Protein 2Q29 (pdb70)

Secondary structure (DSSP, 8-state):
--EEEHHHHHHHHHHHTT--EEEE---TTTHHHHHHHHHTTPEEEE-SSHHHHHHHHHHHHHHHSS-EEEEE-SHHHHHHHHHHHHHHHHHT--EEEEEEE--HHHHHTTS--TT---HHHHHGGGSSEEEE--SGGGHHHHHHHHHHHHHSSS--EEEEEEEHHHHH-EEEHHHHHHT--PPSSSS--EEEPHHHHHHHHHHHHH-SSEEEEE-HHHHHHT-HHHHHHHHHHHT--EEE-GGGTTSS-TT-TTB-GGGHHHHHHH-SEEEEES---SGGGGGGTTTS-TT-EEEEEES-GGGTTSSS--SEEEES-HHHHHHHHHHHHHHS-----HHHHHHHHHHHHHHHHHHHHHHH---SSB-HHHHHHHHHHHHHT-TT-EEEEESSHHHHHHHHHS---SSS-EEESTTTT-TT-HHHHHHHHHHHH-S-EEEEEEHHHHHTTGGGHHHHHHTT--EEEEEEE-SBSS-S----TTSS-PPPTTB--TT--GGGGGGGGT-EEEEE-SHHHHHHHHHHHHHHTS-EEEEEEB-TTS----/--EEEHHHHHHHHHHHTT--EEEE---TTTHHHHHHHHHTTPEEEE-SSHHHHHHHHHHHHHHHSS-EEEEE-SHHHHHHHHHHHHHHHHHT--EEEEEEE--HHHHHTTS--TT---HHHHHGGGSSEEEE--SGGGHHHHHHHHHHHHHSSS--EEEEEEEHHHHH-EEEHHHHHTT--PPSSSS--EEEPHHHHHHHHHHHHH-SSEEEEE-HHHHHHT-HHHHHHHHHHHT--EEE-GGGTTSS-TT-TTB-GGGHHHHHHH-SEEEEES---SGGGGGGTTTS-TT-EEEEEES-GGGTTSSS--SEEEES-HHHHHHHHHHHHHHS-----HHHHHHHHHHHHHHHHHHHHHHH---SSB-HHHHHHHHHHHHHT--S-EEEEESSHHHHHHHHHS---SSS-EEESTTTT-TT-HHHHHHHHHHHH-S-EEEEEEHHHHHTTGGGHHHHHHTT--EEEEEEE-SBSS-S----TTSS-PPPTTB--TT--GGGGGGGGT-EEEEE-SHHHHHHHHHHHHHHT--EEEEEEB-TTT----

CATH classification: 3.40.50.970 (+2 more: 3.40.50.1220, 3.40.50.970)

Structure (mmCIF, N/CA/C/O backbone):
data_2Q29
#
_entry.id   2Q29
#
_cell.length_a   132.570
_cell.length_b   145.530
_cell.length_c   147.190
_cell.angle_alpha   90.000
_cell.angle_beta   90.000
_cell.angle_gamma   90.000
#
_symmetry.space_group_name_H-M   'C 2 2 21'
#
loop_
_entity.id
_entity.type
_entity.pdbx_description
1 polymer 'oxalyl-CoA decarboxylase'
2 non-polymer 'MAGNESIUM ION'
3 non-polymer 'ACETYL COENZYME *A'
4 non-polymer 'THIAMINE DIPHOSPHATE'
5 non-polymer '2-(N-MORPHOLINO)-ETHANESULFONIC ACID'
6 water water
#
loop_
_atom_site.group_PDB
_atom_site.id
_atom_site.type_symbol
_atom_site.label_atom_id
_atom_site.label_alt_id
_atom_site.label_comp_id
_atom_site.label_asym_id
_atom_site.label_entity_id
_atom_site.label_seq_id
_atom_site.pdbx_PDB_ins_code
_atom_site.Cartn_x
_atom_site.Cartn_y
_atom_site.Cartn_z
_atom_site.occupancy
_atom_site.B_iso_or_equiv
_atom_site.auth_seq_id
_atom_site.auth_comp_id
_atom_site.auth_asym_id
_atom_site.auth_atom_id
_atom_site.pdbx_PDB_model_num
ATOM 1 N N . LEU A 1 5 ? -45.275 -24.778 -33.407 1.00 43.77 5 LEU A N 1
ATOM 2 C CA . LEU A 1 5 ? -43.976 -25.524 -33.383 1.00 43.41 5 LEU A CA 1
ATOM 3 C C . LEU A 1 5 ? -42.804 -24.585 -33.668 1.00 42.38 5 LEU A C 1
ATOM 4 O O . LEU A 1 5 ? -42.454 -24.334 -34.830 1.00 42.96 5 LEU A O 1
ATOM 9 N N . GLN A 1 6 ? -42.211 -24.065 -32.600 1.00 40.36 6 GLN A N 1
ATOM 10 C CA . GLN A 1 6 ? -41.132 -23.104 -32.719 1.00 38.93 6 GLN A CA 1
ATOM 11 C C . GLN A 1 6 ? -39.809 -23.831 -32.926 1.00 36.04 6 GLN A C 1
ATOM 12 O O . GLN A 1 6 ? -39.495 -24.784 -32.210 1.00 35.38 6 GLN A O 1
ATOM 18 N N . MET A 1 7 ? -39.060 -23.394 -33.934 1.00 33.38 7 MET A N 1
ATOM 19 C CA . MET A 1 7 ? -37.775 -24.027 -34.251 1.00 30.32 7 MET A CA 1
ATOM 20 C C . MET A 1 7 ? -36.629 -23.124 -33.807 1.00 28.14 7 MET A C 1
ATOM 21 O O . MET A 1 7 ? -36.804 -21.920 -33.631 1.00 27.51 7 MET A O 1
ATOM 26 N N . THR A 1 8 ? -35.451 -23.718 -33.636 1.00 25.31 8 THR A N 1
ATOM 27 C CA . THR A 1 8 ? -34.255 -22.939 -33.381 1.00 22.60 8 THR A CA 1
ATOM 28 C C . THR A 1 8 ? -33.144 -23.508 -34.273 1.00 21.17 8 THR A C 1
ATOM 29 O O . THR A 1 8 ? -33.387 -24.421 -35.061 1.00 20.69 8 THR A O 1
ATOM 33 N N . ASP A 1 9 ? -31.938 -22.962 -34.186 1.00 19.16 9 ASP A N 1
ATOM 34 C CA . ASP A 1 9 ? -30.846 -23.565 -34.953 1.00 18.20 9 ASP A CA 1
ATOM 35 C C . ASP A 1 9 ? -29.573 -23.692 -34.114 1.00 16.78 9 ASP A C 1
ATOM 36 O O . ASP A 1 9 ? -29.547 -23.275 -32.951 1.00 15.70 9 ASP A O 1
ATOM 41 N N . GLY A 1 10 ? -28.546 -24.301 -34.694 1.00 16.60 10 GLY A N 1
ATOM 42 C CA . GLY A 1 10 ? -27.310 -24.567 -33.953 1.00 15.68 10 GLY A CA 1
ATOM 43 C C . GLY A 1 10 ? -26.717 -23.267 -33.436 1.00 15.26 10 GLY A C 1
ATOM 44 O O . GLY A 1 10 ? -26.240 -23.203 -32.305 1.00 15.35 10 GLY A O 1
ATOM 45 N N . MET A 1 11 ? -26.761 -22.212 -34.249 1.00 15.00 11 MET A N 1
ATOM 46 C CA . MET A 1 11 ? -26.189 -20.934 -33.816 1.00 15.00 11 MET A CA 1
ATOM 47 C C . MET A 1 11 ? -26.859 -20.433 -32.510 1.00 15.26 11 MET A C 1
ATOM 48 O O . MET A 1 11 ? -26.186 -19.963 -31.590 1.00 14.50 11 MET A O 1
ATOM 53 N N . HIS A 1 12 ? -28.190 -20.505 -32.449 1.00 15.58 12 HIS A N 1
ATOM 54 C CA . HIS A 1 12 ? -28.920 -20.039 -31.265 1.00 15.69 12 HIS A CA 1
ATOM 55 C C . HIS A 1 12 ? -28.627 -20.932 -30.063 1.00 14.94 12 HIS A C 1
ATOM 56 O O . HIS A 1 12 ? -28.501 -20.436 -28.922 1.00 15.34 12 HIS A O 1
ATOM 63 N N . ILE A 1 13 ? -28.472 -22.227 -30.329 1.00 13.86 13 ILE A N 1
ATOM 64 C CA . ILE A 1 13 ? -28.200 -23.218 -29.288 1.00 13.68 13 ILE A CA 1
ATOM 65 C C . ILE A 1 13 ? -26.830 -22.949 -28.652 1.00 13.41 13 ILE A C 1
ATOM 66 O O . ILE A 1 13 ? -26.701 -22.913 -27.424 1.00 13.70 13 ILE A O 1
ATOM 71 N N . ILE A 1 14 ? -25.803 -22.746 -29.475 1.00 13.28 14 ILE A N 1
ATOM 72 C CA . ILE A 1 14 ? -24.466 -22.540 -28.875 1.00 13.44 14 ILE A CA 1
ATOM 73 C C . ILE A 1 14 ? -24.397 -21.224 -28.084 1.00 13.56 14 ILE A C 1
ATOM 74 O O . ILE A 1 14 ? -23.780 -21.165 -27.012 1.00 13.40 14 ILE A O 1
ATOM 79 N N . VAL A 1 15 ? -25.045 -20.173 -28.593 1.00 14.08 15 VAL A N 1
ATOM 80 C CA . VAL A 1 15 ? -25.120 -18.909 -27.852 1.00 13.96 15 VAL A CA 1
ATOM 81 C C . VAL A 1 15 ? -25.819 -19.106 -26.481 1.00 14.94 15 VAL A C 1
ATOM 82 O O . VAL A 1 15 ? -25.342 -18.617 -25.452 1.00 14.41 15 VAL A O 1
ATOM 86 N N . GLU A 1 16 ? -26.946 -19.807 -26.490 1.00 15.40 16 GLU A N 1
ATOM 87 C CA . GLU A 1 16 ? -27.663 -20.095 -25.236 1.00 16.03 16 GLU A CA 1
ATOM 88 C C . GLU A 1 16 ? -26.796 -20.932 -24.283 1.00 15.71 16 GLU A C 1
ATOM 89 O O . GLU A 1 16 ? -26.803 -20.690 -23.069 1.00 15.47 16 GLU A O 1
ATOM 95 N N . ALA A 1 17 ? -26.043 -21.899 -24.828 1.00 14.23 17 ALA A N 1
ATOM 96 C CA . ALA A 1 17 ? -25.142 -22.718 -24.011 1.00 14.62 17 ALA A CA 1
ATOM 97 C C . ALA A 1 17 ? -24.042 -21.849 -23.386 1.00 14.18 17 ALA A C 1
ATOM 98 O O . ALA A 1 17 ? -23.716 -21.994 -22.207 1.00 14.44 17 ALA A O 1
ATOM 100 N N . LEU A 1 18 ? -23.482 -20.927 -24.164 1.00 14.39 18 LEU A N 1
ATOM 101 C CA . LEU A 1 18 ? -22.480 -19.997 -23.606 1.00 14.70 18 LEU A CA 1
ATOM 102 C C . LEU A 1 18 ? -23.096 -19.151 -22.485 1.00 15.18 18 LEU A C 1
ATOM 103 O O . LEU A 1 18 ? -22.490 -18.979 -21.440 1.00 15.63 18 LEU A O 1
ATOM 108 N N . LYS A 1 19 ? -24.296 -18.617 -22.720 1.00 16.47 19 LYS A N 1
ATOM 109 C CA . LYS A 1 19 ? -24.990 -17.787 -21.712 1.00 17.58 19 LYS A CA 1
ATOM 110 C C . LYS A 1 19 ? -25.205 -18.524 -20.397 1.00 17.74 19 LYS A C 1
ATOM 111 O O . LYS A 1 19 ? -24.880 -18.003 -19.310 1.00 17.39 19 LYS A O 1
ATOM 117 N N . GLN A 1 20 ? -25.747 -19.733 -20.496 1.00 17.44 20 GLN A N 1
ATOM 118 C CA . GLN A 1 20 ? -26.025 -20.549 -19.305 1.00 17.87 20 GLN A CA 1
ATOM 119 C C . GLN A 1 20 ? -24.764 -20.869 -18.512 1.00 18.31 20 GLN A C 1
ATOM 120 O O . GLN A 1 20 ? -24.812 -21.044 -17.284 1.00 18.10 20 GLN A O 1
ATOM 126 N N . ASN A 1 21 ? -23.630 -20.912 -19.217 1.00 16.72 21 ASN A N 1
ATOM 127 C CA . ASN A 1 21 ? -22.356 -21.179 -18.597 1.00 16.79 21 ASN A CA 1
ATOM 128 C C . ASN A 1 21 ? -21.590 -19.933 -18.176 1.00 16.86 21 ASN A C 1
ATOM 129 O O . ASN A 1 21 ? -20.376 -19.995 -17.904 1.00 17.35 21 ASN A O 1
ATOM 134 N N . ASN A 1 22 ? -22.331 -18.824 -18.076 1.00 16.16 22 ASN A N 1
ATOM 135 C CA . ASN A 1 22 ? -21.829 -17.561 -17.552 1.00 17.27 22 ASN A CA 1
ATOM 136 C C . ASN A 1 22 ? -20.681 -16.975 -18.386 1.00 16.81 22 ASN A C 1
ATOM 137 O O . ASN A 1 22 ? -19.795 -16.271 -17.874 1.00 16.30 22 ASN A O 1
ATOM 142 N N . ILE A 1 23 ? -20.710 -17.234 -19.687 1.00 15.98 23 ILE A N 1
ATOM 143 C CA . ILE A 1 23 ? -19.770 -16.543 -20.570 1.00 16.36 23 ILE A CA 1
ATOM 144 C C . ILE A 1 23 ? -20.341 -15.170 -20.808 1.00 16.55 23 ILE A C 1
ATOM 145 O O . ILE A 1 23 ? -21.472 -15.043 -21.317 1.00 16.75 23 ILE A O 1
ATOM 150 N N . ASP A 1 24 ? -19.602 -14.133 -20.431 1.00 16.22 24 ASP A N 1
ATOM 151 C CA . ASP A 1 24 ? -20.152 -12.798 -20.663 1.00 17.03 24 ASP A CA 1
ATOM 152 C C . ASP A 1 24 ? -19.342 -11.989 -21.655 1.00 15.47 24 ASP A C 1
ATOM 153 O O . ASP A 1 24 ? -19.694 -10.848 -21.949 1.00 14.56 24 ASP A O 1
ATOM 158 N N . THR A 1 25 ? -18.249 -12.572 -22.149 1.00 13.71 25 THR A N 1
ATOM 159 C CA . THR A 1 25 ? -17.389 -11.872 -23.120 1.00 13.22 25 THR A CA 1
ATOM 160 C C . THR A 1 25 ? -16.878 -12.861 -24.175 1.00 12.02 25 THR A C 1
ATOM 161 O O . THR A 1 25 ? -16.509 -13.991 -23.835 1.00 12.19 25 THR A O 1
ATOM 165 N N . ILE A 1 26 ? -16.852 -12.420 -25.443 1.00 11.15 26 ILE A N 1
ATOM 166 C CA . ILE A 1 26 ? -16.222 -13.179 -26.540 1.00 11.26 26 ILE A CA 1
ATOM 167 C C . ILE A 1 26 ? -15.233 -12.256 -27.256 1.00 11.01 26 ILE A C 1
ATOM 168 O O . ILE A 1 26 ? -15.556 -11.105 -27.618 1.00 10.95 26 ILE A O 1
ATOM 173 N N . TYR A 1 27 ? -14.015 -12.750 -27.431 1.00 10.51 27 TYR A N 1
ATOM 174 C CA . TYR A 1 27 ? -12.959 -12.021 -28.136 1.00 10.33 27 TYR A CA 1
ATOM 175 C C . TYR A 1 27 ? -12.806 -12.682 -29.519 1.00 10.42 27 TYR A C 1
ATOM 176 O O . TYR A 1 27 ? -12.602 -13.898 -29.591 1.00 11.64 27 TYR A O 1
ATOM 185 N N . GLY A 1 28 ? -12.834 -11.922 -30.609 1.00 10.53 28 GLY A N 1
ATOM 186 C CA . GLY A 1 28 ? -12.797 -12.607 -31.907 1.00 10.49 28 GLY A CA 1
ATOM 187 C C . GLY A 1 28 ? -12.532 -11.728 -33.105 1.00 10.33 28 GLY A C 1
ATOM 188 O O . GLY A 1 28 ? -12.248 -10.530 -32.970 1.00 10.73 28 GLY A O 1
ATOM 189 N N . VAL A 1 29 ? -12.605 -12.344 -34.284 1.00 10.60 29 VAL A N 1
ATOM 190 C CA . VAL A 1 29 ? -12.652 -11.627 -35.567 1.00 10.77 29 VAL A CA 1
ATOM 191 C C . VAL A 1 29 ? -13.662 -12.421 -36.387 1.00 11.38 29 VAL A C 1
ATOM 192 O O . VAL A 1 29 ? -13.534 -13.639 -36.504 1.00 10.65 29 VAL A O 1
ATOM 196 N N . VAL A 1 30 ? -14.674 -11.742 -36.927 1.00 11.30 30 VAL A N 1
ATOM 197 C CA . VAL A 1 30 ? -15.752 -12.442 -37.627 1.00 11.74 30 VAL A CA 1
ATOM 198 C C . VAL A 1 30 ? -15.483 -12.557 -39.141 1.00 11.87 30 VAL A C 1
ATOM 199 O O . VAL A 1 30 ? -14.373 -12.253 -39.656 1.00 12.04 30 VAL A O 1
ATOM 203 N N . GLY A 1 31 ? -16.512 -13.034 -39.832 1.00 12.31 31 GLY A N 1
ATOM 204 C CA . GLY A 1 31 ? -16.428 -13.438 -41.236 1.00 12.17 31 GLY A CA 1
ATOM 205 C C . GLY A 1 31 ? -17.228 -14.728 -41.355 1.00 12.88 31 GLY A C 1
ATOM 206 O O . GLY A 1 31 ? -17.778 -15.241 -40.366 1.00 12.25 31 GLY A O 1
ATOM 207 N N . ILE A 1 32 ? -17.278 -15.288 -42.554 1.00 13.94 32 ILE A N 1
ATOM 208 C CA . ILE A 1 32 ? -17.973 -16.578 -42.733 1.00 14.69 32 ILE A CA 1
ATOM 209 C C . ILE A 1 32 ? -17.269 -17.709 -41.944 1.00 13.66 32 ILE A C 1
ATOM 210 O O . ILE A 1 32 ? -16.048 -17.831 -42.022 1.00 13.91 32 ILE A O 1
ATOM 215 N N . PRO A 1 33 ? -18.034 -18.589 -41.265 1.00 14.18 33 PRO A N 1
ATOM 216 C CA . PRO A 1 33 ? -19.503 -18.609 -41.098 1.00 13.93 33 PRO A CA 1
ATOM 217 C C . PRO A 1 33 ? -20.016 -18.124 -39.729 1.00 14.13 33 PRO A C 1
ATOM 218 O O . PRO A 1 33 ? -21.095 -18.573 -39.286 1.00 14.65 33 PRO A O 1
ATOM 222 N N . VAL A 1 34 ? -19.284 -17.230 -39.062 1.00 13.86 34 VAL A N 1
ATOM 223 C CA . VAL A 1 34 ? -19.589 -16.920 -37.662 1.00 13.32 34 VAL A CA 1
ATOM 224 C C . VAL A 1 34 ? -20.092 -15.509 -37.350 1.00 13.26 34 VAL A C 1
ATOM 225 O O . VAL A 1 34 ? -20.282 -15.170 -36.178 1.00 12.30 34 VAL A O 1
ATOM 229 N N . THR A 1 35 ? -20.255 -14.672 -38.375 1.00 13.48 35 THR A N 1
ATOM 230 C CA . THR A 1 35 ? -20.649 -13.287 -38.135 1.00 14.32 35 THR A CA 1
ATOM 231 C C . THR A 1 35 ? -21.991 -13.237 -37.421 1.00 14.57 35 THR A C 1
ATOM 232 O O . THR A 1 35 ? -22.160 -12.488 -36.461 1.00 14.07 35 THR A O 1
ATOM 236 N N . ASP A 1 36 ? -22.950 -14.030 -37.893 1.00 14.67 36 ASP A N 1
ATOM 237 C CA . ASP A 1 36 ? -24.289 -13.970 -37.307 1.00 15.92 36 ASP A CA 1
ATOM 238 C C . ASP A 1 36 ? -24.254 -14.463 -35.867 1.00 15.23 36 ASP A C 1
ATOM 239 O O . ASP A 1 36 ? -24.973 -13.943 -35.007 1.00 14.82 36 ASP A O 1
ATOM 244 N N . MET A 1 37 ? -23.423 -15.472 -35.603 1.00 14.16 37 MET A N 1
ATOM 245 C CA . MET A 1 37 ? -23.239 -15.950 -34.248 1.00 14.34 37 MET A CA 1
ATOM 246 C C . MET A 1 37 ? -22.770 -14.838 -33.332 1.00 13.57 37 MET A C 1
ATOM 247 O O . MET A 1 37 ? -23.299 -14.697 -32.218 1.00 13.23 37 MET A O 1
ATOM 252 N N . ALA A 1 38 ? -21.772 -14.069 -33.773 1.00 12.99 38 ALA A N 1
ATOM 253 C CA . ALA A 1 38 ? -21.285 -12.932 -32.981 1.00 13.44 38 ALA A CA 1
ATOM 254 C C . ALA A 1 38 ? -22.385 -11.890 -32.750 1.00 13.81 38 ALA A C 1
ATOM 255 O O . ALA A 1 38 ? -22.566 -11.391 -31.630 1.00 13.39 38 ALA A O 1
ATOM 257 N N . ARG A 1 39 ? -23.094 -11.540 -33.823 1.00 14.06 39 ARG A N 1
ATOM 258 C CA . ARG A 1 39 ? -24.197 -10.551 -33.714 1.00 14.00 39 ARG A CA 1
ATOM 259 C C . ARG A 1 39 ? -25.274 -11.017 -32.733 1.00 13.74 39 ARG A C 1
ATOM 260 O O . ARG A 1 39 ? -25.779 -10.217 -31.929 1.00 13.56 39 ARG A O 1
ATOM 268 N N . HIS A 1 40 ? -25.611 -12.305 -32.785 1.00 13.89 40 HIS A N 1
ATOM 269 C CA . HIS A 1 40 ? -26.639 -12.846 -31.914 1.00 14.52 40 HIS A CA 1
ATOM 270 C C . HIS A 1 40 ? -26.151 -12.939 -30.476 1.00 15.18 40 HIS A C 1
ATOM 271 O O . HIS A 1 40 ? -26.888 -12.590 -29.539 1.00 14.87 40 HIS A O 1
ATOM 278 N N . ALA A 1 41 ? -24.913 -13.415 -30.294 1.00 14.65 41 ALA A N 1
ATOM 279 C CA . ALA A 1 41 ? -24.307 -13.389 -28.953 1.00 13.97 41 ALA A CA 1
ATOM 280 C C . ALA A 1 41 ? -24.400 -11.989 -28.344 1.00 13.95 41 ALA A C 1
ATOM 281 O O . ALA A 1 41 ? -24.769 -11.840 -27.178 1.00 15.63 41 ALA A O 1
ATOM 283 N N . GLN A 1 42 ? -24.050 -10.967 -29.116 1.00 13.43 42 GLN A N 1
ATOM 284 C CA . GLN A 1 42 ? -24.116 -9.595 -28.631 1.00 13.99 42 GLN A CA 1
ATOM 285 C C . GLN A 1 42 ? -25.575 -9.166 -28.354 1.00 14.49 42 GLN A C 1
ATOM 286 O O . GLN A 1 42 ? -25.847 -8.502 -27.340 1.00 15.57 42 GLN A O 1
ATOM 292 N N . ALA A 1 43 ? -26.493 -9.583 -29.227 1.00 15.11 43 ALA A N 1
ATOM 293 C CA . ALA A 1 43 ? -27.957 -9.370 -29.000 1.00 15.59 43 ALA A CA 1
ATOM 294 C C . ALA A 1 43 ? -28.394 -9.910 -27.644 1.00 16.66 43 ALA A C 1
ATOM 295 O O . ALA A 1 43 ? -29.201 -9.271 -26.942 1.00 17.09 43 ALA A O 1
ATOM 297 N N . GLU A 1 44 ? -27.835 -11.060 -27.257 1.00 16.28 44 GLU A N 1
ATOM 298 C CA . GLU A 1 44 ? -28.189 -11.761 -26.018 1.00 16.22 44 GLU A CA 1
ATOM 299 C C . GLU A 1 44 ? -27.446 -11.244 -24.777 1.00 15.77 44 GLU A C 1
ATOM 300 O O . GLU A 1 44 ? -27.580 -11.828 -23.697 1.00 16.25 44 GLU A O 1
ATOM 306 N N . GLY A 1 45 ? -26.672 -10.169 -24.942 1.00 15.26 45 GLY A N 1
ATOM 307 C CA . GLY A 1 45 ? -26.003 -9.481 -23.829 1.00 15.69 45 GLY A CA 1
ATOM 308 C C . GLY A 1 45 ? -24.589 -9.938 -23.533 1.00 15.99 45 GLY A C 1
ATOM 309 O O . GLY A 1 45 ? -23.990 -9.519 -22.539 1.00 15.41 45 GLY A O 1
ATOM 310 N N . ILE A 1 46 ? -24.042 -10.809 -24.378 1.00 15.20 46 ILE A N 1
ATOM 311 C CA . ILE A 1 46 ? -22.597 -11.111 -24.294 1.00 15.38 46 ILE A CA 1
ATOM 312 C C . ILE A 1 46 ? -21.793 -9.933 -24.891 1.00 15.55 46 ILE A C 1
ATOM 313 O O . ILE A 1 46 ? -22.123 -9.420 -25.954 1.00 16.16 46 ILE A O 1
ATOM 318 N N . ARG A 1 47 ? -20.750 -9.481 -24.201 1.00 14.50 47 ARG A N 1
ATOM 319 C CA . ARG A 1 47 ? -19.923 -8.392 -24.728 1.00 14.32 47 ARG A CA 1
ATOM 320 C C . ARG A 1 47 ? -19.021 -8.968 -25.831 1.00 14.09 47 ARG A C 1
ATOM 321 O O . ARG A 1 47 ? -18.312 -9.923 -25.573 1.00 14.10 47 ARG A O 1
ATOM 329 N N . TYR A 1 48 ? -19.082 -8.400 -27.039 1.00 13.21 48 TYR A N 1
ATOM 330 C CA . TYR A 1 48 ? -18.215 -8.843 -28.159 1.00 13.10 48 TYR A CA 1
ATOM 331 C C . TYR A 1 48 ? -17.064 -7.845 -28.338 1.00 12.33 48 TYR A C 1
ATOM 332 O O . TYR A 1 48 ? -17.278 -6.636 -28.453 1.00 11.90 48 TYR A O 1
ATOM 341 N N . ILE A 1 49 ? -15.834 -8.357 -28.311 1.00 11.55 49 ILE A N 1
ATOM 342 C CA . ILE A 1 49 ? -14.663 -7.538 -28.561 1.00 10.86 49 ILE A CA 1
ATOM 343 C C . ILE A 1 49 ? -14.017 -8.038 -29.866 1.00 11.08 49 ILE A C 1
ATOM 344 O O . ILE A 1 49 ? -13.517 -9.165 -29.903 1.00 11.10 49 ILE A O 1
ATOM 349 N N . GLY A 1 50 ? -14.037 -7.203 -30.903 1.00 11.42 50 GLY A N 1
ATOM 350 C CA . GLY A 1 50 ? -13.494 -7.581 -32.229 1.00 11.14 50 GLY A CA 1
ATOM 351 C C . GLY A 1 50 ? -12.079 -7.044 -32.399 1.00 11.64 50 GLY A C 1
ATOM 352 O O . GLY A 1 50 ? -11.811 -5.865 -32.122 1.00 12.05 50 GLY A O 1
ATOM 353 N N . PHE A 1 51 ? -11.180 -7.898 -32.888 1.00 10.89 51 PHE A N 1
ATOM 354 C CA . PHE A 1 51 ? -9.758 -7.573 -32.987 1.00 10.97 51 PHE A CA 1
ATOM 355 C C . PHE A 1 51 ? -9.303 -7.323 -34.430 1.00 11.12 51 PHE A C 1
ATOM 356 O O . PHE A 1 51 ? -10.078 -7.508 -35.381 1.00 11.00 51 PHE A O 1
ATOM 364 N N . ARG A 1 52 ? -8.059 -6.860 -34.576 1.00 11.17 52 ARG A N 1
ATOM 365 C CA . ARG A 1 52 ? -7.492 -6.632 -35.910 1.00 10.96 52 ARG A CA 1
ATOM 366 C C . ARG A 1 52 ? -6.801 -7.897 -36.435 1.00 11.14 52 ARG A C 1
ATOM 367 O O . ARG A 1 52 ? -6.527 -8.006 -37.630 1.00 11.09 52 ARG A O 1
ATOM 375 N N . HIS A 1 53 ? -6.551 -8.855 -35.528 1.00 11.57 53 HIS A N 1
ATOM 376 C CA . HIS A 1 53 ? -5.877 -10.114 -35.895 1.00 10.85 53 HIS A CA 1
ATOM 377 C C . HIS A 1 53 ? -6.292 -11.134 -34.825 1.00 10.99 53 HIS A C 1
ATOM 378 O O . HIS A 1 53 ? -6.349 -10.819 -33.617 1.00 11.07 53 HIS A O 1
ATOM 385 N N . GLU A 1 54 ? -6.563 -12.361 -35.245 1.00 10.75 54 GLU A N 1
ATOM 386 C CA . GLU A 1 54 ? -7.063 -13.383 -34.315 1.00 10.92 54 GLU A CA 1
ATOM 387 C C . GLU A 1 54 ? -6.069 -13.755 -33.233 1.00 11.56 54 GLU A C 1
ATOM 388 O O . GLU A 1 54 ? -6.471 -14.209 -32.179 1.00 10.07 54 GLU A O 1
ATOM 394 N N . GLN A 1 55 ? -4.768 -13.633 -33.502 1.00 11.58 55 GLN A N 1
ATOM 395 C CA . GLN A 1 55 ? -3.834 -14.046 -32.449 1.00 13.33 55 GLN A CA 1
ATOM 396 C C . GLN A 1 55 ? -3.996 -13.153 -31.208 1.00 12.31 55 GLN A C 1
ATOM 397 O O . GLN A 1 55 ? -3.993 -13.657 -30.082 1.00 11.41 55 GLN A O 1
ATOM 403 N N . SER A 1 56 ? -4.218 -11.843 -31.414 1.00 11.32 56 SER A N 1
ATOM 404 C CA . SER A 1 56 ? -4.490 -10.977 -30.269 1.00 11.26 56 SER A CA 1
ATOM 405 C C . SER A 1 56 ? -5.810 -11.301 -29.576 1.00 10.71 56 SER A C 1
ATOM 406 O O . SER A 1 56 ? -5.907 -11.189 -28.349 1.00 9.85 56 SER A O 1
ATOM 409 N N . ALA A 1 57 ? -6.823 -11.708 -30.348 1.00 10.13 57 ALA A N 1
ATOM 410 C CA . ALA A 1 57 ? -8.077 -12.178 -29.747 1.00 10.60 57 ALA A CA 1
ATOM 411 C C . ALA A 1 57 ? -7.821 -13.360 -28.830 1.00 10.43 57 ALA A C 1
ATOM 412 O O . ALA A 1 57 ? -8.388 -13.430 -27.708 1.00 10.94 57 ALA A O 1
ATOM 414 N N . GLY A 1 58 ? -7.015 -14.313 -29.317 1.00 10.30 58 GLY A N 1
ATOM 415 C CA . GLY A 1 58 ? -6.668 -15.531 -28.549 1.00 9.21 58 GLY A CA 1
ATOM 416 C C . GLY A 1 58 ? -5.853 -15.207 -27.291 1.00 9.31 58 GLY A C 1
ATOM 417 O O . GLY A 1 58 ? -6.048 -15.840 -26.240 1.00 8.97 58 GLY A O 1
ATOM 418 N N . TYR A 1 59 ? -4.911 -14.268 -27.401 1.00 9.19 59 TYR A N 1
ATOM 419 C CA . TYR A 1 59 ? -4.134 -13.833 -26.234 1.00 9.27 59 TYR A CA 1
ATOM 420 C C . TYR A 1 59 ? -5.058 -13.196 -25.192 1.00 9.65 59 TYR A C 1
ATOM 421 O O . TYR A 1 59 ? -4.924 -13.474 -24.011 1.00 9.39 59 TYR A O 1
ATOM 430 N N . ALA A 1 60 ? -5.991 -12.350 -25.638 1.00 9.25 60 ALA A N 1
ATOM 431 C CA . ALA A 1 60 ? -6.974 -11.739 -24.725 1.00 10.29 60 ALA A CA 1
ATOM 432 C C . ALA A 1 60 ? -7.776 -12.799 -23.970 1.00 10.48 60 ALA A C 1
ATOM 433 O O . ALA A 1 60 ? -7.961 -12.702 -22.746 1.00 11.03 60 ALA A O 1
ATOM 435 N N . ALA A 1 61 ? -8.248 -13.807 -24.697 1.00 9.89 61 ALA A N 1
ATOM 436 C CA . ALA A 1 61 ? -9.029 -14.880 -24.094 1.00 10.39 61 ALA A CA 1
ATOM 437 C C . ALA A 1 61 ? -8.219 -15.611 -23.012 1.00 10.59 61 ALA A C 1
ATOM 438 O O . ALA A 1 61 ? -8.707 -15.849 -21.895 1.00 11.05 61 ALA A O 1
ATOM 440 N N . ALA A 1 62 ? -6.985 -15.966 -23.338 1.00 9.92 62 ALA A N 1
ATOM 441 C CA . ALA A 1 62 ? -6.111 -16.687 -22.378 1.00 10.30 62 ALA A CA 1
ATOM 442 C C . ALA A 1 62 ? -5.822 -15.835 -21.120 1.00 10.17 62 ALA A C 1
ATOM 443 O O . ALA A 1 62 ? -5.846 -16.357 -20.006 1.00 10.71 62 ALA A O 1
ATOM 445 N N . ALA A 1 63 ? -5.542 -14.540 -21.315 1.00 10.56 63 ALA A N 1
ATOM 446 C CA . ALA A 1 63 ? -5.370 -13.590 -20.182 1.00 11.01 63 ALA A CA 1
ATOM 447 C C . ALA A 1 63 ? -6.581 -13.618 -19.277 1.00 11.32 63 ALA A C 1
ATOM 448 O O . ALA A 1 63 ? -6.432 -13.719 -18.065 1.00 10.99 63 ALA A O 1
ATOM 450 N N . SER A 1 64 ? -7.778 -13.499 -19.862 1.00 11.91 64 SER A N 1
ATOM 451 C CA . SER A 1 64 ? -9.021 -13.553 -19.076 1.00 12.96 64 SER A CA 1
ATOM 452 C C . SER A 1 64 ? -9.125 -14.871 -18.308 1.00 12.58 64 SER A C 1
ATOM 453 O O . SER A 1 64 ? -9.532 -14.871 -17.140 1.00 12.84 64 SER A O 1
ATOM 456 N N . GLY A 1 65 ? -8.710 -15.981 -18.930 1.00 12.28 65 GLY A N 1
ATOM 457 C CA . GLY A 1 65 ? -8.710 -17.282 -18.222 1.00 11.66 65 GLY A CA 1
ATOM 458 C C . GLY A 1 65 ? -7.724 -17.317 -17.056 1.00 11.36 65 GLY A C 1
ATOM 459 O O . GLY A 1 65 ? -8.055 -17.798 -15.970 1.00 11.57 65 GLY A O 1
ATOM 460 N N . PHE A 1 66 ? -6.515 -16.793 -17.264 1.00 11.20 66 PHE A N 1
ATOM 461 C CA . PHE A 1 66 ? -5.509 -16.746 -16.180 1.00 11.66 66 PHE A CA 1
ATOM 462 C C . PHE A 1 66 ? -6.039 -15.940 -14.974 1.00 11.83 66 PHE A C 1
ATOM 463 O O . PHE A 1 66 ? -5.860 -16.324 -13.814 1.00 11.98 66 PHE A O 1
ATOM 471 N N . LEU A 1 67 ? -6.720 -14.843 -15.257 1.00 11.02 67 LEU A N 1
ATOM 472 C CA . LEU A 1 67 ? -7.176 -13.940 -14.186 1.00 11.52 67 LEU A CA 1
ATOM 473 C C . LEU A 1 67 ? -8.368 -14.500 -13.399 1.00 12.40 67 LEU A C 1
ATOM 474 O O . LEU A 1 67 ? -8.552 -14.154 -12.224 1.00 12.28 67 LEU A O 1
ATOM 479 N N . THR A 1 68 ? -9.167 -15.351 -14.041 1.00 12.50 68 THR A N 1
ATOM 480 C CA . THR A 1 68 ? -10.475 -15.723 -13.491 1.00 13.11 68 THR A CA 1
ATOM 481 C C . THR A 1 68 ? -10.734 -17.198 -13.207 1.00 13.27 68 THR A C 1
ATOM 482 O O . THR A 1 68 ? -11.696 -17.516 -12.491 1.00 12.22 68 THR A O 1
ATOM 486 N N . GLN A 1 69 ? -9.929 -18.087 -13.798 1.00 13.11 69 GLN A N 1
ATOM 487 C CA . GLN A 1 69 ? -10.199 -19.533 -13.800 1.00 14.63 69 GLN A CA 1
ATOM 488 C C . GLN A 1 69 ? -11.466 -19.917 -14.592 1.00 14.98 69 GLN A C 1
ATOM 489 O O . GLN A 1 69 ? -11.959 -21.044 -14.471 1.00 16.05 69 GLN A O 1
ATOM 495 N N . LYS A 1 70 ? -12.007 -18.978 -15.376 1.00 14.90 70 LYS A N 1
ATOM 496 C CA . LYS A 1 70 ? -13.082 -19.282 -16.311 1.00 16.01 70 LYS A CA 1
ATOM 497 C C . LYS A 1 70 ? -12.467 -19.191 -17.714 1.00 14.06 70 LYS A C 1
ATOM 498 O O . LYS A 1 70 ? -11.760 -18.215 -17.996 1.00 14.52 70 LYS A O 1
ATOM 504 N N . PRO A 1 71 ? -12.710 -20.193 -18.597 1.00 13.35 71 PRO A N 1
ATOM 505 C CA . PRO A 1 71 ? -11.973 -20.172 -19.865 1.00 12.34 71 PRO A CA 1
ATOM 506 C C . PRO A 1 71 ? -12.378 -18.935 -20.678 1.00 12.50 71 PRO A C 1
ATOM 507 O O . PRO A 1 71 ? -13.583 -18.639 -20.809 1.00 12.42 71 PRO A O 1
ATOM 511 N N . GLY A 1 72 ? -11.394 -18.178 -21.165 1.00 11.61 72 GLY A N 1
ATOM 512 C CA . GLY A 1 72 ? -11.685 -17.092 -22.119 1.00 10.92 72 GLY A CA 1
ATOM 513 C C . GLY A 1 72 ? -12.172 -17.712 -23.418 1.00 10.78 72 GLY A C 1
ATOM 514 O O . GLY A 1 72 ? -11.713 -18.796 -23.807 1.00 10.78 72 GLY A O 1
ATOM 515 N N . ILE A 1 73 ? -13.073 -17.014 -24.114 1.00 11.14 73 ILE A N 1
ATOM 516 C CA . ILE A 1 73 ? -13.625 -17.518 -25.372 1.00 11.37 73 ILE A CA 1
ATOM 517 C C . ILE A 1 73 ? -13.114 -16.687 -26.531 1.00 11.32 73 ILE A C 1
ATOM 518 O O . ILE A 1 73 ? -13.267 -15.448 -26.540 1.00 11.32 73 ILE A O 1
ATOM 523 N N . CYS A 1 74 ? -12.497 -17.371 -27.504 1.00 10.45 74 CYS A N 1
ATOM 524 C CA . CYS A 1 74 ? -11.976 -16.731 -28.731 1.00 10.96 74 CYS A CA 1
ATOM 525 C C . CYS A 1 74 ? -12.772 -17.305 -29.923 1.00 11.27 74 CYS A C 1
ATOM 526 O O . CYS A 1 74 ? -12.881 -18.519 -30.074 1.00 12.73 74 CYS A O 1
ATOM 529 N N . LEU A 1 75 ? -13.280 -16.435 -30.790 1.00 10.41 75 LEU A N 1
ATOM 530 C CA . LEU A 1 75 ? -14.130 -16.865 -31.903 1.00 9.94 75 LEU A CA 1
ATOM 531 C C . LEU A 1 75 ? -13.429 -16.517 -33.208 1.00 10.04 75 LEU A C 1
ATOM 532 O O . LEU A 1 75 ? -13.044 -15.356 -33.409 1.00 10.30 75 LEU A O 1
ATOM 537 N N . THR A 1 76 ? -13.278 -17.497 -34.100 1.00 9.87 76 THR A N 1
ATOM 538 C CA . THR A 1 76 ? -12.648 -17.227 -35.405 1.00 10.05 76 THR A CA 1
ATOM 539 C C . THR A 1 76 ? -13.442 -17.842 -36.548 1.00 10.00 76 THR A C 1
ATOM 540 O O . THR A 1 76 ? -14.329 -18.677 -36.327 1.00 10.27 76 THR A O 1
ATOM 544 N N . VAL A 1 77 ? -13.092 -17.433 -37.764 1.00 10.58 77 VAL A N 1
ATOM 545 C CA . VAL A 1 77 ? -13.589 -18.081 -38.970 1.00 10.44 77 VAL A CA 1
ATOM 546 C C . VAL A 1 77 ? -12.807 -19.378 -39.259 1.00 10.97 77 VAL A C 1
ATOM 547 O O . VAL A 1 77 ? -11.979 -19.837 -38.440 1.00 10.90 77 VAL A O 1
ATOM 551 N N . SER A 1 78 ? -13.035 -19.930 -40.450 1.00 9.97 78 SER A N 1
ATOM 552 C CA . SER A 1 78 ? -12.387 -21.150 -40.893 1.00 11.22 78 SER A CA 1
ATOM 553 C C . SER A 1 78 ? -10.904 -20.895 -41.276 1.00 11.10 78 SER A C 1
ATOM 554 O O . SER A 1 78 ? -10.318 -19.876 -40.877 1.00 11.27 78 SER A O 1
ATOM 557 N N . ALA A 1 79 ? -10.309 -21.850 -41.991 1.00 11.81 79 ALA A N 1
ATOM 558 C CA . ALA A 1 79 ? -8.838 -21.949 -42.192 1.00 11.95 79 ALA A CA 1
ATOM 559 C C . ALA A 1 79 ? -7.936 -20.711 -41.931 1.00 12.13 79 ALA A C 1
ATOM 560 O O . ALA A 1 79 ? -7.180 -20.723 -40.966 1.00 12.65 79 ALA A O 1
ATOM 562 N N . PRO A 1 80 ? -8.010 -19.645 -42.756 1.00 12.92 80 PRO A N 1
ATOM 563 C CA . PRO A 1 80 ? -7.055 -18.528 -42.548 1.00 12.89 80 PRO A CA 1
ATOM 564 C C . PRO A 1 80 ? -7.138 -17.883 -41.129 1.00 11.78 80 PRO A C 1
ATOM 565 O O . PRO A 1 80 ? -6.092 -17.619 -40.494 1.00 11.45 80 PRO A O 1
ATOM 569 N N . GLY A 1 81 ? -8.358 -17.695 -40.617 1.00 11.16 81 GLY A N 1
ATOM 570 C CA . GLY A 1 81 ? -8.547 -17.082 -39.300 1.00 10.91 81 GLY A CA 1
ATOM 571 C C . GLY A 1 81 ? -8.262 -18.066 -38.182 1.00 11.13 81 GLY A C 1
ATOM 572 O O . GLY A 1 81 ? -7.651 -17.710 -37.170 1.00 10.20 81 GLY A O 1
ATOM 573 N N . PHE A 1 82 ? -8.714 -19.309 -38.377 1.00 10.44 82 PHE A N 1
ATOM 574 C CA . PHE A 1 82 ? -8.431 -20.413 -37.471 1.00 10.66 82 PHE A CA 1
ATOM 575 C C . PHE A 1 82 ? -6.920 -20.537 -37.230 1.00 10.48 82 PHE A C 1
ATOM 576 O O . PHE A 1 82 ? -6.476 -20.650 -36.094 1.00 9.63 82 PHE A O 1
ATOM 584 N N . LEU A 1 83 ? -6.125 -20.537 -38.296 1.00 10.76 83 LEU A N 1
ATOM 585 C CA . LEU A 1 83 ? -4.668 -20.718 -38.111 1.00 11.88 83 LEU A CA 1
ATOM 586 C C . LEU A 1 83 ? -4.029 -19.605 -37.301 1.00 11.50 83 LEU A C 1
ATOM 587 O O . LEU A 1 83 ? -3.145 -19.860 -36.481 1.00 10.83 83 LEU A O 1
ATOM 592 N N . ASN A 1 84 ? -4.467 -18.366 -37.540 1.00 11.35 84 ASN A N 1
ATOM 593 C CA . ASN A 1 84 ? -4.010 -17.246 -36.742 1.00 11.23 84 ASN A CA 1
ATOM 594 C C . ASN A 1 84 ? -4.373 -17.443 -35.268 1.00 10.61 84 ASN A C 1
ATOM 595 O O . ASN A 1 84 ? -3.542 -17.253 -34.389 1.00 10.82 84 ASN A O 1
ATOM 600 N N . GLY A 1 85 ? -5.618 -17.826 -34.995 1.00 10.83 85 GLY A N 1
ATOM 601 C CA . GLY A 1 85 ? -6.026 -18.070 -33.582 1.00 10.89 85 GLY A CA 1
ATOM 602 C C . GLY A 1 85 ? -5.271 -19.242 -32.968 1.00 11.34 85 GLY A C 1
ATOM 603 O O . GLY A 1 85 ? -5.001 -19.259 -31.753 1.00 10.79 85 GLY A O 1
ATOM 604 N N . LEU A 1 86 ? -4.994 -20.268 -33.789 1.00 10.31 86 LEU A N 1
ATOM 605 C CA . LEU A 1 86 ? -4.299 -21.445 -33.301 1.00 10.98 86 LEU A CA 1
ATOM 606 C C . LEU A 1 86 ? -2.955 -21.114 -32.650 1.00 11.50 86 LEU A C 1
ATOM 607 O O . LEU A 1 86 ? -2.576 -21.754 -31.644 1.00 11.40 86 LEU A O 1
ATOM 612 N N . THR A 1 87 ? -2.226 -20.144 -33.227 1.00 11.69 87 THR A N 1
ATOM 613 C CA . THR A 1 87 ? -0.941 -19.720 -32.653 1.00 12.69 87 THR A CA 1
ATOM 614 C C . THR A 1 87 ? -1.100 -19.271 -31.190 1.00 12.85 87 THR A C 1
ATOM 615 O O . THR A 1 87 ? -0.255 -19.565 -30.319 1.00 12.72 87 THR A O 1
ATOM 619 N N . ALA A 1 88 ? -2.210 -18.593 -30.918 1.00 11.62 88 ALA A N 1
ATOM 620 C CA . ALA A 1 88 ? -2.505 -18.159 -29.560 1.00 11.29 88 ALA A CA 1
ATOM 621 C C . ALA A 1 88 ? -2.999 -19.315 -28.690 1.00 10.89 88 ALA A C 1
ATOM 622 O O . ALA A 1 88 ? -2.666 -19.381 -27.508 1.00 10.53 88 ALA A O 1
ATOM 624 N N . LEU A 1 89 ? -3.826 -20.194 -29.254 1.00 9.98 89 LEU A N 1
ATOM 625 C CA . LEU A 1 89 ? -4.283 -21.378 -28.518 1.00 10.61 89 LEU A CA 1
ATOM 626 C C . LEU A 1 89 ? -3.087 -22.193 -28.028 1.00 9.83 89 LEU A C 1
ATOM 627 O O . LEU A 1 89 ? -3.064 -22.654 -26.882 1.00 10.52 89 LEU A O 1
ATOM 632 N N . ALA A 1 90 ? -2.080 -22.323 -28.896 1.00 10.43 90 ALA A N 1
ATOM 633 C CA . ALA A 1 90 ? -0.845 -23.044 -28.584 1.00 10.13 90 ALA A CA 1
ATOM 634 C C . ALA A 1 90 ? -0.176 -22.411 -27.367 1.00 10.66 90 ALA A C 1
ATOM 635 O O . ALA A 1 90 ? 0.245 -23.107 -26.439 1.00 10.36 90 ALA A O 1
ATOM 637 N N . ASN A 1 91 ? -0.129 -21.081 -27.360 1.00 10.53 91 ASN A N 1
ATOM 638 C CA . ASN A 1 91 ? 0.499 -20.362 -26.266 1.00 11.22 91 ASN A CA 1
ATOM 639 C C . ASN A 1 91 ? -0.226 -20.549 -24.948 1.00 11.06 91 ASN A C 1
ATOM 640 O O . ASN A 1 91 ? 0.423 -20.704 -23.908 1.00 11.76 91 ASN A O 1
ATOM 645 N N . ALA A 1 92 ? -1.558 -20.566 -24.988 1.00 10.32 92 ALA A N 1
ATOM 646 C CA . ALA A 1 92 ? -2.340 -20.801 -23.776 1.00 11.10 92 ALA A CA 1
ATOM 647 C C . ALA A 1 92 ? -2.036 -22.175 -23.181 1.00 10.59 92 ALA A C 1
ATOM 648 O O . ALA A 1 92 ? -1.845 -22.294 -21.970 1.00 11.04 92 ALA A O 1
ATOM 650 N N . THR A 1 93 ? -1.988 -23.202 -24.022 1.00 10.30 93 THR A N 1
ATOM 651 C CA . THR A 1 93 ? -1.709 -24.569 -23.555 1.00 10.98 93 THR A CA 1
ATOM 652 C C . THR A 1 93 ? -0.315 -24.676 -22.923 1.00 11.34 93 THR A C 1
ATOM 653 O O . THR A 1 93 ? -0.169 -25.287 -21.844 1.00 11.93 93 THR A O 1
ATOM 657 N N . VAL A 1 94 ? 0.683 -24.054 -23.555 1.00 10.33 94 VAL A N 1
ATOM 658 C CA . VAL A 1 94 ? 2.051 -24.068 -23.032 1.00 12.00 94 VAL A CA 1
ATOM 659 C C . VAL A 1 94 ? 2.142 -23.401 -21.659 1.00 12.40 94 VAL A C 1
ATOM 660 O O . VAL A 1 94 ? 2.879 -23.884 -20.756 1.00 13.49 94 VAL A O 1
ATOM 664 N N . ASN A 1 95 ? 1.426 -22.281 -21.511 1.00 11.48 95 ASN A N 1
ATOM 665 C CA . ASN A 1 95 ? 1.456 -21.501 -20.271 1.00 12.43 95 ASN A CA 1
ATOM 666 C C . ASN A 1 95 ? 0.514 -21.979 -19.172 1.00 13.08 95 ASN A C 1
ATOM 667 O O . ASN A 1 95 ? 0.669 -21.578 -17.996 1.00 14.35 95 ASN A O 1
ATOM 672 N N . GLY A 1 96 ? -0.461 -22.802 -19.526 1.00 12.55 96 GLY A N 1
ATOM 673 C CA . GLY A 1 96 ? -1.418 -23.296 -18.535 1.00 12.91 96 GLY A CA 1
ATOM 674 C C . GLY A 1 96 ? -2.589 -22.351 -18.286 1.00 13.38 96 GLY A C 1
ATOM 675 O O . GLY A 1 96 ? -3.129 -22.299 -17.163 1.00 14.65 96 GLY A O 1
ATOM 676 N N . PHE A 1 97 ? -3.005 -21.625 -19.325 1.00 11.91 97 PHE A N 1
ATOM 677 C CA . PHE A 1 97 ? -4.128 -20.659 -19.201 1.00 11.74 97 PHE A CA 1
ATOM 678 C C . PHE A 1 97 ? -5.361 -21.257 -19.866 1.00 11.00 97 PHE A C 1
ATOM 679 O O . PHE A 1 97 ? -5.283 -21.717 -20.992 1.00 10.75 97 PHE A O 1
ATOM 687 N N . PRO A 1 98 ? -6.516 -21.260 -19.170 1.00 11.26 98 PRO A N 1
ATOM 688 C CA . PRO A 1 98 ? -7.691 -21.901 -19.766 1.00 10.41 98 PRO A CA 1
ATOM 689 C C . PRO A 1 98 ? -8.330 -21.013 -20.831 1.00 11.02 98 PRO A C 1
ATOM 690 O O . PRO A 1 98 ? -8.546 -19.809 -20.593 1.00 10.69 98 PRO A O 1
ATOM 694 N N . MET A 1 99 ? -8.636 -21.602 -21.989 1.00 10.63 99 MET A N 1
ATOM 695 C CA . MET A 1 99 ? -9.400 -20.866 -23.005 1.00 11.51 99 MET A CA 1
ATOM 696 C C . MET A 1 99 ? -10.036 -21.870 -23.960 1.00 11.08 99 MET A C 1
ATOM 697 O O . MET A 1 99 ? -9.578 -23.014 -24.065 1.00 11.78 99 MET A O 1
ATOM 702 N N . ILE A 1 100 ? -11.070 -21.423 -24.664 1.00 10.76 100 ILE A N 1
ATOM 703 C CA . ILE A 1 100 ? -11.710 -22.223 -25.696 1.00 11.45 100 ILE A CA 1
ATOM 704 C C . ILE A 1 100 ? -11.701 -21.374 -26.953 1.00 11.60 100 ILE A C 1
ATOM 705 O O . ILE A 1 100 ? -12.192 -20.233 -26.942 1.00 12.19 100 ILE A O 1
ATOM 710 N N . MET A 1 101 ? -11.060 -21.891 -28.008 1.00 11.02 101 MET A N 1
ATOM 711 C CA . MET A 1 101 ? -11.165 -21.242 -29.310 1.00 11.22 101 MET A CA 1
ATOM 712 C C . MET A 1 101 ? -12.277 -21.967 -30.063 1.00 10.70 101 MET A C 1
ATOM 713 O O . MET A 1 101 ? -12.212 -23.179 -30.308 1.00 11.17 101 MET A O 1
ATOM 718 N N . ILE A 1 102 ? -13.286 -21.192 -30.430 1.00 10.08 102 ILE A N 1
ATOM 719 C CA . ILE A 1 102 ? -14.423 -21.687 -31.205 1.00 10.59 102 ILE A CA 1
ATOM 720 C C . ILE A 1 102 ? -14.204 -21.152 -32.616 1.00 10.27 102 ILE A C 1
ATOM 721 O O . ILE A 1 102 ? -14.064 -19.937 -32.803 1.00 10.51 102 ILE A O 1
ATOM 726 N N . SER A 1 103 ? -14.124 -22.057 -33.589 1.00 10.67 103 SER A N 1
ATOM 727 C CA . SER A 1 103 ? -13.964 -21.665 -35.002 1.00 10.64 103 SER A CA 1
ATOM 728 C C . SER A 1 103 ? -15.034 -22.308 -35.865 1.00 10.55 103 SER A C 1
ATOM 729 O O . SER A 1 103 ? -15.371 -23.481 -35.677 1.00 11.15 103 SER A O 1
ATOM 732 N N . GLY A 1 104 ? -15.557 -21.526 -36.804 1.00 10.78 104 GLY A N 1
ATOM 733 C CA . GLY A 1 104 ? -16.333 -22.098 -37.917 1.00 11.28 104 GLY A CA 1
ATOM 734 C C . GLY A 1 104 ? -15.414 -22.939 -38.784 1.00 11.77 104 GLY A C 1
ATOM 735 O O . GLY A 1 104 ? -14.204 -22.684 -38.862 1.00 11.52 104 GLY A O 1
ATOM 736 N N . SER A 1 105 ? -15.987 -23.970 -39.413 1.00 11.47 105 SER A N 1
ATOM 737 C CA . SER A 1 105 ? -15.279 -24.724 -40.440 1.00 10.98 105 SER A CA 1
ATOM 738 C C . SER A 1 105 ? -16.239 -24.952 -41.601 1.00 10.69 105 SER A C 1
ATOM 739 O O . SER A 1 105 ? -17.429 -24.582 -41.527 1.00 11.63 105 SER A O 1
ATOM 742 N N . SER A 1 106 ? -15.725 -25.545 -42.675 1.00 10.96 106 SER A N 1
ATOM 743 C CA . SER A 1 106 ? -16.442 -25.598 -43.958 1.00 10.83 106 SER A CA 1
ATOM 744 C C . SER A 1 106 ? -17.232 -26.899 -44.081 1.00 12.23 106 SER A C 1
ATOM 745 O O . SER A 1 106 ? -17.687 -27.438 -43.058 1.00 12.87 106 SER A O 1
ATOM 748 N N . ASP A 1 107 ? -17.392 -27.415 -45.306 1.00 12.86 107 ASP A N 1
ATOM 749 C CA . ASP A 1 107 ? -18.289 -28.551 -45.553 1.00 13.19 107 ASP A CA 1
ATOM 750 C C . ASP A 1 107 ? -17.495 -29.833 -45.286 1.00 13.09 107 ASP A C 1
ATOM 751 O O . ASP A 1 107 ? -16.526 -30.123 -45.996 1.00 13.04 107 ASP A O 1
ATOM 756 N N . ARG A 1 108 ? -17.886 -30.588 -44.255 1.00 12.21 108 ARG A N 1
ATOM 757 C CA . ARG A 1 108 ? -17.178 -31.835 -43.897 1.00 12.72 108 ARG A CA 1
ATOM 758 C C . ARG A 1 108 ? -16.988 -32.778 -45.087 1.00 12.28 108 ARG A C 1
ATOM 759 O O . ARG A 1 108 ? -15.931 -33.369 -45.213 1.00 12.63 108 ARG A O 1
ATOM 767 N N . ALA A 1 109 ? -17.996 -32.894 -45.968 1.00 12.35 109 ALA A N 1
ATOM 768 C CA . ALA A 1 109 ? -17.910 -33.845 -47.094 1.00 12.43 109 ALA A CA 1
ATOM 769 C C . ALA A 1 109 ? -16.831 -33.408 -48.073 1.00 12.35 109 ALA A C 1
ATOM 770 O O . ALA A 1 109 ? -16.045 -34.230 -48.541 1.00 12.81 109 ALA A O 1
ATOM 772 N N . ILE A 1 110 ? -16.794 -32.110 -48.363 1.00 11.67 110 ILE A N 1
ATOM 773 C CA . ILE A 1 110 ? -15.839 -31.577 -49.348 1.00 12.12 110 ILE A CA 1
ATOM 774 C C . ILE A 1 110 ? -14.412 -31.595 -48.760 1.00 11.35 110 ILE A C 1
ATOM 775 O O . ILE A 1 110 ? -13.433 -32.001 -49.429 1.00 11.88 110 ILE A O 1
ATOM 780 N N . VAL A 1 111 ? -14.294 -31.193 -47.500 1.00 11.77 111 VAL A N 1
ATOM 781 C CA . VAL A 1 111 ? -12.977 -31.186 -46.846 1.00 11.37 111 VAL A CA 1
ATOM 782 C C . VAL A 1 111 ? -12.390 -32.609 -46.708 1.00 11.13 111 VAL A C 1
ATOM 783 O O . VAL A 1 111 ? -11.190 -32.820 -46.990 1.00 11.70 111 VAL A O 1
ATOM 787 N N . ASP A 1 112 ? -13.228 -33.576 -46.318 1.00 12.00 112 ASP A N 1
ATOM 788 C CA . ASP A 1 112 ? -12.792 -34.979 -46.160 1.00 12.68 112 ASP A CA 1
ATOM 789 C C . ASP A 1 112 ? -12.319 -35.613 -47.495 1.00 13.12 112 ASP A C 1
ATOM 790 O O . ASP A 1 112 ? -11.569 -36.563 -47.485 1.00 13.69 112 ASP A O 1
ATOM 795 N N . LEU A 1 113 ? -12.772 -35.079 -48.630 1.00 12.89 113 LEU A N 1
ATOM 796 C CA . LEU A 1 113 ? -12.291 -35.520 -49.955 1.00 13.71 113 LEU A CA 1
ATOM 797 C C . LEU A 1 113 ? -11.195 -34.628 -50.571 1.00 13.87 113 LEU A C 1
ATOM 798 O O . LEU A 1 113 ? -10.740 -34.881 -51.701 1.00 14.75 113 LEU A O 1
ATOM 803 N N . GLN A 1 114 ? -10.794 -33.585 -49.833 1.00 13.66 114 GLN A N 1
ATOM 804 C CA . GLN A 1 114 ? -9.735 -32.634 -50.247 1.00 14.77 114 GLN A CA 1
ATOM 805 C C . GLN A 1 114 ? -10.000 -32.098 -51.650 1.00 14.59 114 GLN A C 1
ATOM 806 O O . GLN A 1 114 ? -9.101 -32.076 -52.518 1.00 14.26 114 GLN A O 1
ATOM 812 N N . GLN A 1 115 ? -11.248 -31.673 -51.861 1.00 14.14 115 GLN A N 1
ATOM 813 C CA . GLN A 1 115 ? -11.699 -31.227 -53.187 1.00 14.41 115 GLN A CA 1
ATOM 814 C C . GLN A 1 115 ? -11.498 -29.735 -53.407 1.00 14.18 115 GLN A C 1
ATOM 815 O O . GLN A 1 115 ? -11.797 -29.224 -54.502 1.00 15.79 115 GLN A O 1
ATOM 821 N N . GLY A 1 116 ? -10.984 -29.038 -52.385 1.00 13.46 116 GLY A N 1
ATOM 822 C CA . GLY A 1 116 ? -10.720 -27.582 -52.497 1.00 13.18 116 GLY A CA 1
ATOM 823 C C . GLY A 1 116 ? -11.909 -26.731 -52.074 1.00 12.83 116 GLY A C 1
ATOM 824 O O . GLY A 1 116 ? -12.282 -25.774 -52.754 1.00 14.06 116 GLY A O 1
ATOM 825 N N . ASP A 1 117 ? -12.486 -27.062 -50.920 1.00 12.15 117 ASP A N 1
ATOM 826 C CA . ASP A 1 117 ? -13.580 -26.284 -50.351 1.00 12.19 117 ASP A CA 1
ATOM 827 C C . ASP A 1 117 ? -13.090 -24.870 -50.051 1.00 12.36 117 ASP A C 1
ATOM 828 O O . ASP A 1 117 ? -11.871 -24.612 -50.002 1.00 12.38 117 ASP A O 1
ATOM 833 N N . TYR A 1 118 ? -14.050 -23.964 -49.893 1.00 12.32 118 TYR A N 1
ATOM 834 C CA . TYR A 1 118 ? -13.815 -22.662 -49.280 1.00 12.83 118 TYR A CA 1
ATOM 835 C C . TYR A 1 118 ? -13.081 -22.885 -47.947 1.00 12.73 118 TYR A C 1
ATOM 836 O O . TYR A 1 118 ? -13.534 -23.673 -47.108 1.00 12.54 118 TYR A O 1
ATOM 845 N N . GLU A 1 119 ? -11.964 -22.182 -47.752 1.00 12.19 119 GLU A N 1
ATOM 846 C CA . GLU A 1 119 ? -11.187 -22.274 -46.510 1.00 12.37 119 GLU A CA 1
ATOM 847 C C . GLU A 1 119 ? -11.025 -23.705 -46.003 1.00 11.90 119 GLU A C 1
ATOM 848 O O . GLU A 1 119 ? -11.356 -24.020 -44.857 1.00 12.60 119 GLU A O 1
ATOM 854 N N . GLU A 1 120 ? -10.486 -24.564 -46.878 1.00 11.25 120 GLU A N 1
ATOM 855 C CA . GLU A 1 120 ? -10.407 -25.990 -46.588 1.00 11.85 120 GLU A CA 1
ATOM 856 C C . GLU A 1 120 ? -9.284 -26.319 -45.607 1.00 12.33 120 GLU A C 1
ATOM 857 O O . GLU A 1 120 ? -8.095 -26.082 -45.901 1.00 12.04 120 GLU A O 1
ATOM 863 N N . LEU A 1 121 ? -9.659 -26.922 -44.471 1.00 12.07 121 LEU A N 1
ATOM 864 C CA . LEU A 1 121 ? -8.647 -27.497 -43.580 1.00 11.78 121 LEU A CA 1
ATOM 865 C C . LEU A 1 121 ? -9.345 -28.424 -42.582 1.00 11.25 121 LEU A C 1
ATOM 866 O O . LEU A 1 121 ? -10.435 -28.097 -42.109 1.00 11.85 121 LEU A O 1
ATOM 871 N N . ASP A 1 122 ? -8.719 -29.550 -42.256 1.00 11.03 122 ASP A N 1
ATOM 872 C CA . ASP A 1 122 ? -9.236 -30.348 -41.141 1.00 11.59 122 ASP A CA 1
ATOM 873 C C . ASP A 1 122 ? -8.735 -29.652 -39.862 1.00 10.64 122 ASP A C 1
ATOM 874 O O . ASP A 1 122 ? -7.642 -29.940 -39.343 1.00 10.44 122 ASP A O 1
ATOM 879 N N . GLN A 1 123 ? -9.529 -28.681 -39.412 1.00 10.57 123 GLN A N 1
ATOM 880 C CA . GLN A 1 123 ? -9.127 -27.804 -38.312 1.00 10.88 123 GLN A CA 1
ATOM 881 C C . GLN A 1 123 ? -9.034 -28.562 -36.984 1.00 10.51 123 GLN A C 1
ATOM 882 O O . GLN A 1 123 ? -8.179 -28.273 -36.153 1.00 9.97 123 GLN A O 1
ATOM 888 N N . MET A 1 124 ? -9.909 -29.551 -36.796 1.00 10.56 124 MET A N 1
ATOM 889 C CA . MET A 1 124 ? -9.891 -30.315 -35.556 1.00 11.99 124 MET A CA 1
ATOM 890 C C . MET A 1 124 ? -8.532 -30.993 -35.397 1.00 11.48 124 MET A C 1
ATOM 891 O O . MET A 1 124 ? -7.867 -30.883 -34.357 1.00 11.25 124 MET A O 1
ATOM 896 N N . ASN A 1 125 ? -8.115 -31.693 -36.449 1.00 12.18 125 ASN A N 1
ATOM 897 C CA . ASN A 1 125 ? -6.844 -32.390 -36.421 1.00 12.98 125 ASN A CA 1
ATOM 898 C C . ASN A 1 125 ? -5.648 -31.434 -36.344 1.00 12.30 125 ASN A C 1
ATOM 899 O O . ASN A 1 125 ? -4.643 -31.732 -35.666 1.00 12.47 125 ASN A O 1
ATOM 904 N N . ALA A 1 126 ? -5.754 -30.300 -37.032 1.00 11.15 126 ALA A N 1
ATOM 905 C CA . ALA A 1 126 ? -4.714 -29.237 -37.004 1.00 11.03 126 ALA A CA 1
ATOM 906 C C . ALA A 1 126 ? -4.458 -28.708 -35.594 1.00 11.24 126 ALA A C 1
ATOM 907 O O . ALA A 1 126 ? -3.318 -28.359 -35.224 1.00 11.26 126 ALA A O 1
ATOM 909 N N . ALA A 1 127 ? -5.530 -28.640 -34.795 1.00 11.11 127 ALA A N 1
ATOM 910 C CA . ALA A 1 127 ? -5.449 -28.026 -33.467 1.00 11.49 127 ALA A CA 1
ATOM 911 C C . ALA A 1 127 ? -4.944 -29.004 -32.416 1.00 12.39 127 ALA A C 1
ATOM 912 O O . ALA A 1 127 ? -4.404 -28.598 -31.376 1.00 11.95 127 ALA A O 1
ATOM 914 N N . LYS A 1 128 ? -5.104 -30.300 -32.683 1.00 14.34 128 LYS A N 1
ATOM 915 C CA . LYS A 1 128 ? -4.759 -31.358 -31.707 1.00 16.39 128 LYS A CA 1
ATOM 916 C C . LYS A 1 128 ? -3.384 -31.248 -31.002 1.00 16.42 128 LYS A C 1
ATOM 917 O O . LYS A 1 128 ? -3.323 -31.400 -29.774 1.00 17.17 128 LYS A O 1
ATOM 923 N N . PRO A 1 129 ? -2.289 -30.987 -31.756 1.00 16.67 129 PRO A N 1
ATOM 924 C CA . PRO A 1 129 ? -0.979 -30.846 -31.097 1.00 16.71 129 PRO A CA 1
ATOM 925 C C . PRO A 1 129 ? -0.845 -29.678 -30.122 1.00 16.73 129 PRO A C 1
ATOM 926 O O . PRO A 1 129 ? 0.061 -29.696 -29.293 1.00 17.63 129 PRO A O 1
ATOM 930 N N . TYR A 1 130 ? -1.737 -28.696 -30.205 1.00 14.99 130 TYR A N 1
ATOM 931 C CA . TYR A 1 130 ? -1.594 -27.425 -29.489 1.00 15.55 130 TYR A CA 1
ATOM 932 C C . TYR A 1 130 ? -2.661 -27.193 -28.432 1.00 15.04 130 TYR A C 1
ATOM 933 O O . TYR A 1 130 ? -2.774 -26.073 -27.880 1.00 16.09 130 TYR A O 1
ATOM 942 N N . ALA A 1 131 ? -3.483 -28.213 -28.226 1.00 13.83 131 ALA A N 1
ATOM 943 C CA . ALA A 1 131 ? -4.650 -28.071 -27.356 1.00 13.37 131 ALA A CA 1
ATOM 944 C C . ALA A 1 131 ? -4.732 -29.260 -26.426 1.00 13.36 131 ALA A C 1
ATOM 945 O O . ALA A 1 131 ? -4.265 -30.358 -26.766 1.00 13.75 131 ALA A O 1
ATOM 947 N N . LYS A 1 132 ? -5.383 -29.057 -25.280 1.00 12.48 132 LYS A N 1
ATOM 948 C CA . LYS A 1 132 ? -5.701 -30.161 -24.379 1.00 13.36 132 LYS A CA 1
ATOM 949 C C . LYS A 1 132 ? -6.682 -31.142 -25.024 1.00 13.81 132 LYS A C 1
ATOM 950 O O . LYS A 1 132 ? -6.605 -32.358 -24.827 1.00 14.27 132 LYS A O 1
ATOM 956 N N . ALA A 1 133 ? -7.621 -30.611 -25.798 1.00 13.04 133 ALA A N 1
ATOM 957 C CA . ALA A 1 133 ? -8.510 -31.455 -26.587 1.00 12.34 133 ALA A CA 1
ATOM 958 C C . ALA A 1 133 ? -9.009 -30.644 -27.773 1.00 12.52 133 ALA A C 1
ATOM 959 O O . ALA A 1 133 ? -9.023 -29.419 -27.713 1.00 11.56 133 ALA A O 1
ATOM 961 N N . ALA A 1 134 ? -9.404 -31.343 -28.833 1.00 11.73 134 ALA A N 1
ATOM 962 C CA . ALA A 1 134 ? -10.021 -30.699 -30.010 1.00 12.01 134 ALA A CA 1
ATOM 963 C C . ALA A 1 134 ? -11.286 -31.477 -30.328 1.00 12.28 134 ALA A C 1
ATOM 964 O O . ALA A 1 134 ? -11.235 -32.695 -30.593 1.00 13.40 134 ALA A O 1
ATOM 966 N N . PHE A 1 135 ? -12.419 -30.778 -30.304 1.00 12.21 135 PHE A N 1
ATOM 967 C CA . PHE A 1 135 ? -13.721 -31.423 -30.544 1.00 13.19 135 PHE A CA 1
ATOM 968 C C . PHE A 1 135 ? -14.362 -30.811 -31.781 1.00 12.89 135 PHE A C 1
ATOM 969 O O . PHE A 1 135 ? -14.177 -29.631 -32.039 1.00 13.13 135 PHE A O 1
ATOM 977 N N . ARG A 1 136 ? -15.120 -31.605 -32.546 1.00 11.76 136 ARG A N 1
ATOM 978 C CA . ARG A 1 136 ? -15.894 -31.059 -33.648 1.00 11.09 136 ARG A CA 1
ATOM 979 C C . ARG A 1 136 ? -17.358 -31.498 -33.527 1.00 11.23 136 ARG A C 1
ATOM 980 O O . ARG A 1 136 ? -17.632 -32.673 -33.227 1.00 11.19 136 ARG A O 1
ATOM 988 N N . VAL A 1 137 ? -18.272 -30.560 -33.737 1.00 12.22 137 VAL A N 1
ATOM 989 C CA . VAL A 1 137 ? -19.707 -30.832 -33.495 1.00 13.27 137 VAL A CA 1
ATOM 990 C C . VAL A 1 137 ? -20.471 -30.859 -34.795 1.00 14.50 137 VAL A C 1
ATOM 991 O O . VAL A 1 137 ? -20.676 -29.812 -35.426 1.00 15.85 137 VAL A O 1
ATOM 995 N N . ASN A 1 138 ? -20.979 -32.035 -35.138 1.00 14.30 138 ASN A N 1
ATOM 996 C CA . ASN A 1 138 ? -21.741 -32.217 -36.384 1.00 15.45 138 ASN A CA 1
ATOM 997 C C . ASN A 1 138 ? -23.270 -32.079 -36.269 1.00 16.24 138 ASN A C 1
ATOM 998 O O . ASN A 1 138 ? -23.938 -31.782 -37.273 1.00 17.28 138 ASN A O 1
ATOM 1003 N N . GLN A 1 139 ? -23.798 -32.275 -35.062 1.00 15.90 139 GLN A N 1
ATOM 1004 C CA . GLN A 1 139 ? -25.255 -32.306 -34.803 1.00 16.73 139 GLN A CA 1
ATOM 1005 C C . GLN A 1 139 ? -25.628 -31.235 -33.777 1.00 15.32 139 GLN A C 1
ATOM 1006 O O . GLN A 1 139 ? -24.952 -31.118 -32.740 1.00 15.23 139 GLN A O 1
ATOM 1012 N N . PRO A 1 140 ? -26.697 -30.447 -34.045 1.00 15.16 140 PRO A N 1
ATOM 1013 C CA . PRO A 1 140 ? -27.016 -29.338 -33.131 1.00 14.62 140 PRO A CA 1
ATOM 1014 C C . PRO A 1 140 ? -27.379 -29.798 -31.714 1.00 14.49 140 PRO A C 1
ATOM 1015 O O . PRO A 1 140 ? -27.126 -29.074 -30.749 1.00 14.02 140 PRO A O 1
ATOM 1019 N N . GLN A 1 141 ? -27.943 -30.999 -31.600 1.00 13.99 141 GLN A N 1
ATOM 1020 C CA . GLN A 1 141 ? -28.310 -31.560 -30.313 1.00 14.68 141 GLN A CA 1
ATOM 1021 C C . GLN A 1 141 ? -27.105 -31.912 -29.447 1.00 14.76 141 GLN A C 1
ATOM 1022 O O . GLN A 1 141 ? -27.278 -32.244 -28.266 1.00 15.41 141 GLN A O 1
ATOM 1028 N N . ASP A 1 142 ? -25.899 -31.895 -30.046 1.00 14.19 142 ASP A N 1
ATOM 1029 C CA . ASP A 1 142 ? -24.648 -32.204 -29.322 1.00 14.04 142 ASP A CA 1
ATOM 1030 C C . ASP A 1 142 ? -23.848 -30.957 -28.938 1.00 13.74 142 ASP A C 1
ATOM 1031 O O . ASP A 1 142 ? -22.818 -31.065 -28.258 1.00 13.15 142 ASP A O 1
ATOM 1036 N N . LEU A 1 143 ? -24.320 -29.778 -29.348 1.00 13.77 143 LEU A N 1
ATOM 1037 C CA . LEU A 1 143 ? -23.616 -28.525 -29.024 1.00 13.50 143 LEU A CA 1
ATOM 1038 C C . LEU A 1 143 ? -23.477 -28.287 -27.520 1.00 14.06 143 LEU A C 1
ATOM 1039 O O . LEU A 1 143 ? -22.432 -27.826 -27.050 1.00 13.91 143 LEU A O 1
ATOM 1044 N N . GLY A 1 144 ? -24.536 -28.574 -26.754 1.00 13.59 144 GLY A N 1
ATOM 1045 C CA . GLY A 1 144 ? -24.487 -28.323 -25.322 1.00 14.02 144 GLY A CA 1
ATOM 1046 C C . GLY A 1 144 ? -23.468 -29.228 -24.628 1.00 13.81 144 GLY A C 1
ATOM 1047 O O . GLY A 1 144 ? -22.633 -28.775 -23.840 1.00 14.02 144 GLY A O 1
ATOM 1048 N N . ILE A 1 145 ? -23.496 -30.513 -24.938 1.00 14.10 145 ILE A N 1
ATOM 1049 C CA . ILE A 1 145 ? -22.574 -31.422 -24.259 1.00 15.19 145 ILE A CA 1
ATOM 1050 C C . ILE A 1 145 ? -21.119 -31.130 -24.735 1.00 14.75 145 ILE A C 1
ATOM 1051 O O . ILE A 1 145 ? -20.154 -31.236 -23.966 1.00 14.98 145 ILE A O 1
ATOM 1056 N N . ALA A 1 146 ? -20.986 -30.740 -25.997 1.00 14.00 146 ALA A N 1
ATOM 1057 C CA . ALA A 1 146 ? -19.655 -30.398 -26.543 1.00 13.75 146 ALA A CA 1
ATOM 1058 C C . ALA A 1 146 ? -19.054 -29.215 -25.769 1.00 13.35 146 ALA A C 1
ATOM 1059 O O . ALA A 1 146 ? -17.861 -29.228 -25.426 1.00 13.14 146 ALA A O 1
ATOM 1061 N N . LEU A 1 147 ? -19.858 -28.180 -25.535 1.00 12.64 147 LEU A N 1
ATOM 1062 C CA . LEU A 1 147 ? -19.376 -27.011 -24.781 1.00 13.25 147 LEU A CA 1
ATOM 1063 C C . LEU A 1 147 ? -19.036 -27.403 -23.343 1.00 13.41 147 LEU A C 1
ATOM 1064 O O . LEU A 1 147 ? -18.020 -26.964 -22.795 1.00 12.51 147 LEU A O 1
ATOM 1069 N N . ALA A 1 148 ? -19.871 -28.246 -22.742 1.00 13.83 148 ALA A N 1
ATOM 1070 C CA . ALA A 1 148 ? -19.592 -28.761 -21.396 1.00 14.78 148 ALA A CA 1
ATOM 1071 C C . ALA A 1 148 ? -18.227 -29.465 -21.330 1.00 14.43 148 ALA A C 1
ATOM 1072 O O . ALA A 1 148 ? -17.443 -29.206 -20.406 1.00 15.80 148 ALA A O 1
ATOM 1074 N N . ARG A 1 149 ? -17.932 -30.319 -22.310 1.00 14.81 149 ARG A N 1
ATOM 1075 C CA . ARG A 1 149 ? -16.636 -30.992 -22.405 1.00 15.48 149 ARG A CA 1
ATOM 1076 C C . ARG A 1 149 ? -15.532 -29.956 -22.495 1.00 15.37 149 ARG A C 1
ATOM 1077 O O . ARG A 1 149 ? -14.533 -30.062 -21.790 1.00 15.51 149 ARG A O 1
ATOM 1085 N N . ALA A 1 150 ? -15.709 -28.976 -23.375 1.00 14.08 150 ALA A N 1
ATOM 1086 C CA . ALA A 1 150 ? -14.658 -27.981 -23.645 1.00 13.31 150 ALA A CA 1
ATOM 1087 C C . ALA A 1 150 ? -14.338 -27.193 -22.387 1.00 13.57 150 ALA A C 1
ATOM 1088 O O . ALA A 1 150 ? -13.155 -26.978 -22.058 1.00 13.44 150 ALA A O 1
ATOM 1090 N N . ILE A 1 151 ? -15.388 -26.782 -21.660 1.00 12.51 151 ILE A N 1
ATOM 1091 C CA . ILE A 1 151 ? -15.187 -26.067 -20.392 1.00 13.08 151 ILE A CA 1
ATOM 1092 C C . ILE A 1 151 ? -14.424 -26.933 -19.379 1.00 12.99 151 ILE A C 1
ATOM 1093 O O . ILE A 1 151 ? -13.397 -26.516 -18.830 1.00 13.10 151 ILE A O 1
ATOM 1098 N N . ARG A 1 152 ? -14.911 -28.149 -19.135 1.00 13.67 152 ARG A N 1
ATOM 1099 C CA . ARG A 1 152 ? -14.240 -29.032 -18.174 1.00 14.31 152 ARG A CA 1
ATOM 1100 C C . ARG A 1 152 ? -12.801 -29.346 -18.559 1.00 13.95 152 ARG A C 1
ATOM 1101 O O . ARG A 1 152 ? -11.910 -29.290 -17.708 1.00 13.53 152 ARG A O 1
ATOM 1109 N N . VAL A 1 153 ? -12.575 -29.681 -19.832 1.00 12.58 153 VAL A N 1
ATOM 1110 C CA . VAL A 1 153 ? -11.204 -29.933 -20.276 1.00 12.97 153 VAL A CA 1
ATOM 1111 C C . VAL A 1 153 ? -10.302 -28.701 -20.064 1.00 12.19 153 VAL A C 1
ATOM 1112 O O . VAL A 1 153 ? -9.188 -28.826 -19.534 1.00 11.83 153 VAL A O 1
ATOM 1116 N N . SER A 1 154 ? -10.769 -27.517 -20.456 1.00 12.57 154 SER A N 1
ATOM 1117 C CA . SER A 1 154 ? -9.906 -26.328 -20.408 1.00 12.32 154 SER A CA 1
ATOM 1118 C C . SER A 1 154 ? -9.402 -25.976 -18.982 1.00 13.75 154 SER A C 1
ATOM 1119 O O . SER A 1 154 ? -8.300 -25.466 -18.826 1.00 13.34 154 SER A O 1
ATOM 1122 N N . VAL A 1 155 ? -10.224 -26.207 -17.956 1.00 15.14 155 VAL A N 1
ATOM 1123 C CA . VAL A 1 155 ? -9.898 -25.756 -16.592 1.00 16.26 155 VAL A CA 1
ATOM 1124 C C . VAL A 1 155 ? -9.438 -26.878 -15.658 1.00 17.56 155 VAL A C 1
ATOM 1125 O O . VAL A 1 155 ? -8.939 -26.628 -14.558 1.00 17.85 155 VAL A O 1
ATOM 1129 N N . SER A 1 156 ? -9.636 -28.117 -16.067 1.00 19.29 156 SER A N 1
ATOM 1130 C CA . SER A 1 156 ? -9.268 -29.224 -15.179 1.00 20.53 156 SER A CA 1
ATOM 1131 C C . SER A 1 156 ? -7.791 -29.550 -15.385 1.00 20.46 156 SER A C 1
ATOM 1132 O O . SER A 1 156 ? -7.172 -29.055 -16.326 1.00 21.34 156 SER A O 1
ATOM 1135 N N . GLY A 1 157 ? -7.190 -30.330 -14.478 1.00 21.18 157 GLY A N 1
ATOM 1136 C CA . GLY A 1 157 ? -5.769 -30.647 -14.586 1.00 19.97 157 GLY A CA 1
ATOM 1137 C C . GLY A 1 157 ? -4.927 -29.390 -14.636 1.00 19.48 157 GLY A C 1
ATOM 1138 O O . GLY A 1 157 ? -5.211 -28.405 -13.954 1.00 19.90 157 GLY A O 1
ATOM 1139 N N . ARG A 1 158 ? -3.892 -29.407 -15.453 1.00 19.14 158 ARG A N 1
ATOM 1140 C CA . ARG A 1 158 ? -3.184 -28.188 -15.768 1.00 18.55 158 ARG A CA 1
ATOM 1141 C C . ARG A 1 158 ? -4.037 -27.512 -16.854 1.00 17.29 158 ARG A C 1
ATOM 1142 O O . ARG A 1 158 ? -4.258 -28.119 -17.902 1.00 17.54 158 ARG A O 1
ATOM 1150 N N . PRO A 1 159 ? -4.565 -26.300 -16.581 1.00 15.69 159 PRO A N 1
ATOM 1151 C CA . PRO A 1 159 ? -5.444 -25.646 -17.565 1.00 14.66 159 PRO A CA 1
ATOM 1152 C C . PRO A 1 159 ? -4.786 -25.400 -18.925 1.00 13.75 159 PRO A C 1
ATOM 1153 O O . PRO A 1 159 ? -3.558 -25.336 -19.039 1.00 13.42 159 PRO A O 1
ATOM 1157 N N . GLY A 1 160 ? -5.592 -25.237 -19.975 1.00 12.85 160 GLY A N 1
ATOM 1158 C CA . GLY A 1 160 ? -4.986 -24.973 -21.265 1.00 11.74 160 GLY A CA 1
ATOM 1159 C C . GLY A 1 160 ? -6.045 -24.659 -22.300 1.00 12.03 160 GLY A C 1
ATOM 1160 O O . GLY A 1 160 ? -7.224 -24.481 -21.965 1.00 12.09 160 GLY A O 1
ATOM 1161 N N . GLY A 1 161 ? -5.622 -24.616 -23.552 1.00 12.08 161 GLY A N 1
ATOM 1162 C CA . GLY A 1 161 ? -6.549 -24.297 -24.657 1.00 11.55 161 GLY A CA 1
ATOM 1163 C C . GLY A 1 161 ? -7.323 -25.529 -25.111 1.00 12.27 161 GLY A C 1
ATOM 1164 O O . GLY A 1 161 ? -6.786 -26.654 -25.161 1.00 13.16 161 GLY A O 1
ATOM 1165 N N . VAL A 1 162 ? -8.592 -25.323 -25.459 1.00 11.58 162 VAL A N 1
ATOM 1166 C CA . VAL A 1 162 ? -9.379 -26.377 -26.077 1.00 10.42 162 VAL A CA 1
ATOM 1167 C C . VAL A 1 162 ? -9.915 -25.808 -27.377 1.00 10.06 162 VAL A C 1
ATOM 1168 O O . VAL A 1 162 ? -10.281 -24.624 -27.435 1.00 9.40 162 VAL A O 1
ATOM 1172 N N . TYR A 1 163 ? -9.924 -26.632 -28.422 1.00 9.44 163 TYR A N 1
ATOM 1173 C CA . TYR A 1 163 ? -10.479 -26.212 -29.713 1.00 9.33 163 TYR A CA 1
ATOM 1174 C C . TYR A 1 163 ? -11.887 -26.801 -29.892 1.00 9.80 163 TYR A C 1
ATOM 1175 O O . TYR A 1 163 ? -12.096 -28.019 -29.731 1.00 10.88 163 TYR A O 1
ATOM 1184 N N . LEU A 1 164 ? -12.844 -25.938 -30.234 1.00 10.04 164 LEU A N 1
ATOM 1185 C CA . LEU A 1 164 ? -14.232 -26.373 -30.494 1.00 10.33 164 LEU A CA 1
ATOM 1186 C C . LEU A 1 164 ? -14.627 -25.944 -31.915 1.00 10.27 164 LEU A C 1
ATOM 1187 O O . LEU A 1 164 ? -14.740 -24.751 -32.223 1.00 10.47 164 LEU A O 1
ATOM 1192 N N . ASP A 1 165 ? -14.784 -26.936 -32.780 1.00 10.00 165 ASP A N 1
ATOM 1193 C CA . ASP A 1 165 ? -14.997 -26.720 -34.219 1.00 11.02 165 ASP A CA 1
ATOM 1194 C C . ASP A 1 165 ? -16.483 -26.810 -34.538 1.00 10.86 165 ASP A C 1
ATOM 1195 O O . ASP A 1 165 ? -17.115 -27.854 -34.268 1.00 11.22 165 ASP A O 1
ATOM 1200 N N . LEU A 1 166 ? -17.025 -25.737 -35.117 1.00 10.55 166 LEU A N 1
ATOM 1201 C CA . LEU A 1 166 ? -18.421 -25.689 -35.518 1.00 11.30 166 LEU A CA 1
ATOM 1202 C C . LEU A 1 166 ? -18.548 -25.600 -37.034 1.00 11.91 166 LEU A C 1
ATOM 1203 O O . LEU A 1 166 ? -18.448 -24.520 -37.599 1.00 11.60 166 LEU A O 1
ATOM 1208 N N . PRO A 1 167 ? -18.766 -26.740 -37.703 1.00 12.36 167 PRO A N 1
ATOM 1209 C CA . PRO A 1 167 ? -18.958 -26.667 -39.159 1.00 12.68 167 PRO A CA 1
ATOM 1210 C C . PRO A 1 167 ? -20.137 -25.742 -39.529 1.00 13.39 167 PRO A C 1
ATOM 1211 O O . PRO A 1 167 ? -21.112 -25.673 -38.796 1.00 14.03 167 PRO A O 1
ATOM 1215 N N . ALA A 1 168 ? -20.032 -25.035 -40.652 1.00 13.28 168 ALA A N 1
ATOM 1216 C CA . ALA A 1 168 ? -21.075 -24.087 -41.040 1.00 14.31 168 ALA A CA 1
ATOM 1217 C C . ALA A 1 168 ? -22.449 -24.768 -40.980 1.00 15.13 168 ALA A C 1
ATOM 1218 O O . ALA A 1 168 ? -23.416 -24.155 -40.532 1.00 15.36 168 ALA A O 1
ATOM 1220 N N . ASN A 1 169 ? -22.523 -26.030 -41.402 1.00 14.94 169 ASN A N 1
ATOM 1221 C CA . ASN A 1 169 ? -23.809 -26.757 -41.403 1.00 16.13 169 ASN A CA 1
ATOM 1222 C C . ASN A 1 169 ? -24.461 -26.966 -40.020 1.00 15.76 169 ASN A C 1
ATOM 1223 O O . ASN A 1 169 ? -25.695 -26.965 -39.922 1.00 15.92 169 ASN A O 1
ATOM 1228 N N . VAL A 1 170 ? -23.658 -27.133 -38.971 1.00 14.65 170 VAL A N 1
ATOM 1229 C CA . VAL A 1 170 ? -24.239 -27.288 -37.619 1.00 15.58 170 VAL A CA 1
ATOM 1230 C C . VAL A 1 170 ? -24.838 -25.974 -37.131 1.00 15.25 170 VAL A C 1
ATOM 1231 O O . VAL A 1 170 ? -25.810 -25.989 -36.383 1.00 14.48 170 VAL A O 1
ATOM 1235 N N . LEU A 1 171 ? -24.256 -24.840 -37.531 1.00 15.23 171 LEU A N 1
ATOM 1236 C CA . LEU A 1 171 ? -24.782 -23.535 -37.126 1.00 15.47 171 LEU A CA 1
ATOM 1237 C C . LEU A 1 171 ? -26.171 -23.303 -37.738 1.00 16.16 171 LEU A C 1
ATOM 1238 O O . LEU A 1 171 ? -27.063 -22.713 -37.104 1.00 16.37 171 LEU A O 1
ATOM 1243 N N . ALA A 1 172 ? -26.328 -23.770 -38.970 1.00 16.43 172 ALA A N 1
ATOM 1244 C CA . ALA A 1 172 ? -27.580 -23.604 -39.721 1.00 16.77 172 ALA A CA 1
ATOM 1245 C C . ALA A 1 172 ? -28.618 -24.679 -39.400 1.00 17.34 172 ALA A C 1
ATOM 1246 O O . ALA A 1 172 ? -29.822 -24.456 -39.650 1.00 18.12 172 ALA A O 1
ATOM 1248 N N . ALA A 1 173 ? -28.165 -25.829 -38.879 1.00 16.67 173 ALA A N 1
ATOM 1249 C CA . ALA A 1 173 ? -29.031 -27.007 -38.649 1.00 17.74 173 ALA A CA 1
ATOM 1250 C C . ALA A 1 173 ? -30.135 -26.686 -37.650 1.00 18.33 173 ALA A C 1
ATOM 1251 O O . ALA A 1 173 ? -29.886 -26.047 -36.627 1.00 17.70 173 ALA A O 1
ATOM 1253 N N . THR A 1 174 ? -31.356 -27.147 -37.936 1.00 18.88 174 THR A N 1
ATOM 1254 C CA . THR A 1 174 ? -32.478 -26.778 -37.085 1.00 20.73 174 THR A CA 1
ATOM 1255 C C . THR A 1 174 ? -32.925 -27.908 -36.181 1.00 20.70 174 THR A C 1
ATOM 1256 O O . THR A 1 174 ? -32.738 -29.095 -36.477 1.00 21.95 174 THR A O 1
ATOM 1260 N N . MET A 1 175 ? -33.520 -27.522 -35.065 1.00 21.85 175 MET A N 1
ATOM 1261 C CA . MET A 1 175 ? -34.255 -28.454 -34.232 1.00 23.02 175 MET A CA 1
ATOM 1262 C C . MET A 1 175 ? -35.390 -27.729 -33.496 1.00 23.36 175 MET A C 1
ATOM 1263 O O . MET A 1 175 ? -35.432 -26.490 -33.460 1.00 23.14 175 MET A O 1
ATOM 1268 N N . GLU A 1 176 ? -36.329 -28.499 -32.952 1.00 23.91 176 GLU A N 1
ATOM 1269 C CA . GLU A 1 176 ? -37.436 -27.911 -32.189 1.00 24.80 176 GLU A CA 1
ATOM 1270 C C . GLU A 1 176 ? -36.865 -27.223 -30.954 1.00 24.69 176 GLU A C 1
ATOM 1271 O O . GLU A 1 176 ? -36.002 -27.800 -30.279 1.00 24.15 176 GLU A O 1
ATOM 1277 N N . LYS A 1 177 ? -37.369 -26.020 -30.655 1.00 24.87 177 LYS A N 1
ATOM 1278 C CA . LYS A 1 177 ? -36.810 -25.177 -29.605 1.00 25.92 177 LYS A CA 1
ATOM 1279 C C . LYS A 1 177 ? -36.905 -25.798 -28.201 1.00 25.41 177 LYS A C 1
ATOM 1280 O O . LYS A 1 177 ? -35.928 -25.790 -27.464 1.00 24.86 177 LYS A O 1
ATOM 1286 N N . ASP A 1 178 ? -38.061 -26.347 -27.836 1.00 25.63 178 ASP A N 1
ATOM 1287 C CA . ASP A 1 178 ? -38.196 -26.985 -26.518 1.00 25.96 178 ASP A CA 1
ATOM 1288 C C . ASP A 1 178 ? -37.217 -28.155 -26.363 1.00 24.94 178 ASP A C 1
ATOM 1289 O O . ASP A 1 178 ? -36.546 -28.259 -25.347 1.00 25.04 178 ASP A O 1
ATOM 1294 N N . GLU A 1 179 ? -37.133 -29.021 -27.369 1.00 23.71 179 GLU A N 1
ATOM 1295 C CA . GLU A 1 179 ? -36.210 -30.142 -27.308 1.00 23.97 179 GLU A CA 1
ATOM 1296 C C . GLU A 1 179 ? -34.774 -29.600 -27.221 1.00 22.17 179 GLU A C 1
ATOM 1297 O O . GLU A 1 179 ? -33.977 -30.097 -26.438 1.00 21.26 179 GLU A O 1
ATOM 1303 N N . ALA A 1 180 ? -34.484 -28.564 -28.006 1.00 21.58 180 ALA A N 1
ATOM 1304 C CA . ALA A 1 180 ? -33.137 -27.947 -28.005 1.00 20.79 180 ALA A CA 1
ATOM 1305 C C . ALA A 1 180 ? -32.732 -27.489 -26.598 1.00 21.13 180 ALA A C 1
ATOM 1306 O O . ALA A 1 180 ? -31.615 -27.739 -26.151 1.00 19.59 180 ALA A O 1
ATOM 1308 N N . LEU A 1 181 ? -33.657 -26.861 -25.875 1.00 21.04 181 LEU A N 1
ATOM 1309 C CA . LEU A 1 181 ? -33.352 -26.399 -24.523 1.00 21.85 181 LEU A CA 1
ATOM 1310 C C . LEU A 1 181 ? -32.968 -27.528 -23.558 1.00 21.48 181 LEU A C 1
ATOM 1311 O O . LEU A 1 181 ? -32.163 -27.316 -22.641 1.00 21.32 181 LEU A O 1
ATOM 1316 N N . THR A 1 182 ? -33.489 -28.736 -23.797 1.00 20.10 182 THR A N 1
ATOM 1317 C CA . THR A 1 182 ? -33.173 -29.887 -22.948 1.00 19.99 182 THR A CA 1
ATOM 1318 C C . THR A 1 182 ? -31.749 -30.404 -23.155 1.00 19.41 182 THR A C 1
ATOM 1319 O O . THR A 1 182 ? -31.251 -31.157 -22.321 1.00 18.73 182 THR A O 1
ATOM 1323 N N . THR A 1 183 ? -31.117 -29.995 -24.259 1.00 18.55 183 THR A N 1
ATOM 1324 C CA . THR A 1 183 ? -29.765 -30.470 -24.607 1.00 18.32 183 THR A CA 1
ATOM 1325 C C . THR A 1 183 ? -28.657 -29.511 -24.160 1.00 18.06 183 THR A C 1
ATOM 1326 O O . THR A 1 183 ? -27.483 -29.800 -24.370 1.00 18.77 183 THR A O 1
ATOM 1330 N N . ILE A 1 184 ? -29.024 -28.383 -23.569 1.00 18.46 184 ILE A N 1
ATOM 1331 C CA . ILE A 1 184 ? -28.038 -27.428 -23.054 1.00 18.63 184 ILE A CA 1
ATOM 1332 C C . ILE A 1 184 ? -27.575 -27.858 -21.665 1.00 18.60 184 ILE A C 1
ATOM 1333 O O . ILE A 1 184 ? -28.380 -28.316 -20.852 1.00 17.86 184 ILE A O 1
ATOM 1338 N N . VAL A 1 185 ? -26.270 -27.772 -21.418 1.00 17.82 185 VAL A N 1
ATOM 1339 C CA . VAL A 1 185 ? -25.674 -28.309 -20.195 1.00 18.00 185 VAL A CA 1
ATOM 1340 C C . VAL A 1 185 ? -24.952 -27.194 -19.439 1.00 18.90 185 VAL A C 1
ATOM 1341 O O . VAL A 1 185 ? -23.980 -26.602 -19.946 1.00 18.78 185 VAL A O 1
ATOM 1345 N N . LYS A 1 186 ? -25.426 -26.914 -18.228 1.00 19.17 186 LYS A N 1
ATOM 1346 C CA . LYS A 1 186 ? -24.755 -25.958 -17.353 1.00 20.66 186 LYS A CA 1
ATOM 1347 C C . LYS A 1 186 ? -23.782 -26.715 -16.461 1.00 20.95 186 LYS A C 1
ATOM 1348 O O . LYS A 1 186 ? -24.176 -27.618 -15.697 1.00 20.74 186 LYS A O 1
ATOM 1354 N N . VAL A 1 187 ? -22.508 -26.367 -16.567 1.00 21.18 187 VAL A N 1
ATOM 1355 C CA . VAL A 1 187 ? -21.494 -27.072 -15.803 1.00 23.07 187 VAL A CA 1
ATOM 1356 C C . VAL A 1 187 ? -21.323 -26.411 -14.436 1.00 24.23 187 VAL A C 1
ATOM 1357 O O . VAL A 1 187 ? -20.960 -25.229 -14.337 1.00 24.70 187 VAL A O 1
ATOM 1361 N N . GLU A 1 188 ? -21.585 -27.184 -13.388 1.00 25.20 188 GLU A N 1
ATOM 1362 C CA . GLU A 1 188 ? -21.346 -26.730 -12.023 1.00 26.93 188 GLU A CA 1
ATOM 1363 C C . GLU A 1 188 ? -19.976 -27.256 -11.591 1.00 26.99 188 GLU A C 1
ATOM 1364 O O . GLU A 1 188 ? -19.661 -28.426 -11.802 1.00 27.34 188 GLU A O 1
ATOM 1370 N N . ASN A 1 189 ? -19.171 -26.403 -10.977 1.00 27.40 189 ASN A N 1
ATOM 1371 C CA . ASN A 1 189 ? -17.846 -26.812 -10.503 1.00 27.35 189 ASN A CA 1
ATOM 1372 C C . ASN A 1 189 ? -17.019 -27.558 -11.568 1.00 26.63 189 ASN A C 1
ATOM 1373 O O . ASN A 1 189 ? -16.719 -28.743 -11.408 1.00 26.30 189 ASN A O 1
ATOM 1378 N N . PRO A 1 190 ? -16.650 -26.868 -12.669 1.00 25.84 190 PRO A N 1
ATOM 1379 C CA . PRO A 1 190 ? -15.936 -27.558 -13.748 1.00 25.58 190 PRO A CA 1
ATOM 1380 C C . PRO A 1 190 ? -14.506 -28.015 -13.402 1.00 25.43 190 PRO A C 1
ATOM 1381 O O . PRO A 1 190 ? -13.986 -28.891 -14.078 1.00 25.68 190 PRO A O 1
ATOM 1385 N N . SER A 1 191 ? -13.879 -27.453 -12.370 1.00 25.12 191 SER A N 1
ATOM 1386 C CA . SER A 1 191 ? -12.591 -27.996 -11.898 1.00 26.03 191 SER A CA 1
ATOM 1387 C C . SER A 1 191 ? -12.662 -28.378 -10.424 1.00 25.86 191 SER A C 1
ATOM 1388 O O . SER A 1 191 ? -12.391 -27.554 -9.555 1.00 24.45 191 SER A O 1
ATOM 1391 N N . PRO A 1 192 ? -13.058 -29.629 -10.137 1.00 26.31 192 PRO A N 1
ATOM 1392 C CA . PRO A 1 192 ? -13.197 -30.011 -8.729 1.00 26.60 192 PRO A CA 1
ATOM 1393 C C . PRO A 1 192 ? -11.839 -30.120 -8.060 1.00 26.11 192 PRO A C 1
ATOM 1394 O O . PRO A 1 192 ? -10.842 -30.392 -8.732 1.00 26.78 192 PRO A O 1
ATOM 1398 N N . ALA A 1 193 ? -11.829 -29.888 -6.752 1.00 25.62 193 ALA A N 1
ATOM 1399 C CA . ALA A 1 193 ? -10.643 -29.998 -5.928 1.00 24.23 193 ALA A CA 1
ATOM 1400 C C . ALA A 1 193 ? -10.089 -31.420 -5.986 1.00 23.79 193 ALA A C 1
ATOM 1401 O O . ALA A 1 193 ? -10.846 -32.385 -5.973 1.00 22.93 193 ALA A O 1
ATOM 1403 N N . LEU A 1 194 ? -8.765 -31.527 -6.075 1.00 22.25 194 LEU A N 1
ATOM 1404 C CA . LEU A 1 194 ? -8.063 -32.799 -6.021 1.00 20.86 194 LEU A CA 1
ATOM 1405 C C . LEU A 1 194 ? -7.028 -32.710 -4.886 1.00 20.01 194 LEU A C 1
ATOM 1406 O O . LEU A 1 194 ? -6.070 -31.920 -4.955 1.00 18.69 194 LEU A O 1
ATOM 1411 N N . LEU A 1 195 ? -7.250 -33.492 -3.836 1.00 18.11 195 LEU A N 1
ATOM 1412 C CA . LEU A 1 195 ? -6.472 -33.355 -2.609 1.00 18.51 195 LEU A CA 1
ATOM 1413 C C . LEU A 1 195 ? -5.268 -34.280 -2.641 1.00 18.08 195 LEU A C 1
ATOM 1414 O O . LEU A 1 195 ? -5.377 -35.422 -3.125 1.00 17.87 195 LEU A O 1
ATOM 1419 N N . PRO A 1 196 ? -4.114 -33.806 -2.123 1.00 17.71 196 PRO A N 1
ATOM 1420 C CA . PRO A 1 196 ? -2.914 -34.646 -2.152 1.00 17.34 196 PRO A CA 1
ATOM 1421 C C . PRO A 1 196 ? -2.948 -35.794 -1.142 1.00 18.10 196 PRO A C 1
ATOM 1422 O O . PRO A 1 196 ? -3.672 -35.734 -0.138 1.00 18.19 196 PRO A O 1
ATOM 1426 N N . CYS A 1 197 ? -2.169 -36.830 -1.421 1.00 19.58 197 CYS A N 1
ATOM 1427 C CA . CYS A 1 197 ? -1.868 -37.868 -0.441 1.00 19.95 197 CYS A CA 1
ATOM 1428 C C . CYS A 1 197 ? -1.426 -37.240 0.899 1.00 19.68 197 CYS A C 1
ATOM 1429 O O . CYS A 1 197 ? -0.467 -36.478 0.949 1.00 19.34 197 CYS A O 1
ATOM 1432 N N . PRO A 1 198 ? -2.148 -37.529 2.000 1.00 20.47 198 PRO A N 1
ATOM 1433 C CA . PRO A 1 198 ? -1.745 -36.934 3.280 1.00 20.33 198 PRO A CA 1
ATOM 1434 C C . PRO A 1 198 ? -0.310 -37.292 3.677 1.00 19.84 198 PRO A C 1
ATOM 1435 O O . PRO A 1 198 ? 0.364 -36.481 4.308 1.00 19.30 198 PRO A O 1
ATOM 1439 N N . LYS A 1 199 ? 0.161 -38.478 3.294 1.00 20.21 199 LYS A N 1
ATOM 1440 C CA . LYS A 1 199 ? 1.548 -38.856 3.554 1.00 21.45 199 LYS A CA 1
ATOM 1441 C C . LYS A 1 199 ? 2.552 -37.908 2.872 1.00 20.31 199 LYS A C 1
ATOM 1442 O O . LYS A 1 199 ? 3.580 -37.573 3.467 1.00 18.82 199 LYS A O 1
ATOM 1448 N N . SER A 1 200 ? 2.238 -37.472 1.647 1.00 19.01 200 SER A N 1
ATOM 1449 C CA . SER A 1 200 ? 3.064 -36.482 0.945 1.00 19.08 200 SER A CA 1
ATOM 1450 C C . SER A 1 200 ? 3.188 -35.194 1.720 1.00 18.57 200 SER A C 1
ATOM 1451 O O . SER A 1 200 ? 4.276 -34.607 1.805 1.00 17.60 200 SER A O 1
ATOM 1454 N N . VAL A 1 201 ? 2.061 -34.747 2.271 1.00 17.62 201 VAL A N 1
ATOM 1455 C CA . VAL A 1 201 ? 2.014 -33.498 3.006 1.00 17.33 201 VAL A CA 1
ATOM 1456 C C . VAL A 1 201 ? 2.853 -33.622 4.276 1.00 17.22 201 VAL A C 1
ATOM 1457 O O . VAL A 1 201 ? 3.654 -32.747 4.578 1.00 16.16 201 VAL A O 1
ATOM 1461 N N . THR A 1 202 ? 2.658 -34.705 5.024 1.00 18.13 202 THR A N 1
ATOM 1462 C CA . THR A 1 202 ? 3.489 -34.924 6.222 1.00 18.27 202 THR A CA 1
ATOM 1463 C C . THR A 1 202 ? 4.993 -34.970 5.881 1.00 17.72 202 THR A C 1
ATOM 1464 O O . THR A 1 202 ? 5.802 -34.343 6.578 1.00 16.95 202 THR A O 1
ATOM 1468 N N . SER A 1 203 ? 5.361 -35.670 4.804 1.00 16.92 203 SER A N 1
ATOM 1469 C CA . SER A 1 203 ? 6.763 -35.771 4.386 1.00 16.65 203 SER A CA 1
ATOM 1470 C C . SER A 1 203 ? 7.337 -34.409 3.998 1.00 16.07 203 SER A C 1
ATOM 1471 O O . SER A 1 203 ? 8.533 -34.145 4.231 1.00 15.90 203 SER A O 1
ATOM 1474 N N . ALA A 1 204 ? 6.505 -33.578 3.359 1.00 15.68 204 ALA A N 1
ATOM 1475 C CA . ALA A 1 204 ? 6.961 -32.260 2.898 1.00 15.54 204 ALA A CA 1
ATOM 1476 C C . ALA A 1 204 ? 7.292 -31.383 4.090 1.00 14.88 204 ALA A C 1
ATOM 1477 O O . ALA A 1 204 ? 8.359 -30.740 4.128 1.00 14.65 204 ALA A O 1
ATOM 1479 N N . ILE A 1 205 ? 6.372 -31.343 5.057 1.00 15.19 205 ILE A N 1
ATOM 1480 C CA . ILE A 1 205 ? 6.566 -30.508 6.253 1.00 15.48 205 ILE A CA 1
ATOM 1481 C C . ILE A 1 205 ? 7.798 -30.993 7.031 1.00 16.39 205 ILE A C 1
ATOM 1482 O O . ILE A 1 205 ? 8.630 -30.193 7.465 1.00 17.14 205 ILE A O 1
ATOM 1487 N N . SER A 1 206 ? 7.920 -32.310 7.165 1.00 17.27 206 SER A N 1
ATOM 1488 C CA . SER A 1 206 ? 9.057 -32.892 7.881 1.00 18.29 206 SER A CA 1
ATOM 1489 C C . SER A 1 206 ? 10.402 -32.504 7.231 1.00 17.69 206 SER A C 1
ATOM 1490 O O . SER A 1 206 ? 11.342 -32.140 7.921 1.00 16.86 206 SER A O 1
ATOM 1493 N N . LEU A 1 207 ? 10.484 -32.592 5.900 1.00 17.22 207 LEU A N 1
ATOM 1494 C CA . LEU A 1 207 ? 11.682 -32.188 5.167 1.00 16.92 207 LEU A CA 1
ATOM 1495 C C . LEU A 1 207 ? 12.012 -30.699 5.323 1.00 16.58 207 LEU A C 1
ATOM 1496 O O . LEU A 1 207 ? 13.181 -30.322 5.528 1.00 15.78 207 LEU A O 1
ATOM 1501 N N . LEU A 1 208 ? 10.986 -29.847 5.236 1.00 15.73 208 LEU A N 1
ATOM 1502 C CA . LEU A 1 208 ? 11.163 -28.408 5.448 1.00 16.17 208 LEU A CA 1
ATOM 1503 C C . LEU A 1 208 ? 11.687 -28.128 6.846 1.00 16.80 208 LEU A C 1
ATOM 1504 O O . LEU A 1 208 ? 12.577 -27.286 7.031 1.00 16.43 208 LEU A O 1
ATOM 1509 N N . ALA A 1 209 ? 11.127 -28.832 7.821 1.00 17.13 209 ALA A N 1
ATOM 1510 C CA . ALA A 1 209 ? 11.497 -28.610 9.233 1.00 18.47 209 ALA A CA 1
ATOM 1511 C C . ALA A 1 209 ? 12.957 -28.986 9.516 1.00 19.02 209 ALA A C 1
ATOM 1512 O O . ALA A 1 209 ? 13.560 -28.427 10.431 1.00 19.96 209 ALA A O 1
ATOM 1514 N N . LYS A 1 210 ? 13.509 -29.920 8.733 1.00 19.00 210 LYS A N 1
ATOM 1515 C CA . LYS A 1 210 ? 14.909 -30.348 8.844 1.00 20.01 210 LYS A CA 1
ATOM 1516 C C . LYS A 1 210 ? 15.858 -29.486 8.005 1.00 19.25 210 LYS A C 1
ATOM 1517 O O . LYS A 1 210 ? 17.080 -29.603 8.115 1.00 18.69 210 LYS A O 1
ATOM 1523 N N . ALA A 1 211 ? 15.301 -28.628 7.151 1.00 17.54 211 ALA A N 1
ATOM 1524 C CA . ALA A 1 211 ? 16.123 -27.854 6.219 1.00 17.55 211 ALA A CA 1
ATOM 1525 C C . ALA A 1 211 ? 16.932 -26.778 6.943 1.00 16.75 211 ALA A C 1
ATOM 1526 O O . ALA A 1 211 ? 16.411 -26.086 7.811 1.00 17.03 211 ALA A O 1
ATOM 1528 N N . GLU A 1 212 ? 18.195 -26.619 6.554 1.00 15.92 212 GLU A N 1
ATOM 1529 C CA . GLU A 1 212 ? 19.005 -25.521 7.037 1.00 15.66 212 GLU A CA 1
ATOM 1530 C C . GLU A 1 212 ? 18.719 -24.252 6.249 1.00 14.87 212 GLU A C 1
ATOM 1531 O O . GLU A 1 212 ? 18.802 -23.140 6.783 1.00 14.36 212 GLU A O 1
ATOM 1537 N N . ARG A 1 213 ? 18.402 -24.431 4.972 1.00 14.23 213 ARG A N 1
ATOM 1538 C CA . ARG A 1 213 ? 18.331 -23.312 4.028 1.00 13.94 213 ARG A CA 1
ATOM 1539 C C . ARG A 1 213 ? 17.149 -23.504 3.066 1.00 13.87 213 ARG A C 1
ATOM 1540 O O . ARG A 1 213 ? 17.350 -23.612 1.849 1.00 13.53 213 ARG A O 1
ATOM 1548 N N . PRO A 1 214 ? 15.911 -23.540 3.612 1.00 13.88 214 PRO A N 1
ATOM 1549 C CA . PRO A 1 214 ? 14.747 -23.828 2.746 1.00 13.47 214 PRO A CA 1
ATOM 1550 C C . PRO A 1 214 ? 14.356 -22.607 1.893 1.00 13.30 214 PRO A C 1
ATOM 1551 O O . PRO A 1 214 ? 14.602 -21.461 2.271 1.00 14.48 214 PRO A O 1
ATOM 1555 N N . LEU A 1 215 ? 13.784 -22.879 0.731 1.00 13.89 215 LEU A N 1
ATOM 1556 C CA . LEU A 1 215 ? 13.387 -21.823 -0.205 1.00 13.16 215 LEU A CA 1
ATOM 1557 C C . LEU A 1 215 ? 12.112 -22.277 -0.872 1.00 12.93 215 LEU A C 1
ATOM 1558 O O . LEU A 1 215 ? 12.019 -23.433 -1.298 1.00 13.38 215 LEU A O 1
ATOM 1563 N N . ILE A 1 216 ? 11.131 -21.382 -0.952 1.00 12.26 216 ILE A N 1
ATOM 1564 C CA . ILE A 1 216 ? 9.921 -21.643 -1.741 1.00 12.00 216 ILE A CA 1
ATOM 1565 C C . ILE A 1 216 ? 10.051 -20.905 -3.067 1.00 11.56 216 ILE A C 1
ATOM 1566 O O . ILE A 1 216 ? 10.523 -19.755 -3.106 1.00 11.03 216 ILE A O 1
ATOM 1571 N N . ILE A 1 217 ? 9.656 -21.564 -4.155 1.00 10.88 217 ILE A N 1
ATOM 1572 C CA . ILE A 1 217 ? 9.589 -20.863 -5.438 1.00 11.19 217 ILE A CA 1
ATOM 1573 C C . ILE A 1 217 ? 8.129 -20.850 -5.864 1.00 11.30 217 ILE A C 1
ATOM 1574 O O . ILE A 1 217 ? 7.498 -21.898 -5.981 1.00 10.42 217 ILE A O 1
ATOM 1579 N N . LEU A 1 218 ? 7.586 -19.642 -6.065 1.00 11.55 218 LEU A N 1
ATOM 1580 C CA . LEU A 1 218 ? 6.196 -19.486 -6.509 1.00 12.08 218 LEU A CA 1
ATOM 1581 C C . LEU A 1 218 ? 6.146 -19.295 -8.017 1.00 12.16 218 LEU A C 1
ATOM 1582 O O . LEU A 1 218 ? 6.740 -18.342 -8.535 1.00 12.19 218 LEU A O 1
ATOM 1587 N N . GLY A 1 219 ? 5.451 -20.191 -8.718 1.00 11.91 219 GLY A N 1
ATOM 1588 C CA . GLY A 1 219 ? 5.397 -20.120 -10.173 1.00 13.18 219 GLY A CA 1
ATOM 1589 C C . GLY A 1 219 ? 4.029 -19.662 -10.615 1.00 14.16 219 GLY A C 1
ATOM 1590 O O . GLY A 1 219 ? 3.152 -19.372 -9.789 1.00 13.19 219 GLY A O 1
ATOM 1591 N N . LYS A 1 220 ? 3.809 -19.620 -11.916 1.00 14.47 220 LYS A N 1
ATOM 1592 C CA . LYS A 1 220 ? 2.509 -19.125 -12.331 1.00 15.72 220 LYS A CA 1
ATOM 1593 C C . LYS A 1 220 ? 1.333 -20.048 -11.939 1.00 15.18 220 LYS A C 1
ATOM 1594 O O . LYS A 1 220 ? 0.207 -19.567 -11.803 1.00 14.76 220 LYS A O 1
ATOM 1600 N N . GLY A 1 221 ? 1.600 -21.334 -11.696 1.00 13.93 221 GLY A N 1
ATOM 1601 C CA . GLY A 1 221 ? 0.556 -22.217 -11.137 1.00 14.80 221 GLY A CA 1
ATOM 1602 C C . GLY A 1 221 ? 0.101 -21.748 -9.766 1.00 14.36 221 GLY A C 1
ATOM 1603 O O . GLY A 1 221 ? -1.084 -21.815 -9.422 1.00 14.41 221 GLY A O 1
ATOM 1604 N N . ALA A 1 222 ? 1.046 -21.279 -8.962 1.00 13.97 222 ALA A N 1
ATOM 1605 C CA . ALA A 1 222 ? 0.697 -20.694 -7.666 1.00 13.26 222 ALA A CA 1
ATOM 1606 C C . ALA A 1 222 ? -0.220 -19.451 -7.819 1.00 13.04 222 ALA A C 1
ATOM 1607 O O . ALA A 1 222 ? -1.227 -19.321 -7.104 1.00 11.98 222 ALA A O 1
ATOM 1609 N N . ALA A 1 223 ? 0.131 -18.565 -8.742 1.00 11.97 223 ALA A N 1
ATOM 1610 C CA . ALA A 1 223 ? -0.673 -17.361 -8.993 1.00 12.31 223 ALA A CA 1
ATOM 1611 C C . ALA A 1 223 ? -2.058 -17.745 -9.485 1.00 11.55 223 ALA A C 1
ATOM 1612 O O . ALA A 1 223 ? -3.044 -17.210 -8.982 1.00 12.83 223 ALA A O 1
ATOM 1614 N N . TYR A 1 224 ? -2.128 -18.696 -10.419 1.00 11.21 224 TYR A N 1
ATOM 1615 C CA . TYR A 1 224 ? -3.401 -19.101 -11.000 1.00 11.47 224 TYR A CA 1
ATOM 1616 C C . TYR A 1 224 ? -4.362 -19.666 -9.945 1.00 12.15 224 TYR A C 1
ATOM 1617 O O . TYR A 1 224 ? -5.575 -19.451 -10.023 1.00 12.67 224 TYR A O 1
ATOM 1626 N N . SER A 1 225 ? -3.807 -20.361 -8.959 1.00 11.81 225 SER A N 1
ATOM 1627 C CA . SER A 1 225 ? -4.597 -21.082 -7.958 1.00 12.53 225 SER A CA 1
ATOM 1628 C C . SER A 1 225 ? -5.455 -20.168 -7.083 1.00 12.78 225 SER A C 1
ATOM 1629 O O . SER A 1 225 ? -6.429 -20.636 -6.475 1.00 12.46 225 SER A O 1
ATOM 1632 N N . GLN A 1 226 ? -5.085 -18.886 -6.991 1.00 12.46 226 GLN A N 1
ATOM 1633 C CA . GLN A 1 226 ? -5.750 -17.930 -6.081 1.00 14.89 226 GLN A CA 1
ATOM 1634 C C . GLN A 1 226 ? -5.730 -18.397 -4.609 1.00 15.68 226 GLN A C 1
ATOM 1635 O O . GLN A 1 226 ? -6.650 -18.103 -3.839 1.00 18.59 226 GLN A O 1
ATOM 1641 N N . ALA A 1 227 ? -4.686 -19.112 -4.225 1.00 15.67 227 ALA A N 1
ATOM 1642 C CA . ALA A 1 227 ? -4.493 -19.507 -2.820 1.00 16.31 227 ALA A CA 1
ATOM 1643 C C . ALA A 1 227 ? -3.647 -18.445 -2.108 1.00 16.24 227 ALA A C 1
ATOM 1644 O O . ALA A 1 227 ? -2.750 -18.768 -1.326 1.00 16.21 227 ALA A O 1
ATOM 1646 N N . ASP A 1 228 ? -3.928 -17.172 -2.394 1.00 15.99 228 ASP A N 1
ATOM 1647 C CA . ASP A 1 228 ? -3.073 -16.048 -1.948 1.00 15.87 228 ASP A CA 1
ATOM 1648 C C . ASP A 1 228 ? -2.918 -16.009 -0.436 1.00 16.10 228 ASP A C 1
ATOM 1649 O O . ASP A 1 228 ? -1.817 -15.887 0.071 1.00 15.15 228 ASP A O 1
ATOM 1654 N N . GLU A 1 229 ? -4.036 -16.069 0.287 1.00 17.08 229 GLU A N 1
ATOM 1655 C CA . GLU A 1 229 ? -3.946 -15.974 1.745 1.00 18.13 229 GLU A CA 1
ATOM 1656 C C . GLU A 1 229 ? -3.227 -17.190 2.370 1.00 17.32 229 GLU A C 1
ATOM 1657 O O . GLU A 1 229 ? -2.436 -17.008 3.289 1.00 15.55 229 GLU A O 1
ATOM 1663 N N . GLN A 1 230 ? -3.478 -18.396 1.855 1.00 16.80 230 GLN A N 1
ATOM 1664 C CA . GLN A 1 230 ? -2.813 -19.620 2.349 1.00 17.60 230 GLN A CA 1
ATOM 1665 C C . GLN A 1 230 ? -1.299 -19.560 2.095 1.00 16.70 230 GLN A C 1
ATOM 1666 O O . GLN A 1 230 ? -0.506 -19.879 2.984 1.00 16.28 230 GLN A O 1
ATOM 1672 N N . LEU A 1 231 ? -0.897 -19.169 0.885 1.00 15.49 231 LEU A N 1
ATOM 1673 C CA . LEU A 1 231 ? 0.546 -19.010 0.586 1.00 14.98 231 LEU A CA 1
ATOM 1674 C C . LEU A 1 231 ? 1.211 -17.995 1.516 1.00 15.18 231 LEU A C 1
ATOM 1675 O O . LEU A 1 231 ? 2.301 -18.238 2.041 1.00 15.19 231 LEU A O 1
ATOM 1680 N N . ARG A 1 232 ? 0.557 -16.855 1.728 1.00 15.24 232 ARG A N 1
ATOM 1681 C CA . ARG A 1 232 ? 1.134 -15.832 2.606 1.00 16.57 232 ARG A CA 1
ATOM 1682 C C . ARG A 1 232 ? 1.238 -16.354 4.052 1.00 15.99 232 ARG A C 1
ATOM 1683 O O . ARG A 1 232 ? 2.261 -16.152 4.708 1.00 15.78 232 ARG A O 1
ATOM 1691 N N . GLU A 1 233 ? 0.179 -17.001 4.534 1.00 16.03 233 GLU A N 1
ATOM 1692 C CA . GLU A 1 233 ? 0.146 -17.529 5.906 1.00 17.21 233 GLU A CA 1
ATOM 1693 C C . GLU A 1 233 ? 1.254 -18.566 6.116 1.00 16.13 233 GLU A C 1
ATOM 1694 O O . GLU A 1 233 ? 1.934 -18.536 7.150 1.00 15.14 233 GLU A O 1
ATOM 1700 N N . PHE A 1 234 ? 1.427 -19.465 5.140 1.00 14.52 234 PHE A N 1
ATOM 1701 C CA . PHE A 1 234 ? 2.469 -20.504 5.212 1.00 14.78 234 PHE A CA 1
ATOM 1702 C C . PHE A 1 234 ? 3.876 -19.894 5.271 1.00 14.34 234 PHE A C 1
ATOM 1703 O O . PHE A 1 234 ? 4.673 -20.185 6.166 1.00 14.98 234 PHE A O 1
ATOM 1711 N N . ILE A 1 235 ? 4.158 -19.022 4.320 1.00 14.05 235 ILE A N 1
ATOM 1712 C CA . ILE A 1 235 ? 5.422 -18.304 4.266 1.00 13.88 235 ILE A CA 1
ATOM 1713 C C . ILE A 1 235 ? 5.736 -17.514 5.538 1.00 15.29 235 ILE A C 1
ATOM 1714 O O . ILE A 1 235 ? 6.852 -17.595 6.054 1.00 15.33 235 ILE A O 1
ATOM 1719 N N . GLU A 1 236 ? 4.772 -16.742 6.022 1.00 15.73 236 GLU A N 1
ATOM 1720 C CA . GLU A 1 236 ? 5.007 -15.895 7.198 1.00 18.05 236 GLU A CA 1
ATOM 1721 C C . GLU A 1 236 ? 5.083 -16.718 8.485 1.00 18.02 236 GLU A C 1
ATOM 1722 O O . GLU A 1 236 ? 5.861 -16.391 9.378 1.00 18.96 236 GLU A O 1
ATOM 1728 N N . SER A 1 237 ? 4.305 -17.793 8.563 1.00 18.35 237 SER A N 1
ATOM 1729 C CA . SER A 1 237 ? 4.300 -18.661 9.751 1.00 19.54 237 SER A CA 1
ATOM 1730 C C . SER A 1 237 ? 5.662 -19.281 10.020 1.00 18.94 237 SER A C 1
ATOM 1731 O O . SER A 1 237 ? 6.158 -19.219 11.155 1.00 19.31 237 SER A O 1
ATOM 1734 N N . ALA A 1 238 ? 6.273 -19.865 8.988 1.00 16.96 238 ALA A N 1
ATOM 1735 C CA . ALA A 1 238 ? 7.570 -20.543 9.138 1.00 16.09 238 ALA A CA 1
ATOM 1736 C C . ALA A 1 238 ? 8.741 -19.643 8.714 1.00 15.89 238 ALA A C 1
ATOM 1737 O O . ALA A 1 238 ? 9.905 -20.066 8.779 1.00 15.46 238 ALA A O 1
ATOM 1739 N N . GLN A 1 239 ? 8.426 -18.407 8.297 1.00 15.09 239 GLN A N 1
ATOM 1740 C CA . GLN A 1 239 ? 9.434 -17.415 7.834 1.00 15.35 239 GLN A CA 1
ATOM 1741 C C . GLN A 1 239 ? 10.337 -17.994 6.730 1.00 14.48 239 GLN A C 1
ATOM 1742 O O . GLN A 1 239 ? 11.570 -17.976 6.827 1.00 13.01 239 GLN A O 1
ATOM 1748 N N . ILE A 1 240 ? 9.709 -18.549 5.701 1.00 13.86 240 ILE A N 1
ATOM 1749 C CA . ILE A 1 240 ? 10.450 -19.235 4.631 1.00 13.97 240 ILE A CA 1
ATOM 1750 C C . ILE A 1 240 ? 10.701 -18.238 3.496 1.00 13.87 240 ILE A C 1
ATOM 1751 O O . ILE A 1 240 ? 9.734 -17.704 2.929 1.00 13.88 240 ILE A O 1
ATOM 1756 N N . PRO A 1 241 ? 11.993 -17.957 3.184 1.00 13.11 241 PRO A N 1
ATOM 1757 C CA . PRO A 1 241 ? 12.299 -17.091 2.038 1.00 12.49 241 PRO A CA 1
ATOM 1758 C C . PRO A 1 241 ? 11.665 -17.635 0.742 1.00 12.06 241 PRO A C 1
ATOM 1759 O O . PRO A 1 241 ? 11.542 -18.852 0.562 1.00 11.20 241 PRO A O 1
ATOM 1763 N N . PHE A 1 242 ? 11.226 -16.738 -0.130 1.00 11.93 242 PHE A N 1
ATOM 1764 C CA . PHE A 1 242 ? 10.570 -17.191 -1.361 1.00 12.17 242 PHE A CA 1
ATOM 1765 C C . PHE A 1 242 ? 11.103 -16.436 -2.581 1.00 12.53 242 PHE A C 1
ATOM 1766 O O . PHE A 1 242 ? 11.570 -15.304 -2.471 1.00 12.52 242 PHE A O 1
ATOM 1774 N N . LEU A 1 243 ? 11.045 -17.099 -3.737 1.00 12.43 243 LEU A N 1
ATOM 1775 C CA . LEU A 1 243 ? 11.380 -16.475 -5.014 1.00 13.45 243 LEU A CA 1
ATOM 1776 C C . LEU A 1 243 ? 10.106 -16.458 -5.871 1.00 12.17 243 LEU A C 1
ATOM 1777 O O . LEU A 1 243 ? 9.562 -17.515 -6.188 1.00 12.98 243 LEU A O 1
ATOM 1782 N N . PRO A 1 244 ? 9.604 -15.265 -6.201 1.00 12.55 244 PRO A N 1
ATOM 1783 C CA . PRO A 1 244 ? 8.487 -15.202 -7.142 1.00 12.90 244 PRO A CA 1
ATOM 1784 C C . PRO A 1 244 ? 8.967 -15.262 -8.592 1.00 13.54 244 PRO A C 1
ATOM 1785 O O . PRO A 1 244 ? 9.809 -14.438 -9.027 1.00 14.32 244 PRO A O 1
ATOM 1789 N N . MET A 1 245 ? 8.457 -16.216 -9.350 1.00 13.91 245 MET A N 1
ATOM 1790 C CA . MET A 1 245 ? 8.662 -16.175 -10.789 1.00 15.62 245 MET A CA 1
ATOM 1791 C C . MET A 1 245 ? 7.806 -15.049 -11.373 1.00 13.54 245 MET A C 1
ATOM 1792 O O . MET A 1 245 ? 6.929 -14.525 -10.695 1.00 12.63 245 MET A O 1
ATOM 1797 N N . SER A 1 246 ? 8.098 -14.668 -12.619 1.00 12.19 246 SER A N 1
ATOM 1798 C CA . SER A 1 246 ? 7.501 -13.479 -13.229 1.00 11.43 246 SER A CA 1
ATOM 1799 C C . SER A 1 246 ? 6.009 -13.270 -12.927 1.00 11.68 246 SER A C 1
ATOM 1800 O O . SER A 1 246 ? 5.642 -12.256 -12.344 1.00 10.81 246 SER A O 1
ATOM 1803 N N . MET A 1 247 ? 5.150 -14.220 -13.314 1.00 11.04 247 MET A N 1
ATOM 1804 C CA . MET A 1 247 ? 3.704 -13.976 -13.150 1.00 12.24 247 MET A CA 1
ATOM 1805 C C . MET A 1 247 ? 3.160 -14.339 -11.769 1.00 11.65 247 MET A C 1
ATOM 1806 O O . MET A 1 247 ? 1.948 -14.203 -11.514 1.00 12.59 247 MET A O 1
ATOM 1811 N N . ALA A 1 248 ? 4.064 -14.770 -10.883 1.00 10.81 248 ALA A N 1
ATOM 1812 C CA . ALA A 1 248 ? 3.788 -14.967 -9.455 1.00 11.12 248 ALA A CA 1
ATOM 1813 C C . ALA A 1 248 ? 4.161 -13.753 -8.603 1.00 11.61 248 ALA A C 1
ATOM 1814 O O . ALA A 1 248 ? 3.836 -13.708 -7.409 1.00 12.49 248 ALA A O 1
ATOM 1816 N N . LYS A 1 249 ? 4.806 -12.756 -9.208 1.00 11.62 249 LYS A N 1
ATOM 1817 C CA . LYS A 1 249 ? 5.089 -11.490 -8.505 1.00 11.25 249 LYS A CA 1
ATOM 1818 C C . LYS A 1 249 ? 3.772 -10.925 -7.993 1.00 12.07 249 LYS A C 1
ATOM 1819 O O . LYS A 1 249 ? 2.752 -10.960 -8.706 1.00 12.19 249 LYS A O 1
ATOM 1825 N N . GLY A 1 250 ? 3.770 -10.435 -6.756 1.00 12.21 250 GLY A N 1
ATOM 1826 C CA . GLY A 1 250 ? 2.560 -9.836 -6.204 1.00 12.27 250 GLY A CA 1
ATOM 1827 C C . GLY A 1 250 ? 1.640 -10.736 -5.393 1.00 12.31 250 GLY A C 1
ATOM 1828 O O . GLY A 1 250 ? 0.739 -10.222 -4.724 1.00 14.48 250 GLY A O 1
ATOM 1829 N N . ILE A 1 251 ? 1.817 -12.063 -5.446 1.00 12.62 251 ILE A N 1
ATOM 1830 C CA . ILE A 1 251 ? 1.005 -12.964 -4.583 1.00 13.03 251 ILE A CA 1
ATOM 1831 C C . ILE A 1 251 ? 1.256 -12.508 -3.154 1.00 13.46 251 ILE A C 1
ATOM 1832 O O . ILE A 1 251 ? 0.311 -12.274 -2.389 1.00 14.58 251 ILE A O 1
ATOM 1837 N N . LEU A 1 252 ? 2.533 -12.420 -2.792 1.00 13.23 252 LEU A N 1
ATOM 1838 C CA . LEU A 1 252 ? 2.950 -11.528 -1.711 1.00 14.42 252 LEU A CA 1
ATOM 1839 C C . LEU A 1 252 ? 3.555 -10.306 -2.386 1.00 15.40 252 LEU A C 1
ATOM 1840 O O . LEU A 1 252 ? 4.146 -10.418 -3.474 1.00 14.43 252 LEU A O 1
ATOM 1845 N N . GLU A 1 253 ? 3.432 -9.131 -1.760 1.00 16.34 253 GLU A N 1
ATOM 1846 C CA . GLU A 1 253 ? 3.983 -7.934 -2.383 1.00 17.05 253 GLU A CA 1
ATOM 1847 C C . GLU A 1 253 ? 5.488 -8.130 -2.620 1.00 16.80 253 GLU A C 1
ATOM 1848 O O . GLU A 1 253 ? 6.167 -8.807 -1.852 1.00 16.24 253 GLU A O 1
ATOM 1854 N N . ASP A 1 254 ? 6.008 -7.554 -3.704 1.00 16.31 254 ASP A N 1
ATOM 1855 C CA . ASP A 1 254 ? 7.408 -7.769 -4.065 1.00 16.75 254 ASP A CA 1
ATOM 1856 C C . ASP A 1 254 ? 8.360 -7.107 -3.059 1.00 16.64 254 ASP A C 1
ATOM 1857 O O . ASP A 1 254 ? 9.533 -7.446 -3.006 1.00 16.97 254 ASP A O 1
ATOM 1862 N N . THR A 1 255 ? 7.820 -6.185 -2.262 1.00 16.85 255 THR A N 1
ATOM 1863 C CA . THR A 1 255 ? 8.578 -5.498 -1.215 1.00 17.30 255 THR A CA 1
ATOM 1864 C C . THR A 1 255 ? 8.617 -6.336 0.087 1.00 17.30 255 THR A C 1
ATOM 1865 O O . THR A 1 255 ? 9.188 -5.892 1.103 1.00 17.62 255 THR A O 1
ATOM 1869 N N . HIS A 1 256 ? 8.025 -7.534 0.058 1.00 15.70 256 HIS A N 1
ATOM 1870 C CA . HIS A 1 256 ? 7.916 -8.365 1.258 1.00 15.31 256 HIS A CA 1
ATOM 1871 C C . HIS A 1 256 ? 9.316 -8.682 1.777 1.00 15.00 256 HIS A C 1
ATOM 1872 O O . HIS A 1 256 ? 10.203 -9.007 0.991 1.00 15.03 256 HIS A O 1
ATOM 1879 N N . PRO A 1 257 ? 9.523 -8.610 3.107 1.00 14.54 257 PRO A N 1
ATOM 1880 C CA . PRO A 1 257 ? 10.883 -8.874 3.594 1.00 14.71 257 PRO A CA 1
ATOM 1881 C C . PRO A 1 257 ? 11.437 -10.285 3.316 1.00 14.22 257 PRO A C 1
ATOM 1882 O O . PRO A 1 257 ? 12.652 -10.480 3.382 1.00 14.27 257 PRO A O 1
ATOM 1886 N N . LEU A 1 258 ? 10.575 -11.248 3.027 1.00 12.82 258 LEU A N 1
ATOM 1887 C CA . LEU A 1 258 ? 11.052 -12.604 2.782 1.00 13.07 258 LEU A CA 1
ATOM 1888 C C . LEU A 1 258 ? 11.357 -12.909 1.315 1.00 13.24 258 LEU A C 1
ATOM 1889 O O . LEU A 1 258 ? 11.884 -13.993 0.992 1.00 12.97 258 LEU A O 1
ATOM 1894 N N . SER A 1 259 ? 11.049 -11.965 0.418 1.00 13.51 259 SER A N 1
ATOM 1895 C CA . SER A 1 259 ? 11.375 -12.173 -1.001 1.00 13.32 259 SER A CA 1
ATOM 1896 C C . SER A 1 259 ? 12.877 -12.197 -1.239 1.00 12.77 259 SER A C 1
ATOM 1897 O O . SER A 1 259 ? 13.596 -11.261 -0.854 1.00 13.46 259 SER A O 1
ATOM 1900 N N . ALA A 1 260 ? 13.340 -13.268 -1.881 1.00 12.71 260 ALA A N 1
ATOM 1901 C CA . ALA A 1 260 ? 14.754 -13.402 -2.225 1.00 12.97 260 ALA A CA 1
ATOM 1902 C C . ALA A 1 260 ? 15.008 -13.031 -3.682 1.00 12.94 260 ALA A C 1
ATOM 1903 O O . ALA A 1 260 ? 16.033 -13.428 -4.251 1.00 13.23 260 ALA A O 1
ATOM 1905 N N . ALA A 1 261 ? 14.080 -12.280 -4.289 1.00 12.91 261 ALA A N 1
ATOM 1906 C CA . ALA A 1 261 ? 14.229 -11.890 -5.704 1.00 13.48 261 ALA A CA 1
ATOM 1907 C C . ALA A 1 261 ? 15.560 -11.211 -6.015 1.00 14.03 261 ALA A C 1
ATOM 1908 O O . ALA A 1 261 ? 16.132 -11.428 -7.084 1.00 13.74 261 ALA A O 1
ATOM 1910 N N . ALA A 1 262 ? 16.055 -10.393 -5.087 1.00 13.99 262 ALA A N 1
ATOM 1911 C CA . ALA A 1 262 ? 17.308 -9.659 -5.297 1.00 14.83 262 ALA A CA 1
ATOM 1912 C C . ALA A 1 262 ? 18.572 -10.469 -4.955 1.00 14.85 262 ALA A C 1
ATOM 1913 O O . ALA A 1 262 ? 19.688 -9.951 -5.030 1.00 16.09 262 ALA A O 1
ATOM 1915 N N . ALA A 1 263 ? 18.397 -11.726 -4.574 1.00 14.66 263 ALA A N 1
ATOM 1916 C CA . ALA A 1 263 ? 19.544 -12.644 -4.398 1.00 13.87 263 ALA A CA 1
ATOM 1917 C C . ALA A 1 263 ? 19.226 -13.998 -5.033 1.00 13.61 263 ALA A C 1
ATOM 1918 O O . ALA A 1 263 ? 19.449 -15.060 -4.466 1.00 12.65 263 ALA A O 1
ATOM 1920 N N . ARG A 1 264 ? 18.663 -13.940 -6.234 1.00 13.07 264 ARG A N 1
ATOM 1921 C CA . ARG A 1 264 ? 18.203 -15.130 -6.901 1.00 13.59 264 ARG A CA 1
ATOM 1922 C C . ARG A 1 264 ? 19.303 -16.176 -7.089 1.00 13.57 264 ARG A C 1
ATOM 1923 O O . ARG A 1 264 ? 19.106 -17.372 -6.792 1.00 13.73 264 ARG A O 1
ATOM 1931 N N . SER A 1 265 ? 20.443 -15.757 -7.632 1.00 14.42 265 SER A N 1
ATOM 1932 C CA . SER A 1 265 ? 21.524 -16.709 -7.880 1.00 14.60 265 SER A CA 1
ATOM 1933 C C . SER A 1 265 ? 22.045 -17.330 -6.588 1.00 15.06 265 SER A C 1
ATOM 1934 O O . SER A 1 265 ? 22.241 -18.533 -6.516 1.00 14.89 265 SER A O 1
ATOM 1937 N N . PHE A 1 266 ? 22.270 -16.491 -5.577 1.00 15.34 266 PHE A N 1
ATOM 1938 C CA . PHE A 1 266 ? 22.708 -16.985 -4.272 1.00 15.46 266 PHE A CA 1
ATOM 1939 C C . PHE A 1 266 ? 21.697 -17.982 -3.690 1.00 14.62 266 PHE A C 1
ATOM 1940 O O . PHE A 1 266 ? 22.084 -19.007 -3.133 1.00 13.95 266 PHE A O 1
ATOM 1948 N N . ALA A 1 267 ? 20.401 -17.658 -3.781 1.00 14.47 267 ALA A N 1
ATOM 1949 C CA . ALA A 1 267 ? 19.355 -18.525 -3.232 1.00 13.61 267 ALA A CA 1
ATOM 1950 C C . ALA A 1 267 ? 19.322 -19.896 -3.896 1.00 13.38 267 ALA A C 1
ATOM 1951 O O . ALA A 1 267 ? 19.253 -20.926 -3.211 1.00 12.94 267 ALA A O 1
ATOM 1953 N N . LEU A 1 268 ? 19.364 -19.921 -5.225 1.00 13.31 268 LEU A N 1
ATOM 1954 C CA . LEU A 1 268 ? 19.346 -21.199 -5.936 1.00 14.12 268 LEU A CA 1
ATOM 1955 C C . LEU A 1 268 ? 20.614 -22.017 -5.685 1.00 14.11 268 LEU A C 1
ATOM 1956 O O . LEU A 1 268 ? 20.545 -23.229 -5.610 1.00 15.79 268 LEU A O 1
ATOM 1961 N N . ALA A 1 269 ? 21.757 -21.346 -5.579 1.00 15.74 269 ALA A N 1
ATOM 1962 C CA . ALA A 1 269 ? 23.047 -22.048 -5.415 1.00 16.59 269 ALA A CA 1
ATOM 1963 C C . ALA A 1 269 ? 23.196 -22.678 -4.030 1.00 16.85 269 ALA A C 1
ATOM 1964 O O . ALA A 1 269 ? 23.919 -23.673 -3.862 1.00 17.08 269 ALA A O 1
ATOM 1966 N N . ASN A 1 270 ? 22.494 -22.112 -3.049 1.00 17.16 270 ASN A N 1
ATOM 1967 C CA . ASN A 1 270 ? 22.693 -22.455 -1.643 1.00 17.57 270 ASN A CA 1
ATOM 1968 C C . ASN A 1 270 ? 21.525 -23.059 -0.887 1.00 17.47 270 ASN A C 1
ATOM 1969 O O . ASN A 1 270 ? 21.714 -23.673 0.174 1.00 18.26 270 ASN A O 1
ATOM 1974 N N . ALA A 1 271 ? 20.308 -22.939 -1.416 1.00 16.82 271 ALA A N 1
ATOM 1975 C CA . ALA A 1 271 ? 19.200 -23.631 -0.769 1.00 15.92 2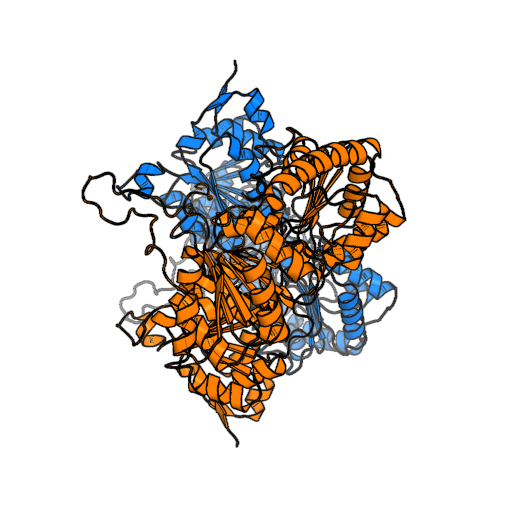71 ALA A CA 1
ATOM 1976 C C . ALA A 1 271 ? 19.433 -25.148 -0.722 1.00 16.31 271 ALA A C 1
ATOM 1977 O O . ALA A 1 271 ? 19.944 -25.738 -1.693 1.00 16.64 271 ALA A O 1
ATOM 1979 N N . ASP A 1 272 ? 19.047 -25.773 0.396 1.00 15.52 272 ASP A N 1
ATOM 1980 C CA . ASP A 1 272 ? 19.185 -27.218 0.536 1.00 15.67 272 ASP A CA 1
ATOM 1981 C C . ASP A 1 272 ? 17.882 -27.977 0.271 1.00 15.61 272 ASP A C 1
ATOM 1982 O O . ASP A 1 272 ? 17.912 -29.094 -0.246 1.00 16.04 272 ASP A O 1
ATOM 1987 N N . VAL A 1 273 ? 16.746 -27.370 0.634 1.00 14.80 273 VAL A N 1
ATOM 1988 C CA . VAL A 1 273 ? 15.415 -27.922 0.346 1.00 14.94 273 VAL A CA 1
ATOM 1989 C C . VAL A 1 273 ? 14.642 -26.830 -0.394 1.00 14.54 273 VAL A C 1
ATOM 1990 O O . VAL A 1 273 ? 14.581 -25.680 0.066 1.00 13.68 273 VAL A O 1
ATOM 1994 N N . VAL A 1 274 ? 14.100 -27.180 -1.547 1.00 13.63 274 VAL A N 1
ATOM 1995 C CA . VAL A 1 274 ? 13.401 -26.188 -2.380 1.00 12.88 274 VAL A CA 1
ATOM 1996 C C . VAL A 1 274 ? 11.977 -26.694 -2.647 1.00 12.45 274 VAL A C 1
ATOM 1997 O O . VAL A 1 274 ? 11.781 -27.803 -3.145 1.00 12.28 274 VAL A O 1
ATOM 2001 N N . MET A 1 275 ? 10.990 -25.870 -2.299 1.00 11.84 275 MET A N 1
ATOM 2002 C CA . MET A 1 275 ? 9.581 -26.225 -2.464 1.00 12.82 275 MET A CA 1
ATOM 2003 C C . MET A 1 275 ? 9.039 -25.461 -3.663 1.00 11.70 275 MET A C 1
ATOM 2004 O O . MET A 1 275 ? 8.878 -24.247 -3.606 1.00 11.40 275 MET A O 1
ATOM 2009 N N . LEU A 1 276 ? 8.818 -26.182 -4.754 1.00 12.04 276 LEU A N 1
ATOM 2010 C CA . LEU A 1 276 ? 8.244 -25.613 -5.985 1.00 11.92 276 LEU A CA 1
ATOM 2011 C C . LEU A 1 276 ? 6.729 -25.602 -5.819 1.00 11.78 276 LEU A C 1
ATOM 2012 O O . LEU A 1 276 ? 6.134 -26.640 -5.521 1.00 12.73 276 LEU A O 1
ATOM 2017 N N . VAL A 1 277 ? 6.123 -24.429 -5.986 1.00 10.56 277 VAL A N 1
ATOM 2018 C CA . VAL A 1 277 ? 4.674 -24.298 -5.933 1.00 11.07 277 VAL A CA 1
ATOM 2019 C C . VAL A 1 277 ? 4.184 -23.851 -7.323 1.00 10.82 277 VAL A C 1
ATOM 2020 O O . VAL A 1 277 ? 4.294 -22.673 -7.679 1.00 10.91 277 VAL A O 1
ATOM 2024 N N . GLY A 1 278 ? 3.668 -24.807 -8.098 1.00 11.68 278 GLY A N 1
ATOM 2025 C CA . GLY A 1 278 ? 3.157 -24.538 -9.444 1.00 12.70 278 GLY A CA 1
ATOM 2026 C C . GLY A 1 278 ? 4.262 -23.930 -10.285 1.00 14.66 278 GLY A C 1
ATOM 2027 O O . GLY A 1 278 ? 4.057 -22.917 -10.966 1.00 15.47 278 GLY A O 1
ATOM 2028 N N . ALA A 1 279 ? 5.454 -24.513 -10.182 1.00 14.80 279 ALA A N 1
ATOM 2029 C CA . ALA A 1 279 ? 6.653 -24.020 -10.875 1.00 15.68 279 ALA A CA 1
ATOM 2030 C C . ALA A 1 279 ? 7.432 -25.206 -11.418 1.00 16.31 279 ALA A C 1
ATOM 2031 O O . ALA A 1 279 ? 7.892 -26.062 -10.667 1.00 17.52 279 ALA A O 1
ATOM 2033 N N . ARG A 1 280 ? 7.573 -25.252 -12.732 1.00 16.37 280 ARG A N 1
ATOM 2034 C CA . ARG A 1 280 ? 8.223 -26.376 -13.383 1.00 17.53 280 ARG A CA 1
ATOM 2035 C C . ARG A 1 280 ? 9.739 -26.134 -13.439 1.00 16.06 280 ARG A C 1
ATOM 2036 O O . ARG A 1 280 ? 10.181 -25.000 -13.586 1.00 14.96 280 ARG A O 1
ATOM 2044 N N . LEU A 1 281 ? 10.517 -27.209 -13.311 1.00 15.26 281 LEU A N 1
ATOM 2045 C CA . LEU A 1 281 ? 11.962 -27.151 -13.503 1.00 15.78 281 LEU A CA 1
ATOM 2046 C C . LEU A 1 281 ? 12.322 -27.130 -14.986 1.00 15.62 281 LEU A C 1
ATOM 2047 O O . LEU A 1 281 ? 13.072 -27.986 -15.475 1.00 15.69 281 LEU A O 1
ATOM 2052 N N . ASN A 1 282 ? 11.765 -26.150 -15.701 1.00 14.96 282 ASN A N 1
ATOM 2053 C CA . ASN A 1 282 ? 12.058 -26.004 -17.117 1.00 14.79 282 ASN A CA 1
ATOM 2054 C C . ASN A 1 282 ? 13.215 -25.022 -17.298 1.00 14.56 282 ASN A C 1
ATOM 2055 O O . ASN A 1 282 ? 13.954 -24.753 -16.340 1.00 15.21 282 ASN A O 1
ATOM 2060 N N . TRP A 1 283 ? 13.386 -24.474 -18.500 1.00 13.91 283 TRP A N 1
ATOM 2061 C CA . TRP A 1 283 ? 14.514 -23.590 -18.789 1.00 14.06 283 TRP A CA 1
ATOM 2062 C C . TRP A 1 283 ? 14.544 -22.323 -17.918 1.00 14.09 283 TRP A C 1
ATOM 2063 O O . TRP A 1 283 ? 15.602 -21.785 -17.685 1.00 14.15 283 TRP A O 1
ATOM 2074 N N . LEU A 1 284 ? 13.386 -21.861 -17.453 1.00 14.49 284 LEU A N 1
ATOM 2075 C CA . LEU A 1 284 ? 13.285 -20.656 -16.626 1.00 15.26 284 LEU A CA 1
ATOM 2076 C C . LEU A 1 284 ? 13.976 -20.852 -15.270 1.00 15.42 284 LEU A C 1
ATOM 2077 O O . LEU A 1 284 ? 14.399 -19.880 -14.618 1.00 17.01 284 LEU A O 1
ATOM 2082 N N . LEU A 1 285 ? 14.092 -22.109 -14.857 1.00 14.58 285 LEU A N 1
ATOM 2083 C CA . LEU A 1 285 ? 14.801 -22.485 -13.634 1.00 14.89 285 LEU A CA 1
ATOM 2084 C C . LEU A 1 285 ? 16.044 -23.303 -13.969 1.00 15.51 285 LEU A C 1
ATOM 2085 O O . LEU A 1 285 ? 16.548 -24.058 -13.126 1.00 16.15 285 LEU A O 1
ATOM 2090 N N . ALA A 1 286 ? 16.538 -23.166 -15.205 1.00 15.33 286 ALA A N 1
ATOM 2091 C CA . ALA A 1 286 ? 17.754 -23.889 -15.627 1.00 15.15 286 ALA A CA 1
ATOM 2092 C C . ALA A 1 286 ? 17.678 -25.396 -15.386 1.00 15.26 286 ALA A C 1
ATOM 2093 O O . ALA A 1 286 ? 18.717 -26.061 -15.170 1.00 15.77 286 ALA A O 1
ATOM 2095 N N . HIS A 1 287 ? 16.448 -25.927 -15.401 1.00 14.90 287 HIS A N 1
ATOM 2096 C CA . HIS A 1 287 ? 16.187 -27.360 -15.254 1.00 14.92 287 HIS A CA 1
ATOM 2097 C C . HIS A 1 287 ? 16.707 -27.939 -13.921 1.00 15.88 287 HIS A C 1
ATOM 2098 O O . HIS A 1 287 ? 16.919 -29.151 -13.826 1.00 15.71 287 HIS A O 1
ATOM 2105 N N . GLY A 1 288 ? 16.891 -27.078 -12.909 1.00 16.16 288 GLY A N 1
ATOM 2106 C CA . GLY A 1 288 ? 17.447 -27.490 -11.621 1.00 17.53 288 GLY A CA 1
ATOM 2107 C C . GLY A 1 288 ? 18.905 -27.940 -11.674 1.00 18.79 288 GLY A C 1
ATOM 2108 O O . GLY A 1 288 ? 19.382 -28.630 -10.760 1.00 19.16 288 GLY A O 1
ATOM 2109 N N . LYS A 1 289 ? 19.613 -27.542 -12.728 1.00 19.04 289 LYS A N 1
ATOM 2110 C CA . LYS A 1 289 ? 20.974 -28.013 -12.970 1.00 20.74 289 LYS A CA 1
ATOM 2111 C C . LYS A 1 289 ? 21.972 -26.886 -12.759 1.00 20.62 289 LYS A C 1
ATOM 2112 O O . LYS A 1 289 ? 22.403 -26.676 -11.617 1.00 21.16 289 LYS A O 1
ATOM 2118 N N . LYS A 1 290 ? 22.317 -26.146 -13.818 1.00 21.14 290 LYS A N 1
ATOM 2119 C CA . LYS A 1 290 ? 23.279 -25.031 -13.713 1.00 22.66 290 LYS A CA 1
ATOM 2120 C C . LYS A 1 290 ? 22.849 -23.983 -12.681 1.00 20.92 290 LYS A C 1
ATOM 2121 O O . LYS A 1 290 ? 21.734 -23.469 -12.733 1.00 19.56 290 LYS A O 1
ATOM 2127 N N . GLY A 1 291 ? 23.750 -23.670 -11.753 1.00 20.30 291 GLY A N 1
ATOM 2128 C CA . GLY A 1 291 ? 23.464 -22.656 -10.748 1.00 19.45 291 GLY A CA 1
ATOM 2129 C C . GLY A 1 291 ? 22.772 -23.181 -9.499 1.00 18.81 291 GLY A C 1
ATOM 2130 O O . GLY A 1 291 ? 22.522 -22.424 -8.568 1.00 18.97 291 GLY A O 1
ATOM 2131 N N . TRP A 1 292 ? 22.459 -24.468 -9.464 1.00 17.99 292 TRP A N 1
ATOM 2132 C CA . TRP A 1 292 ? 21.845 -25.069 -8.292 1.00 18.43 292 TRP A CA 1
ATOM 2133 C C . TRP A 1 292 ? 22.870 -25.850 -7.475 1.00 19.82 292 TRP A C 1
ATOM 2134 O O . TRP A 1 292 ? 23.866 -26.330 -8.024 1.00 19.86 292 TRP A O 1
ATOM 2145 N N . ALA A 1 293 ? 22.592 -26.001 -6.180 1.00 21.35 293 ALA A N 1
ATOM 2146 C CA . ALA A 1 293 ? 23.359 -26.890 -5.317 1.00 23.17 293 ALA A CA 1
ATOM 2147 C C . ALA A 1 293 ? 23.364 -28.277 -5.922 1.00 24.30 293 ALA A C 1
ATOM 2148 O O . ALA A 1 293 ? 22.384 -28.713 -6.556 1.00 24.30 293 ALA A O 1
ATOM 2150 N N . ALA A 1 294 ? 24.483 -28.973 -5.740 1.00 25.74 294 ALA A N 1
ATOM 2151 C CA . ALA A 1 294 ? 24.654 -30.306 -6.304 1.00 26.08 294 ALA A CA 1
ATOM 2152 C C . ALA A 1 294 ? 23.571 -31.290 -5.841 1.00 26.51 294 ALA A C 1
ATOM 2153 O O . ALA A 1 294 ? 23.166 -32.171 -6.606 1.00 27.14 294 ALA A O 1
ATOM 2155 N N . ASP A 1 295 ? 23.097 -31.117 -4.606 1.00 26.06 295 ASP A N 1
ATOM 2156 C CA . ASP A 1 295 ? 22.185 -32.076 -3.974 1.00 25.78 295 ASP A CA 1
ATOM 2157 C C . ASP A 1 295 ? 20.903 -31.466 -3.385 1.00 24.18 295 ASP A C 1
ATOM 2158 O O . ASP A 1 295 ? 20.391 -31.954 -2.367 1.00 23.48 295 ASP A O 1
ATOM 2163 N N . THR A 1 296 ? 20.393 -30.408 -4.019 1.00 22.85 296 THR A N 1
ATOM 2164 C CA . THR A 1 296 ? 19.093 -29.844 -3.658 1.00 20.84 296 THR A CA 1
ATOM 2165 C C . THR A 1 296 ? 18.078 -30.988 -3.502 1.00 19.55 296 THR A C 1
ATOM 2166 O O . THR A 1 296 ? 18.030 -31.899 -4.329 1.00 19.99 296 THR A O 1
ATOM 2170 N N . GLN A 1 297 ? 17.263 -30.940 -2.458 1.00 18.02 297 GLN A N 1
ATOM 2171 C CA . GLN A 1 297 ? 16.120 -31.830 -2.337 1.00 17.53 297 GLN A CA 1
ATOM 2172 C C . GLN A 1 297 ? 14.852 -31.031 -2.656 1.00 16.96 297 GLN A C 1
ATOM 2173 O O . GLN A 1 297 ? 14.645 -29.949 -2.104 1.00 17.07 297 GLN A O 1
ATOM 2179 N N . PHE A 1 298 ? 14.026 -31.568 -3.551 1.00 16.00 298 PHE A N 1
ATOM 2180 C CA . PHE A 1 298 ? 12.826 -30.880 -4.001 1.00 15.04 298 PHE A CA 1
ATOM 2181 C C . PHE A 1 298 ? 11.536 -31.404 -3.389 1.00 14.78 298 PHE A C 1
ATOM 2182 O O . PHE A 1 298 ? 11.309 -32.620 -3.304 1.00 15.71 298 PHE A O 1
ATOM 2190 N N . ILE A 1 299 ? 10.676 -30.462 -3.019 1.00 13.69 299 ILE A N 1
ATOM 2191 C CA . ILE A 1 299 ? 9.268 -30.713 -2.749 1.00 13.49 299 ILE A CA 1
ATOM 2192 C C . ILE A 1 299 ? 8.560 -30.046 -3.925 1.00 13.45 299 ILE A C 1
ATOM 2193 O O . ILE A 1 299 ? 8.910 -28.911 -4.281 1.00 14.37 299 ILE A O 1
ATOM 2198 N N . GLN A 1 300 ? 7.613 -30.738 -4.543 1.00 12.61 300 GLN A N 1
ATOM 2199 C CA . GLN A 1 300 ? 6.919 -30.137 -5.666 1.00 12.33 300 GLN A CA 1
ATOM 2200 C C . GLN A 1 300 ? 5.407 -30.255 -5.579 1.00 12.53 300 GLN A C 1
ATOM 2201 O O . GLN A 1 300 ? 4.846 -31.369 -5.640 1.00 12.62 300 GLN A O 1
ATOM 2207 N N . LEU A 1 301 ? 4.757 -29.094 -5.427 1.00 12.92 301 LEU A N 1
ATOM 2208 C CA . LEU A 1 301 ? 3.298 -29.020 -5.514 1.00 13.14 301 LEU A CA 1
ATOM 2209 C C . LEU A 1 301 ? 2.916 -28.759 -6.971 1.00 13.50 301 LEU A C 1
ATOM 2210 O O . LEU A 1 301 ? 3.175 -27.677 -7.503 1.00 13.50 301 LEU A O 1
ATOM 2215 N N . ASP A 1 302 ? 2.311 -29.756 -7.602 1.00 14.21 302 ASP A N 1
ATOM 2216 C CA . ASP A 1 302 ? 1.840 -29.629 -8.978 1.00 15.63 302 ASP A CA 1
ATOM 2217 C C . ASP A 1 302 ? 0.617 -30.496 -9.144 1.00 15.63 302 ASP A C 1
ATOM 2218 O O . ASP A 1 302 ? 0.501 -31.532 -8.511 1.00 15.41 302 ASP A O 1
ATOM 2223 N N . ILE A 1 303 ? -0.303 -30.055 -9.996 1.00 15.88 303 ILE A N 1
ATOM 2224 C CA . ILE A 1 303 ? -1.516 -30.834 -10.256 1.00 17.57 303 ILE A CA 1
ATOM 2225 C C . ILE A 1 303 ? -1.273 -32.014 -11.218 1.00 18.30 303 ILE A C 1
ATOM 2226 O O . ILE A 1 303 ? -2.077 -32.935 -11.282 1.00 17.57 303 ILE A O 1
ATOM 2231 N N . GLU A 1 304 ? -0.154 -31.992 -11.946 1.00 18.49 304 GLU A N 1
ATOM 2232 C CA . GLU A 1 304 ? 0.084 -32.965 -12.997 1.00 20.09 304 GLU A CA 1
ATOM 2233 C C . GLU A 1 304 ? 1.116 -33.987 -12.532 1.00 19.65 304 GLU A C 1
ATOM 2234 O O . GLU A 1 304 ? 2.308 -33.659 -12.455 1.00 20.66 304 GLU A O 1
ATOM 2240 N N . PRO A 1 305 ? 0.682 -35.221 -12.231 1.00 19.47 305 PRO A N 1
ATOM 2241 C CA . PRO A 1 305 ? 1.662 -36.238 -11.841 1.00 19.33 305 PRO A CA 1
ATOM 2242 C C . PRO A 1 305 ? 2.681 -36.490 -12.974 1.00 19.80 305 PRO A C 1
ATOM 2243 O O . PRO A 1 305 ? 3.815 -36.897 -12.700 1.00 18.88 305 PRO A O 1
ATOM 2247 N N . GLN A 1 306 ? 2.277 -36.229 -14.220 1.00 19.49 306 GLN A N 1
ATOM 2248 C CA . GLN A 1 306 ? 3.177 -36.420 -15.382 1.00 20.35 306 GLN A CA 1
ATOM 2249 C C . GLN A 1 306 ? 4.377 -35.445 -15.382 1.00 19.28 306 GLN A C 1
ATOM 2250 O O . GLN A 1 306 ? 5.379 -35.697 -16.067 1.00 19.42 306 GLN A O 1
ATOM 2256 N N . GLU A 1 307 ? 4.277 -34.342 -14.628 1.00 18.13 307 GLU A N 1
ATOM 2257 C CA . GLU A 1 307 ? 5.370 -33.363 -14.535 1.00 17.40 307 GLU A CA 1
ATOM 2258 C C . GLU A 1 307 ? 6.461 -33.782 -13.529 1.00 16.60 307 GLU A C 1
ATOM 2259 O O . GLU A 1 307 ? 7.595 -33.277 -13.577 1.00 15.71 307 GLU A O 1
ATOM 2265 N N . ILE A 1 308 ? 6.115 -34.674 -12.606 1.00 15.69 308 ILE A N 1
ATOM 2266 C CA . ILE A 1 308 ? 7.070 -35.078 -11.553 1.00 15.42 308 ILE A CA 1
ATOM 2267 C C . ILE A 1 308 ? 8.243 -35.864 -12.179 1.00 16.00 308 ILE A C 1
ATOM 2268 O O . ILE A 1 308 ? 8.007 -36.719 -13.049 1.00 15.96 308 ILE A O 1
ATOM 2273 N N . ASP A 1 309 ? 9.480 -35.562 -11.749 1.00 16.08 309 ASP A N 1
ATOM 2274 C CA . ASP A 1 309 ? 10.688 -36.225 -12.276 1.00 16.51 309 ASP A CA 1
ATOM 2275 C C . ASP A 1 309 ? 10.921 -35.943 -13.760 1.00 16.35 309 ASP A C 1
ATOM 2276 O O . ASP A 1 309 ? 11.520 -36.760 -14.460 1.00 16.96 309 ASP A O 1
ATOM 2281 N N . SER A 1 310 ? 10.459 -34.792 -14.250 1.00 16.42 310 SER A N 1
ATOM 2282 C CA . SER A 1 310 ? 10.655 -34.467 -15.651 1.00 16.42 310 SER A CA 1
ATOM 2283 C C . SER A 1 310 ? 12.115 -34.098 -15.904 1.00 16.51 310 SER A C 1
ATOM 2284 O O . SER A 1 310 ? 12.635 -34.363 -16.989 1.00 16.95 310 SER A O 1
ATOM 2287 N N . ASN A 1 311 ? 12.771 -33.512 -14.890 1.00 16.48 311 ASN A N 1
ATOM 2288 C CA . ASN A 1 311 ? 14.126 -32.959 -15.037 1.00 16.65 311 ASN A CA 1
ATOM 2289 C C . ASN A 1 311 ? 15.082 -33.471 -13.963 1.00 17.41 311 ASN A C 1
ATOM 2290 O O . ASN A 1 311 ? 16.107 -34.092 -14.282 1.00 18.04 311 ASN A O 1
ATOM 2295 N N . ARG A 1 312 ? 14.787 -33.150 -12.702 1.00 17.34 312 ARG A N 1
ATOM 2296 C CA . ARG A 1 312 ? 15.544 -33.682 -11.560 1.00 17.57 312 ARG A CA 1
ATOM 2297 C C . ARG A 1 312 ? 14.639 -34.614 -10.756 1.00 17.38 312 ARG A C 1
ATOM 2298 O O . ARG A 1 312 ? 13.435 -34.372 -10.679 1.00 17.77 312 ARG A O 1
ATOM 2306 N N . PRO A 1 313 ? 15.212 -35.667 -10.138 1.00 17.02 313 PRO A N 1
ATOM 2307 C CA . PRO A 1 313 ? 14.407 -36.463 -9.211 1.00 16.96 313 PRO A CA 1
ATOM 2308 C C . PRO A 1 313 ? 13.813 -35.568 -8.120 1.00 16.27 313 PRO A C 1
ATOM 2309 O O . PRO A 1 313 ? 14.502 -34.691 -7.592 1.00 15.99 313 PRO A O 1
ATOM 2313 N N . ILE A 1 314 ? 12.532 -35.782 -7.833 1.00 15.87 314 ILE A N 1
ATOM 2314 C CA . ILE A 1 314 ? 11.794 -34.994 -6.834 1.00 15.01 314 ILE A CA 1
ATOM 2315 C C . ILE A 1 314 ? 11.610 -35.845 -5.575 1.00 15.37 314 ILE A C 1
ATOM 2316 O O . ILE A 1 314 ? 10.936 -36.896 -5.612 1.00 15.08 314 ILE A O 1
ATOM 2321 N N . ALA A 1 315 ? 12.220 -35.375 -4.489 1.00 15.76 315 ALA A N 1
ATOM 2322 C CA . ALA A 1 315 ? 12.216 -36.053 -3.191 1.00 16.31 315 ALA A CA 1
ATOM 2323 C C . ALA A 1 315 ? 10.792 -36.224 -2.659 1.00 16.86 315 ALA A C 1
ATOM 2324 O O . ALA A 1 315 ? 10.405 -37.341 -2.241 1.00 16.33 315 ALA A O 1
ATOM 2326 N N . VAL A 1 316 ? 10.017 -35.132 -2.669 1.00 15.82 316 VAL A N 1
ATOM 2327 C CA . VAL A 1 316 ? 8.637 -35.159 -2.138 1.00 15.37 316 VAL A CA 1
ATOM 2328 C C . VAL A 1 316 ? 7.642 -34.494 -3.113 1.00 15.42 316 VAL A C 1
ATOM 2329 O O . VAL A 1 316 ? 7.368 -33.294 -3.008 1.00 14.81 316 VAL A O 1
ATOM 2333 N N . PRO A 1 317 ? 7.098 -35.286 -4.049 1.00 15.44 317 PRO A N 1
ATOM 2334 C CA . PRO A 1 317 ? 5.955 -34.844 -4.858 1.00 15.77 317 PRO A CA 1
ATOM 2335 C C . PRO A 1 317 ? 4.730 -34.604 -3.950 1.00 15.50 317 PRO A C 1
ATOM 2336 O O . PRO A 1 317 ? 4.472 -35.393 -3.012 1.00 14.78 317 PRO A O 1
ATOM 2340 N N . VAL A 1 318 ? 4.034 -33.491 -4.176 1.00 14.67 318 VAL A N 1
ATOM 2341 C CA . VAL A 1 318 ? 2.750 -33.218 -3.490 1.00 14.50 318 VAL A CA 1
ATOM 2342 C C . VAL A 1 318 ? 1.756 -32.944 -4.614 1.00 15.08 318 VAL A C 1
ATOM 2343 O O . VAL A 1 318 ? 1.578 -31.811 -5.065 1.00 15.66 318 VAL A O 1
ATOM 2347 N N . VAL A 1 319 ? 1.124 -34.008 -5.087 1.00 14.81 319 VAL A N 1
ATOM 2348 C CA . VAL A 1 319 ? 0.333 -33.933 -6.303 1.00 14.89 319 VAL A CA 1
ATOM 2349 C C . VAL A 1 319 ? -1.130 -33.675 -5.937 1.00 14.89 319 VAL A C 1
ATOM 2350 O O . VAL A 1 319 ? -1.727 -34.428 -5.167 1.00 14.21 319 VAL A O 1
ATOM 2354 N N . GLY A 1 320 ? -1.677 -32.585 -6.467 1.00 14.11 320 GLY A N 1
ATOM 2355 C CA . GLY A 1 320 ? -3.043 -32.165 -6.179 1.00 14.62 320 GLY A CA 1
ATOM 2356 C C . GLY A 1 320 ? -3.215 -30.720 -6.637 1.00 14.71 320 GLY A C 1
ATOM 2357 O O . GLY A 1 320 ? -2.265 -30.111 -7.106 1.00 14.44 320 GLY A O 1
ATOM 2358 N N . ASP A 1 321 ? -4.430 -30.177 -6.578 1.00 14.14 321 ASP A N 1
ATOM 2359 C CA . ASP A 1 321 ? -4.575 -28.768 -6.938 1.00 15.50 321 ASP A CA 1
ATOM 2360 C C . ASP A 1 321 ? -3.885 -27.928 -5.867 1.00 15.09 321 ASP A C 1
ATOM 2361 O O . ASP A 1 321 ? -3.860 -28.293 -4.692 1.00 14.56 321 ASP A O 1
ATOM 2366 N N . ILE A 1 322 ? -3.268 -26.830 -6.288 1.00 15.36 322 ILE A N 1
ATOM 2367 C CA . ILE A 1 322 ? -2.388 -26.106 -5.387 1.00 15.23 322 ILE A CA 1
ATOM 2368 C C . ILE A 1 322 ? -3.114 -25.543 -4.155 1.00 15.27 322 ILE A C 1
ATOM 2369 O O . ILE A 1 322 ? -2.577 -25.587 -3.047 1.00 14.43 322 ILE A O 1
ATOM 2374 N N . ALA A 1 323 ? -4.331 -25.021 -4.351 1.00 15.30 323 ALA A N 1
ATOM 2375 C CA . ALA A 1 323 ? -5.149 -24.548 -3.211 1.00 16.37 323 ALA A CA 1
ATOM 2376 C C . ALA A 1 323 ? -5.409 -25.652 -2.183 1.00 16.75 323 ALA A C 1
ATOM 2377 O O . ALA A 1 323 ? -5.235 -25.429 -0.980 1.00 17.58 323 ALA A O 1
ATOM 2379 N N . SER A 1 324 ? -5.807 -26.844 -2.641 1.00 16.24 324 SER A N 1
ATOM 2380 C CA . SER A 1 324 ? -6.038 -27.965 -1.714 1.00 16.53 324 SER A CA 1
ATOM 2381 C C . SER A 1 324 ? -4.742 -28.384 -1.031 1.00 16.82 324 SER A C 1
ATOM 2382 O O . SER A 1 324 ? -4.723 -28.642 0.184 1.00 16.77 324 SER A O 1
ATOM 2385 N N . SER A 1 325 ? -3.643 -28.444 -1.793 1.00 16.52 325 SER A N 1
ATOM 2386 C CA . SER A 1 325 ? -2.362 -28.856 -1.188 1.00 16.13 325 SER A CA 1
ATOM 2387 C C . SER A 1 325 ? -1.913 -27.831 -0.145 1.00 16.74 325 SER A C 1
ATOM 2388 O O . SER A 1 325 ? -1.476 -28.205 0.944 1.00 16.00 325 SER A O 1
ATOM 2391 N N . MET A 1 326 ? -2.036 -26.543 -0.461 1.00 16.82 326 MET A N 1
ATOM 2392 C CA . MET A 1 326 ? -1.675 -25.506 0.525 1.00 18.75 326 MET A CA 1
ATOM 2393 C C . MET A 1 326 ? -2.535 -25.525 1.796 1.00 19.68 326 MET A C 1
ATOM 2394 O O . MET A 1 326 ? -2.039 -25.243 2.890 1.00 19.80 326 MET A O 1
ATOM 2399 N N . GLN A 1 327 ? -3.814 -25.882 1.659 1.00 20.94 327 GLN A N 1
ATOM 2400 C CA . GLN A 1 327 ? -4.676 -26.051 2.834 1.00 22.03 327 GLN A CA 1
ATOM 2401 C C . GLN A 1 327 ? -4.125 -27.179 3.701 1.00 21.27 327 GLN A C 1
ATOM 2402 O O . GLN A 1 327 ? -3.981 -27.015 4.923 1.00 21.19 327 GLN A O 1
ATOM 2408 N N . GLY A 1 328 ? -3.766 -28.305 3.076 1.00 20.72 328 GLY A N 1
ATOM 2409 C CA . GLY A 1 328 ? -3.154 -29.429 3.801 1.00 19.63 328 GLY A CA 1
ATOM 2410 C C . GLY A 1 328 ? -1.819 -29.083 4.445 1.00 19.24 328 GLY A C 1
ATOM 2411 O O . GLY A 1 328 ? -1.571 -29.411 5.614 1.00 18.27 328 GLY A O 1
ATOM 2412 N N . MET A 1 329 ? -0.948 -28.429 3.675 1.00 19.16 329 MET A N 1
ATOM 2413 C CA . MET A 1 329 ? 0.377 -28.014 4.165 1.00 19.42 329 MET A CA 1
ATOM 2414 C C . MET A 1 329 ? 0.264 -27.086 5.373 1.00 19.59 329 MET A C 1
ATOM 2415 O O . MET A 1 329 ? 1.020 -27.218 6.342 1.00 19.10 329 MET A O 1
ATOM 2420 N N . LEU A 1 330 ? -0.668 -26.136 5.305 1.00 20.41 330 LEU A N 1
ATOM 2421 C CA . LEU A 1 330 ? -0.883 -25.195 6.407 1.00 22.25 330 LEU A CA 1
ATOM 2422 C C . LEU A 1 330 ? -1.388 -25.937 7.668 1.00 22.83 330 LEU A C 1
ATOM 2423 O O . LEU A 1 330 ? -0.891 -25.715 8.782 1.00 23.10 330 LEU A O 1
ATOM 2428 N N . ALA A 1 331 ? -2.330 -26.864 7.484 1.00 23.54 331 ALA A N 1
ATOM 2429 C CA . ALA A 1 331 ? -2.837 -27.661 8.587 1.00 24.77 331 ALA A CA 1
ATOM 2430 C C . ALA A 1 331 ? -1.741 -28.510 9.220 1.00 25.04 331 ALA A C 1
ATOM 2431 O O . ALA A 1 331 ? -1.647 -28.579 10.436 1.00 25.67 331 ALA A O 1
ATOM 2433 N N . GLU A 1 332 ? -0.906 -29.145 8.399 1.00 24.74 332 GLU A N 1
ATOM 2434 C CA . GLU A 1 332 ? 0.184 -29.954 8.917 1.00 24.80 332 GLU A CA 1
ATOM 2435 C C . GLU A 1 332 ? 1.236 -29.103 9.643 1.00 24.74 332 GLU A C 1
ATOM 2436 O O . GLU A 1 332 ? 1.772 -29.528 10.671 1.00 25.23 332 GLU A O 1
ATOM 2442 N N . LEU A 1 333 ? 1.527 -27.914 9.115 1.00 24.36 333 LEU A N 1
ATOM 2443 C CA . LEU A 1 333 ? 2.465 -26.988 9.767 1.00 24.84 333 LEU A CA 1
ATOM 2444 C C . LEU A 1 333 ? 1.959 -26.554 11.145 1.00 26.15 333 LEU A C 1
ATOM 2445 O O . LEU A 1 333 ? 2.726 -26.517 12.100 1.00 25.65 333 LEU A O 1
ATOM 2450 N N . LYS A 1 334 ? 0.669 -26.225 11.231 1.00 28.15 334 LYS A N 1
ATOM 2451 C CA . LYS A 1 334 ? 0.022 -25.845 12.502 1.00 30.58 334 LYS A CA 1
ATOM 2452 C C . LYS A 1 334 ? 0.189 -26.905 13.582 1.00 31.38 334 LYS A C 1
ATOM 2453 O O . LYS A 1 334 ? 0.327 -26.580 14.764 1.00 32.56 334 LYS A O 1
ATOM 2459 N N . GLN A 1 335 ? 0.193 -28.168 13.181 1.00 32.53 335 GLN A N 1
ATOM 2460 C CA . GLN A 1 335 ? 0.364 -29.275 14.112 1.00 33.71 335 GLN A CA 1
ATOM 2461 C C . GLN A 1 335 ? 1.822 -29.547 14.425 1.00 33.37 335 GLN A C 1
ATOM 2462 O O . GLN A 1 335 ? 2.126 -30.129 15.462 1.00 33.31 335 GLN A O 1
ATOM 2468 N N . ASN A 1 336 ? 2.714 -29.136 13.520 1.00 32.75 336 ASN A N 1
ATOM 2469 C CA . ASN A 1 336 ? 4.145 -29.392 13.626 1.00 31.79 336 ASN A CA 1
ATOM 2470 C C . ASN A 1 336 ? 4.927 -28.151 13.210 1.00 31.03 336 ASN A C 1
ATOM 2471 O O . ASN A 1 336 ? 5.532 -28.123 12.134 1.00 30.57 336 ASN A O 1
ATOM 2476 N N . THR A 1 337 ? 4.880 -27.118 14.045 1.00 29.33 337 THR A N 1
ATOM 2477 C CA . THR A 1 337 ? 5.454 -25.840 13.665 1.00 28.24 337 THR A CA 1
ATOM 2478 C C . THR A 1 337 ? 6.975 -25.916 13.602 1.00 26.59 337 THR A C 1
ATOM 2479 O O . THR A 1 337 ? 7.621 -26.723 14.284 1.00 26.25 337 THR A O 1
ATOM 2483 N N . PHE A 1 338 ? 7.546 -25.075 12.750 1.00 24.29 338 PHE A N 1
ATOM 2484 C CA . PHE A 1 338 ? 8.976 -24.868 12.745 1.00 22.56 338 PHE A CA 1
ATOM 2485 C C . PHE A 1 338 ? 9.205 -23.451 12.254 1.00 21.60 338 PHE A C 1
ATOM 2486 O O . PHE A 1 338 ? 8.286 -22.803 11.696 1.00 20.33 338 PHE A O 1
ATOM 2494 N N . THR A 1 339 ? 10.422 -22.968 12.481 1.00 20.66 339 THR A N 1
ATOM 2495 C CA . THR A 1 339 ? 10.833 -21.657 11.999 1.00 19.57 339 THR A CA 1
ATOM 2496 C C . THR A 1 339 ? 12.135 -21.841 11.233 1.00 18.58 339 THR A C 1
ATOM 2497 O O . THR A 1 339 ? 13.093 -22.435 11.756 1.00 18.14 339 THR A O 1
ATOM 2501 N N . THR A 1 340 ? 12.184 -21.328 9.998 1.00 16.90 340 THR A N 1
ATOM 2502 C CA . THR A 1 340 ? 13.423 -21.342 9.211 1.00 16.26 340 THR A CA 1
ATOM 2503 C C . THR A 1 340 ? 14.581 -20.741 10.031 1.00 16.15 340 THR A C 1
ATOM 2504 O O . THR A 1 340 ? 14.356 -19.766 10.752 1.00 15.69 340 THR A O 1
ATOM 2508 N N . PRO A 1 341 ? 15.810 -21.330 9.949 1.00 15.55 341 PRO A N 1
ATOM 2509 C CA . PRO A 1 341 ? 16.927 -20.730 10.670 1.00 15.56 341 PRO A CA 1
ATOM 2510 C C . PRO A 1 341 ? 17.116 -19.245 10.356 1.00 16.18 341 PRO A C 1
ATOM 2511 O O . PRO A 1 341 ? 17.145 -18.825 9.180 1.00 15.96 341 PRO A O 1
ATOM 2515 N N . LEU A 1 342 ? 17.207 -18.445 11.411 1.00 15.67 342 LEU A N 1
ATOM 2516 C CA . LEU A 1 342 ? 17.497 -17.023 11.249 1.00 16.85 342 LEU A CA 1
ATOM 2517 C C . LEU A 1 342 ? 18.787 -16.738 10.466 1.00 16.15 342 LEU A C 1
ATOM 2518 O O . LEU A 1 342 ? 18.830 -15.782 9.670 1.00 15.52 342 LEU A O 1
ATOM 2523 N N . VAL A 1 343 ? 19.821 -17.561 10.664 1.00 16.00 343 VAL A N 1
ATOM 2524 C CA . VAL A 1 343 ? 21.098 -17.348 9.937 1.00 17.03 343 VAL A CA 1
ATOM 2525 C C . VAL A 1 343 ? 20.933 -17.346 8.391 1.00 16.03 343 VAL A C 1
ATOM 2526 O O . VAL A 1 343 ? 21.528 -16.524 7.705 1.00 16.28 343 VAL A O 1
ATOM 2530 N N . TRP A 1 344 ? 20.129 -18.275 7.882 1.00 14.56 344 TRP A N 1
ATOM 2531 C CA . TRP A 1 344 ? 19.842 -18.374 6.453 1.00 13.74 344 TRP A CA 1
ATOM 2532 C C . TRP A 1 344 ? 19.155 -17.100 5.964 1.00 13.57 344 TRP A C 1
ATOM 2533 O O . TRP A 1 344 ? 19.572 -16.513 4.964 1.00 13.37 344 TRP A O 1
ATOM 2544 N N . ARG A 1 345 ? 18.146 -16.642 6.703 1.00 13.78 345 ARG A N 1
ATOM 2545 C CA . ARG A 1 345 ? 17.468 -15.398 6.358 1.00 13.48 345 ARG A CA 1
ATOM 2546 C C . ARG A 1 345 ? 18.422 -14.217 6.378 1.00 14.86 345 ARG A C 1
ATOM 2547 O O . ARG A 1 345 ? 18.375 -13.349 5.481 1.00 13.52 345 ARG A O 1
ATOM 2555 N N . ASP A 1 346 ? 19.280 -14.173 7.406 1.00 14.63 346 ASP A N 1
ATOM 2556 C CA . ASP A 1 346 ? 20.261 -13.085 7.546 1.00 15.68 346 ASP A CA 1
ATOM 2557 C C . ASP A 1 346 ? 21.265 -13.079 6.394 1.00 15.00 346 ASP A C 1
ATOM 2558 O O . ASP A 1 346 ? 21.547 -12.006 5.858 1.00 15.59 346 ASP A O 1
ATOM 2563 N N . ILE A 1 347 ? 21.803 -14.241 6.015 1.00 15.26 347 ILE A N 1
ATOM 2564 C CA . ILE A 1 347 ? 22.783 -14.262 4.914 1.00 16.26 347 ILE A CA 1
ATOM 2565 C C . ILE A 1 347 ? 22.124 -13.963 3.555 1.00 15.40 347 ILE A C 1
ATOM 2566 O O . ILE A 1 347 ? 22.713 -13.279 2.727 1.00 14.01 347 ILE A O 1
ATOM 2571 N N . LEU A 1 348 ? 20.898 -14.455 3.352 1.00 14.88 348 LEU A N 1
ATOM 2572 C CA . LEU A 1 348 ? 20.118 -13.982 2.180 1.00 14.89 348 LEU A CA 1
ATOM 2573 C C . LEU A 1 348 ? 20.037 -12.448 2.127 1.00 14.70 348 LEU A C 1
ATOM 2574 O O . LEU A 1 348 ? 20.280 -11.843 1.071 1.00 14.58 348 LEU A O 1
ATOM 2579 N N . ASN A 1 349 ? 19.708 -11.820 3.262 1.00 14.39 349 ASN A N 1
ATOM 2580 C CA . ASN A 1 349 ? 19.586 -10.359 3.339 1.00 14.80 349 ASN A CA 1
ATOM 2581 C C . ASN A 1 349 ? 20.873 -9.607 2.993 1.00 14.85 349 ASN A C 1
ATOM 2582 O O . ASN A 1 349 ? 20.810 -8.550 2.373 1.00 14.20 349 ASN A O 1
ATOM 2587 N N . ILE A 1 350 ? 22.028 -10.171 3.371 1.00 15.51 350 ILE A N 1
ATOM 2588 C CA . ILE A 1 350 ? 23.332 -9.611 2.988 1.00 16.55 350 ILE A CA 1
ATOM 2589 C C . ILE A 1 350 ? 23.439 -9.506 1.456 1.00 15.60 350 ILE A C 1
ATOM 2590 O O . ILE A 1 350 ? 23.829 -8.470 0.917 1.00 14.80 350 ILE A O 1
ATOM 2595 N N . HIS A 1 351 ? 23.089 -10.597 0.783 1.00 14.19 351 HIS A N 1
ATOM 2596 C CA . HIS A 1 351 ? 23.193 -10.672 -0.662 1.00 14.89 351 HIS A CA 1
ATOM 2597 C C . HIS A 1 351 ? 22.167 -9.794 -1.358 1.00 14.21 351 HIS A C 1
ATOM 2598 O O . HIS A 1 351 ? 22.489 -9.097 -2.334 1.00 13.52 351 HIS A O 1
ATOM 2605 N N . LYS A 1 352 ? 20.956 -9.795 -0.817 1.00 14.15 352 LYS A N 1
ATOM 2606 C CA . LYS A 1 352 ? 19.874 -8.940 -1.344 1.00 14.00 352 LYS A CA 1
ATOM 2607 C C . LYS A 1 352 ? 20.294 -7.488 -1.243 1.00 14.74 352 LYS A C 1
ATOM 2608 O O . LYS A 1 352 ? 20.111 -6.700 -2.172 1.00 14.50 352 LYS A O 1
ATOM 2614 N N . GLN A 1 353 ? 20.898 -7.137 -0.112 1.00 14.78 353 GLN A N 1
ATOM 2615 C CA . GLN A 1 353 ? 21.337 -5.767 0.101 1.00 16.81 353 GLN A CA 1
ATOM 2616 C C . GLN A 1 353 ? 22.452 -5.357 -0.866 1.00 16.45 353 GLN A C 1
ATOM 2617 O O . GLN A 1 353 ? 22.456 -4.224 -1.332 1.00 16.68 353 GLN A O 1
ATOM 2623 N N . GLN A 1 354 ? 23.396 -6.258 -1.134 1.00 16.78 354 GLN A N 1
ATOM 2624 C CA . GLN A 1 354 ? 24.487 -6.007 -2.093 1.00 19.21 354 GLN A CA 1
ATOM 2625 C C . GLN A 1 354 ? 23.911 -5.660 -3.470 1.00 18.52 354 GLN A C 1
ATOM 2626 O O . GLN A 1 354 ? 24.312 -4.671 -4.097 1.00 17.91 354 GLN A O 1
ATOM 2632 N N . ASN A 1 355 ? 22.952 -6.471 -3.924 1.00 17.74 355 ASN A N 1
ATOM 2633 C CA . ASN A 1 355 ? 22.319 -6.236 -5.224 1.00 18.43 355 ASN A CA 1
ATOM 2634 C C . ASN A 1 355 ? 21.407 -5.023 -5.221 1.00 18.68 355 ASN A C 1
ATOM 2635 O O . ASN A 1 355 ? 21.352 -4.292 -6.207 1.00 19.27 355 ASN A O 1
ATOM 2640 N N . ALA A 1 356 ? 20.705 -4.797 -4.118 1.00 18.39 356 ALA A N 1
ATOM 2641 C CA . ALA A 1 356 ? 19.851 -3.630 -3.986 1.00 19.15 356 ALA A CA 1
ATOM 2642 C C . ALA A 1 356 ? 20.658 -2.328 -4.133 1.00 20.40 356 ALA A C 1
ATOM 2643 O O . ALA A 1 356 ? 20.224 -1.401 -4.830 1.00 19.60 356 ALA A O 1
ATOM 2645 N N . GLN A 1 357 ? 21.830 -2.269 -3.493 1.00 21.24 357 GLN A N 1
ATOM 2646 C CA . GLN A 1 357 ? 22.695 -1.083 -3.616 1.00 23.35 357 GLN A CA 1
ATOM 2647 C C . GLN A 1 357 ? 23.134 -0.873 -5.079 1.00 23.29 357 GLN A C 1
ATOM 2648 O O . GLN A 1 357 ? 23.094 0.257 -5.573 1.00 24.31 357 GLN A O 1
ATOM 2654 N N . LYS A 1 358 ? 23.496 -1.946 -5.779 1.00 22.55 358 LYS A N 1
ATOM 2655 C CA . LYS A 1 358 ? 23.875 -1.859 -7.199 1.00 23.36 358 LYS A CA 1
ATOM 2656 C C . LYS A 1 358 ? 22.697 -1.394 -8.080 1.00 23.08 358 LYS A C 1
ATOM 2657 O O . LYS A 1 358 ? 22.872 -0.553 -8.967 1.00 22.27 358 LYS A O 1
ATOM 2663 N N . MET A 1 359 ? 21.512 -1.951 -7.829 1.00 22.34 359 MET A N 1
ATOM 2664 C CA . MET A 1 359 ? 20.293 -1.558 -8.559 1.00 22.74 359 MET A CA 1
ATOM 2665 C C . MET A 1 359 ? 19.961 -0.087 -8.311 1.00 23.77 359 MET A C 1
ATOM 2666 O O . MET A 1 359 ? 19.678 0.667 -9.254 1.00 22.41 359 MET A O 1
ATOM 2671 N N . HIS A 1 360 ? 20.000 0.317 -7.042 1.00 24.85 360 HIS A N 1
ATOM 2672 C CA . HIS A 1 360 ? 19.644 1.692 -6.671 1.00 27.03 360 HIS A CA 1
ATOM 2673 C C . HIS A 1 360 ? 20.519 2.719 -7.406 1.00 27.07 360 HIS A C 1
ATOM 2674 O O . HIS A 1 360 ? 20.012 3.768 -7.808 1.00 27.42 360 HIS A O 1
ATOM 2681 N N . GLU A 1 361 ? 21.800 2.403 -7.606 1.00 27.78 361 GLU A N 1
ATOM 2682 C CA . GLU A 1 361 ? 22.727 3.285 -8.349 1.00 29.45 361 GLU A CA 1
ATOM 2683 C C . GLU A 1 361 ? 22.260 3.477 -9.793 1.00 27.86 361 GLU A C 1
ATOM 2684 O O . GLU A 1 361 ? 22.190 4.602 -10.284 1.00 27.79 361 GLU A O 1
ATOM 2690 N N . LYS A 1 362 ? 21.973 2.360 -10.460 1.00 25.99 362 LYS A N 1
ATOM 2691 C CA . LYS A 1 362 ? 21.487 2.367 -11.850 1.00 24.01 362 LYS A CA 1
ATOM 2692 C C . LYS A 1 362 ? 20.153 3.108 -11.980 1.00 22.56 362 LYS A C 1
ATOM 2693 O O . LYS A 1 362 ? 19.973 3.869 -12.946 1.00 21.17 362 LYS A O 1
ATOM 2699 N N . LEU A 1 363 ? 19.223 2.881 -11.032 1.00 20.36 363 LEU A N 1
ATOM 2700 C CA . LEU A 1 363 ? 17.879 3.496 -11.072 1.00 20.07 363 LEU A CA 1
ATOM 2701 C C . LEU A 1 363 ? 17.948 5.017 -10.943 1.00 21.00 363 LEU A C 1
ATOM 2702 O O . LEU A 1 363 ? 17.165 5.741 -11.565 1.00 19.30 363 LEU A O 1
ATOM 2707 N N . SER A 1 364 ? 18.874 5.487 -10.102 1.00 21.61 364 SER A N 1
ATOM 2708 C CA . SER A 1 364 ? 18.849 6.873 -9.695 1.00 22.70 364 SER A CA 1
ATOM 2709 C C . SER A 1 364 ? 19.843 7.762 -10.474 1.00 22.62 364 SER A C 1
ATOM 2710 O O . SER A 1 364 ? 19.818 8.982 -10.326 1.00 23.67 364 SER A O 1
ATOM 2713 N N . THR A 1 365 ? 20.698 7.166 -11.296 1.00 22.32 365 THR A N 1
ATOM 2714 C CA . THR A 1 365 ? 21.695 7.935 -12.059 1.00 22.37 365 THR A CA 1
ATOM 2715 C C . THR A 1 365 ? 21.094 8.418 -13.388 1.00 22.30 365 THR A C 1
ATOM 2716 O O . THR A 1 365 ? 20.695 7.608 -14.232 1.00 22.33 365 THR A O 1
ATOM 2720 N N . ASP A 1 366 ? 21.034 9.732 -13.562 1.00 21.66 366 ASP A N 1
ATOM 2721 C CA . ASP A 1 366 ? 20.543 10.288 -14.824 1.00 21.66 366 ASP A CA 1
ATOM 2722 C C . ASP A 1 366 ? 21.503 10.046 -15.982 1.00 21.07 366 ASP A C 1
ATOM 2723 O O . ASP A 1 366 ? 22.729 10.095 -15.823 1.00 20.83 366 ASP A O 1
ATOM 2728 N N . THR A 1 367 ? 20.928 9.809 -17.164 1.00 20.33 367 THR A N 1
ATOM 2729 C CA . THR A 1 367 ? 21.691 9.732 -18.405 1.00 19.73 367 THR A CA 1
ATOM 2730 C C . THR A 1 367 ? 20.856 10.380 -19.518 1.00 20.43 367 THR A C 1
ATOM 2731 O O . THR A 1 367 ? 19.619 10.435 -19.440 1.00 19.30 367 THR A O 1
ATOM 2735 N N . GLN A 1 368 ? 21.545 10.876 -20.543 1.00 20.70 368 GLN A N 1
ATOM 2736 C CA . GLN A 1 368 ? 20.899 11.384 -21.766 1.00 20.53 368 GLN A CA 1
ATOM 2737 C C . GLN A 1 368 ? 21.661 10.799 -22.963 1.00 20.74 368 GLN A C 1
ATOM 2738 O O . GLN A 1 368 ? 22.846 11.076 -23.119 1.00 21.06 368 GLN A O 1
ATOM 2744 N N . PRO A 1 369 ? 20.998 9.957 -23.799 1.00 19.84 369 PRO A N 1
ATOM 2745 C CA . PRO A 1 369 ? 19.596 9.568 -23.673 1.00 18.85 369 PRO A CA 1
ATOM 2746 C C . PRO A 1 369 ? 19.361 8.685 -22.434 1.00 17.72 369 PRO A C 1
ATOM 2747 O O . PRO A 1 369 ? 20.317 8.182 -21.814 1.00 17.95 369 PRO A O 1
ATOM 2751 N N . LEU A 1 370 ? 18.088 8.475 -22.126 1.00 17.06 370 LEU A N 1
ATOM 2752 C CA . LEU A 1 370 ? 17.676 7.546 -21.075 1.00 16.68 370 LEU A CA 1
ATOM 2753 C C . LEU A 1 370 ? 18.194 6.136 -21.292 1.00 16.22 370 LEU A C 1
ATOM 2754 O O . LEU A 1 370 ? 18.449 5.703 -22.422 1.00 15.87 370 LEU A O 1
ATOM 2759 N N . ASN A 1 371 ? 18.380 5.415 -20.193 1.00 15.16 371 ASN A N 1
ATOM 2760 C CA . ASN A 1 371 ? 18.654 3.998 -20.286 1.00 14.80 371 ASN A CA 1
ATOM 2761 C C . ASN A 1 371 ? 17.500 3.208 -19.662 1.00 14.28 371 ASN A C 1
ATOM 2762 O O . ASN A 1 371 ? 16.495 3.791 -19.282 1.00 14.75 371 ASN A O 1
ATOM 2767 N N . TYR A 1 372 ? 17.623 1.890 -19.572 1.00 14.03 372 TYR A N 1
ATOM 2768 C CA . TYR A 1 372 ? 16.495 1.093 -19.080 1.00 14.05 372 TYR A CA 1
ATOM 2769 C C . TYR A 1 372 ? 16.226 1.351 -17.628 1.00 14.02 372 TYR A C 1
ATOM 2770 O O . TYR A 1 372 ? 15.087 1.297 -17.198 1.00 13.18 372 TYR A O 1
ATOM 2779 N N . PHE A 1 373 ? 17.299 1.595 -16.876 1.00 13.25 373 PHE A N 1
ATOM 2780 C CA . PHE A 1 373 ? 17.217 1.694 -15.430 1.00 13.75 373 PHE A CA 1
ATOM 2781 C C . PHE A 1 373 ? 16.614 2.976 -14.944 1.00 14.00 373 PHE A C 1
ATOM 2782 O O . PHE A 1 373 ? 15.675 2.959 -14.143 1.00 13.65 373 PHE A O 1
ATOM 2790 N N . ASN A 1 374 ? 17.109 4.103 -15.439 1.00 14.05 374 ASN A N 1
ATOM 2791 C CA . ASN A 1 374 ? 16.481 5.351 -15.035 1.00 14.63 374 ASN A CA 1
ATOM 2792 C C . ASN A 1 374 ? 15.057 5.573 -15.588 1.00 14.10 374 ASN A C 1
ATOM 2793 O O . ASN A 1 374 ? 14.207 6.124 -14.894 1.00 13.55 374 ASN A O 1
ATOM 2798 N N . ALA A 1 375 ? 14.781 5.082 -16.799 1.00 12.86 375 ALA A N 1
ATOM 2799 C CA . ALA A 1 375 ? 13.420 5.140 -17.311 1.00 12.63 375 ALA A CA 1
ATOM 2800 C C . ALA A 1 375 ? 12.491 4.296 -16.439 1.00 12.54 375 ALA A C 1
ATOM 2801 O O . ALA A 1 375 ? 11.429 4.751 -16.037 1.00 12.81 375 ALA A O 1
ATOM 2803 N N . LEU A 1 376 ? 12.893 3.064 -16.127 1.00 12.80 376 LEU A N 1
ATOM 2804 C CA . LEU A 1 376 ? 12.008 2.204 -15.338 1.00 12.52 376 LEU A CA 1
ATOM 2805 C C . LEU A 1 376 ? 11.874 2.676 -13.893 1.00 13.08 376 LEU A C 1
ATOM 2806 O O . LEU A 1 376 ? 10.872 2.393 -13.225 1.00 12.86 376 LEU A O 1
ATOM 2811 N N . SER A 1 377 ? 12.875 3.404 -13.411 1.00 14.18 377 SER A N 1
ATOM 2812 C CA . SER A 1 377 ? 12.752 4.015 -12.081 1.00 14.83 377 SER A CA 1
ATOM 2813 C C . SER A 1 377 ? 11.603 5.029 -12.073 1.00 15.48 377 SER A C 1
ATOM 2814 O O . SER A 1 377 ? 10.796 5.055 -11.154 1.00 16.53 377 SER A O 1
ATOM 2817 N N . ALA A 1 378 ? 11.519 5.871 -13.099 1.00 14.81 378 ALA A N 1
ATOM 2818 C CA . ALA A 1 378 ? 10.380 6.774 -13.233 1.00 15.19 378 ALA A CA 1
ATOM 2819 C C . ALA A 1 378 ? 9.037 6.016 -13.314 1.00 15.31 378 ALA A C 1
ATOM 2820 O O . ALA A 1 378 ? 8.054 6.418 -12.672 1.00 14.40 378 ALA A O 1
ATOM 2822 N N . VAL A 1 379 ? 9.005 4.919 -14.084 1.00 14.63 379 VAL A N 1
ATOM 2823 C CA . VAL A 1 379 ? 7.795 4.080 -14.159 1.00 15.25 379 VAL A CA 1
ATOM 2824 C C . VAL A 1 379 ? 7.456 3.511 -12.767 1.00 15.25 379 VAL A C 1
ATOM 2825 O O . VAL A 1 379 ? 6.305 3.561 -12.332 1.00 16.15 379 VAL A O 1
ATOM 2829 N N . ARG A 1 380 ? 8.472 2.976 -12.078 1.00 16.49 380 ARG A N 1
ATOM 2830 C CA . ARG A 1 380 ? 8.318 2.434 -10.736 1.00 16.92 380 ARG A CA 1
ATOM 2831 C C . ARG A 1 380 ? 7.685 3.484 -9.802 1.00 16.06 380 ARG A C 1
ATOM 2832 O O . ARG A 1 380 ? 6.768 3.171 -9.052 1.00 15.98 380 ARG A O 1
ATOM 2840 N N . ASP A 1 381 ? 8.189 4.715 -9.843 1.00 16.51 381 ASP A N 1
ATOM 2841 C CA . ASP A 1 381 ? 7.668 5.780 -8.972 1.00 17.04 381 ASP A CA 1
ATOM 2842 C C . ASP A 1 381 ? 6.170 6.006 -9.187 1.00 17.25 381 ASP A C 1
ATOM 2843 O O . ASP A 1 381 ? 5.413 6.172 -8.217 1.00 17.99 381 ASP A O 1
ATOM 2848 N N . VAL A 1 382 ? 5.732 6.020 -10.451 1.00 16.20 382 VAL A N 1
ATOM 2849 C CA . VAL A 1 382 ? 4.323 6.249 -10.758 1.00 15.73 382 VAL A CA 1
ATOM 2850 C C . VAL A 1 382 ? 3.454 5.050 -10.350 1.00 15.75 382 VAL A C 1
ATOM 2851 O O . VAL A 1 382 ? 2.377 5.198 -9.764 1.00 16.02 382 VAL A O 1
ATOM 2855 N N . LEU A 1 383 ? 3.933 3.854 -10.656 1.00 16.06 383 LEU A N 1
ATOM 2856 C CA . LEU A 1 383 ? 3.114 2.665 -10.451 1.00 16.99 383 LEU A CA 1
ATOM 2857 C C . LEU A 1 383 ? 2.946 2.385 -8.961 1.00 17.92 383 LEU A C 1
ATOM 2858 O O . LEU A 1 383 ? 1.921 1.841 -8.542 1.00 18.04 383 LEU A O 1
ATOM 2863 N N . ARG A 1 384 ? 3.924 2.801 -8.155 1.00 19.04 384 ARG A N 1
ATOM 2864 C CA . ARG A 1 384 ? 3.823 2.655 -6.696 1.00 21.50 384 ARG A CA 1
ATOM 2865 C C . ARG A 1 384 ? 2.590 3.399 -6.157 1.00 21.32 384 ARG A C 1
ATOM 2866 O O . ARG A 1 384 ? 2.013 2.988 -5.147 1.00 21.13 384 ARG A O 1
ATOM 2874 N N . GLU A 1 385 ? 2.186 4.473 -6.847 1.00 21.57 385 GLU A N 1
ATOM 2875 C CA . GLU A 1 385 ? 1.041 5.296 -6.449 1.00 22.18 385 GLU A CA 1
ATOM 2876 C C . GLU A 1 385 ? -0.263 4.886 -7.141 1.00 22.23 385 GLU A C 1
ATOM 2877 O O . GLU A 1 385 ? -1.317 5.487 -6.918 1.00 21.62 385 GLU A O 1
ATOM 2883 N N . ASN A 1 386 ? -0.185 3.856 -7.980 1.00 21.80 386 ASN A N 1
ATOM 2884 C CA . ASN A 1 386 ? -1.322 3.395 -8.782 1.00 22.47 386 ASN A CA 1
ATOM 2885 C C . ASN A 1 386 ? -1.385 1.880 -8.711 1.00 23.04 386 ASN A C 1
ATOM 2886 O O . ASN A 1 386 ? -1.218 1.183 -9.716 1.00 23.02 386 ASN A O 1
ATOM 2891 N N . GLN A 1 387 ? -1.608 1.370 -7.506 1.00 22.80 387 GLN A N 1
ATOM 2892 C CA . GLN A 1 387 ? -1.499 -0.068 -7.271 1.00 23.80 387 GLN A CA 1
ATOM 2893 C C . GLN A 1 387 ? -2.719 -0.861 -7.776 1.00 24.13 387 GLN A C 1
ATOM 2894 O O . GLN A 1 387 ? -2.741 -2.079 -7.665 1.00 24.77 387 GLN A O 1
ATOM 2900 N N . ASP A 1 388 ? -3.694 -0.160 -8.360 1.00 24.51 388 ASP A N 1
ATOM 2901 C CA . ASP A 1 388 ? -4.889 -0.787 -8.949 1.00 25.39 388 ASP A CA 1
ATOM 2902 C C . ASP A 1 388 ? -4.666 -1.234 -10.409 1.00 23.94 388 ASP A C 1
ATOM 2903 O O . ASP A 1 388 ? -5.552 -1.814 -11.026 1.00 25.59 388 ASP A O 1
ATOM 2908 N N . ILE A 1 389 ? -3.497 -0.966 -10.972 1.00 21.83 389 ILE A N 1
ATOM 2909 C CA . ILE A 1 389 ? -3.302 -1.235 -12.399 1.00 19.17 389 ILE A CA 1
ATOM 2910 C C . ILE A 1 389 ? -2.923 -2.697 -12.682 1.00 17.75 389 ILE A C 1
ATOM 2911 O O . ILE A 1 389 ? -2.452 -3.424 -11.796 1.00 16.78 389 ILE A O 1
ATOM 2916 N N . TYR A 1 390 ? -3.087 -3.087 -13.939 1.00 14.60 390 TYR A N 1
ATOM 2917 C CA . TYR A 1 390 ? -2.498 -4.305 -14.479 1.00 13.82 390 TYR A CA 1
ATOM 2918 C C . TYR A 1 390 ? -1.273 -3.902 -15.281 1.00 13.07 390 TYR A C 1
ATOM 2919 O O . TYR A 1 390 ? -1.259 -2.835 -15.932 1.00 13.49 390 TYR A O 1
ATOM 2928 N N . LEU A 1 391 ? -0.251 -4.751 -15.237 1.00 12.06 391 LEU A N 1
ATOM 2929 C CA . LEU A 1 391 ? 0.990 -4.488 -15.938 1.00 11.95 391 LEU A CA 1
ATOM 2930 C C . LEU A 1 391 ? 1.191 -5.574 -16.991 1.00 11.61 391 LEU A C 1
ATOM 2931 O O . LEU A 1 391 ? 1.275 -6.742 -16.663 1.00 12.08 391 LEU A O 1
ATOM 2936 N N . VAL A 1 392 ? 1.238 -5.164 -18.246 1.00 11.02 392 VAL A N 1
ATOM 2937 C CA . VAL A 1 392 ? 1.585 -6.060 -19.346 1.00 10.99 392 VAL A CA 1
ATOM 2938 C C . VAL A 1 392 ? 3.001 -5.690 -19.768 1.00 10.61 392 VAL A C 1
ATOM 2939 O O . VAL A 1 392 ? 3.371 -4.512 -19.729 1.00 11.22 392 VAL A O 1
ATOM 2943 N N . ASN A 1 393 ? 3.813 -6.673 -20.162 1.00 10.58 393 ASN A N 1
ATOM 2944 C CA . ASN A 1 393 ? 5.248 -6.411 -20.403 1.00 10.37 393 ASN A CA 1
ATOM 2945 C C . ASN A 1 393 ? 5.811 -7.418 -21.425 1.00 11.10 393 ASN A C 1
ATOM 2946 O O . ASN A 1 393 ? 5.562 -8.643 -21.324 1.00 9.49 393 ASN A O 1
ATOM 2951 N N . GLU A 1 394 ? 6.526 -6.908 -22.426 1.00 10.67 394 GLU A N 1
ATOM 2952 C CA . GLU A 1 394 ? 7.217 -7.779 -23.403 1.00 11.07 394 GLU A CA 1
ATOM 2953 C C . GLU A 1 394 ? 8.365 -7.020 -24.051 1.00 11.27 394 GLU A C 1
ATOM 2954 O O . GLU A 1 394 ? 8.351 -5.790 -24.093 1.00 11.72 394 GLU A O 1
ATOM 2960 N N . GLY A 1 395 ? 9.337 -7.776 -24.554 1.00 12.24 395 GLY A N 1
ATOM 2961 C CA . GLY A 1 395 ? 10.562 -7.252 -25.152 1.00 12.14 395 GLY A CA 1
ATOM 2962 C C . GLY A 1 395 ? 11.697 -8.160 -24.702 1.00 12.61 395 GLY A C 1
ATOM 2963 O O . GLY A 1 395 ? 11.461 -9.317 -24.301 1.00 12.56 395 GLY A O 1
ATOM 2964 N N . ALA A 1 396 ? 12.935 -7.677 -24.808 1.00 12.34 396 ALA A N 1
ATOM 2965 C CA . ALA A 1 396 ? 14.058 -8.437 -24.266 1.00 12.25 396 ALA A CA 1
ATOM 2966 C C . ALA A 1 396 ? 14.605 -7.630 -23.090 1.00 12.11 396 ALA A C 1
ATOM 2967 O O . ALA A 1 396 ? 14.272 -7.924 -21.944 1.00 12.70 396 ALA A O 1
ATOM 2969 N N . ASN A 1 397 ? 15.422 -6.611 -23.363 1.00 12.09 397 ASN A N 1
ATOM 2970 C CA . ASN A 1 397 ? 15.838 -5.674 -22.287 1.00 12.37 397 ASN A CA 1
ATOM 2971 C C . ASN A 1 397 ? 14.639 -5.052 -21.574 1.00 12.61 397 ASN A C 1
ATOM 2972 O O . ASN A 1 397 ? 14.624 -4.928 -20.342 1.00 12.87 397 ASN A O 1
ATOM 2977 N N . THR A 1 398 ? 13.617 -4.671 -22.346 1.00 11.49 398 THR A N 1
ATOM 2978 C CA . THR A 1 398 ? 12.410 -4.095 -21.764 1.00 11.76 398 THR A CA 1
ATOM 2979 C C . THR A 1 398 ? 11.694 -5.072 -20.829 1.00 11.62 398 THR A C 1
ATOM 2980 O O . THR A 1 398 ? 11.116 -4.658 -19.816 1.00 12.70 398 THR A O 1
ATOM 2984 N N . LEU A 1 399 ? 11.747 -6.358 -21.167 1.00 10.68 399 LEU A N 1
ATOM 2985 C CA . LEU A 1 399 ? 11.102 -7.378 -20.351 1.00 10.80 399 LEU A CA 1
ATOM 2986 C C . LEU A 1 399 ? 11.906 -7.645 -19.073 1.00 11.61 399 LEU A C 1
ATOM 2987 O O . LEU A 1 399 ? 11.385 -7.519 -17.954 1.00 11.55 399 LEU A O 1
ATOM 2992 N N . ASP A 1 400 ? 13.165 -8.020 -19.235 1.00 11.51 400 ASP A N 1
ATOM 2993 C CA . ASP A 1 400 ? 13.948 -8.481 -18.080 1.00 12.88 400 ASP A CA 1
ATOM 2994 C C . ASP A 1 400 ? 14.075 -7.347 -17.053 1.00 13.06 400 ASP A C 1
ATOM 2995 O O . ASP A 1 400 ? 13.880 -7.564 -15.849 1.00 12.65 400 ASP A O 1
ATOM 3000 N N . ASN A 1 401 ? 14.359 -6.131 -17.518 1.00 12.89 401 ASN A N 1
ATOM 3001 C CA . ASN A 1 401 ? 14.514 -5.015 -16.580 1.00 13.54 401 ASN A CA 1
ATOM 3002 C C . ASN A 1 401 ? 13.212 -4.616 -15.893 1.00 13.04 401 ASN A C 1
ATOM 3003 O O . ASN A 1 401 ? 13.213 -4.353 -14.688 1.00 12.46 401 ASN A O 1
ATOM 3008 N N . ALA A 1 402 ? 12.100 -4.566 -16.632 1.00 12.06 402 ALA A N 1
ATOM 3009 C CA . ALA A 1 402 ? 10.808 -4.274 -15.989 1.00 11.51 402 ALA A CA 1
ATOM 3010 C C . ALA A 1 402 ? 10.409 -5.354 -14.990 1.00 11.64 402 ALA A C 1
ATOM 3011 O O . ALA A 1 402 ? 9.886 -5.041 -13.920 1.00 11.11 402 ALA A O 1
ATOM 3013 N N . ARG A 1 403 ? 10.673 -6.618 -15.335 1.00 11.50 403 ARG A N 1
ATOM 3014 C CA . ARG A 1 403 ? 10.399 -7.715 -14.418 1.00 11.31 403 ARG A CA 1
ATOM 3015 C C . ARG A 1 403 ? 11.125 -7.491 -13.086 1.00 12.29 403 ARG A C 1
ATOM 3016 O O . ARG A 1 403 ? 10.514 -7.604 -12.023 1.00 12.05 403 ARG A O 1
ATOM 3024 N N . ASN A 1 404 ? 12.394 -7.116 -13.157 1.00 12.56 404 ASN A N 1
ATOM 3025 C CA . ASN A 1 404 ? 13.215 -6.907 -11.944 1.00 13.26 404 ASN A CA 1
ATOM 3026 C C . ASN A 1 404 ? 12.803 -5.668 -11.149 1.00 13.21 404 ASN A C 1
ATOM 3027 O O . ASN A 1 404 ? 12.816 -5.665 -9.916 1.00 13.61 404 ASN A O 1
ATOM 3032 N N . ILE A 1 405 ? 12.457 -4.610 -11.860 1.00 12.48 405 ILE A N 1
ATOM 3033 C CA . ILE A 1 405 ? 12.359 -3.270 -11.239 1.00 13.02 405 ILE A CA 1
ATOM 3034 C C . ILE A 1 405 ? 10.930 -2.905 -10.816 1.00 13.70 405 ILE A C 1
ATOM 3035 O O . ILE A 1 405 ? 10.712 -2.227 -9.784 1.00 13.72 405 ILE A O 1
ATOM 3040 N N . ILE A 1 406 ? 9.940 -3.305 -11.616 1.00 13.14 406 ILE A N 1
ATOM 3041 C CA . ILE A 1 406 ? 8.565 -2.897 -11.303 1.00 13.95 406 ILE A CA 1
ATOM 3042 C C . ILE A 1 406 ? 7.971 -3.885 -10.288 1.00 14.12 406 ILE A C 1
ATOM 3043 O O . ILE A 1 406 ? 7.653 -5.038 -10.617 1.00 13.62 406 ILE A O 1
ATOM 3048 N N . ASP A 1 407 ? 7.830 -3.420 -9.054 1.00 14.84 407 ASP A N 1
ATOM 3049 C CA . ASP A 1 407 ? 7.212 -4.202 -7.973 1.00 15.12 407 ASP A CA 1
ATOM 3050 C C . ASP A 1 407 ? 5.714 -4.386 -8.151 1.00 15.57 407 ASP A C 1
ATOM 3051 O O . ASP A 1 407 ? 4.982 -3.426 -8.440 1.00 15.91 407 ASP A O 1
ATOM 3056 N N . MET A 1 408 ? 5.260 -5.623 -7.961 1.00 14.54 408 MET A N 1
ATOM 3057 C CA . MET A 1 408 ? 3.841 -5.948 -7.983 1.00 15.55 408 MET A CA 1
ATOM 3058 C C . MET A 1 408 ? 3.366 -5.998 -6.536 1.00 15.95 408 MET A C 1
ATOM 3059 O O . MET A 1 408 ? 4.013 -6.627 -5.684 1.00 16.25 408 MET A O 1
ATOM 3064 N N . TYR A 1 409 ? 2.249 -5.322 -6.279 1.00 15.73 409 TYR A N 1
ATOM 3065 C CA . TYR A 1 409 ? 1.669 -5.257 -4.931 1.00 16.58 409 TYR A CA 1
ATOM 3066 C C . TYR A 1 409 ? 0.476 -6.164 -4.705 1.00 16.58 409 TYR A C 1
ATOM 3067 O O . TYR A 1 409 ? 0.104 -6.429 -3.547 1.00 16.85 409 TYR A O 1
ATOM 3076 N N . LYS A 1 410 ? -0.141 -6.625 -5.794 1.00 16.14 410 LYS A N 1
ATOM 3077 C CA . LYS A 1 410 ? -1.312 -7.483 -5.727 1.00 16.34 410 LYS A CA 1
ATOM 3078 C C . LYS A 1 410 ? -1.116 -8.658 -6.689 1.00 15.04 410 LYS A C 1
ATOM 3079 O O . LYS A 1 410 ? -0.348 -8.555 -7.649 1.00 13.67 410 LYS A O 1
ATOM 3085 N N . PRO A 1 411 ? -1.798 -9.777 -6.437 1.00 14.94 411 PRO A N 1
ATOM 3086 C CA . PRO A 1 411 ? -1.579 -10.936 -7.289 1.00 14.55 411 PRO A CA 1
ATOM 3087 C C . PRO A 1 411 ? -2.246 -10.843 -8.665 1.00 13.16 411 PRO A C 1
ATOM 3088 O O . PRO A 1 411 ? -3.246 -10.134 -8.830 1.00 13.00 411 PRO A O 1
ATOM 3092 N N . ARG A 1 412 ? -1.728 -11.619 -9.615 1.00 12.73 412 ARG A N 1
ATOM 3093 C CA . ARG A 1 412 ? -2.339 -11.758 -10.933 1.00 11.91 412 ARG A CA 1
ATOM 3094 C C . ARG A 1 412 ? -2.548 -10.403 -11.593 1.00 12.47 412 ARG A C 1
ATOM 3095 O O . ARG A 1 412 ? -3.611 -10.149 -12.165 1.00 13.10 412 ARG A O 1
ATOM 3103 N N . ARG A 1 413 ? -1.534 -9.538 -11.522 1.00 11.82 413 ARG A N 1
ATOM 3104 C CA . ARG A 1 413 ? -1.613 -8.232 -12.164 1.00 12.70 413 ARG A CA 1
ATOM 3105 C C . ARG A 1 413 ? -0.544 -8.100 -13.231 1.00 12.38 413 ARG A C 1
ATOM 3106 O O . ARG A 1 413 ? -0.523 -7.110 -13.958 1.00 14.11 413 ARG A O 1
ATOM 3114 N N . ARG A 1 414 ? 0.360 -9.072 -13.299 1.00 11.45 414 ARG A N 1
ATOM 3115 C CA . ARG A 1 414 ? 1.454 -9.025 -14.285 1.00 11.06 414 ARG A CA 1
ATOM 3116 C C . ARG A 1 414 ? 1.265 -10.092 -15.379 1.00 10.87 414 ARG A C 1
ATOM 3117 O O . ARG A 1 414 ? 1.143 -11.280 -15.077 1.00 11.22 414 ARG A O 1
ATOM 3125 N N . LEU A 1 415 ? 1.304 -9.666 -16.641 1.00 10.83 415 LEU A N 1
ATOM 3126 C CA . LEU A 1 415 ? 1.116 -10.596 -17.772 1.00 10.98 415 LEU A CA 1
ATOM 3127 C C . LEU A 1 415 ? 2.224 -10.357 -18.770 1.00 10.66 415 LEU A C 1
ATOM 3128 O O . LEU A 1 415 ? 2.443 -9.226 -19.167 1.00 11.22 415 LEU A O 1
ATOM 3133 N N . ASP A 1 416 ? 2.968 -11.402 -19.148 1.00 11.21 416 ASP A N 1
ATOM 3134 C CA . ASP A 1 416 ? 4.123 -11.180 -20.034 1.00 10.73 416 ASP A CA 1
ATOM 3135 C C . ASP A 1 416 ? 4.324 -12.296 -21.060 1.00 11.86 416 ASP A C 1
ATOM 3136 O O . ASP A 1 416 ? 3.432 -13.141 -21.267 1.00 11.39 416 ASP A O 1
ATOM 3141 N N . CYS A 1 417 ? 5.500 -12.290 -21.688 1.00 11.52 417 CYS A N 1
ATOM 3142 C CA . CYS A 1 417 ? 5.845 -13.218 -22.770 1.00 12.21 417 CYS A CA 1
ATOM 3143 C C . CYS A 1 417 ? 5.712 -14.695 -22.393 1.00 12.23 417 CYS A C 1
ATOM 3144 O O . CYS A 1 417 ? 5.582 -15.528 -23.278 1.00 12.83 417 CYS A O 1
ATOM 3147 N N . GLY A 1 418 ? 5.825 -15.017 -21.107 1.00 12.79 418 GLY A N 1
ATOM 3148 C CA . GLY A 1 418 ? 5.521 -16.382 -20.651 1.00 12.63 418 GLY A CA 1
ATOM 3149 C C . GLY A 1 418 ? 6.573 -17.439 -21.026 1.00 12.67 418 GLY A C 1
ATOM 3150 O O . GLY A 1 418 ? 7.697 -17.117 -21.403 1.00 12.34 418 GLY A O 1
ATOM 3151 N N . THR A 1 419 ? 6.163 -18.703 -20.958 1.00 12.50 419 THR A N 1
ATOM 3152 C CA . THR A 1 419 ? 7.072 -19.851 -21.067 1.00 13.97 419 THR A CA 1
ATOM 3153 C C . THR A 1 419 ? 7.728 -19.976 -22.447 1.00 13.91 419 THR A C 1
ATOM 3154 O O . THR A 1 419 ? 8.884 -20.403 -22.550 1.00 13.68 419 THR A O 1
ATOM 3158 N N . TRP A 1 420 ? 7.012 -19.566 -23.492 1.00 12.64 420 TRP A N 1
ATOM 3159 C CA . TRP A 1 420 ? 7.581 -19.613 -24.850 1.00 12.86 420 TRP A CA 1
ATOM 3160 C C . TRP A 1 420 ? 8.221 -18.310 -25.291 1.00 13.59 420 TRP A C 1
ATOM 3161 O O . TRP A 1 420 ? 8.682 -18.196 -26.451 1.00 12.78 420 TRP A O 1
ATOM 3172 N N . GLY A 1 421 ? 8.240 -17.326 -24.391 1.00 12.72 421 GLY A N 1
ATOM 3173 C CA . GLY A 1 421 ? 8.869 -16.022 -24.665 1.00 13.61 421 GLY A CA 1
ATOM 3174 C C . GLY A 1 421 ? 8.351 -15.380 -25.946 1.00 13.63 421 GLY A C 1
ATOM 3175 O O . GLY A 1 421 ? 9.121 -14.883 -26.769 1.00 14.66 421 GLY A O 1
ATOM 3176 N N . VAL A 1 422 ? 7.040 -15.376 -26.097 1.00 13.70 422 VAL A N 1
ATOM 3177 C CA . VAL A 1 422 ? 6.395 -14.876 -27.302 1.00 14.29 422 VAL A CA 1
ATOM 3178 C C . VAL A 1 422 ? 6.377 -13.363 -27.328 1.00 13.37 422 VAL A C 1
ATOM 3179 O O . VAL A 1 422 ? 5.872 -12.745 -26.396 1.00 14.49 422 VAL A O 1
ATOM 3183 N N . MET A 1 423 ? 6.883 -12.770 -28.405 1.00 12.51 423 MET A N 1
ATOM 3184 C CA . MET A 1 423 ? 6.615 -11.364 -28.686 1.00 12.41 423 MET A CA 1
ATOM 3185 C C . MET A 1 423 ? 5.273 -11.338 -29.417 1.00 12.46 423 MET A C 1
ATOM 3186 O O . MET A 1 423 ? 5.067 -12.104 -30.362 1.00 13.12 423 MET A O 1
ATOM 3191 N N . GLY A 1 424 ? 4.388 -10.442 -28.992 1.00 11.27 424 GLY A N 1
ATOM 3192 C CA . GLY A 1 424 ? 3.113 -10.249 -29.676 1.00 11.16 424 GLY A CA 1
ATOM 3193 C C . GLY A 1 424 ? 1.933 -10.410 -28.750 1.00 10.92 424 GLY A C 1
ATOM 3194 O O . GLY A 1 424 ? 0.783 -10.280 -29.201 1.00 11.04 424 GLY A O 1
ATOM 3195 N N . ILE A 1 425 ? 2.201 -10.678 -27.465 1.00 10.10 425 ILE A N 1
ATOM 3196 C CA . ILE A 1 425 ? 1.093 -10.830 -26.495 1.00 9.81 425 ILE A CA 1
ATOM 3197 C C . ILE A 1 425 ? 0.604 -9.507 -25.904 1.00 10.06 425 ILE A C 1
ATOM 3198 O O . ILE A 1 425 ? -0.413 -9.493 -25.227 1.00 10.81 425 ILE A O 1
ATOM 3203 N N . GLY A 1 426 ? 1.300 -8.405 -26.195 1.00 10.07 426 GLY A N 1
ATOM 3204 C CA . GLY A 1 426 ? 1.124 -7.149 -25.409 1.00 11.12 426 GLY A CA 1
ATOM 3205 C C . GLY A 1 426 ? -0.264 -6.554 -25.538 1.00 10.86 426 GLY A C 1
ATOM 3206 O O . GLY A 1 426 ? -0.949 -6.347 -24.545 1.00 11.53 426 GLY A O 1
ATOM 3207 N N . MET A 1 427 ? -0.712 -6.303 -26.772 1.00 10.91 427 MET A N 1
ATOM 3208 C CA . MET A 1 427 ? -2.023 -5.653 -26.913 1.00 11.26 427 MET A CA 1
ATOM 3209 C C . MET A 1 427 ? -3.191 -6.554 -26.507 1.00 10.52 427 MET A C 1
ATOM 3210 O O . MET A 1 427 ? -4.121 -6.099 -25.842 1.00 10.60 427 MET A O 1
ATOM 3215 N N . GLY A 1 428 ? -3.143 -7.823 -26.904 1.00 11.23 428 GLY A N 1
ATOM 3216 C CA . GLY A 1 428 ? -4.170 -8.794 -26.513 1.00 9.95 428 GLY A CA 1
ATOM 3217 C C . GLY A 1 428 ? -4.275 -8.952 -24.996 1.00 10.00 428 GLY A C 1
ATOM 3218 O O . GLY A 1 428 ? -5.376 -8.934 -24.427 1.00 10.06 428 GLY A O 1
ATOM 3219 N N . TYR A 1 429 ? -3.134 -9.098 -24.325 1.00 9.74 429 TYR A N 1
ATOM 3220 C CA . TYR A 1 429 ? -3.156 -9.191 -22.876 1.00 9.95 429 TYR A CA 1
ATOM 3221 C C . TYR A 1 429 ? -3.698 -7.915 -22.251 1.00 10.35 429 TYR A C 1
ATOM 3222 O O . TYR A 1 429 ? -4.454 -8.002 -21.289 1.00 11.14 429 TYR A O 1
ATOM 3231 N N . ALA A 1 430 ? -3.325 -6.748 -22.785 1.00 10.17 430 ALA A N 1
ATOM 3232 C CA . ALA A 1 430 ? -3.835 -5.479 -22.238 1.00 10.58 430 ALA A CA 1
ATOM 3233 C C . ALA A 1 430 ? -5.356 -5.391 -22.398 1.00 11.03 430 ALA A C 1
ATOM 3234 O O . ALA A 1 430 ? -6.072 -5.010 -21.469 1.00 11.55 430 ALA A O 1
ATOM 3236 N N . ILE A 1 431 ? -5.844 -5.748 -23.588 1.00 10.12 431 ILE A N 1
ATOM 3237 C CA . ILE A 1 431 ? -7.274 -5.736 -23.857 1.00 10.55 431 ILE A CA 1
ATOM 3238 C C . ILE A 1 431 ? -8.008 -6.740 -22.955 1.00 10.94 431 ILE A C 1
ATOM 3239 O O . ILE A 1 431 ? -8.993 -6.391 -22.311 1.00 11.31 431 ILE A O 1
ATOM 3244 N N . GLY A 1 432 ? -7.538 -7.990 -22.915 1.00 10.88 432 GLY A N 1
ATOM 3245 C CA . GLY A 1 432 ? -8.134 -8.999 -22.016 1.00 10.91 432 GLY A CA 1
ATOM 3246 C C . GLY A 1 432 ? -8.162 -8.549 -20.551 1.00 11.17 432 GLY A C 1
ATOM 3247 O O . GLY A 1 432 ? -9.181 -8.673 -19.876 1.00 11.59 432 GLY A O 1
ATOM 3248 N N . ALA A 1 433 ? -7.044 -8.021 -20.061 1.00 11.52 433 ALA A N 1
ATOM 3249 C CA . ALA A 1 433 ? -6.963 -7.588 -18.670 1.00 11.94 433 ALA A CA 1
ATOM 3250 C C . ALA A 1 433 ? -7.921 -6.416 -18.405 1.00 12.41 433 ALA A C 1
ATOM 3251 O O . ALA A 1 433 ? -8.641 -6.443 -17.413 1.00 12.54 433 ALA A O 1
ATOM 3253 N N . SER A 1 434 ? -7.941 -5.433 -19.298 1.00 12.99 434 SER A N 1
ATOM 3254 C CA . SER A 1 434 ? -8.831 -4.270 -19.149 1.00 14.30 434 SER A CA 1
ATOM 3255 C C . SER A 1 434 ? -10.318 -4.649 -19.215 1.00 14.59 434 SER A C 1
ATOM 3256 O O . SER A 1 434 ? -11.111 -4.242 -18.368 1.00 14.10 434 SER A O 1
ATOM 3259 N N . VAL A 1 435 ? -10.697 -5.423 -20.232 1.00 13.90 435 VAL A N 1
ATOM 3260 C CA . VAL A 1 435 ? -12.084 -5.852 -20.367 1.00 14.20 435 VAL A CA 1
ATOM 3261 C C . VAL A 1 435 ? -12.534 -6.689 -19.153 1.00 14.91 435 VAL A C 1
ATOM 3262 O O . VAL A 1 435 ? -13.637 -6.471 -18.605 1.00 14.73 435 VAL A O 1
ATOM 3266 N N . THR A 1 436 ? -11.689 -7.632 -18.734 1.00 13.87 436 THR A N 1
ATOM 3267 C CA . THR A 1 436 ? -12.014 -8.531 -17.621 1.00 14.31 436 THR A CA 1
ATOM 3268 C C . THR A 1 436 ? -12.187 -7.764 -16.291 1.00 14.79 436 THR A C 1
ATOM 3269 O O . THR A 1 436 ? -13.160 -7.983 -15.552 1.00 15.01 436 THR A O 1
ATOM 3273 N N . SER A 1 437 ? -11.239 -6.884 -16.001 1.00 13.73 437 SER A N 1
ATOM 3274 C CA . SER A 1 437 ? -11.153 -6.229 -14.694 1.00 14.65 437 SER A CA 1
ATOM 3275 C C . SER A 1 437 ? -11.884 -4.885 -14.559 1.00 16.05 437 SER A C 1
ATOM 3276 O O . SER A 1 437 ? -12.233 -4.475 -13.438 1.00 15.90 437 SER A O 1
ATOM 3279 N N . GLY A 1 438 ? -12.040 -4.170 -15.668 1.00 15.49 438 GLY A N 1
ATOM 3280 C CA . GLY A 1 438 ? -12.510 -2.782 -15.631 1.00 17.04 438 GLY A CA 1
ATOM 3281 C C . GLY A 1 438 ? -11.466 -1.809 -15.102 1.00 17.18 438 GLY A C 1
ATOM 3282 O O . GLY A 1 438 ? -11.762 -0.636 -14.869 1.00 18.66 438 GLY A O 1
ATOM 3283 N N . SER A 1 439 ? -10.225 -2.284 -14.950 1.00 17.01 439 SER A N 1
ATOM 3284 C CA . SER A 1 439 ? -9.119 -1.498 -14.391 1.00 17.10 439 SER A CA 1
ATOM 3285 C C . SER A 1 439 ? -8.177 -0.946 -15.471 1.00 15.97 439 SER A C 1
ATOM 3286 O O . SER A 1 439 ? -8.177 -1.432 -16.602 1.00 15.90 439 SER A O 1
ATOM 3289 N N . PRO A 1 440 ? -7.391 0.086 -15.127 1.00 15.51 440 PRO A N 1
ATOM 3290 C CA . PRO A 1 440 ? -6.400 0.594 -16.069 1.00 14.40 440 PRO A CA 1
ATOM 3291 C C . PRO A 1 440 ? -5.269 -0.415 -16.267 1.00 13.33 440 PRO A C 1
ATOM 3292 O O . PRO A 1 440 ? -4.952 -1.191 -15.351 1.00 13.69 440 PRO A O 1
ATOM 3296 N N . VAL A 1 441 ? -4.702 -0.394 -17.460 1.00 12.03 441 VAL A N 1
ATOM 3297 C CA . VAL A 1 441 ? -3.559 -1.246 -17.802 1.00 12.62 441 VAL A CA 1
ATOM 3298 C C . VAL A 1 441 ? -2.397 -0.361 -18.227 1.00 11.97 441 VAL A C 1
ATOM 3299 O O . VAL A 1 441 ? -2.573 0.660 -18.922 1.00 12.16 441 VAL A O 1
ATOM 3303 N N . VAL A 1 442 ? -1.196 -0.739 -17.802 1.00 11.53 442 VAL A N 1
ATOM 3304 C CA . VAL A 1 442 ? 0.016 -0.135 -18.327 1.00 11.11 442 VAL A CA 1
ATOM 3305 C C . VAL A 1 442 ? 0.746 -1.254 -19.065 1.00 11.80 442 VAL A C 1
ATOM 3306 O O . VAL A 1 442 ? 1.021 -2.293 -18.470 1.00 12.66 442 VAL A O 1
ATOM 3310 N N . ALA A 1 443 ? 1.047 -1.044 -20.347 1.00 11.39 443 ALA A N 1
ATOM 3311 C CA . ALA A 1 443 ? 1.833 -2.014 -21.128 1.00 11.12 443 ALA A CA 1
ATOM 3312 C C . ALA A 1 443 ? 3.235 -1.461 -21.381 1.00 11.97 443 ALA A C 1
ATOM 3313 O O . ALA A 1 443 ? 3.413 -0.441 -22.063 1.00 13.09 443 ALA A O 1
ATOM 3315 N N . ILE A 1 444 ? 4.230 -2.114 -20.795 1.00 11.13 444 ILE A N 1
ATOM 3316 C CA . ILE A 1 444 ? 5.608 -1.693 -20.982 1.00 11.84 444 ILE A CA 1
ATOM 3317 C C . ILE A 1 444 ? 6.207 -2.557 -22.081 1.00 12.03 444 ILE A C 1
ATOM 3318 O O . ILE A 1 444 ? 6.449 -3.765 -21.884 1.00 12.13 444 ILE A O 1
ATOM 3323 N N . GLU A 1 445 ? 6.442 -1.925 -23.233 1.00 11.75 445 GLU A N 1
ATOM 3324 C CA . GLU A 1 445 ? 6.673 -2.651 -24.500 1.00 11.51 445 GLU A CA 1
ATOM 3325 C C . GLU A 1 445 ? 8.009 -2.314 -25.108 1.00 10.86 445 GLU A C 1
ATOM 3326 O O . GLU A 1 445 ? 8.335 -1.129 -25.270 1.00 11.03 445 GLU A O 1
ATOM 3332 N N . GLY A 1 446 ? 8.774 -3.338 -25.476 1.00 10.55 446 GLY A N 1
ATOM 3333 C CA . GLY A 1 446 ? 9.908 -3.133 -26.388 1.00 10.73 446 GLY A CA 1
ATOM 3334 C C . GLY A 1 446 ? 9.366 -2.581 -27.705 1.00 11.15 446 GLY A C 1
ATOM 3335 O O . GLY A 1 446 ? 8.205 -2.840 -28.065 1.00 11.63 446 GLY A O 1
ATOM 3336 N N . ASP A 1 447 ? 10.170 -1.819 -28.430 1.00 11.21 447 ASP A N 1
ATOM 3337 C CA . ASP A 1 447 ? 9.704 -1.342 -29.753 1.00 11.39 447 ASP A CA 1
ATOM 3338 C C . ASP A 1 447 ? 9.508 -2.502 -30.758 1.00 11.59 447 ASP A C 1
ATOM 3339 O O . ASP A 1 447 ? 8.511 -2.516 -31.487 1.00 11.96 447 ASP A O 1
ATOM 3344 N N . SER A 1 448 ? 10.433 -3.468 -30.794 1.00 10.71 448 SER A N 1
ATOM 3345 C CA . SER A 1 448 ? 10.227 -4.646 -31.659 1.00 10.54 448 SER A CA 1
ATOM 3346 C C . SER A 1 448 ? 8.986 -5.413 -31.178 1.00 10.43 448 SER A C 1
ATOM 3347 O O . SER A 1 448 ? 8.078 -5.709 -31.976 1.00 9.72 448 SER A O 1
ATOM 3350 N N . ALA A 1 449 ? 8.933 -5.709 -29.873 1.00 10.34 449 ALA A N 1
ATOM 3351 C CA . ALA A 1 449 ? 7.762 -6.431 -29.325 1.00 10.83 449 ALA A CA 1
ATOM 3352 C C . ALA A 1 449 ? 6.428 -5.791 -29.760 1.00 11.18 449 ALA A C 1
ATOM 3353 O O . ALA A 1 449 ? 5.520 -6.485 -30.230 1.00 11.23 449 ALA A O 1
ATOM 3355 N N . PHE A 1 450 ? 6.315 -4.480 -29.590 1.00 10.81 450 PHE A N 1
ATOM 3356 C CA . PHE A 1 450 ? 5.090 -3.772 -29.911 1.00 11.58 450 PHE A CA 1
ATOM 3357 C C . PHE A 1 450 ? 4.630 -4.022 -31.355 1.00 11.00 450 PHE A C 1
ATOM 3358 O O . PHE A 1 450 ? 3.422 -4.126 -31.606 1.00 11.80 450 PHE A O 1
ATOM 3366 N N . GLY A 1 451 ? 5.586 -4.052 -32.289 1.00 10.63 451 GLY A N 1
ATOM 3367 C CA . GLY A 1 451 ? 5.266 -4.248 -33.718 1.00 11.19 451 GLY A CA 1
ATOM 3368 C C . GLY A 1 451 ? 4.495 -5.525 -34.018 1.00 11.14 451 GLY A C 1
ATOM 3369 O O . GLY A 1 451 ? 3.821 -5.622 -35.052 1.00 11.33 451 GLY A O 1
ATOM 3370 N N . PHE A 1 452 ? 4.606 -6.527 -33.147 1.00 11.35 452 PHE A N 1
ATOM 3371 C CA . PHE A 1 452 ? 3.885 -7.807 -33.383 1.00 11.18 452 PHE A CA 1
ATOM 3372 C C . PHE A 1 452 ? 2.358 -7.719 -33.203 1.00 12.46 452 PHE A C 1
ATOM 3373 O O . PHE A 1 452 ? 1.646 -8.582 -33.723 1.00 12.85 452 PHE A O 1
ATOM 3381 N N . SER A 1 453 ? 1.866 -6.726 -32.445 1.00 11.26 453 SER A N 1
ATOM 3382 C CA . SER A 1 453 ? 0.432 -6.572 -32.240 1.00 12.27 453 SER A CA 1
ATOM 3383 C C . SER A 1 453 ? -0.076 -5.127 -32.291 1.00 12.49 453 SER A C 1
ATOM 3384 O O . SER A 1 453 ? -1.215 -4.876 -31.912 1.00 12.57 453 SER A O 1
ATOM 3387 N N . GLY A 1 454 ? 0.742 -4.203 -32.803 1.00 12.70 454 GLY A N 1
ATOM 3388 C CA . GLY A 1 454 ? 0.469 -2.761 -32.627 1.00 11.75 454 GLY A CA 1
ATOM 3389 C C . GLY A 1 454 ? -0.799 -2.248 -33.279 1.00 12.31 454 GLY A C 1
ATOM 3390 O O . GLY A 1 454 ? -1.323 -1.231 -32.849 1.00 11.00 454 GLY A O 1
ATOM 3391 N N . MET A 1 455 ? -1.320 -2.945 -34.301 1.00 11.98 455 MET A N 1
ATOM 3392 C CA . MET A 1 455 ? -2.574 -2.465 -34.922 1.00 11.66 455 MET A CA 1
ATOM 3393 C C . MET A 1 455 ? -3.768 -2.538 -33.956 1.00 10.61 455 MET A C 1
ATOM 3394 O O . MET A 1 455 ? -4.765 -1.851 -34.148 1.00 11.37 455 MET A O 1
ATOM 3399 N N . GLU A 1 456 ? -3.654 -3.356 -32.903 1.00 10.40 456 GLU A N 1
ATOM 3400 C CA . GLU A 1 456 ? -4.704 -3.420 -31.872 1.00 10.33 456 GLU A CA 1
ATOM 3401 C C . GLU A 1 456 ? -4.879 -2.124 -31.088 1.00 10.76 456 GLU A C 1
ATOM 3402 O O . GLU A 1 456 ? -5.781 -2.011 -30.251 1.00 11.14 456 GLU A O 1
ATOM 3408 N N . ILE A 1 457 ? -4.026 -1.139 -31.330 1.00 10.82 457 ILE A N 1
ATOM 3409 C CA . ILE A 1 457 ? -4.302 0.154 -30.694 1.00 11.40 457 ILE A CA 1
ATOM 3410 C C . ILE A 1 457 ? -5.649 0.679 -31.204 1.00 11.15 457 ILE A C 1
ATOM 3411 O O . ILE A 1 457 ? -6.333 1.410 -30.494 1.00 10.86 457 ILE A O 1
ATOM 3416 N N . GLU A 1 458 ? -6.052 0.283 -32.415 1.00 10.73 458 GLU A N 1
ATOM 3417 C CA . GLU A 1 458 ? -7.359 0.731 -32.896 1.00 11.21 458 GLU A CA 1
ATOM 3418 C C . GLU A 1 458 ? -8.478 0.060 -32.113 1.00 11.71 458 GLU A C 1
ATOM 3419 O O . GLU A 1 458 ? -9.497 0.700 -31.801 1.00 12.13 458 GLU A O 1
ATOM 3425 N N . THR A 1 459 ? -8.276 -1.211 -31.740 1.00 11.86 459 THR A N 1
ATOM 3426 C CA . THR A 1 459 ? -9.222 -1.934 -30.910 1.00 11.41 459 THR A CA 1
ATOM 3427 C C . THR A 1 459 ? -9.373 -1.236 -29.541 1.00 11.72 459 THR A C 1
ATOM 3428 O O . THR A 1 459 ? -10.495 -1.041 -29.036 1.00 12.23 459 THR A O 1
ATOM 3432 N N . ILE A 1 460 ? -8.236 -0.853 -28.969 1.00 11.37 460 ILE A N 1
ATOM 3433 C CA . ILE A 1 460 ? -8.200 -0.170 -27.674 1.00 11.20 460 ILE A CA 1
ATOM 3434 C C . ILE A 1 460 ? -9.001 1.137 -27.775 1.00 11.96 460 ILE A C 1
ATOM 3435 O O . ILE A 1 460 ? -9.830 1.417 -26.898 1.00 12.46 460 ILE A O 1
ATOM 3440 N N . CYS A 1 461 ? -8.778 1.899 -28.853 1.00 11.60 461 CYS A N 1
ATOM 3441 C CA . CYS A 1 461 ? -9.555 3.147 -29.089 1.00 12.79 461 CYS A CA 1
ATOM 3442 C C . CYS A 1 461 ? -11.043 2.890 -29.323 1.00 13.23 461 CYS A C 1
ATOM 3443 O O . CYS A 1 461 ? -11.911 3.617 -28.771 1.00 12.85 461 CYS A O 1
ATOM 3446 N N . ARG A 1 462 ? -11.348 1.846 -30.104 1.00 12.09 462 ARG A N 1
ATOM 3447 C CA . ARG A 1 462 ? -12.729 1.519 -30.460 1.00 13.56 462 ARG A CA 1
ATOM 3448 C C . ARG A 1 462 ? -13.589 1.260 -29.219 1.00 13.37 462 ARG A C 1
ATOM 3449 O O . ARG A 1 462 ? -14.753 1.659 -29.169 1.00 13.91 462 ARG A O 1
ATOM 3457 N N . TYR A 1 463 ? -13.006 0.630 -28.205 1.00 12.97 463 TYR A N 1
ATOM 3458 C CA . TYR A 1 463 ? -13.733 0.294 -26.973 1.00 13.50 463 TYR A CA 1
ATOM 3459 C C . TYR A 1 463 ? -13.379 1.242 -25.824 1.00 13.91 463 TYR A C 1
ATOM 3460 O O . TYR A 1 463 ? -13.860 1.059 -24.701 1.00 13.15 463 TYR A O 1
ATOM 3469 N N . ASN A 1 464 ? -12.574 2.254 -26.147 1.00 13.02 464 ASN A N 1
ATOM 3470 C CA . ASN A 1 464 ? -12.184 3.315 -25.207 1.00 14.49 464 ASN A CA 1
ATOM 3471 C C . ASN A 1 464 ? -11.622 2.722 -23.916 1.00 14.70 464 ASN A C 1
ATOM 3472 O O . ASN A 1 464 ? -12.054 3.068 -22.803 1.00 14.51 464 ASN A O 1
ATOM 3477 N N . LEU A 1 465 ? -10.663 1.799 -24.070 1.00 13.35 465 LEU A N 1
ATOM 3478 C CA . LEU A 1 465 ? -10.116 1.091 -22.918 1.00 13.31 465 LEU A CA 1
ATOM 3479 C C . LEU A 1 465 ? -8.968 1.882 -22.308 1.00 12.12 465 LEU A C 1
ATOM 3480 O O . LEU A 1 465 ? -8.176 2.466 -23.042 1.00 13.39 465 LEU A O 1
ATOM 3485 N N . PRO A 1 466 ? -8.884 1.909 -20.958 1.00 12.51 466 PRO A N 1
ATOM 3486 C CA . PRO A 1 466 ? -7.862 2.687 -20.265 1.00 12.71 466 PRO A CA 1
ATOM 3487 C C . PRO A 1 466 ? -6.488 1.993 -20.276 1.00 13.07 466 PRO A C 1
ATOM 3488 O O . PRO A 1 466 ? -6.007 1.486 -19.244 1.00 13.09 466 PRO A O 1
ATOM 3492 N N . VAL A 1 467 ? -5.872 1.963 -21.456 1.00 13.15 467 VAL A N 1
ATOM 3493 C CA . VAL A 1 467 ? -4.565 1.329 -21.633 1.00 12.46 467 VAL A CA 1
ATOM 3494 C C . VAL A 1 467 ? -3.524 2.397 -21.952 1.00 13.19 467 VAL A C 1
ATOM 3495 O O . VAL A 1 467 ? -3.672 3.148 -22.929 1.00 13.20 467 VAL A O 1
ATOM 3499 N N . THR A 1 468 ? -2.473 2.445 -21.132 1.00 12.56 468 THR A N 1
ATOM 3500 C CA . THR A 1 468 ? -1.312 3.305 -21.388 1.00 12.71 468 THR A CA 1
ATOM 3501 C C . THR A 1 468 ? -0.148 2.443 -21.873 1.00 12.96 468 THR A C 1
ATOM 3502 O O . THR A 1 468 ? 0.349 1.574 -21.132 1.00 13.53 468 THR A O 1
ATOM 3506 N N . ILE A 1 469 ? 0.251 2.655 -23.126 1.00 12.27 469 ILE A N 1
ATOM 3507 C CA . ILE A 1 469 ? 1.313 1.856 -23.765 1.00 12.63 469 ILE A CA 1
ATOM 3508 C C . ILE A 1 469 ? 2.599 2.644 -23.725 1.00 12.91 469 ILE A C 1
ATOM 3509 O O . ILE A 1 469 ? 2.698 3.736 -24.324 1.00 14.23 469 ILE A O 1
ATOM 3514 N N . VAL A 1 470 ? 3.576 2.117 -22.999 1.00 11.80 470 VAL A N 1
ATOM 3515 C CA . VAL A 1 470 ? 4.856 2.803 -22.829 1.00 11.98 470 VAL A CA 1
ATOM 3516 C C . VAL A 1 470 ? 5.864 2.038 -23.650 1.00 11.59 470 VAL A C 1
ATOM 3517 O O . VAL A 1 470 ? 6.259 0.907 -23.281 1.00 12.03 470 VAL A O 1
ATOM 3521 N N . ILE A 1 471 ? 6.255 2.619 -24.780 1.00 10.96 471 ILE A N 1
ATOM 3522 C CA . ILE A 1 471 ? 7.204 1.949 -25.688 1.00 11.64 471 ILE A CA 1
ATOM 3523 C C . ILE A 1 471 ? 8.633 2.405 -25.433 1.00 12.30 471 ILE A C 1
ATOM 3524 O O . ILE A 1 471 ? 8.964 3.610 -25.562 1.00 12.61 471 ILE A O 1
ATOM 3529 N N . PHE A 1 472 ? 9.483 1.440 -25.081 1.00 11.48 472 PHE A N 1
ATOM 3530 C CA . PHE A 1 472 ? 10.907 1.683 -24.902 1.00 12.23 472 PHE A CA 1
ATOM 3531 C C . PHE A 1 472 ? 11.603 1.673 -26.259 1.00 12.26 472 PHE A C 1
ATOM 3532 O O . PHE A 1 472 ? 12.040 0.631 -26.762 1.00 13.62 472 PHE A O 1
ATOM 3540 N N . ASN A 1 473 ? 11.722 2.862 -26.833 1.00 12.32 473 ASN A N 1
ATOM 3541 C CA . ASN A 1 473 ? 12.144 2.987 -28.215 1.00 12.61 473 ASN A CA 1
ATOM 3542 C C . ASN A 1 473 ? 13.662 3.151 -28.299 1.00 12.48 473 ASN A C 1
ATOM 3543 O O . ASN A 1 473 ? 14.169 4.285 -28.242 1.00 14.20 473 ASN A O 1
ATOM 3548 N N . ASN A 1 474 ? 14.377 2.030 -28.367 1.00 12.18 474 ASN A N 1
ATOM 3549 C CA . ASN A 1 474 ? 15.824 2.037 -28.541 1.00 12.97 474 ASN A CA 1
ATOM 3550 C C . ASN A 1 474 ? 16.214 1.853 -30.010 1.00 13.29 474 ASN A C 1
ATOM 3551 O O . ASN A 1 474 ? 17.393 1.684 -30.323 1.00 14.20 474 ASN A O 1
ATOM 3556 N N . GLY A 1 475 ? 15.218 1.827 -30.899 1.00 13.29 475 GLY A N 1
ATOM 3557 C CA . GLY A 1 475 ? 15.490 1.759 -32.333 1.00 13.05 475 GLY A CA 1
ATOM 3558 C C . GLY A 1 475 ? 15.855 0.368 -32.848 1.00 13.38 475 GLY A C 1
ATOM 3559 O O . GLY A 1 475 ? 16.491 0.236 -33.900 1.00 13.00 475 GLY A O 1
ATOM 3560 N N . GLY A 1 476 ? 15.437 -0.673 -32.131 1.00 12.93 476 GLY A N 1
ATOM 3561 C CA . GLY A 1 476 ? 15.723 -2.012 -32.609 1.00 13.22 476 GLY A CA 1
ATOM 3562 C C . GLY A 1 476 ? 15.494 -3.179 -31.671 1.00 13.06 476 GLY A C 1
ATOM 3563 O O . GLY A 1 476 ? 15.014 -3.031 -30.547 1.00 12.43 476 GLY A O 1
ATOM 3564 N N . ILE A 1 477 ? 15.831 -4.350 -32.191 1.00 12.85 477 ILE A N 1
ATOM 3565 C CA . ILE A 1 477 ? 15.786 -5.616 -31.466 1.00 12.09 477 ILE A CA 1
ATOM 3566 C C . ILE A 1 477 ? 17.069 -5.677 -30.618 1.00 12.91 477 ILE A C 1
ATOM 3567 O O . ILE A 1 477 ? 18.165 -5.813 -31.180 1.00 12.52 477 ILE A O 1
ATOM 3572 N N . TYR A 1 478 ? 16.890 -5.590 -29.290 1.00 13.70 478 TYR A N 1
ATOM 3573 C CA . TYR A 1 478 ? 17.965 -5.510 -28.265 1.00 15.02 478 TYR A CA 1
ATOM 3574 C C . TYR A 1 478 ? 18.676 -4.157 -28.216 1.00 15.50 478 TYR A C 1
ATOM 3575 O O . TYR A 1 478 ? 18.821 -3.577 -27.142 1.00 15.57 478 TYR A O 1
ATOM 3584 N N . ARG A 1 479 ? 19.112 -3.672 -29.383 1.00 15.05 479 ARG A N 1
ATOM 3585 C CA . ARG A 1 479 ? 19.890 -2.441 -29.534 1.00 16.56 479 ARG A CA 1
ATOM 3586 C C . ARG A 1 479 ? 19.527 -1.787 -30.852 1.00 16.61 479 ARG A C 1
ATOM 3587 O O . ARG A 1 479 ? 18.972 -2.441 -31.730 1.00 16.76 479 ARG A O 1
ATOM 3595 N N . GLY A 1 480 ? 19.838 -0.498 -30.985 1.00 17.47 480 GLY A N 1
ATOM 3596 C CA . GLY A 1 480 ? 19.565 0.236 -32.212 1.00 18.03 480 GLY A CA 1
ATOM 3597 C C . GLY A 1 480 ? 20.815 0.741 -32.911 1.00 19.46 480 GLY A C 1
ATOM 3598 O O . GLY A 1 480 ? 20.737 1.574 -33.802 1.00 19.73 480 GLY A O 1
ATOM 3599 N N . ASP A 1 481 ? 21.974 0.244 -32.509 1.00 20.79 481 ASP A N 1
ATOM 3600 C CA . ASP A 1 481 ? 23.219 0.753 -33.079 1.00 22.47 481 ASP A CA 1
ATOM 3601 C C . ASP A 1 481 ? 23.905 -0.272 -33.994 1.00 22.53 481 ASP A C 1
ATOM 3602 O O . ASP A 1 481 ? 25.136 -0.305 -34.105 1.00 23.47 481 ASP A O 1
ATOM 3607 N N . GLY A 1 482 ? 23.106 -1.102 -34.660 1.00 22.52 482 GLY A N 1
ATOM 3608 C CA . GLY A 1 482 ? 23.641 -2.134 -35.556 1.00 21.81 482 GLY A CA 1
ATOM 3609 C C . GLY A 1 482 ? 24.246 -1.553 -36.820 1.00 20.86 482 GLY A C 1
ATOM 3610 O O . GLY A 1 482 ? 23.962 -0.414 -37.197 1.00 21.92 482 GLY A O 1
ATOM 3611 N N . VAL A 1 483 ? 25.115 -2.324 -37.461 1.00 19.90 483 VAL A N 1
ATOM 3612 C CA . VAL A 1 483 ? 25.737 -1.886 -38.702 1.00 20.43 483 VAL A CA 1
ATOM 3613 C C . VAL A 1 483 ? 25.667 -3.001 -39.736 1.00 19.72 483 VAL A C 1
ATOM 3614 O O . VAL A 1 483 ? 25.827 -4.175 -39.398 1.00 20.42 483 VAL A O 1
ATOM 3618 N N . ASP A 1 484 ? 25.434 -2.629 -40.993 1.00 18.93 484 ASP A N 1
ATOM 3619 C CA . ASP A 1 484 ? 25.485 -3.574 -42.124 1.00 18.74 484 ASP A CA 1
ATOM 3620 C C . ASP A 1 484 ? 26.958 -3.923 -42.355 1.00 19.15 484 ASP A C 1
ATOM 3621 O O . ASP A 1 484 ? 27.759 -3.050 -42.784 1.00 19.35 484 ASP A O 1
ATOM 3626 N N . LEU A 1 485 ? 27.318 -5.176 -42.082 1.00 18.52 485 LEU A N 1
ATOM 3627 C CA . LEU A 1 485 ? 28.723 -5.620 -42.182 1.00 19.89 485 LEU A CA 1
ATOM 3628 C C . LEU A 1 485 ? 29.291 -5.714 -43.600 1.00 20.16 485 LEU A C 1
ATOM 3629 O O . LEU A 1 485 ? 30.509 -5.895 -43.775 1.00 21.04 485 LEU A O 1
ATOM 3634 N N . SER A 1 486 ? 28.433 -5.590 -44.615 1.00 19.45 486 SER A N 1
ATOM 3635 C CA . SER A 1 486 ? 28.912 -5.614 -45.996 1.00 19.48 486 SER A CA 1
ATOM 3636 C C . SER A 1 486 ? 29.478 -4.250 -46.398 1.00 20.10 486 SER A C 1
ATOM 3637 O O . SER A 1 486 ? 30.094 -4.129 -47.460 1.00 20.61 486 SER A O 1
ATOM 3640 N N . GLY A 1 487 ? 29.234 -3.231 -45.576 1.00 20.32 487 GLY A N 1
ATOM 3641 C CA . GLY A 1 487 ? 29.567 -1.850 -45.938 1.00 20.84 487 GLY A CA 1
ATOM 3642 C C . GLY A 1 487 ? 28.558 -1.120 -46.814 1.00 21.02 487 GLY A C 1
ATOM 3643 O O . GLY A 1 487 ? 28.741 0.063 -47.100 1.00 21.59 487 GLY A O 1
ATOM 3644 N N . ALA A 1 488 ? 27.480 -1.793 -47.225 1.00 20.44 488 ALA A N 1
ATOM 3645 C CA . ALA A 1 488 ? 26.446 -1.181 -48.087 1.00 20.35 488 ALA A CA 1
ATOM 3646 C C . ALA A 1 488 ? 25.517 -0.149 -47.416 1.00 20.17 488 ALA A C 1
ATOM 3647 O O . ALA A 1 488 ? 24.723 0.518 -48.092 1.00 20.73 488 ALA A O 1
ATOM 3649 N N . GLY A 1 489 ? 25.587 -0.018 -46.099 1.00 20.08 489 GLY A N 1
ATOM 3650 C CA . GLY A 1 489 ? 24.795 1.010 -45.410 1.00 19.51 489 GLY A CA 1
ATOM 3651 C C . GLY A 1 489 ? 23.317 0.714 -45.189 1.00 19.32 489 GLY A C 1
ATOM 3652 O O . GLY A 1 489 ? 22.551 1.610 -44.819 1.00 19.54 489 GLY A O 1
ATOM 3653 N N . ALA A 1 490 ? 22.907 -0.538 -45.396 1.00 18.07 490 ALA A N 1
ATOM 3654 C CA . ALA A 1 490 ? 21.508 -0.922 -45.183 1.00 17.24 490 ALA A CA 1
ATOM 3655 C C . ALA A 1 490 ? 21.254 -1.069 -43.675 1.00 16.53 490 ALA A C 1
ATOM 3656 O O . ALA A 1 490 ? 22.211 -1.257 -42.903 1.00 15.93 490 ALA A O 1
ATOM 3658 N N . PRO A 1 491 ? 19.973 -0.992 -43.244 1.00 15.80 491 PRO A N 1
ATOM 3659 C CA . PRO A 1 491 ? 19.658 -1.317 -41.840 1.00 15.57 491 PRO A CA 1
ATOM 3660 C C . PRO A 1 491 ? 20.215 -2.703 -41.499 1.00 15.00 491 PRO A C 1
ATOM 3661 O O . PRO A 1 491 ? 20.105 -3.621 -42.320 1.00 14.61 491 PRO A O 1
ATOM 3665 N N . SER A 1 492 ? 20.828 -2.861 -40.322 1.00 14.25 492 SER A N 1
ATOM 3666 C CA . SER A 1 492 ? 21.256 -4.198 -39.875 1.00 13.43 492 SER A CA 1
ATOM 3667 C C . SER A 1 492 ? 19.995 -5.050 -39.547 1.00 12.41 492 SER A C 1
ATOM 3668 O O . SER A 1 492 ? 18.894 -4.491 -39.464 1.00 13.00 492 SER A O 1
ATOM 3671 N N . PRO A 1 493 ? 20.145 -6.388 -39.413 1.00 12.26 493 PRO A N 1
ATOM 3672 C CA . PRO A 1 493 ? 18.967 -7.242 -39.163 1.00 12.07 493 PRO A CA 1
ATOM 3673 C C . PRO A 1 493 ? 18.211 -6.908 -37.872 1.00 12.90 493 PRO A C 1
ATOM 3674 O O . PRO A 1 493 ? 17.039 -7.268 -37.746 1.00 13.52 493 PRO A O 1
ATOM 3678 N N . THR A 1 494 ? 18.881 -6.258 -36.918 1.00 12.56 494 THR A N 1
ATOM 3679 C CA . THR A 1 494 ? 18.235 -5.868 -35.656 1.00 13.40 494 THR A CA 1
ATOM 3680 C C . THR A 1 494 ? 17.764 -4.415 -35.598 1.00 13.66 494 THR A C 1
ATOM 3681 O O . THR A 1 494 ? 17.121 -4.019 -34.623 1.00 13.78 494 THR A O 1
ATOM 3685 N N . ASP A 1 495 ? 18.066 -3.602 -36.610 1.00 13.96 495 ASP A N 1
ATOM 3686 C CA . ASP A 1 495 ? 17.682 -2.202 -36.554 1.00 14.86 495 ASP A CA 1
ATOM 3687 C C . ASP A 1 495 ? 16.220 -2.014 -36.958 1.00 15.33 495 ASP A C 1
ATOM 3688 O O . ASP A 1 495 ? 15.749 -2.643 -37.916 1.00 16.97 495 ASP A O 1
ATOM 3693 N N . LEU A 1 496 ? 15.526 -1.125 -36.256 1.00 13.42 496 LEU A N 1
ATOM 3694 C CA . LEU A 1 496 ? 14.269 -0.574 -36.743 1.00 13.21 496 LEU A CA 1
ATOM 3695 C C . LEU A 1 496 ? 14.496 0.887 -37.185 1.00 14.19 496 LEU A C 1
ATOM 3696 O O . LEU A 1 496 ? 15.637 1.371 -37.171 1.00 14.44 496 LEU A O 1
ATOM 3701 N N . LEU A 1 497 ? 13.456 1.553 -37.669 1.00 14.20 497 LEU A N 1
ATOM 3702 C CA . LEU A 1 497 ? 13.625 2.920 -38.164 1.00 15.51 497 LEU A CA 1
ATOM 3703 C C . LEU A 1 497 ? 14.233 3.814 -37.068 1.00 16.93 497 LEU A C 1
ATOM 3704 O O . LEU A 1 497 ? 13.785 3.767 -35.917 1.00 17.28 497 LEU A O 1
ATOM 3709 N N . HIS A 1 498 ? 15.230 4.630 -37.430 1.00 17.98 498 HIS A N 1
ATOM 3710 C CA . HIS A 1 498 ? 15.809 5.587 -36.475 1.00 20.27 498 HIS A CA 1
ATOM 3711 C C . HIS A 1 498 ? 14.750 6.608 -36.046 1.00 19.16 498 HIS A C 1
ATOM 3712 O O . HIS A 1 498 ? 14.118 7.263 -36.892 1.00 18.77 498 HIS A O 1
ATOM 3719 N N . HIS A 1 499 ? 14.549 6.723 -34.737 1.00 18.71 499 HIS A N 1
ATOM 3720 C CA . HIS A 1 499 ? 13.671 7.752 -34.160 1.00 19.01 499 HIS A CA 1
ATOM 3721 C C . HIS A 1 499 ? 12.225 7.745 -34.678 1.00 18.07 499 HIS A C 1
ATOM 3722 O O . HIS A 1 499 ? 11.625 8.799 -34.943 1.00 16.41 499 HIS A O 1
ATOM 3729 N N . ALA A 1 500 ? 11.662 6.539 -34.800 1.00 16.54 500 ALA A N 1
ATOM 3730 C CA . ALA A 1 500 ? 10.244 6.426 -35.069 1.00 15.50 500 ALA A CA 1
ATOM 3731 C C . ALA A 1 500 ? 9.507 7.089 -33.909 1.00 15.36 500 ALA A C 1
ATOM 3732 O O . ALA A 1 500 ? 9.980 7.073 -32.731 1.00 14.96 500 ALA A O 1
ATOM 3734 N N . ARG A 1 501 ? 8.370 7.682 -34.243 1.00 14.04 501 ARG A N 1
ATOM 3735 C CA . ARG A 1 501 ? 7.550 8.364 -33.265 1.00 14.61 501 ARG A CA 1
ATOM 3736 C C . ARG A 1 501 ? 6.243 7.594 -33.104 1.00 13.93 501 ARG A C 1
ATOM 3737 O O . ARG A 1 501 ? 5.201 7.967 -33.654 1.00 13.26 501 ARG A O 1
ATOM 3745 N N . TYR A 1 502 ? 6.306 6.506 -32.329 1.00 12.77 502 TYR A N 1
ATOM 3746 C CA . TYR A 1 502 ? 5.151 5.620 -32.172 1.00 12.64 502 TYR A CA 1
ATOM 3747 C C . TYR A 1 502 ? 3.954 6.318 -31.553 1.00 12.12 502 TYR A C 1
ATOM 3748 O O . TYR A 1 502 ? 2.810 5.903 -31.754 1.00 11.87 502 TYR A O 1
ATOM 3757 N N . ASP A 1 503 ? 4.213 7.375 -30.760 1.00 12.61 503 ASP A N 1
ATOM 3758 C CA . ASP A 1 503 ? 3.134 8.148 -30.163 1.00 12.47 503 ASP A CA 1
ATOM 3759 C C . ASP A 1 503 ? 2.176 8.717 -31.220 1.00 12.43 503 ASP A C 1
ATOM 3760 O O . ASP A 1 503 ? 0.963 8.830 -30.983 1.00 12.02 503 ASP A O 1
ATOM 3765 N N . LYS A 1 504 ? 2.711 9.024 -32.400 1.00 13.66 504 LYS A N 1
ATOM 3766 C CA . LYS A 1 504 ? 1.897 9.584 -33.491 1.00 14.38 504 LYS A CA 1
ATOM 3767 C C . LYS A 1 504 ? 0.892 8.607 -34.080 1.00 13.97 504 LYS A C 1
ATOM 3768 O O . LYS A 1 504 ? -0.098 9.016 -34.717 1.00 14.42 504 LYS A O 1
ATOM 3774 N N . LEU A 1 505 ? 1.117 7.312 -33.866 1.00 13.12 505 LEU A N 1
ATOM 3775 C CA . LEU A 1 505 ? 0.131 6.312 -34.314 1.00 13.51 505 LEU A CA 1
ATOM 3776 C C . LEU A 1 505 ? -1.268 6.576 -33.737 1.00 13.71 505 LEU A C 1
ATOM 3777 O O . LEU A 1 505 ? -2.278 6.325 -34.404 1.00 13.29 505 LEU A O 1
ATOM 3782 N N . MET A 1 506 ? -1.341 7.060 -32.497 1.00 13.64 506 MET A N 1
ATOM 3783 C CA . MET A 1 506 ? -2.631 7.297 -31.890 1.00 14.17 506 MET A CA 1
ATOM 3784 C C . MET A 1 506 ? -3.471 8.360 -32.627 1.00 14.91 506 MET A C 1
ATOM 3785 O O . MET A 1 506 ? -4.691 8.363 -32.509 1.00 14.75 506 MET A O 1
ATOM 3790 N N . ASP A 1 507 ? -2.819 9.236 -33.393 1.00 15.88 507 ASP A N 1
ATOM 3791 C CA . ASP A 1 507 ? -3.535 10.307 -34.121 1.00 17.36 507 ASP A CA 1
ATOM 3792 C C . ASP A 1 507 ? -4.561 9.729 -35.110 1.00 16.90 507 ASP A C 1
ATOM 3793 O O . ASP A 1 507 ? -5.640 10.298 -35.289 1.00 18.02 507 ASP A O 1
ATOM 3798 N N . ALA A 1 508 ? -4.227 8.593 -35.719 1.00 15.49 508 ALA A N 1
ATOM 3799 C CA . ALA A 1 508 ? -5.150 7.857 -36.606 1.00 14.87 508 ALA A CA 1
ATOM 3800 C C . ALA A 1 508 ? -6.490 7.487 -35.946 1.00 14.44 508 ALA A C 1
ATOM 3801 O O . ALA A 1 508 ? -7.538 7.429 -36.609 1.00 13.89 508 ALA A O 1
ATOM 3803 N N . PHE A 1 509 ? -6.472 7.241 -34.633 1.00 13.88 509 PHE A N 1
ATOM 3804 C CA . PHE A 1 509 ? -7.649 6.661 -33.976 1.00 13.72 509 PHE A CA 1
ATOM 3805 C C . PHE A 1 509 ? -8.187 7.540 -32.847 1.00 14.34 509 PHE A C 1
ATOM 3806 O O . PHE A 1 509 ? -8.965 7.066 -32.022 1.00 14.52 509 PHE A O 1
ATOM 3814 N N . ARG A 1 510 ? -7.761 8.800 -32.841 1.00 14.48 510 ARG A N 1
ATOM 3815 C CA . ARG A 1 510 ? -8.168 9.789 -31.828 1.00 15.71 510 ARG A CA 1
ATOM 3816 C C . ARG A 1 510 ? -7.757 9.416 -30.398 1.00 15.90 510 ARG A C 1
ATOM 3817 O O . ARG A 1 510 ? -8.478 9.721 -29.411 1.00 16.46 510 ARG A O 1
ATOM 3825 N N . GLY A 1 511 ? -6.619 8.732 -30.285 1.00 15.91 511 GLY A N 1
ATOM 3826 C CA . GLY A 1 511 ? -6.026 8.454 -28.973 1.00 15.60 511 GLY A CA 1
ATOM 3827 C C . GLY A 1 511 ? -5.088 9.580 -28.613 1.00 15.66 511 GLY A C 1
ATOM 3828 O O . GLY A 1 511 ? -5.052 10.615 -29.297 1.00 15.43 511 GLY A O 1
ATOM 3829 N N . VAL A 1 512 ? -4.318 9.374 -27.540 1.00 15.31 512 VAL A N 1
ATOM 3830 C CA . VAL A 1 512 ? -3.374 10.354 -27.017 1.00 15.33 512 VAL A CA 1
ATOM 3831 C C . VAL A 1 512 ? -1.953 9.829 -27.205 1.00 15.62 512 VAL A C 1
ATOM 3832 O O . VAL A 1 512 ? -1.696 8.623 -27.024 1.00 15.02 512 VAL A O 1
ATOM 3836 N N . GLY A 1 513 ? -1.044 10.719 -27.605 1.00 15.60 513 GLY A N 1
ATOM 3837 C CA . GLY A 1 513 ? 0.384 10.393 -27.756 1.00 15.71 513 GLY A CA 1
ATOM 3838 C C . GLY A 1 513 ? 1.271 11.373 -27.012 1.00 16.89 513 GLY A C 1
ATOM 3839 O O . GLY A 1 513 ? 0.981 12.577 -26.991 1.00 17.52 513 GLY A O 1
ATOM 3840 N N . TYR A 1 514 ? 2.301 10.854 -26.348 1.00 16.32 514 TYR A N 1
ATOM 3841 C CA . TYR A 1 514 ? 3.364 11.653 -25.727 1.00 17.41 514 TYR A CA 1
ATOM 3842 C C . TYR A 1 514 ? 4.706 11.156 -26.204 1.00 17.58 514 TYR A C 1
ATOM 3843 O O . TYR A 1 514 ? 4.922 9.940 -26.312 1.00 17.27 514 TYR A O 1
ATOM 3852 N N . ASN A 1 515 ? 5.634 12.083 -26.463 1.00 16.07 515 ASN A N 1
ATOM 3853 C CA . ASN A 1 515 ? 7.001 11.716 -26.740 1.00 16.45 515 ASN A CA 1
ATOM 3854 C C . ASN A 1 515 ? 7.847 12.187 -25.578 1.00 16.96 515 ASN A C 1
ATOM 3855 O O . ASN A 1 515 ? 7.727 13.366 -25.164 1.00 17.29 515 ASN A O 1
ATOM 3860 N N . VAL A 1 516 ? 8.679 11.294 -25.032 1.00 16.51 516 VAL A N 1
ATOM 3861 C CA . VAL A 1 516 ? 9.447 11.655 -23.812 1.00 16.57 516 VAL A CA 1
ATOM 3862 C C . VAL A 1 516 ? 10.922 11.304 -23.915 1.00 16.47 516 VAL A C 1
ATOM 3863 O O . VAL A 1 516 ? 11.293 10.245 -24.437 1.00 15.19 516 VAL A O 1
ATOM 3867 N N . THR A 1 517 ? 11.783 12.220 -23.450 1.00 16.13 517 THR A N 1
ATOM 3868 C CA . THR A 1 517 ? 13.223 12.019 -23.549 1.00 15.99 517 THR A CA 1
ATOM 3869 C C . THR A 1 517 ? 13.922 12.089 -22.179 1.00 15.92 517 THR A C 1
ATOM 3870 O O . THR A 1 517 ? 15.123 11.844 -22.088 1.00 16.44 517 THR A O 1
ATOM 3874 N N . THR A 1 518 ? 13.171 12.453 -21.144 1.00 16.54 518 THR A N 1
ATOM 3875 C CA . THR A 1 518 ? 13.716 12.585 -19.770 1.00 16.81 518 THR A CA 1
ATOM 3876 C C . THR A 1 518 ? 12.831 11.847 -18.755 1.00 16.80 518 THR A C 1
ATOM 3877 O O . THR A 1 518 ? 11.651 11.581 -19.021 1.00 16.64 518 THR A O 1
ATOM 3881 N N . THR A 1 519 ? 13.385 11.539 -17.584 1.00 16.38 519 THR A N 1
ATOM 3882 C CA 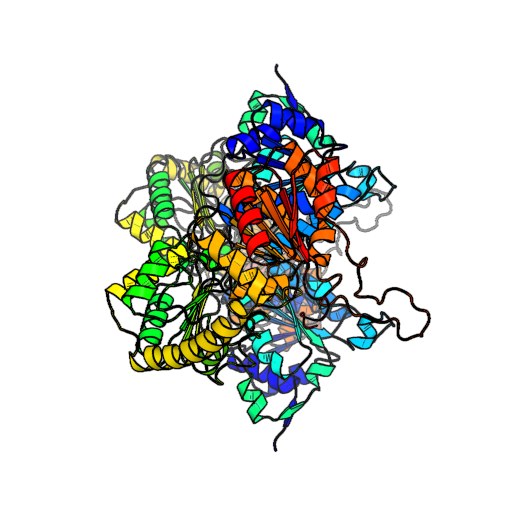. THR A 1 519 ? 12.562 10.912 -16.532 1.00 16.78 519 THR A CA 1
ATOM 3883 C C . THR A 1 519 ? 11.442 11.825 -16.017 1.00 16.10 519 THR A C 1
ATOM 3884 O O . THR A 1 519 ? 10.351 11.368 -15.711 1.00 15.65 519 THR A O 1
ATOM 3888 N N . ASP A 1 520 ? 11.685 13.136 -15.930 1.00 17.21 520 ASP A N 1
ATOM 3889 C CA . ASP A 1 520 ? 10.606 14.037 -15.520 1.00 16.60 520 ASP A CA 1
ATOM 3890 C C . ASP A 1 520 ? 9.424 13.997 -16.512 1.00 16.23 520 ASP A C 1
ATOM 3891 O O . ASP A 1 520 ? 8.257 13.905 -16.118 1.00 15.88 520 ASP A O 1
ATOM 3896 N N . GLU A 1 521 ? 9.741 14.058 -17.799 1.00 16.20 521 GLU A N 1
ATOM 3897 C CA . GLU A 1 521 ? 8.710 13.955 -18.848 1.00 16.64 521 GLU A CA 1
ATOM 3898 C C . GLU A 1 521 ? 7.961 12.629 -18.788 1.00 16.15 521 GLU A C 1
ATOM 3899 O O . GLU A 1 521 ? 6.738 12.602 -18.915 1.00 16.56 521 GLU A O 1
ATOM 3905 N N . LEU A 1 522 ? 8.705 11.547 -18.596 1.00 15.71 522 LEU A N 1
ATOM 3906 C CA . LEU A 1 522 ? 8.100 10.193 -18.500 1.00 15.28 522 LEU A CA 1
ATOM 3907 C C . LEU A 1 522 ? 7.169 10.099 -17.305 1.00 16.06 522 LEU A C 1
ATOM 3908 O O . LEU A 1 522 ? 6.042 9.625 -17.423 1.00 15.58 522 LEU A O 1
ATOM 3913 N N . ARG A 1 523 ? 7.633 10.552 -16.138 1.00 16.92 523 ARG A N 1
ATOM 3914 C CA . ARG A 1 523 ? 6.792 10.529 -14.947 1.00 18.09 523 ARG A CA 1
ATOM 3915 C C . ARG A 1 523 ? 5.483 11.295 -15.175 1.00 17.51 523 ARG A C 1
ATOM 3916 O O . ARG A 1 523 ? 4.418 10.798 -14.849 1.00 17.43 523 ARG A O 1
ATOM 3924 N N . HIS A 1 524 ? 5.561 12.499 -15.750 1.00 18.55 524 HIS A N 1
ATOM 3925 C CA . HIS A 1 524 ? 4.363 13.277 -16.023 1.00 18.91 524 HIS A CA 1
ATOM 3926 C C . HIS A 1 524 ? 3.408 12.597 -17.011 1.00 18.18 524 HIS A C 1
ATOM 3927 O O . HIS A 1 524 ? 2.202 12.526 -16.763 1.00 18.59 524 HIS A O 1
ATOM 3934 N N . ALA A 1 525 ? 3.956 12.156 -18.146 1.00 17.09 525 ALA A N 1
ATOM 3935 C CA . ALA A 1 525 ? 3.160 11.538 -19.199 1.00 17.03 525 ALA A CA 1
ATOM 3936 C C . ALA A 1 525 ? 2.451 10.273 -18.672 1.00 15.85 525 ALA A C 1
ATOM 3937 O O . ALA A 1 525 ? 1.276 10.041 -18.965 1.00 16.07 525 ALA A O 1
ATOM 3939 N N . LEU A 1 526 ? 3.179 9.462 -17.898 1.00 15.42 526 LEU A N 1
ATOM 3940 C CA . LEU A 1 526 ? 2.624 8.201 -17.365 1.00 14.94 526 LEU A CA 1
ATOM 3941 C C . LEU A 1 526 ? 1.537 8.448 -16.327 1.00 15.88 526 LEU A C 1
ATOM 3942 O O . LEU A 1 526 ? 0.484 7.810 -16.367 1.00 15.59 526 LEU A O 1
ATOM 3947 N N . THR A 1 527 ? 1.768 9.411 -15.428 1.00 16.46 527 THR A N 1
ATOM 3948 C CA . THR A 1 527 ? 0.744 9.794 -14.448 1.00 16.96 527 THR A CA 1
ATOM 3949 C C . THR A 1 527 ? -0.533 10.276 -15.159 1.00 17.06 527 THR A C 1
ATOM 3950 O O . THR A 1 527 ? -1.650 9.850 -14.844 1.00 15.68 527 THR A O 1
ATOM 3954 N N . THR A 1 528 ? -0.345 11.147 -16.142 1.00 16.68 528 THR A N 1
ATOM 3955 C CA . THR A 1 528 ? -1.477 11.728 -16.857 1.00 18.12 528 THR A CA 1
ATOM 3956 C C . THR A 1 528 ? -2.226 10.649 -17.627 1.00 17.30 528 THR A C 1
ATOM 3957 O O . THR A 1 528 ? -3.447 10.598 -17.588 1.00 17.32 528 THR A O 1
ATOM 3961 N N . GLY A 1 529 ? -1.482 9.768 -18.291 1.00 17.25 529 GLY A N 1
ATOM 3962 C CA . GLY A 1 529 ? -2.074 8.666 -19.040 1.00 16.53 529 GLY A CA 1
ATOM 3963 C C . GLY A 1 529 ? -2.942 7.786 -18.166 1.00 15.86 529 GLY A C 1
ATOM 3964 O O . GLY A 1 529 ? -4.115 7.553 -18.484 1.00 15.92 529 GLY A O 1
ATOM 3965 N N . ILE A 1 530 ? -2.390 7.298 -17.050 1.00 15.26 530 ILE A N 1
ATOM 3966 C CA . ILE A 1 530 ? -3.173 6.460 -16.144 1.00 15.66 530 ILE A CA 1
ATOM 3967 C C . ILE A 1 530 ? -4.420 7.176 -15.614 1.00 16.17 530 ILE A C 1
ATOM 3968 O O . ILE A 1 530 ? -5.505 6.643 -15.678 1.00 15.55 530 ILE A O 1
ATOM 3973 N N . GLN A 1 531 ? -4.247 8.376 -15.060 1.00 17.09 531 GLN A N 1
ATOM 3974 C CA . GLN A 1 531 ? -5.375 9.154 -14.519 1.00 19.05 531 GLN A CA 1
ATOM 3975 C C . GLN A 1 531 ? -6.450 9.465 -15.557 1.00 17.79 531 GLN A C 1
ATOM 3976 O O . GLN A 1 531 ? -7.638 9.479 -15.235 1.00 17.68 531 GLN A O 1
ATOM 3982 N N . SER A 1 532 ? -6.032 9.722 -16.796 1.00 17.81 532 SER A N 1
ATOM 3983 C CA . SER A 1 532 ? -6.960 10.131 -17.844 1.00 18.11 532 SER A CA 1
ATOM 3984 C C . SER A 1 532 ? -7.926 9.000 -18.239 1.00 17.88 532 SER A C 1
ATOM 3985 O O . SER A 1 532 ? -9.011 9.259 -18.745 1.00 17.24 532 SER A O 1
ATOM 3988 N N . ARG A 1 533 ? -7.510 7.746 -18.014 1.00 17.42 533 ARG A N 1
ATOM 3989 C CA . ARG A 1 533 ? -8.201 6.554 -18.544 1.00 18.00 533 ARG A CA 1
ATOM 3990 C C . ARG A 1 533 ? -8.404 6.572 -20.087 1.00 16.70 533 ARG A C 1
ATOM 3991 O O . ARG A 1 533 ? -9.232 5.827 -20.618 1.00 16.41 533 ARG A O 1
ATOM 3999 N N . LYS A 1 534 ? -7.640 7.409 -20.781 1.00 15.73 534 LYS A N 1
ATOM 4000 C CA . LYS A 1 534 ? -7.694 7.475 -22.240 1.00 16.15 534 LYS A CA 1
ATOM 4001 C C . LYS A 1 534 ? -6.651 6.546 -22.850 1.00 15.35 534 LYS A C 1
ATOM 4002 O O . LYS A 1 534 ? -5.531 6.463 -22.334 1.00 15.34 534 LYS A O 1
ATOM 4008 N N . PRO A 1 535 ? -6.992 5.873 -23.971 1.00 14.72 535 PRO A N 1
ATOM 4009 C CA . PRO A 1 535 ? -5.977 5.150 -24.758 1.00 14.36 535 PRO A CA 1
ATOM 4010 C C . PRO A 1 535 ? -4.793 6.066 -25.076 1.00 14.38 535 PRO A C 1
ATOM 4011 O O . PRO A 1 535 ? -4.981 7.119 -25.683 1.00 14.84 535 PRO A O 1
ATOM 4015 N N . THR A 1 536 ? -3.589 5.670 -24.659 1.00 13.47 536 THR A N 1
ATOM 4016 C CA . THR A 1 536 ? -2.417 6.537 -24.742 1.00 13.56 536 THR A CA 1
ATOM 4017 C C . THR A 1 536 ? -1.192 5.752 -25.168 1.00 13.50 536 THR A C 1
ATOM 4018 O O . THR A 1 536 ? -0.996 4.617 -24.700 1.00 14.75 536 THR A O 1
ATOM 4022 N N . ILE A 1 537 ? -0.365 6.328 -26.044 1.00 12.61 537 ILE A N 1
ATOM 4023 C CA . ILE A 1 537 ? 0.959 5.787 -26.298 1.00 12.94 537 ILE A CA 1
ATOM 4024 C C . ILE A 1 537 ? 1.998 6.799 -25.807 1.00 13.57 537 ILE A C 1
ATOM 4025 O O . ILE A 1 537 ? 1.951 7.994 -26.183 1.00 13.35 537 ILE A O 1
ATOM 4030 N N . ILE A 1 538 ? 2.948 6.314 -25.003 1.00 13.09 538 ILE A N 1
ATOM 4031 C CA . ILE A 1 538 ? 4.129 7.096 -24.634 1.00 13.63 538 ILE A CA 1
ATOM 4032 C C . ILE A 1 538 ? 5.360 6.531 -25.327 1.00 13.97 538 ILE A C 1
ATOM 4033 O O . ILE A 1 538 ? 5.758 5.362 -25.100 1.00 12.65 538 ILE A O 1
ATOM 4038 N N . ASN A 1 539 ? 5.947 7.339 -26.204 1.00 13.04 539 ASN A N 1
ATOM 4039 C CA . ASN A 1 539 ? 7.155 6.945 -26.907 1.00 13.62 539 ASN A CA 1
ATOM 4040 C C . ASN A 1 539 ? 8.353 7.405 -26.067 1.00 14.02 539 ASN A C 1
ATOM 4041 O O . ASN A 1 539 ? 8.584 8.610 -25.915 1.00 13.80 539 ASN A O 1
ATOM 4046 N N . VAL A 1 540 ? 9.091 6.450 -25.518 1.00 13.30 540 VAL A N 1
ATOM 4047 C CA . VAL A 1 540 ? 10.246 6.763 -24.668 1.00 13.81 540 VAL A CA 1
ATOM 4048 C C . VAL A 1 540 ? 11.528 6.610 -25.471 1.00 13.71 540 VAL A C 1
ATOM 4049 O O . VAL A 1 540 ? 11.850 5.501 -25.945 1.00 13.88 540 VAL A O 1
ATOM 4053 N N . VAL A 1 541 ? 12.274 7.706 -25.629 1.00 13.40 541 VAL A N 1
ATOM 4054 C CA . VAL A 1 541 ? 13.569 7.634 -26.342 1.00 13.94 541 VAL A CA 1
ATOM 4055 C C . VAL A 1 541 ? 14.629 7.012 -25.433 1.00 14.63 541 VAL A C 1
ATOM 4056 O O . VAL A 1 541 ? 15.039 7.629 -24.437 1.00 15.76 541 VAL A O 1
ATOM 4060 N N . ILE A 1 542 ? 15.049 5.795 -25.769 1.00 13.65 542 ILE A N 1
ATOM 4061 C CA . ILE A 1 542 ? 16.058 5.030 -25.036 1.00 13.87 542 ILE A CA 1
ATOM 4062 C C . ILE A 1 542 ? 17.345 4.971 -25.843 1.00 14.72 542 ILE A C 1
ATOM 4063 O O . ILE A 1 542 ? 17.306 4.780 -27.067 1.00 14.09 542 ILE A O 1
ATOM 4068 N N . ASP A 1 543 ? 18.490 5.128 -25.159 1.00 15.63 543 ASP A N 1
ATOM 4069 C CA . ASP A 1 543 ? 19.804 5.016 -25.783 1.00 16.68 543 ASP A CA 1
ATOM 4070 C C . ASP A 1 543 ? 19.887 3.715 -26.610 1.00 15.95 543 ASP A C 1
ATOM 4071 O O . ASP A 1 543 ? 19.688 2.652 -26.062 1.00 15.99 543 ASP A O 1
ATOM 4076 N N . PRO A 1 544 ? 20.166 3.811 -27.925 1.00 16.64 544 PRO A N 1
ATOM 4077 C CA . PRO A 1 544 ? 20.272 2.598 -28.762 1.00 16.68 544 PRO A CA 1
ATOM 4078 C C . PRO A 1 544 ? 21.372 1.648 -28.345 1.00 17.35 544 PRO A C 1
ATOM 4079 O O . PRO A 1 544 ? 21.343 0.480 -28.720 1.00 17.57 544 PRO A O 1
ATOM 4083 N N . ALA A 1 545 ? 22.325 2.146 -27.555 1.00 17.16 545 ALA A N 1
ATOM 4084 C CA . ALA A 1 545 ? 23.453 1.344 -27.096 1.00 18.23 545 ALA A CA 1
ATOM 4085 C C . ALA A 1 545 ? 23.254 0.777 -25.685 1.00 18.98 545 ALA A C 1
ATOM 4086 O O . ALA A 1 545 ? 24.099 0.010 -25.209 1.00 19.60 545 ALA A O 1
ATOM 4088 N N . ALA A 1 546 ? 22.153 1.136 -25.024 1.00 18.68 546 ALA A N 1
ATOM 4089 C CA . ALA A 1 546 ? 21.933 0.711 -23.633 1.00 19.88 546 ALA A CA 1
ATOM 4090 C C . ALA A 1 546 ? 21.682 -0.797 -23.494 1.00 20.45 546 ALA A C 1
ATOM 4091 O O . ALA A 1 546 ? 22.134 -1.418 -22.530 1.00 20.57 546 ALA A O 1
ATOM 4093 N N . GLY A 1 547 ? 20.957 -1.394 -24.438 1.00 20.24 547 GLY A N 1
ATOM 4094 C CA . GLY A 1 547 ? 20.567 -2.797 -24.269 1.00 21.04 547 GLY A CA 1
ATOM 4095 C C . GLY A 1 547 ? 21.700 -3.795 -24.479 1.00 21.77 547 GLY A C 1
ATOM 4096 O O . GLY A 1 547 ? 22.724 -3.473 -25.099 1.00 20.97 547 GLY A O 1
ATOM 4097 N N . THR A 1 548 ? 21.530 -4.997 -23.945 1.00 22.16 548 THR A N 1
ATOM 4098 C CA . THR A 1 548 ? 22.416 -6.107 -24.300 1.00 23.88 548 THR A CA 1
ATOM 4099 C C . THR A 1 548 ? 21.677 -7.109 -25.193 1.00 24.83 548 THR A C 1
ATOM 4100 O O . THR A 1 548 ? 20.450 -7.221 -25.141 1.00 22.26 548 THR A O 1
ATOM 4104 N N . GLU A 1 549 ? 22.437 -7.829 -26.009 1.00 26.58 549 GLU A N 1
ATOM 4105 C CA . GLU A 1 549 ? 21.879 -8.864 -26.862 1.00 29.78 549 GLU A CA 1
ATOM 4106 C C . GLU A 1 549 ? 22.079 -10.210 -26.204 1.00 31.64 549 GLU A C 1
ATOM 4107 O O . GLU A 1 549 ? 23.213 -10.591 -25.891 1.00 32.80 549 GLU A O 1
ATOM 4113 N N . SER A 1 550 ? 20.987 -10.933 -25.993 1.00 33.67 550 SER A N 1
ATOM 4114 C CA . SER A 1 550 ? 21.076 -12.345 -25.604 1.00 35.40 550 SER A CA 1
ATOM 4115 C C . SER A 1 550 ? 21.441 -13.223 -26.806 1.00 36.01 550 SER A C 1
ATOM 4116 O O . SER A 1 550 ? 21.948 -14.350 -26.641 1.00 37.62 550 SER A O 1
ATOM 4119 N N . LEU B 1 5 ? 39.880 -45.704 -15.464 1.00 44.42 5 LEU B N 1
ATOM 4120 C CA . LEU B 1 5 ? 38.424 -45.440 -15.207 1.00 44.13 5 LEU B CA 1
ATOM 4121 C C . LEU B 1 5 ? 37.534 -46.456 -15.940 1.00 43.15 5 LEU B C 1
ATOM 4122 O O . LEU B 1 5 ? 37.706 -46.694 -17.138 1.00 43.53 5 LEU B O 1
ATOM 4127 N N . GLN B 1 6 ? 36.598 -47.062 -15.213 1.00 41.64 6 GLN B N 1
ATOM 4128 C CA . GLN B 1 6 ? 35.686 -48.044 -15.803 1.00 40.37 6 GLN B CA 1
ATOM 4129 C C . GLN B 1 6 ? 34.577 -47.330 -16.596 1.00 38.10 6 GLN B C 1
ATOM 4130 O O . GLN B 1 6 ? 34.008 -46.342 -16.125 1.00 37.50 6 GLN B O 1
ATOM 4136 N N . MET B 1 7 ? 34.300 -47.824 -17.802 1.00 35.80 7 MET B N 1
ATOM 4137 C CA . MET B 1 7 ? 33.275 -47.233 -18.672 1.00 33.36 7 MET B CA 1
ATOM 4138 C C . MET B 1 7 ? 32.035 -48.111 -18.736 1.00 31.53 7 MET B C 1
ATOM 4139 O O . MET B 1 7 ? 32.081 -49.298 -18.416 1.00 31.49 7 MET B O 1
ATOM 4144 N N . THR B 1 8 ? 30.918 -47.509 -19.149 1.00 28.51 8 THR B N 1
ATOM 4145 C CA . THR B 1 8 ? 29.702 -48.260 -19.428 1.00 25.74 8 THR B CA 1
ATOM 4146 C C . THR B 1 8 ? 29.069 -47.656 -20.695 1.00 24.41 8 THR B C 1
ATOM 4147 O O . THR B 1 8 ? 29.655 -46.776 -21.315 1.00 23.67 8 THR B O 1
ATOM 4151 N N . ASP B 1 9 ? 27.918 -48.164 -21.109 1.00 22.68 9 ASP B N 1
ATOM 4152 C CA . ASP B 1 9 ? 27.252 -47.589 -22.279 1.00 21.78 9 ASP B CA 1
ATOM 4153 C C . ASP B 1 9 ? 25.754 -47.511 -22.048 1.00 20.35 9 ASP B C 1
ATOM 4154 O O . ASP B 1 9 ? 25.256 -48.029 -21.051 1.00 19.91 9 ASP B O 1
ATOM 4159 N N . GLY B 1 10 ? 25.049 -46.869 -22.974 1.00 19.46 10 GLY B N 1
ATOM 4160 C CA . GLY B 1 10 ? 23.593 -46.677 -22.852 1.00 18.12 10 GLY B CA 1
ATOM 4161 C C . GLY B 1 10 ? 22.837 -47.954 -22.609 1.00 17.94 10 GLY B C 1
ATOM 4162 O O . GLY B 1 10 ? 21.921 -47.995 -21.789 1.00 17.59 10 GLY B O 1
ATOM 4163 N N . MET B 1 11 ? 23.220 -49.011 -23.320 1.00 17.35 11 MET B N 1
ATOM 4164 C CA . MET B 1 11 ? 22.539 -50.294 -23.202 1.00 18.14 11 MET B CA 1
ATOM 4165 C C . MET B 1 11 ? 22.620 -50.798 -21.748 1.00 18.01 11 MET B C 1
ATOM 4166 O O . MET B 1 11 ? 21.639 -51.299 -21.210 1.00 18.33 11 MET B O 1
ATOM 4171 N N . HIS B 1 12 ? 23.796 -50.677 -21.129 1.00 18.21 12 HIS B N 1
ATOM 4172 C CA . HIS B 1 12 ? 23.988 -51.152 -19.754 1.00 18.35 12 HIS B CA 1
ATOM 4173 C C . HIS B 1 12 ? 23.229 -50.258 -18.772 1.00 18.28 12 HIS B C 1
ATOM 4174 O O . HIS B 1 12 ? 22.623 -50.744 -17.815 1.00 18.50 12 HIS B O 1
ATOM 4181 N N . ILE B 1 13 ? 23.262 -48.958 -19.030 1.00 17.52 13 ILE B N 1
ATOM 4182 C CA . ILE B 1 13 ? 22.565 -47.973 -18.199 1.00 17.64 13 ILE B CA 1
ATOM 4183 C C . ILE B 1 13 ? 21.048 -48.257 -18.169 1.00 17.25 13 ILE B C 1
ATOM 4184 O O . ILE B 1 13 ? 20.445 -48.299 -17.092 1.00 16.94 13 ILE B O 1
ATOM 4189 N N . ILE B 1 14 ? 20.435 -48.451 -19.338 1.00 17.14 14 ILE B N 1
ATOM 4190 C CA . ILE B 1 14 ? 18.972 -48.670 -19.368 1.00 17.21 14 ILE B CA 1
ATOM 4191 C C . ILE B 1 14 ? 18.570 -49.985 -18.689 1.00 17.94 14 ILE B C 1
ATOM 4192 O O . ILE B 1 14 ? 17.585 -50.034 -17.960 1.00 17.27 14 ILE B O 1
ATOM 4197 N N . VAL B 1 15 ? 19.359 -51.036 -18.893 1.00 18.00 15 VAL B N 1
ATOM 4198 C CA . VAL B 1 15 ? 19.096 -52.304 -18.199 1.00 18.21 15 VAL B CA 1
ATOM 4199 C C . VAL B 1 15 ? 19.182 -52.090 -16.669 1.00 18.33 15 VAL B C 1
ATOM 4200 O O . VAL B 1 15 ? 18.298 -52.517 -15.911 1.00 18.78 15 VAL B O 1
ATOM 4204 N N . GLU B 1 16 ? 20.220 -51.400 -16.213 1.00 18.47 16 GLU B N 1
ATOM 4205 C CA . GLU B 1 16 ? 20.355 -51.121 -14.783 1.00 19.26 16 GLU B CA 1
ATOM 4206 C C . GLU B 1 16 ? 19.177 -50.286 -14.250 1.00 18.96 16 GLU B C 1
ATOM 4207 O O . GLU B 1 16 ? 18.670 -50.540 -13.152 1.00 18.30 16 GLU B O 1
ATOM 4213 N N . ALA B 1 17 ? 18.727 -49.308 -15.044 1.00 18.84 17 ALA B N 1
ATOM 4214 C CA . ALA B 1 17 ? 17.544 -48.512 -14.665 1.00 18.45 17 ALA B CA 1
ATOM 4215 C C . ALA B 1 17 ? 16.269 -49.379 -14.542 1.00 18.34 17 ALA B C 1
ATOM 4216 O O . ALA B 1 17 ? 15.486 -49.220 -13.590 1.00 18.63 17 ALA B O 1
ATOM 4218 N N . LEU B 1 18 ? 16.080 -50.308 -15.479 1.00 17.98 18 LEU B N 1
ATOM 4219 C CA . LEU B 1 18 ? 14.941 -51.235 -15.440 1.00 18.49 18 LEU B CA 1
ATOM 4220 C C . LEU B 1 18 ? 15.012 -52.093 -14.162 1.00 19.11 18 LEU B C 1
ATOM 4221 O O . LEU B 1 18 ? 14.026 -52.237 -13.432 1.00 19.02 18 LEU B O 1
ATOM 4226 N N . LYS B 1 19 ? 16.198 -52.620 -13.888 1.00 20.11 19 LYS B N 1
ATOM 4227 C CA . LYS B 1 19 ? 16.419 -53.433 -12.682 1.00 21.53 19 LYS B CA 1
ATOM 4228 C C . LYS B 1 19 ? 16.084 -52.675 -11.393 1.00 21.05 19 LYS B C 1
ATOM 4229 O O . LYS B 1 19 ? 15.349 -53.186 -10.522 1.00 20.82 19 LYS B O 1
ATOM 4235 N N . GLN B 1 20 ? 16.625 -51.467 -11.270 1.00 20.07 20 GLN B N 1
ATOM 4236 C CA . GLN B 1 20 ? 16.405 -50.660 -10.075 1.00 20.83 20 GLN B CA 1
ATOM 4237 C C . GLN B 1 20 ? 14.939 -50.316 -9.868 1.00 20.82 20 GLN B C 1
ATOM 4238 O O . GLN B 1 20 ? 14.504 -50.160 -8.734 1.00 21.29 20 GLN B O 1
ATOM 4244 N N . ASN B 1 21 ? 14.182 -50.238 -10.967 1.00 20.23 21 ASN B N 1
ATOM 4245 C CA . ASN B 1 21 ? 12.734 -50.019 -10.912 1.00 20.13 21 ASN B CA 1
ATOM 4246 C C . ASN B 1 21 ? 11.871 -51.281 -10.846 1.00 20.57 21 ASN B C 1
ATOM 4247 O O . ASN B 1 21 ? 10.675 -51.253 -11.147 1.00 19.61 21 ASN B O 1
ATOM 4252 N N . ASN B 1 22 ? 12.492 -52.384 -10.433 1.00 21.26 22 ASN B N 1
ATOM 4253 C CA . ASN B 1 22 ? 11.805 -53.661 -10.218 1.00 22.27 22 ASN B CA 1
ATOM 4254 C C . ASN B 1 22 ? 11.085 -54.247 -11.433 1.00 22.00 22 ASN B C 1
ATOM 4255 O O . ASN B 1 22 ? 10.052 -54.936 -11.321 1.00 21.60 22 ASN B O 1
ATOM 4260 N N . ILE B 1 23 ? 11.654 -53.986 -12.609 1.00 21.26 23 ILE B N 1
ATOM 4261 C CA . ILE B 1 23 ? 11.222 -54.669 -13.817 1.00 20.90 23 ILE B CA 1
ATOM 4262 C C . ILE B 1 23 ? 11.883 -56.031 -13.792 1.00 21.58 23 ILE B C 1
ATOM 4263 O O . ILE B 1 23 ? 13.113 -56.124 -13.762 1.00 21.95 23 ILE B O 1
ATOM 4268 N N . ASP B 1 24 ? 11.077 -57.087 -13.782 1.00 21.85 24 ASP B N 1
ATOM 4269 C CA . ASP B 1 24 ? 11.659 -58.429 -13.754 1.00 23.00 24 ASP B CA 1
ATOM 4270 C C . ASP B 1 24 ? 11.338 -59.260 -14.997 1.00 21.74 24 ASP B C 1
ATOM 4271 O O . ASP B 1 24 ? 11.822 -60.383 -15.122 1.00 20.82 24 ASP B O 1
ATOM 4276 N N . THR B 1 25 ? 10.542 -58.702 -15.911 1.00 20.50 25 THR B N 1
ATOM 4277 C CA . THR B 1 25 ? 10.153 -59.392 -17.139 1.00 20.02 25 THR B CA 1
ATOM 4278 C C . THR B 1 25 ? 10.134 -58.401 -18.289 1.00 20.10 25 THR B C 1
ATOM 4279 O O . THR B 1 25 ? 9.637 -57.295 -18.134 1.00 19.32 25 THR B O 1
ATOM 4283 N N . ILE B 1 26 ? 10.684 -58.807 -19.434 1.00 19.35 26 ILE B N 1
ATOM 4284 C CA . ILE B 1 26 ? 10.511 -58.054 -20.692 1.00 18.84 26 ILE B CA 1
ATOM 4285 C C . ILE B 1 26 ? 9.883 -58.959 -21.745 1.00 18.12 26 ILE B C 1
ATOM 4286 O O . ILE B 1 26 ? 10.324 -60.102 -21.932 1.00 19.31 26 ILE B O 1
ATOM 4291 N N . TYR B 1 27 ? 8.860 -58.444 -22.436 1.00 17.58 27 TYR B N 1
ATOM 4292 C CA . TYR B 1 27 ? 8.173 -59.149 -23.523 1.00 16.82 27 TYR B CA 1
ATOM 4293 C C . TYR B 1 27 ? 8.636 -58.505 -24.837 1.00 17.63 27 TYR B C 1
ATOM 4294 O O . TYR B 1 27 ? 8.544 -57.288 -24.986 1.00 17.19 27 TYR B O 1
ATOM 4303 N N . GLY B 1 28 ? 9.163 -59.286 -25.779 1.00 16.52 28 GLY B N 1
ATOM 4304 C CA . GLY B 1 28 ? 9.708 -58.627 -26.967 1.00 17.03 28 GLY B CA 1
ATOM 4305 C C . GLY B 1 28 ? 9.900 -59.486 -28.196 1.00 16.80 28 GLY B C 1
ATOM 4306 O O . GLY B 1 28 ? 9.525 -60.676 -28.231 1.00 16.31 28 GLY B O 1
ATOM 4307 N N . VAL B 1 29 ? 10.434 -58.842 -29.231 1.00 16.26 29 VAL B N 1
ATOM 4308 C CA . VAL B 1 29 ? 10.976 -59.537 -30.406 1.00 17.10 29 VAL B CA 1
ATOM 4309 C C . VAL B 1 29 ? 12.254 -58.763 -30.729 1.00 17.34 29 VAL B C 1
ATOM 4310 O O . VAL B 1 29 ? 12.225 -57.542 -30.885 1.00 16.75 29 VAL B O 1
ATOM 4314 N N . VAL B 1 30 ? 13.375 -59.470 -30.830 1.00 18.04 30 VAL B N 1
ATOM 4315 C CA . VAL B 1 30 ? 14.656 -58.791 -31.025 1.00 18.41 30 VAL B CA 1
ATOM 4316 C C . VAL B 1 30 ? 15.024 -58.618 -32.509 1.00 18.59 30 VAL B C 1
ATOM 4317 O O . VAL B 1 30 ? 14.238 -58.913 -33.418 1.00 18.64 30 VAL B O 1
ATOM 4321 N N . GLY B 1 31 ? 16.240 -58.124 -32.719 1.00 19.34 31 GLY B N 1
ATOM 4322 C CA . GLY B 1 31 ? 16.747 -57.699 -34.013 1.00 19.08 31 GLY B CA 1
ATOM 4323 C C . GLY B 1 31 ? 17.511 -56.403 -33.795 1.00 18.69 31 GLY B C 1
ATOM 4324 O O . GLY B 1 31 ? 17.615 -55.908 -32.667 1.00 19.27 31 GLY B O 1
ATOM 4325 N N . ILE B 1 32 ? 18.069 -55.840 -34.860 1.00 18.44 32 ILE B N 1
ATOM 4326 C CA . ILE B 1 32 ? 18.833 -54.595 -34.739 1.00 18.27 32 ILE B CA 1
ATOM 4327 C C . ILE B 1 32 ? 17.879 -53.470 -34.301 1.00 17.53 32 ILE B C 1
ATOM 4328 O O . ILE B 1 32 ? 16.805 -53.374 -34.864 1.00 18.56 32 ILE B O 1
ATOM 4333 N N . PRO B 1 33 ? 18.283 -52.604 -33.344 1.00 18.15 33 PRO B N 1
ATOM 4334 C CA . PRO B 1 33 ? 19.518 -52.550 -32.571 1.00 18.21 33 PRO B CA 1
ATOM 4335 C C . PRO B 1 33 ? 19.385 -53.053 -31.113 1.00 18.39 33 PRO B C 1
ATOM 4336 O O . PRO B 1 33 ? 20.139 -52.609 -30.254 1.00 19.19 33 PRO B O 1
ATOM 4340 N N . VAL B 1 34 ? 18.455 -53.963 -30.846 1.00 18.12 34 VAL B N 1
ATOM 4341 C CA . VAL B 1 34 ? 18.119 -54.291 -29.445 1.00 18.04 34 VAL B CA 1
ATOM 4342 C C . VAL B 1 34 ? 18.455 -55.714 -28.972 1.00 18.51 34 VAL B C 1
ATOM 4343 O O . VAL B 1 34 ? 18.164 -56.088 -27.829 1.00 17.58 34 VAL B O 1
ATOM 4347 N N . THR B 1 35 ? 19.038 -56.522 -29.846 1.00 18.74 35 THR B N 1
ATOM 4348 C CA . THR B 1 35 ? 19.326 -57.921 -29.454 1.00 19.18 35 THR B CA 1
ATOM 4349 C C . THR B 1 35 ? 20.264 -57.993 -28.247 1.00 19.31 35 THR B C 1
ATOM 4350 O O . THR B 1 35 ? 19.978 -58.712 -27.291 1.00 19.85 35 THR B O 1
ATOM 4354 N N . ASP B 1 36 ? 21.364 -57.249 -28.277 1.00 19.50 36 ASP B N 1
ATOM 4355 C CA . ASP B 1 36 ? 22.308 -57.258 -27.169 1.00 20.83 36 ASP B CA 1
ATOM 4356 C C . ASP B 1 36 ? 21.702 -56.734 -25.874 1.00 20.36 36 ASP B C 1
ATOM 4357 O O . ASP B 1 36 ? 22.052 -57.192 -24.799 1.00 19.98 36 ASP B O 1
ATOM 4362 N N . MET B 1 37 ? 20.806 -55.761 -25.981 1.00 19.92 37 MET B N 1
ATOM 4363 C CA . MET B 1 37 ? 20.094 -55.267 -24.803 1.00 19.66 37 MET B CA 1
ATOM 4364 C C . MET B 1 37 ? 19.271 -56.368 -24.137 1.00 18.91 37 MET B C 1
ATOM 4365 O O . MET B 1 37 ? 19.276 -56.482 -22.908 1.00 19.24 37 MET B O 1
ATOM 4370 N N . ALA B 1 38 ? 18.559 -57.160 -24.937 1.00 18.66 38 ALA B N 1
ATOM 4371 C CA . ALA B 1 38 ? 17.756 -58.269 -24.414 1.00 18.94 38 ALA B CA 1
ATOM 4372 C C . ALA B 1 38 ? 18.659 -59.359 -23.793 1.00 19.39 38 ALA B C 1
ATOM 4373 O O . ALA B 1 38 ? 18.354 -59.902 -22.721 1.00 18.52 38 ALA B O 1
ATOM 4375 N N . ARG B 1 39 ? 19.763 -59.662 -24.475 1.00 19.49 39 ARG B N 1
ATOM 4376 C CA . ARG B 1 39 ? 20.719 -60.648 -23.966 1.00 20.27 39 ARG B CA 1
ATOM 4377 C C . ARG B 1 39 ? 21.251 -60.215 -22.616 1.00 20.07 39 ARG B C 1
ATOM 4378 O O . ARG B 1 39 ? 21.353 -61.029 -21.690 1.00 20.17 39 ARG B O 1
ATOM 4386 N N . HIS B 1 40 ? 21.562 -58.931 -22.490 1.00 19.24 40 HIS B N 1
ATOM 4387 C CA . HIS B 1 40 ? 22.136 -58.428 -21.262 1.00 19.58 40 HIS B CA 1
ATOM 4388 C C . HIS B 1 40 ? 21.091 -58.311 -20.159 1.00 19.73 40 HIS B C 1
ATOM 4389 O O . HIS B 1 40 ? 21.385 -58.593 -18.993 1.00 19.86 40 HIS B O 1
ATOM 4396 N N . ALA B 1 41 ? 19.875 -57.880 -20.508 1.00 19.64 41 ALA B N 1
ATOM 4397 C CA . ALA B 1 41 ? 18.806 -57.846 -19.511 1.00 19.71 41 ALA B CA 1
ATOM 4398 C C . ALA B 1 41 ? 18.643 -59.233 -18.890 1.00 20.30 41 ALA B C 1
ATOM 4399 O O . ALA B 1 41 ? 18.564 -59.375 -17.656 1.00 20.70 41 ALA B O 1
ATOM 4401 N N . GLN B 1 42 ? 18.614 -60.246 -19.746 1.00 20.24 42 GLN B N 1
ATOM 4402 C CA . GLN B 1 42 ? 18.501 -61.645 -19.307 1.00 21.01 42 GLN B CA 1
ATOM 4403 C C . GLN B 1 42 ? 19.721 -62.061 -18.462 1.00 21.34 42 GLN B C 1
ATOM 4404 O O . GLN B 1 42 ? 19.562 -62.741 -17.446 1.00 21.94 42 GLN B O 1
ATOM 4410 N N . ALA B 1 43 ? 20.915 -61.618 -18.861 1.00 21.72 43 ALA B N 1
ATOM 4411 C CA . ALA B 1 43 ? 22.145 -61.858 -18.094 1.00 21.78 43 ALA B CA 1
ATOM 4412 C C . ALA B 1 43 ? 22.011 -61.309 -16.681 1.00 22.73 43 ALA B C 1
ATOM 4413 O O . ALA B 1 43 ? 22.506 -61.922 -15.726 1.00 22.36 43 ALA B O 1
ATOM 4415 N N . GLU B 1 44 ? 21.319 -60.168 -16.564 1.00 22.14 44 GLU B N 1
ATOM 4416 C CA . GLU B 1 44 ? 21.139 -59.450 -15.303 1.00 22.75 44 GLU B CA 1
ATOM 4417 C C . GLU B 1 44 ? 19.942 -59.938 -14.476 1.00 22.39 44 GLU B C 1
ATOM 4418 O O . GLU B 1 44 ? 19.606 -59.334 -13.443 1.00 23.53 44 GLU B O 1
ATOM 4424 N N . GLY B 1 45 ? 19.298 -61.006 -14.931 1.00 22.19 45 GLY B N 1
ATOM 4425 C CA . GLY B 1 45 ? 18.234 -61.658 -14.149 1.00 22.20 45 GLY B CA 1
ATOM 4426 C C . GLY B 1 45 ? 16.818 -61.263 -14.523 1.00 21.69 45 GLY B C 1
ATOM 4427 O O . GLY B 1 45 ? 15.855 -61.728 -13.900 1.00 21.67 45 GLY B O 1
ATOM 4428 N N . ILE B 1 46 ? 16.673 -60.407 -15.541 1.00 20.72 46 ILE B N 1
ATOM 4429 C CA . ILE B 1 46 ? 15.349 -60.083 -16.068 1.00 20.67 46 ILE B CA 1
ATOM 4430 C C . ILE B 1 46 ? 14.884 -61.246 -16.948 1.00 21.12 46 ILE B C 1
ATOM 4431 O O . ILE B 1 46 ? 15.656 -61.754 -17.753 1.00 22.66 46 ILE B O 1
ATOM 4436 N N . ARG B 1 47 ? 13.648 -61.701 -16.761 1.00 20.54 47 ARG B N 1
ATOM 4437 C CA . ARG B 1 47 ? 13.078 -62.768 -17.564 1.00 21.11 47 ARG B CA 1
ATOM 4438 C C . ARG B 1 47 ? 12.730 -62.209 -18.939 1.00 20.65 47 ARG B C 1
ATOM 4439 O O . ARG B 1 47 ? 11.953 -61.247 -19.031 1.00 20.02 47 ARG B O 1
ATOM 4447 N N . TYR B 1 48 ? 13.309 -62.789 -19.991 1.00 19.18 48 TYR B N 1
ATOM 4448 C CA . TYR B 1 48 ? 12.950 -62.384 -21.351 1.00 18.89 48 TYR B CA 1
ATOM 4449 C C . TYR B 1 48 ? 11.997 -63.373 -21.997 1.00 18.64 48 TYR B C 1
ATOM 4450 O O . TYR B 1 48 ? 12.243 -64.594 -21.997 1.00 19.23 48 TYR B O 1
ATOM 4459 N N . ILE B 1 49 ? 10.891 -62.848 -22.528 1.00 18.24 49 ILE B N 1
ATOM 4460 C CA . ILE B 1 49 ? 9.912 -63.641 -23.248 1.00 17.52 49 ILE B CA 1
ATOM 4461 C C . ILE B 1 49 ? 9.874 -63.137 -24.696 1.00 18.19 49 ILE B C 1
ATOM 4462 O O . ILE B 1 49 ? 9.497 -61.975 -24.952 1.00 17.72 49 ILE B O 1
ATOM 4467 N N . GLY B 1 50 ? 10.319 -63.982 -25.628 1.00 17.18 50 GLY B N 1
ATOM 4468 C CA . GLY B 1 50 ? 10.327 -63.615 -27.049 1.00 17.86 50 GLY B CA 1
ATOM 4469 C C . GLY B 1 50 ? 9.131 -64.162 -27.802 1.00 18.26 50 GLY B C 1
ATOM 4470 O O . GLY B 1 50 ? 8.812 -65.366 -27.703 1.00 19.87 50 GLY B O 1
ATOM 4471 N N . PHE B 1 51 ? 8.502 -63.310 -28.613 1.00 17.39 51 PHE B N 1
ATOM 4472 C CA . PHE B 1 51 ? 7.280 -63.643 -29.289 1.00 17.11 51 PHE B CA 1
ATOM 4473 C C . PHE B 1 51 ? 7.469 -63.912 -30.775 1.00 17.66 51 PHE B C 1
ATOM 4474 O O . PHE B 1 51 ? 8.557 -63.697 -31.310 1.00 18.53 51 PHE B O 1
ATOM 4482 N N . ARG B 1 52 ? 6.405 -64.358 -31.429 1.00 17.24 52 ARG B N 1
ATOM 4483 C CA . ARG B 1 52 ? 6.428 -64.563 -32.880 1.00 17.70 52 ARG B CA 1
ATOM 4484 C C . ARG B 1 52 ? 6.038 -63.288 -33.646 1.00 17.27 52 ARG B C 1
ATOM 4485 O O . ARG B 1 52 ? 6.319 -63.176 -34.847 1.00 16.74 52 ARG B O 1
ATOM 4493 N N . HIS B 1 53 ? 5.403 -62.343 -32.938 1.00 16.24 53 HIS B N 1
ATOM 4494 C CA . HIS B 1 53 ? 4.958 -61.071 -33.528 1.00 16.24 53 HIS B CA 1
ATOM 4495 C C . HIS B 1 53 ? 4.910 -60.044 -32.372 1.00 16.61 53 HIS B C 1
ATOM 4496 O O . HIS B 1 53 ? 4.511 -60.357 -31.251 1.00 15.61 53 HIS B O 1
ATOM 4503 N N . GLU B 1 54 ? 5.322 -58.815 -32.646 1.00 16.16 54 GLU B N 1
ATOM 4504 C CA . GLU B 1 54 ? 5.361 -57.795 -31.597 1.00 15.85 54 GLU B CA 1
ATOM 4505 C C . GLU B 1 54 ? 3.994 -57.420 -31.001 1.00 15.69 54 GLU B C 1
ATOM 4506 O O . GLU B 1 54 ? 3.935 -56.977 -29.858 1.00 16.48 54 GLU B O 1
ATOM 4512 N N . GLN B 1 55 ? 2.931 -57.538 -31.786 1.00 16.59 55 GLN B N 1
ATOM 4513 C CA . GLN B 1 55 ? 1.585 -57.214 -31.322 1.00 17.67 55 GLN B CA 1
ATOM 4514 C C . GLN B 1 55 ? 1.274 -58.060 -30.074 1.00 17.11 55 GLN B C 1
ATOM 4515 O O . GLN B 1 55 ? 0.800 -57.549 -29.050 1.00 16.11 55 GLN B O 1
ATOM 4521 N N . SER B 1 56 ? 1.583 -59.357 -30.142 1.00 16.34 56 SER B N 1
ATOM 4522 C CA . SER B 1 56 ? 1.345 -60.218 -28.966 1.00 16.19 56 SER B CA 1
ATOM 4523 C C . SER B 1 56 ? 2.269 -59.879 -27.802 1.00 15.39 56 SER B C 1
ATOM 4524 O O . SER B 1 56 ? 1.861 -59.960 -26.643 1.00 16.41 56 SER B O 1
ATOM 4527 N N . ALA B 1 57 ? 3.502 -59.465 -28.079 1.00 15.51 57 ALA B N 1
ATOM 4528 C CA . ALA B 1 57 ? 4.393 -59.022 -27.004 1.00 14.98 57 ALA B CA 1
ATOM 4529 C C . ALA B 1 57 ? 3.806 -57.807 -26.279 1.00 15.58 57 ALA B C 1
ATOM 4530 O O . ALA B 1 57 ? 3.902 -57.681 -25.030 1.00 15.04 57 ALA B O 1
ATOM 4532 N N . GLY B 1 58 ? 3.202 -56.908 -27.065 1.00 15.39 58 GLY B N 1
ATOM 4533 C CA . GLY B 1 58 ? 2.638 -55.675 -26.496 1.00 14.89 58 GLY B CA 1
ATOM 4534 C C . GLY B 1 58 ? 1.366 -55.952 -25.691 1.00 14.61 58 GLY B C 1
ATOM 4535 O O . GLY B 1 58 ? 1.138 -55.339 -24.645 1.00 14.75 58 GLY B O 1
ATOM 4536 N N . TYR B 1 59 ? 0.540 -56.856 -26.193 1.00 14.05 59 TYR B N 1
ATOM 4537 C CA . TYR B 1 59 ? -0.645 -57.324 -25.472 1.00 14.35 59 TYR B CA 1
ATOM 4538 C C . TYR B 1 59 ? -0.251 -57.971 -24.159 1.00 13.79 59 TYR B C 1
ATOM 4539 O O . TYR B 1 59 ? -0.879 -57.706 -23.137 1.00 13.04 59 TYR B O 1
ATOM 4548 N N . ALA B 1 60 ? 0.801 -58.800 -24.180 1.00 13.71 60 ALA B N 1
ATOM 4549 C CA . ALA B 1 60 ? 1.311 -59.402 -22.942 1.00 14.18 60 ALA B CA 1
ATOM 4550 C C . ALA B 1 60 ? 1.717 -58.355 -21.911 1.00 14.91 60 ALA B C 1
ATOM 4551 O O . ALA B 1 60 ? 1.368 -58.454 -20.720 1.00 15.02 60 ALA B O 1
ATOM 4553 N N . ALA B 1 61 ? 2.450 -57.335 -22.361 1.00 14.27 61 ALA B N 1
ATOM 4554 C CA . ALA B 1 61 ? 2.924 -56.295 -21.456 1.00 14.38 61 ALA B CA 1
ATOM 4555 C C . ALA B 1 61 ? 1.735 -55.545 -20.831 1.00 14.50 61 ALA B C 1
ATOM 4556 O O . ALA B 1 61 ? 1.729 -55.266 -19.639 1.00 14.53 61 ALA B O 1
ATOM 4558 N N . ALA B 1 62 ? 0.729 -55.237 -21.643 1.00 14.83 62 ALA B N 1
ATOM 4559 C CA . ALA B 1 62 ? -0.450 -54.514 -21.170 1.00 15.12 62 ALA B CA 1
ATOM 4560 C C . ALA B 1 62 ? -1.245 -55.370 -20.159 1.00 15.92 62 ALA B C 1
ATOM 4561 O O . ALA B 1 62 ? -1.690 -54.857 -19.136 1.00 16.03 62 ALA B O 1
ATOM 4563 N N . ALA B 1 63 ? -1.425 -56.660 -20.459 1.00 15.92 63 ALA B N 1
ATOM 4564 C CA . ALA B 1 63 ? -2.043 -57.592 -19.491 1.00 16.73 63 ALA B CA 1
ATOM 4565 C C . ALA B 1 63 ? -1.338 -57.543 -18.141 1.00 17.12 63 ALA B C 1
ATOM 4566 O O . ALA B 1 63 ? -1.987 -57.383 -17.104 1.00 17.53 63 ALA B O 1
ATOM 4568 N N . SER B 1 64 ? -0.011 -57.651 -18.142 1.00 17.18 64 SER B N 1
ATOM 4569 C CA . SER B 1 64 ? 0.751 -57.615 -16.902 1.00 18.23 64 SER B CA 1
ATOM 4570 C C . SER B 1 64 ? 0.542 -56.295 -16.136 1.00 17.93 64 SER B C 1
ATOM 4571 O O . SER B 1 64 ? 0.415 -56.288 -14.900 1.00 17.51 64 SER B O 1
ATOM 4574 N N . GLY B 1 65 ? 0.444 -55.190 -16.884 1.00 16.81 65 GLY B N 1
ATOM 4575 C CA . GLY B 1 65 ? 0.149 -53.871 -16.294 1.00 16.04 65 GLY B CA 1
ATOM 4576 C C . GLY B 1 65 ? -1.213 -53.816 -15.613 1.00 15.78 65 GLY B C 1
ATOM 4577 O O . GLY B 1 65 ? -1.322 -53.320 -14.484 1.00 16.16 65 GLY B O 1
ATOM 4578 N N . PHE B 1 66 ? -2.238 -54.329 -16.291 1.00 15.77 66 PHE B N 1
ATOM 4579 C CA . PHE B 1 66 ? -3.603 -54.399 -15.731 1.00 16.47 66 PHE B CA 1
ATOM 4580 C C . PHE B 1 66 ? -3.636 -55.199 -14.412 1.00 16.35 66 PHE B C 1
ATOM 4581 O O . PHE B 1 66 ? -4.231 -54.778 -13.423 1.00 16.23 66 PHE B O 1
ATOM 4589 N N . LEU B 1 67 ? -2.948 -56.330 -14.404 1.00 16.43 67 LEU B N 1
ATOM 4590 C CA . LEU B 1 67 ? -2.908 -57.207 -13.231 1.00 16.94 67 LEU B CA 1
ATOM 4591 C C . LEU B 1 67 ? -2.137 -56.664 -12.010 1.00 17.61 67 LEU B C 1
ATOM 4592 O O . LEU B 1 67 ? -2.422 -57.057 -10.865 1.00 17.65 67 LEU B O 1
ATOM 4597 N N . THR B 1 68 ? -1.166 -55.775 -12.240 1.00 17.71 68 THR B N 1
ATOM 4598 C CA . THR B 1 68 ? -0.176 -55.427 -11.208 1.00 18.08 68 THR B CA 1
ATOM 4599 C C . THR B 1 68 ? -0.061 -53.946 -10.846 1.00 17.94 68 THR B C 1
ATOM 4600 O O . THR B 1 68 ? 0.478 -53.620 -9.791 1.00 17.80 68 THR B O 1
ATOM 4604 N N . GLN B 1 69 ? -0.551 -53.060 -11.713 1.00 17.64 69 GLN B N 1
ATOM 4605 C CA . GLN B 1 69 ? -0.301 -51.599 -11.594 1.00 18.52 69 GLN B CA 1
ATOM 4606 C C . GLN B 1 69 ? 1.185 -51.224 -11.809 1.00 19.08 69 GLN B C 1
ATOM 4607 O O . GLN B 1 69 ? 1.597 -50.111 -11.495 1.00 19.69 69 GLN B O 1
ATOM 4613 N N . LYS B 1 70 ? 1.983 -52.160 -12.322 1.00 19.03 70 LYS B N 1
ATOM 4614 C CA . LYS B 1 70 ? 3.371 -51.881 -12.690 1.00 20.27 70 LYS B CA 1
ATOM 4615 C C . LYS B 1 70 ? 3.391 -51.986 -14.227 1.00 19.07 70 LYS B C 1
ATOM 4616 O O . LYS B 1 70 ? 2.869 -52.955 -14.765 1.00 18.70 70 LYS B O 1
ATOM 4622 N N . PRO B 1 71 ? 3.954 -50.979 -14.941 1.00 18.49 71 PRO B N 1
ATOM 4623 C CA . PRO B 1 71 ? 3.842 -51.022 -16.417 1.00 17.49 71 PRO B CA 1
ATOM 4624 C C . PRO B 1 71 ? 4.555 -52.254 -16.974 1.00 17.19 71 PRO B C 1
ATOM 4625 O O . PRO B 1 71 ? 5.706 -52.533 -16.584 1.00 16.85 71 PRO B O 1
ATOM 4629 N N . GLY B 1 72 ? 3.871 -52.988 -17.849 1.00 16.38 72 GLY B N 1
ATOM 4630 C CA . GLY B 1 72 ? 4.501 -54.093 -18.580 1.00 16.63 72 GLY B CA 1
ATOM 4631 C C . GLY B 1 72 ? 5.494 -53.488 -19.567 1.00 16.92 72 GLY B C 1
ATOM 4632 O O . GLY B 1 72 ? 5.252 -52.395 -20.090 1.00 15.94 72 GLY B O 1
ATOM 4633 N N . ILE B 1 73 ? 6.604 -54.191 -19.812 1.00 16.56 73 ILE B N 1
ATOM 4634 C CA . ILE B 1 73 ? 7.647 -53.704 -20.712 1.00 16.72 73 ILE B CA 1
ATOM 4635 C C . ILE B 1 73 ? 7.662 -54.517 -22.002 1.00 17.03 73 ILE B C 1
ATOM 4636 O O . ILE B 1 73 ? 7.818 -55.756 -21.970 1.00 16.57 73 ILE B O 1
ATOM 4641 N N . CYS B 1 74 ? 7.456 -53.828 -23.131 1.00 16.15 74 CYS B N 1
ATOM 4642 C CA . CYS B 1 74 ? 7.510 -54.445 -24.461 1.00 16.35 74 CYS B CA 1
ATOM 4643 C C . CYS B 1 74 ? 8.745 -53.889 -25.191 1.00 16.70 74 CYS B C 1
ATOM 4644 O O . CYS B 1 74 ? 8.943 -52.672 -25.219 1.00 17.73 74 CYS B O 1
ATOM 4647 N N . LEU B 1 75 ? 9.561 -54.773 -25.771 1.00 15.77 75 LEU B N 1
ATOM 4648 C CA . LEU B 1 75 ? 10.796 -54.353 -26.439 1.00 15.15 75 LEU B CA 1
ATOM 4649 C C . LEU B 1 75 ? 10.705 -54.711 -27.925 1.00 14.90 75 LEU B C 1
ATOM 4650 O O . LEU B 1 75 ? 10.373 -55.841 -28.288 1.00 14.24 75 LEU B O 1
ATOM 4655 N N . THR B 1 76 ? 10.989 -53.744 -28.797 1.00 14.81 76 THR B N 1
ATOM 4656 C CA . THR B 1 76 ? 10.937 -54.002 -30.241 1.00 13.89 76 THR B CA 1
ATOM 4657 C C . THR B 1 76 ? 12.115 -53.321 -30.953 1.00 13.77 76 THR B C 1
ATOM 4658 O O . THR B 1 76 ? 12.836 -52.485 -30.383 1.00 14.26 76 THR B O 1
ATOM 4662 N N . VAL B 1 77 ? 12.289 -53.715 -32.207 1.00 14.17 77 VAL B N 1
ATOM 4663 C CA . VAL B 1 77 ? 13.241 -53.077 -33.109 1.00 14.48 77 VAL B CA 1
ATOM 4664 C C . VAL B 1 77 ? 12.647 -51.790 -33.699 1.00 14.92 77 VAL B C 1
ATOM 4665 O O . VAL B 1 77 ? 11.567 -51.342 -33.292 1.00 14.32 77 VAL B O 1
ATOM 4669 N N . SER B 1 78 ? 13.343 -51.240 -34.691 1.00 14.55 78 SER B N 1
ATOM 4670 C CA . SER B 1 78 ? 12.907 -50.026 -35.381 1.00 15.37 78 SER B CA 1
ATOM 4671 C C . SER B 1 78 ? 11.731 -50.287 -36.344 1.00 14.77 78 SER B C 1
ATOM 4672 O O . SER B 1 78 ? 11.063 -51.322 -36.261 1.00 15.47 78 SER B O 1
ATOM 4675 N N . ALA B 1 79 ? 11.481 -49.349 -37.260 1.00 14.63 79 ALA B N 1
ATOM 4676 C CA . ALA B 1 79 ? 10.214 -49.242 -38.008 1.00 14.05 79 ALA B CA 1
ATOM 4677 C C . ALA B 1 79 ? 9.268 -50.476 -38.132 1.00 14.44 79 ALA B C 1
ATOM 4678 O O . ALA B 1 79 ? 8.177 -50.445 -37.571 1.00 14.69 79 ALA B O 1
ATOM 4680 N N . PRO B 1 80 ? 9.680 -51.558 -38.841 1.00 14.80 80 PRO B N 1
ATOM 4681 C CA . PRO B 1 80 ? 8.749 -52.661 -39.082 1.00 15.37 80 PRO B CA 1
ATOM 4682 C C . PRO B 1 80 ? 8.272 -53.319 -37.762 1.00 14.29 80 PRO B C 1
ATOM 4683 O O . PRO B 1 80 ? 7.099 -53.641 -37.627 1.00 16.05 80 PRO B O 1
ATOM 4687 N N . GLY B 1 81 ? 9.174 -53.481 -36.798 1.00 14.56 81 GLY B N 1
ATOM 4688 C CA . GLY B 1 81 ? 8.828 -54.069 -35.505 1.00 14.39 81 GLY B CA 1
ATOM 4689 C C . GLY B 1 81 ? 8.073 -53.078 -34.634 1.00 14.27 81 GLY B C 1
ATOM 4690 O O . GLY B 1 81 ? 7.033 -53.412 -34.017 1.00 13.45 81 GLY B O 1
ATOM 4691 N N . PHE B 1 82 ? 8.609 -51.868 -34.571 1.00 13.24 82 PHE B N 1
ATOM 4692 C CA . PHE B 1 82 ? 7.937 -50.769 -33.893 1.00 13.38 82 PHE B CA 1
ATOM 4693 C C . PHE B 1 82 ? 6.454 -50.656 -34.306 1.00 13.47 82 PHE B C 1
ATOM 4694 O O . PHE B 1 82 ? 5.564 -50.509 -33.438 1.00 13.05 82 PHE B O 1
ATOM 4702 N N . LEU B 1 83 ? 6.172 -50.681 -35.610 1.00 14.29 83 LEU B N 1
ATOM 4703 C CA . LEU B 1 83 ? 4.769 -50.497 -36.067 1.00 15.50 83 LEU B CA 1
ATOM 4704 C C . LEU B 1 83 ? 3.857 -51.620 -35.585 1.00 15.75 83 LEU B C 1
ATOM 4705 O O . LEU B 1 83 ? 2.706 -51.395 -35.209 1.00 14.84 83 LEU B O 1
ATOM 4710 N N . ASN B 1 84 ? 4.368 -52.847 -35.620 1.00 15.86 84 ASN B N 1
ATOM 4711 C CA . ASN B 1 84 ? 3.602 -53.968 -35.070 1.00 15.80 84 ASN B CA 1
ATOM 4712 C C . ASN B 1 84 ? 3.311 -53.767 -33.582 1.00 15.52 84 ASN B C 1
ATOM 4713 O O . ASN B 1 84 ? 2.157 -53.950 -33.147 1.00 15.92 84 ASN B O 1
ATOM 4718 N N . GLY B 1 85 ? 4.333 -53.384 -32.814 1.00 14.64 85 GLY B N 1
ATOM 4719 C CA . GLY B 1 85 ? 4.153 -53.095 -31.365 1.00 14.28 85 GLY B CA 1
ATOM 4720 C C . GLY B 1 85 ? 3.211 -51.915 -31.119 1.00 14.82 85 GLY B C 1
ATOM 4721 O O . GLY B 1 85 ? 2.438 -51.918 -30.161 1.00 14.68 85 GLY B O 1
ATOM 4722 N N . LEU B 1 86 ? 3.292 -50.886 -31.968 1.00 14.50 86 LEU B N 1
ATOM 4723 C CA . LEU B 1 86 ? 2.405 -49.714 -31.841 1.00 15.03 86 LEU B CA 1
ATOM 4724 C C . LEU B 1 86 ? 0.902 -50.058 -31.802 1.00 15.07 86 LEU B C 1
ATOM 4725 O O . LEU B 1 86 ? 0.132 -49.436 -31.059 1.00 15.08 86 LEU B O 1
ATOM 4730 N N . THR B 1 87 ? 0.481 -51.031 -32.607 1.00 15.20 87 THR B N 1
ATOM 4731 C CA . THR B 1 87 ? -0.932 -51.427 -32.637 1.00 16.20 87 THR B CA 1
ATOM 4732 C C . THR B 1 87 ? -1.369 -51.899 -31.228 1.00 15.81 87 THR B C 1
ATOM 4733 O O . THR B 1 87 ? -2.483 -51.625 -30.792 1.00 16.35 87 THR B O 1
ATOM 4737 N N . ALA B 1 88 ? -0.464 -52.565 -30.518 1.00 14.90 88 ALA B N 1
ATOM 4738 C CA . ALA B 1 88 ? -0.735 -53.055 -29.166 1.00 14.27 88 ALA B CA 1
ATOM 4739 C C . ALA B 1 88 ? -0.657 -51.900 -28.169 1.00 14.16 88 ALA B C 1
ATOM 4740 O O . ALA B 1 88 ? -1.454 -51.811 -27.234 1.00 13.52 88 ALA B O 1
ATOM 4742 N N . LEU B 1 89 ? 0.311 -51.004 -28.369 1.00 12.82 89 LEU B N 1
ATOM 4743 C CA . LEU B 1 89 ? 0.426 -49.836 -27.499 1.00 13.34 89 LEU B CA 1
ATOM 4744 C C . LEU B 1 89 ? -0.863 -49.023 -27.528 1.00 13.37 89 LEU B C 1
ATOM 4745 O O . LEU B 1 89 ? -1.345 -48.553 -26.478 1.00 13.84 89 LEU B O 1
ATOM 4750 N N . ALA B 1 90 ? -1.417 -48.871 -28.733 1.00 14.19 90 ALA B N 1
ATOM 4751 C CA . ALA B 1 90 ? -2.660 -48.113 -28.969 1.00 14.02 90 ALA B CA 1
ATOM 4752 C C . ALA B 1 90 ? -3.814 -48.722 -28.166 1.00 14.58 90 ALA B C 1
ATOM 4753 O O . ALA B 1 90 ? -4.594 -48.016 -27.529 1.00 14.13 90 ALA B O 1
ATOM 4755 N N . ASN B 1 91 ? -3.900 -50.047 -28.204 1.00 14.33 91 ASN B N 1
ATOM 4756 C CA . ASN B 1 91 ? -4.927 -50.766 -27.449 1.00 15.09 91 ASN B CA 1
ATOM 4757 C C . ASN B 1 91 ? -4.788 -50.606 -25.927 1.00 14.43 91 ASN B C 1
ATOM 4758 O O . ASN B 1 91 ? -5.789 -50.468 -25.233 1.00 15.54 91 ASN B O 1
ATOM 4763 N N . ALA B 1 92 ? -3.564 -50.621 -25.415 1.00 13.68 92 ALA B N 1
ATOM 4764 C CA . ALA B 1 92 ? -3.311 -50.383 -23.987 1.00 13.22 92 ALA B CA 1
ATOM 4765 C C . ALA B 1 92 ? -3.813 -49.013 -23.559 1.00 13.76 92 ALA B C 1
ATOM 4766 O O . ALA B 1 92 ? -4.476 -48.863 -22.528 1.00 13.81 92 ALA B O 1
ATOM 4768 N N . THR B 1 93 ? -3.505 -48.004 -24.362 1.00 13.60 93 THR B N 1
ATOM 4769 C CA . THR B 1 93 ? -3.973 -46.641 -24.058 1.00 13.52 93 THR B CA 1
ATOM 4770 C C . THR B 1 93 ? -5.506 -46.516 -24.045 1.00 13.85 93 THR B C 1
ATOM 4771 O O . THR B 1 93 ? -6.080 -45.884 -23.139 1.00 14.08 93 THR B O 1
ATOM 4775 N N . VAL B 1 94 ? -6.159 -47.115 -25.033 1.00 13.74 94 VAL B N 1
ATOM 4776 C CA . VAL B 1 94 ? -7.631 -47.086 -25.137 1.00 15.47 94 VAL B CA 1
ATOM 4777 C C . VAL B 1 94 ? -8.262 -47.760 -23.925 1.00 15.80 94 VAL B C 1
ATOM 4778 O O . VAL B 1 94 ? -9.236 -47.269 -23.363 1.00 17.03 94 VAL B O 1
ATOM 4782 N N . ASN B 1 95 ? -7.672 -48.870 -23.507 1.00 15.89 95 ASN B N 1
ATOM 4783 C CA . ASN B 1 95 ? -8.204 -49.639 -22.381 1.00 16.56 95 ASN B CA 1
ATOM 4784 C C . ASN B 1 95 ? -7.823 -49.140 -20.997 1.00 17.11 95 ASN B C 1
ATOM 4785 O O . ASN B 1 95 ? -8.486 -49.485 -20.004 1.00 18.44 95 ASN B O 1
ATOM 4790 N N . GLY B 1 96 ? -6.786 -48.321 -20.909 1.00 16.21 96 GLY B N 1
ATOM 4791 C CA . GLY B 1 96 ? -6.328 -47.857 -19.605 1.00 16.51 96 GLY B CA 1
ATOM 4792 C C . GLY B 1 96 ? -5.403 -48.829 -18.884 1.00 16.50 96 GLY B C 1
ATOM 4793 O O . GLY B 1 96 ? -5.417 -48.902 -17.638 1.00 16.52 96 GLY B O 1
ATOM 4794 N N . PHE B 1 97 ? -4.583 -49.563 -19.648 1.00 15.60 97 PHE B N 1
ATOM 4795 C CA . PHE B 1 97 ? -3.597 -50.506 -19.062 1.00 15.62 97 PHE B CA 1
ATOM 4796 C C . PHE B 1 97 ? -2.179 -49.920 -19.168 1.00 15.35 97 PHE B C 1
ATOM 4797 O O . PHE B 1 97 ? -1.772 -49.470 -20.249 1.00 14.89 97 PHE B O 1
ATOM 4805 N N . PRO B 1 98 ? -1.417 -49.914 -18.058 1.00 15.04 98 PRO B N 1
ATOM 4806 C CA . PRO B 1 98 ? -0.094 -49.278 -18.118 1.00 14.63 98 PRO B CA 1
ATOM 4807 C C . PRO B 1 98 ? 0.949 -50.174 -18.782 1.00 14.83 98 PRO B C 1
ATOM 4808 O O . PRO B 1 98 ? 1.058 -51.363 -18.461 1.00 14.11 98 PRO B O 1
ATOM 4812 N N . MET B 1 99 ? 1.718 -49.600 -19.689 1.00 14.23 99 MET B N 1
ATOM 4813 C CA . MET B 1 99 ? 2.823 -50.343 -20.297 1.00 14.85 99 MET B CA 1
ATOM 4814 C C . MET B 1 99 ? 3.781 -49.332 -20.896 1.00 14.48 99 MET B C 1
ATOM 4815 O O . MET B 1 99 ? 3.387 -48.193 -21.179 1.00 14.00 99 MET B O 1
ATOM 4820 N N . ILE B 1 100 ? 5.024 -49.764 -21.103 1.00 14.16 100 ILE B N 1
ATOM 4821 C CA . ILE B 1 100 ? 6.010 -48.952 -21.812 1.00 13.59 100 ILE B CA 1
ATOM 4822 C C . ILE B 1 100 ? 6.507 -49.834 -22.949 1.00 13.58 100 ILE B C 1
ATOM 4823 O O . ILE B 1 100 ? 6.995 -50.958 -22.713 1.00 13.93 100 ILE B O 1
ATOM 4828 N N . MET B 1 101 ? 6.354 -49.359 -24.186 1.00 13.69 101 MET B N 1
ATOM 4829 C CA . MET B 1 101 ? 7.040 -49.980 -25.315 1.00 14.43 101 MET B CA 1
ATOM 4830 C C . MET B 1 101 ? 8.364 -49.283 -25.538 1.00 14.65 101 MET B C 1
ATOM 4831 O O . MET B 1 101 ? 8.411 -48.066 -25.772 1.00 14.84 101 MET B O 1
ATOM 4836 N N . ILE B 1 102 ? 9.446 -50.055 -25.441 1.00 14.79 102 ILE B N 1
ATOM 4837 C CA . ILE B 1 102 ? 10.797 -49.532 -25.665 1.00 15.14 102 ILE B CA 1
ATOM 4838 C C . ILE B 1 102 ? 11.171 -50.052 -27.056 1.00 14.94 102 ILE B C 1
ATOM 4839 O O . ILE B 1 102 ? 11.127 -51.265 -27.297 1.00 15.03 102 ILE B O 1
ATOM 4844 N N . SER B 1 103 ? 11.480 -49.143 -27.979 1.00 14.44 103 SER B N 1
ATOM 4845 C CA . SER B 1 103 ? 11.910 -49.539 -29.331 1.00 14.18 103 SER B CA 1
ATOM 4846 C C . SER B 1 103 ? 13.257 -48.901 -29.668 1.00 13.24 103 SER B C 1
ATOM 4847 O O . SER B 1 103 ? 13.513 -47.739 -29.338 1.00 13.04 103 SER B O 1
ATOM 4850 N N . GLY B 1 104 ? 14.129 -49.672 -30.321 1.00 12.87 104 GLY B N 1
ATOM 4851 C CA . GLY B 1 104 ? 15.314 -49.086 -30.947 1.00 13.01 104 GLY B CA 1
ATOM 4852 C C . GLY B 1 104 ? 14.851 -48.252 -32.124 1.00 12.89 104 GLY B C 1
ATOM 4853 O O . GLY B 1 104 ? 13.789 -48.513 -32.689 1.00 12.27 104 GLY B O 1
ATOM 4854 N N . SER B 1 105 ? 15.630 -47.235 -32.474 1.00 12.61 105 SER B N 1
ATOM 4855 C CA . SER B 1 105 ? 15.395 -46.501 -33.714 1.00 12.93 105 SER B CA 1
ATOM 4856 C C . SER B 1 105 ? 16.740 -46.278 -34.376 1.00 12.95 105 SER B C 1
ATOM 4857 O O . SER B 1 105 ? 17.799 -46.586 -33.797 1.00 13.39 105 SER B O 1
ATOM 4860 N N . SER B 1 106 ? 16.692 -45.703 -35.573 1.00 13.08 106 SER B N 1
ATOM 4861 C CA . SER B 1 106 ? 17.863 -45.586 -36.399 1.00 13.48 106 SER B CA 1
ATOM 4862 C C . SER B 1 106 ? 18.631 -44.267 -36.168 1.00 13.51 106 SER B C 1
ATOM 4863 O O . SER B 1 106 ? 18.653 -43.744 -35.037 1.00 13.57 106 SER B O 1
ATOM 4866 N N . ASP B 1 107 ? 19.293 -43.759 -37.212 1.00 13.97 107 ASP B N 1
ATOM 4867 C CA . ASP B 1 107 ? 20.220 -42.645 -37.095 1.00 14.46 107 ASP B CA 1
ATOM 4868 C C . ASP B 1 107 ? 19.405 -41.351 -37.194 1.00 14.07 107 ASP B C 1
ATOM 4869 O O . ASP B 1 107 ? 18.802 -41.101 -38.226 1.00 13.45 107 ASP B O 1
ATOM 4874 N N . ARG B 1 108 ? 19.376 -40.564 -36.109 1.00 13.34 108 ARG B N 1
ATOM 4875 C CA . ARG B 1 108 ? 18.524 -39.347 -36.049 1.00 13.06 108 ARG B CA 1
ATOM 4876 C C . ARG B 1 108 ? 18.856 -38.392 -37.201 1.00 13.09 108 ARG B C 1
ATOM 4877 O O . ARG B 1 108 ? 17.964 -37.776 -37.782 1.00 13.11 108 ARG B O 1
ATOM 4885 N N . ALA B 1 109 ? 20.145 -38.284 -37.559 1.00 13.04 109 ALA B N 1
ATOM 4886 C CA . ALA B 1 109 ? 20.541 -37.347 -38.642 1.00 13.17 109 ALA B CA 1
ATOM 4887 C C . ALA B 1 109 ? 19.962 -37.777 -39.980 1.00 13.39 109 ALA B C 1
ATOM 4888 O O . ALA B 1 109 ? 19.470 -36.948 -40.772 1.00 14.42 109 ALA B O 1
ATOM 4890 N N . ILE B 1 110 ? 20.044 -39.078 -40.264 1.00 12.92 110 ILE B N 1
ATOM 4891 C CA . ILE B 1 110 ? 19.586 -39.594 -41.551 1.00 12.36 110 ILE B CA 1
ATOM 4892 C C . ILE B 1 110 ? 18.043 -39.569 -41.632 1.00 12.46 110 ILE B C 1
ATOM 4893 O O . ILE B 1 110 ? 17.471 -39.182 -42.648 1.00 12.85 110 ILE B O 1
ATOM 4898 N N . VAL B 1 111 ? 17.392 -39.961 -40.547 1.00 12.14 111 VAL B N 1
ATOM 4899 C CA . VAL B 1 111 ? 15.921 -39.995 -40.497 1.00 12.52 111 VAL B CA 1
ATOM 4900 C C . VAL B 1 111 ? 15.350 -38.560 -40.579 1.00 12.60 111 VAL B C 1
ATOM 4901 O O . VAL B 1 111 ? 14.372 -38.319 -41.314 1.00 12.60 111 VAL B O 1
ATOM 4905 N N . ASP B 1 112 ? 15.966 -37.615 -39.865 1.00 12.93 112 ASP B N 1
ATOM 4906 C CA . ASP B 1 112 ? 15.525 -36.206 -39.902 1.00 13.72 112 ASP B CA 1
ATOM 4907 C C . ASP B 1 112 ? 15.626 -35.579 -41.301 1.00 14.56 112 ASP B C 1
ATOM 4908 O O . ASP B 1 112 ? 14.929 -34.613 -41.603 1.00 15.25 112 ASP B O 1
ATOM 4913 N N . LEU B 1 113 ? 16.525 -36.107 -42.143 1.00 14.66 113 LEU B N 1
ATOM 4914 C CA . LEU B 1 113 ? 16.639 -35.665 -43.550 1.00 14.22 113 LEU B CA 1
ATOM 4915 C C . LEU B 1 113 ? 15.896 -36.538 -44.566 1.00 15.11 113 LEU B C 1
ATOM 4916 O O . LEU B 1 113 ? 15.929 -36.250 -45.771 1.00 14.98 113 LEU B O 1
ATOM 4921 N N . GLN B 1 114 ? 15.201 -37.574 -44.073 1.00 14.78 114 GLN B N 1
ATOM 4922 C CA . GLN B 1 114 ? 14.425 -38.517 -44.895 1.00 15.70 114 GLN B CA 1
ATOM 4923 C C . GLN B 1 114 ? 15.249 -39.048 -46.057 1.00 15.71 114 GLN B C 1
ATOM 4924 O O . GLN B 1 114 ? 14.804 -39.059 -47.215 1.00 15.77 114 GLN B O 1
ATOM 4930 N N . GLN B 1 115 ? 16.457 -39.484 -45.736 1.00 15.73 115 GLN B N 1
ATOM 4931 C CA . GLN B 1 115 ? 17.384 -39.923 -46.777 1.00 15.93 115 GLN B CA 1
ATOM 4932 C C . GLN B 1 115 ? 17.270 -41.419 -47.067 1.00 16.32 115 GLN B C 1
ATOM 4933 O O . GLN B 1 115 ? 17.967 -41.928 -47.957 1.00 16.84 115 GLN B O 1
ATOM 4939 N N . GLY B 1 116 ? 16.400 -42.124 -46.337 1.00 14.90 116 GLY B N 1
ATOM 4940 C CA . GLY B 1 116 ? 16.208 -43.565 -46.559 1.00 14.85 116 GLY B CA 1
ATOM 4941 C C . GLY B 1 116 ? 17.143 -44.402 -45.684 1.00 15.24 116 GLY B C 1
ATOM 4942 O O . GLY B 1 116 ? 17.791 -45.350 -46.154 1.00 15.83 116 GLY B O 1
ATOM 4943 N N . ASP B 1 117 ? 17.192 -44.066 -44.396 1.00 14.63 117 ASP B N 1
ATOM 4944 C CA . ASP B 1 117 ? 17.936 -44.860 -43.422 1.00 14.47 117 ASP B CA 1
ATOM 4945 C C . ASP B 1 117 ? 17.376 -46.285 -43.341 1.00 13.87 117 ASP B C 1
ATOM 4946 O O . ASP B 1 117 ? 16.261 -46.560 -43.782 1.00 14.43 117 ASP B O 1
ATOM 4951 N N . TYR B 1 118 ? 18.191 -47.186 -42.796 1.00 14.56 118 TYR B N 1
ATOM 4952 C CA . TYR B 1 118 ? 17.744 -48.487 -42.355 1.00 14.98 118 TYR B CA 1
ATOM 4953 C C . TYR B 1 118 ? 16.521 -48.260 -41.450 1.00 14.92 118 TYR B C 1
ATOM 4954 O O . TYR B 1 118 ? 16.589 -47.448 -40.525 1.00 14.79 118 TYR B O 1
ATOM 4963 N N . GLU B 1 119 ? 15.427 -48.955 -41.755 1.00 14.31 119 GLU B N 1
ATOM 4964 C CA . GLU B 1 119 ? 14.175 -48.921 -40.972 1.00 14.88 119 GLU B CA 1
ATOM 4965 C C . GLU B 1 119 ? 13.812 -47.500 -40.549 1.00 14.34 119 GLU B C 1
ATOM 4966 O O . GLU B 1 119 ? 13.628 -47.208 -39.379 1.00 13.96 119 GLU B O 1
ATOM 4972 N N . GLU B 1 120 ? 13.728 -46.625 -41.542 1.00 14.69 120 GLU B N 1
ATOM 4973 C CA . GLU B 1 120 ? 13.546 -45.201 -41.274 1.00 15.36 120 GLU B CA 1
ATOM 4974 C C . GLU B 1 120 ? 12.090 -44.903 -40.914 1.00 14.67 120 GLU B C 1
ATOM 4975 O O . GLU B 1 120 ? 11.192 -45.174 -41.707 1.00 14.40 120 GLU B O 1
ATOM 4981 N N . LEU B 1 121 ? 11.900 -44.282 -39.746 1.00 15.03 121 LEU B N 1
ATOM 4982 C CA . LEU B 1 121 ? 10.608 -43.689 -39.363 1.00 14.57 121 LEU B CA 1
ATOM 4983 C C . LEU B 1 121 ? 10.866 -42.765 -38.167 1.00 13.31 121 LEU B C 1
ATOM 4984 O O . LEU B 1 121 ? 11.688 -43.110 -37.282 1.00 14.44 121 LEU B O 1
ATOM 4989 N N . ASP B 1 122 ? 10.182 -41.618 -38.123 1.00 13.01 122 ASP B N 1
ATOM 4990 C CA . ASP B 1 122 ? 10.177 -40.820 -36.876 1.00 12.76 122 ASP B CA 1
ATOM 4991 C C . ASP B 1 122 ? 9.219 -41.549 -35.936 1.00 12.37 122 ASP B C 1
ATOM 4992 O O . ASP B 1 122 ? 8.001 -41.310 -35.935 1.00 11.60 122 ASP B O 1
ATOM 4997 N N . GLN B 1 123 ? 9.780 -42.478 -35.162 1.00 13.07 123 GLN B N 1
ATOM 4998 C CA . GLN B 1 123 ? 8.965 -43.365 -34.323 1.00 13.06 123 GLN B CA 1
ATOM 4999 C C . GLN B 1 123 ? 8.321 -42.621 -33.176 1.00 12.63 123 GLN B C 1
ATOM 5000 O O . GLN B 1 123 ? 7.198 -42.927 -32.789 1.00 11.98 123 GLN B O 1
ATOM 5006 N N . MET B 1 124 ? 9.034 -41.631 -32.645 1.00 12.31 124 MET B N 1
ATOM 5007 C CA . MET B 1 124 ? 8.508 -40.876 -31.527 1.00 13.29 124 MET B CA 1
ATOM 5008 C C . MET B 1 124 ? 7.203 -40.199 -31.956 1.00 13.14 124 MET B C 1
ATOM 5009 O O . MET B 1 124 ? 6.180 -40.317 -31.296 1.00 11.15 124 MET B O 1
ATOM 5014 N N . ASN B 1 125 ? 7.249 -39.488 -33.076 1.00 13.98 125 ASN B N 1
ATOM 5015 C CA . ASN B 1 125 ? 6.066 -38.811 -33.557 1.00 15.45 125 ASN B CA 1
ATOM 5016 C C . ASN B 1 125 ? 4.960 -39.761 -34.017 1.00 15.12 125 ASN B C 1
ATOM 5017 O O . ASN B 1 125 ? 3.753 -39.447 -33.868 1.00 15.54 125 ASN B O 1
ATOM 5022 N N . ALA B 1 126 ? 5.354 -40.901 -34.582 1.00 13.55 126 ALA B N 1
ATOM 5023 C CA . ALA B 1 126 ? 4.410 -41.954 -34.997 1.00 13.80 126 ALA B CA 1
ATOM 5024 C C . ALA B 1 126 ? 3.584 -42.506 -33.818 1.00 13.78 126 ALA B C 1
ATOM 5025 O O . ALA B 1 126 ? 2.413 -42.840 -33.965 1.00 13.95 126 ALA B O 1
ATOM 5027 N N . ALA B 1 127 ? 4.207 -42.580 -32.649 1.00 13.36 127 ALA B N 1
ATOM 5028 C CA . ALA B 1 127 ? 3.568 -43.182 -31.473 1.00 13.86 127 ALA B CA 1
ATOM 5029 C C . ALA B 1 127 ? 2.667 -42.197 -30.736 1.00 15.03 127 ALA B C 1
ATOM 5030 O O . ALA B 1 127 ? 1.776 -42.606 -29.984 1.00 14.08 127 ALA B O 1
ATOM 5032 N N . LYS B 1 128 ? 2.897 -40.904 -30.950 1.00 16.25 128 LYS B N 1
ATOM 5033 C CA . LYS B 1 128 ? 2.190 -39.845 -30.166 1.00 18.38 128 LYS B CA 1
ATOM 5034 C C . LYS B 1 128 ? 0.666 -39.933 -30.108 1.00 18.00 128 LYS B C 1
ATOM 5035 O O . LYS B 1 128 ? 0.094 -39.762 -29.021 1.00 19.23 128 LYS B O 1
ATOM 5041 N N . PRO B 1 129 ? -0.007 -40.192 -31.248 1.00 18.10 129 PRO B N 1
ATOM 5042 C CA . PRO B 1 129 ? -1.473 -40.289 -31.206 1.00 17.57 129 PRO B CA 1
ATOM 5043 C C . PRO B 1 129 ? -2.010 -41.453 -30.375 1.00 17.47 129 PRO B C 1
ATOM 5044 O O . PRO B 1 129 ? -3.187 -41.433 -29.986 1.00 18.26 129 PRO B O 1
ATOM 5048 N N . TYR B 1 130 ? -1.156 -42.427 -30.068 1.00 15.87 130 TYR B N 1
ATOM 5049 C CA . TYR B 1 130 ? -1.585 -43.706 -29.455 1.00 16.01 130 TYR B CA 1
ATOM 5050 C C . TYR B 1 130 ? -1.045 -43.922 -28.041 1.00 15.92 130 TYR B C 1
ATOM 5051 O O . TYR B 1 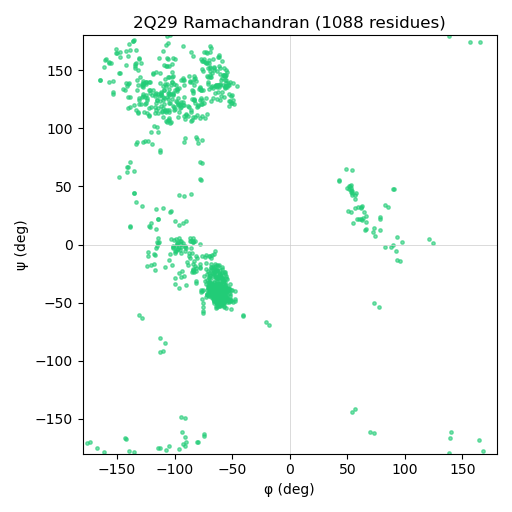130 ? -1.246 -44.984 -27.451 1.00 17.60 130 TYR B O 1
ATOM 5060 N N . ALA B 1 131 ? -0.313 -42.945 -27.528 1.00 14.81 131 ALA B N 1
ATOM 5061 C CA . ALA B 1 131 ? 0.373 -43.092 -26.260 1.00 14.21 131 ALA B CA 1
ATOM 5062 C C . ALA B 1 131 ? 0.039 -41.918 -25.369 1.00 14.88 131 ALA B C 1
ATOM 5063 O O . ALA B 1 131 ? -0.278 -40.828 -25.860 1.00 14.15 131 ALA B O 1
ATOM 5065 N N . LYS B 1 132 ? 0.163 -42.122 -24.058 1.00 14.82 132 LYS B N 1
ATOM 5066 C CA . LYS B 1 132 ? 0.029 -41.016 -23.109 1.00 15.36 132 LYS B CA 1
ATOM 5067 C C . LYS B 1 132 ? 1.177 -40.019 -23.290 1.00 15.44 132 LYS B C 1
ATOM 5068 O O . LYS B 1 132 ? 1.006 -38.814 -23.101 1.00 15.59 132 LYS B O 1
ATOM 5074 N N . ALA B 1 133 ? 2.347 -40.536 -23.673 1.00 14.80 133 ALA B N 1
ATOM 5075 C CA . ALA B 1 133 ? 3.508 -39.699 -23.990 1.00 14.04 133 ALA B CA 1
ATOM 5076 C C . ALA B 1 133 ? 4.458 -40.544 -24.815 1.00 14.01 133 ALA B C 1
ATOM 5077 O O . ALA B 1 133 ? 4.457 -41.775 -24.715 1.00 13.32 133 ALA B O 1
ATOM 5079 N N . ALA B 1 134 ? 5.245 -39.867 -25.647 1.00 13.48 134 ALA B N 1
ATOM 5080 C CA . ALA B 1 134 ? 6.291 -40.516 -26.431 1.00 13.08 134 ALA B CA 1
ATOM 5081 C C . ALA B 1 134 ? 7.590 -39.724 -26.209 1.00 13.49 134 ALA B C 1
ATOM 5082 O O . ALA B 1 134 ? 7.655 -38.516 -26.487 1.00 14.10 134 ALA B O 1
ATOM 5084 N N . PHE B 1 135 ? 8.608 -40.414 -25.698 1.00 13.43 135 PHE B N 1
ATOM 5085 C CA . PHE B 1 135 ? 9.888 -39.783 -25.309 1.00 13.57 135 PHE B CA 1
ATOM 5086 C C . PHE B 1 135 ? 10.987 -40.412 -26.162 1.00 13.62 135 PHE B C 1
ATOM 5087 O O . PHE B 1 135 ? 10.886 -41.582 -26.507 1.00 14.05 135 PHE B O 1
ATOM 5095 N N . ARG B 1 136 ? 12.018 -39.639 -26.485 1.00 13.22 136 ARG B N 1
ATOM 5096 C CA . ARG B 1 136 ? 13.164 -40.145 -27.252 1.00 12.73 136 ARG B CA 1
ATOM 5097 C C . ARG B 1 136 ? 14.429 -39.686 -26.546 1.00 13.01 136 ARG B C 1
ATOM 5098 O O . ARG B 1 136 ? 14.541 -38.526 -26.157 1.00 12.58 136 ARG B O 1
ATOM 5106 N N . VAL B 1 137 ? 15.365 -40.617 -26.360 1.00 13.13 137 VAL B N 1
ATOM 5107 C CA . VAL B 1 137 ? 16.558 -40.357 -25.547 1.00 13.69 137 VAL B CA 1
ATOM 5108 C C . VAL B 1 137 ? 17.811 -40.293 -26.414 1.00 14.74 137 VAL B C 1
ATOM 5109 O O . VAL B 1 137 ? 18.217 -41.301 -26.974 1.00 16.49 137 VAL B O 1
ATOM 5113 N N . ASN B 1 138 ? 18.434 -39.134 -26.486 1.00 14.25 138 ASN B N 1
ATOM 5114 C CA . ASN B 1 138 ? 19.624 -38.953 -27.325 1.00 16.23 138 ASN B CA 1
ATOM 5115 C C . ASN B 1 138 ? 20.949 -39.098 -26.572 1.00 17.15 138 ASN B C 1
ATOM 5116 O O . ASN B 1 138 ? 21.962 -39.435 -27.189 1.00 18.85 138 ASN B O 1
ATOM 5121 N N . GLN B 1 139 ? 20.926 -38.856 -25.261 1.00 17.11 139 GLN B N 1
ATOM 5122 C CA . GLN B 1 139 ? 22.144 -38.841 -24.425 1.00 17.16 139 GLN B CA 1
ATOM 5123 C C . GLN B 1 139 ? 22.038 -39.931 -23.356 1.00 16.97 139 GLN B C 1
ATOM 5124 O O . GLN B 1 139 ? 20.996 -40.049 -22.682 1.00 15.57 139 GLN B O 1
ATOM 5130 N N . PRO B 1 140 ? 23.109 -40.743 -23.180 1.00 16.56 140 PRO B N 1
ATOM 5131 C CA . PRO B 1 140 ? 22.994 -41.844 -22.214 1.00 16.42 140 PRO B CA 1
ATOM 5132 C C . PRO B 1 140 ? 22.748 -41.391 -20.768 1.00 16.13 140 PRO B C 1
ATOM 5133 O O . PRO B 1 140 ? 22.111 -42.123 -19.992 1.00 15.42 140 PRO B O 1
ATOM 5137 N N . GLN B 1 141 ? 23.230 -40.200 -20.412 1.00 15.97 141 GLN B N 1
ATOM 5138 C CA . GLN B 1 141 ? 23.021 -39.666 -19.062 1.00 16.76 141 GLN B CA 1
ATOM 5139 C C . GLN B 1 141 ? 21.568 -39.287 -18.766 1.00 16.67 141 GLN B C 1
ATOM 5140 O O . GLN B 1 141 ? 21.227 -38.952 -17.608 1.00 16.76 141 GLN B O 1
ATOM 5146 N N . ASP B 1 142 ? 20.727 -39.299 -19.809 1.00 16.09 142 ASP B N 1
ATOM 5147 C CA . ASP B 1 142 ? 19.288 -38.983 -19.666 1.00 15.70 142 ASP B CA 1
ATOM 5148 C C . ASP B 1 142 ? 18.408 -40.239 -19.650 1.00 15.42 142 ASP B C 1
ATOM 5149 O O . ASP B 1 142 ? 17.198 -40.153 -19.498 1.00 15.27 142 ASP B O 1
ATOM 5154 N N . LEU B 1 143 ? 19.016 -41.410 -19.812 1.00 15.08 143 LEU B N 1
ATOM 5155 C CA . LEU B 1 143 ? 18.251 -42.648 -19.821 1.00 14.63 143 LEU B CA 1
ATOM 5156 C C . LEU B 1 143 ? 17.481 -42.894 -18.510 1.00 15.19 143 LEU B C 1
ATOM 5157 O O . LEU B 1 143 ? 16.343 -43.373 -18.539 1.00 15.25 143 LEU B O 1
ATOM 5162 N N . GLY B 1 144 ? 18.100 -42.587 -17.369 1.00 15.23 144 GLY B N 1
ATOM 5163 C CA . GLY B 1 144 ? 17.459 -42.824 -16.076 1.00 14.63 144 GLY B CA 1
ATOM 5164 C C . GLY B 1 144 ? 16.243 -41.929 -15.882 1.00 14.56 144 GLY B C 1
ATOM 5165 O O . GLY B 1 144 ? 15.151 -42.395 -15.499 1.00 14.63 144 GLY B O 1
ATOM 5166 N N . ILE B 1 145 ? 16.403 -40.647 -16.190 1.00 14.89 145 ILE B N 1
ATOM 5167 C CA . ILE B 1 145 ? 15.291 -39.711 -16.002 1.00 15.62 145 ILE B CA 1
ATOM 5168 C C . ILE B 1 145 ? 14.171 -40.022 -17.015 1.00 15.09 145 ILE B C 1
ATOM 5169 O O . ILE B 1 145 ? 12.986 -40.009 -16.665 1.00 14.91 145 ILE B O 1
ATOM 5174 N N . ALA B 1 146 ? 14.550 -40.355 -18.249 1.00 14.23 146 ALA B N 1
ATOM 5175 C CA . ALA B 1 146 ? 13.576 -40.788 -19.280 1.00 14.42 146 ALA B CA 1
ATOM 5176 C C . ALA B 1 146 ? 12.746 -41.989 -18.828 1.00 14.29 146 ALA B C 1
ATOM 5177 O O . ALA B 1 146 ? 11.523 -42.007 -19.019 1.00 14.31 146 ALA B O 1
ATOM 5179 N N . LEU B 1 147 ? 13.390 -43.000 -18.231 1.00 14.20 147 LEU B N 1
ATOM 5180 C CA . LEU B 1 147 ? 12.634 -44.163 -17.740 1.00 14.71 147 LEU B CA 1
ATOM 5181 C C . LEU B 1 147 ? 11.715 -43.768 -16.570 1.00 14.84 147 LEU B C 1
ATOM 5182 O O . LEU B 1 147 ? 10.576 -44.217 -16.492 1.00 14.07 147 LEU B O 1
ATOM 5187 N N . ALA B 1 148 ? 12.216 -42.900 -15.703 1.00 15.04 148 ALA B N 1
ATOM 5188 C CA . ALA B 1 148 ? 11.429 -42.387 -14.584 1.00 15.68 148 ALA B CA 1
ATOM 5189 C C . ALA B 1 148 ? 10.152 -41.690 -15.088 1.00 16.02 148 ALA B C 1
ATOM 5190 O O . ALA B 1 148 ? 9.061 -41.961 -14.586 1.00 16.51 148 ALA B O 1
ATOM 5192 N N . ARG B 1 149 ? 10.297 -40.827 -16.094 1.00 16.00 149 ARG B N 1
ATOM 5193 C CA . ARG B 1 149 ? 9.138 -40.194 -16.759 1.00 16.56 149 ARG B CA 1
ATOM 5194 C C . ARG B 1 149 ? 8.184 -41.238 -17.343 1.00 16.31 149 ARG B C 1
ATOM 5195 O O . ARG B 1 149 ? 6.972 -41.164 -17.120 1.00 15.70 149 ARG B O 1
ATOM 5203 N N . ALA B 1 150 ? 8.724 -42.192 -18.100 1.00 15.71 150 ALA B N 1
ATOM 5204 C CA . ALA B 1 150 ? 7.913 -43.208 -18.737 1.00 15.52 150 ALA B CA 1
ATOM 5205 C C . ALA B 1 150 ? 7.094 -43.985 -17.697 1.00 15.59 150 ALA B C 1
ATOM 5206 O O . ALA B 1 150 ? 5.904 -44.257 -17.908 1.00 16.45 150 ALA B O 1
ATOM 5208 N N . ILE B 1 151 ? 7.722 -44.353 -16.585 1.00 15.30 151 ILE B N 1
ATOM 5209 C CA . ILE B 1 151 ? 6.996 -45.080 -15.518 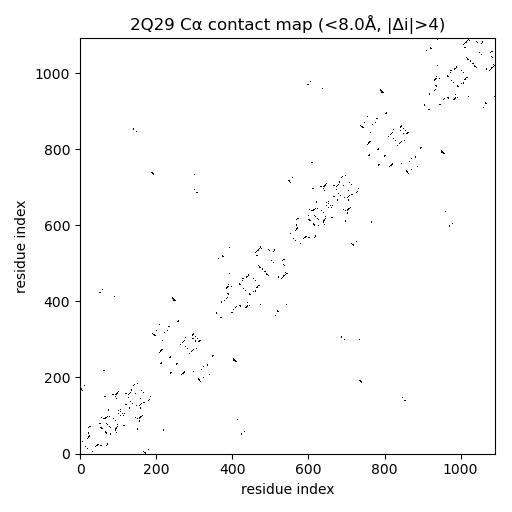1.00 15.30 151 ILE B CA 1
ATOM 5210 C C . ILE B 1 151 ? 5.876 -44.211 -14.944 1.00 15.75 151 ILE B C 1
ATOM 5211 O O . ILE B 1 151 ? 4.706 -44.601 -14.926 1.00 16.68 151 ILE B O 1
ATOM 5216 N N . ARG B 1 152 ? 6.223 -43.015 -14.519 1.00 15.98 152 ARG B N 1
ATOM 5217 C CA . ARG B 1 152 ? 5.220 -42.137 -13.919 1.00 16.34 152 ARG B CA 1
ATOM 5218 C C . ARG B 1 152 ? 4.058 -41.843 -14.849 1.00 15.96 152 ARG B C 1
ATOM 5219 O O . ARG B 1 152 ? 2.893 -41.854 -14.421 1.00 15.38 152 ARG B O 1
ATOM 5227 N N . VAL B 1 153 ? 4.363 -41.563 -16.113 1.00 14.51 153 VAL B N 1
ATOM 5228 C CA . VAL B 1 153 ? 3.298 -41.233 -17.042 1.00 14.94 153 VAL B CA 1
ATOM 5229 C C . VAL B 1 153 ? 2.392 -42.446 -17.244 1.00 14.03 153 VAL B C 1
ATOM 5230 O O . VAL B 1 153 ? 1.165 -42.308 -17.287 1.00 14.06 153 VAL B O 1
ATOM 5234 N N . SER B 1 154 ? 2.995 -43.625 -17.393 1.00 14.26 154 SER B N 1
ATOM 5235 C CA . SER B 1 154 ? 2.226 -44.826 -17.738 1.00 14.51 154 SER B CA 1
ATOM 5236 C C . SER B 1 154 ? 1.171 -45.205 -16.675 1.00 15.23 154 SER B C 1
ATOM 5237 O O . SER B 1 154 ? 0.108 -45.687 -17.031 1.00 14.62 154 SER B O 1
ATOM 5240 N N . VAL B 1 155 ? 1.470 -44.965 -15.400 1.00 16.78 155 VAL B N 1
ATOM 5241 C CA . VAL B 1 155 ? 0.594 -45.414 -14.300 1.00 18.64 155 VAL B CA 1
ATOM 5242 C C . VAL B 1 155 ? -0.258 -44.329 -13.652 1.00 19.70 155 VAL B C 1
ATOM 5243 O O . VAL B 1 155 ? -1.110 -44.625 -12.808 1.00 19.79 155 VAL B O 1
ATOM 5247 N N . SER B 1 156 ? -0.021 -43.073 -14.013 1.00 21.30 156 SER B N 1
ATOM 5248 C CA . SER B 1 156 ? -0.809 -41.977 -13.419 1.00 22.52 156 SER B CA 1
ATOM 5249 C C . SER B 1 156 ? -2.024 -41.652 -14.283 1.00 22.13 156 SER B C 1
ATOM 5250 O O . SER B 1 156 ? -2.173 -42.187 -15.388 1.00 22.29 156 SER B O 1
ATOM 5253 N N . GLY B 1 157 ? -2.933 -40.813 -13.768 1.00 22.46 157 GLY B N 1
ATOM 5254 C CA . GLY B 1 157 ? -4.188 -40.536 -14.461 1.00 21.80 157 GLY B CA 1
ATOM 5255 C C . GLY B 1 157 ? -4.914 -41.823 -14.783 1.00 21.14 157 GLY B C 1
ATOM 5256 O O . GLY B 1 157 ? -4.886 -42.770 -13.985 1.00 21.09 157 GLY B O 1
ATOM 5257 N N . ARG B 1 158 ? -5.578 -41.873 -15.933 1.00 20.76 158 ARG B N 1
ATOM 5258 C CA . ARG B 1 158 ? -6.013 -43.146 -16.473 1.00 21.78 158 ARG B CA 1
ATOM 5259 C C . ARG B 1 158 ? -4.723 -43.743 -17.050 1.00 20.25 158 ARG B C 1
ATOM 5260 O O . ARG B 1 158 ? -4.098 -43.118 -17.924 1.00 20.12 158 ARG B O 1
ATOM 5268 N N . PRO B 1 159 ? -4.315 -44.929 -16.563 1.00 18.61 159 PRO B N 1
ATOM 5269 C CA . PRO B 1 159 ? -3.046 -45.510 -17.058 1.00 16.49 159 PRO B CA 1
ATOM 5270 C C . PRO B 1 159 ? -3.087 -45.786 -18.555 1.00 15.70 159 PRO B C 1
ATOM 5271 O O . PRO B 1 159 ? -4.155 -45.802 -19.167 1.00 15.15 159 PRO B O 1
ATOM 5275 N N . GLY B 1 160 ? -1.920 -45.982 -19.159 1.00 14.73 160 GLY B N 1
ATOM 5276 C CA . GLY B 1 160 ? -1.901 -46.254 -20.576 1.00 14.78 160 GLY B CA 1
ATOM 5277 C C . GLY B 1 160 ? -0.503 -46.535 -21.082 1.00 13.75 160 GLY B C 1
ATOM 5278 O O . GLY B 1 160 ? 0.443 -46.686 -20.303 1.00 13.95 160 GLY B O 1
ATOM 5279 N N . GLY B 1 161 ? -0.375 -46.597 -22.400 1.00 13.55 161 GLY B N 1
ATOM 5280 C CA . GLY B 1 161 ? 0.919 -46.867 -23.005 1.00 13.15 161 GLY B CA 1
ATOM 5281 C C . GLY B 1 161 ? 1.807 -45.639 -23.122 1.00 13.78 161 GLY B C 1
ATOM 5282 O O . GLY B 1 161 ? 1.333 -44.518 -23.403 1.00 14.02 161 GLY B O 1
ATOM 5283 N N . VAL B 1 162 ? 3.101 -45.848 -22.914 1.00 12.87 162 VAL B N 1
ATOM 5284 C CA . VAL B 1 162 ? 4.102 -44.792 -23.123 1.00 13.57 162 VAL B CA 1
ATOM 5285 C C . VAL B 1 162 ? 5.110 -45.376 -24.084 1.00 13.22 162 VAL B C 1
ATOM 5286 O O . VAL B 1 162 ? 5.461 -46.570 -23.988 1.00 14.07 162 VAL B O 1
ATOM 5290 N N . TYR B 1 163 ? 5.545 -44.559 -25.043 1.00 13.16 163 TYR B N 1
ATOM 5291 C CA . TYR B 1 163 ? 6.576 -45.003 -25.964 1.00 12.73 163 TYR B CA 1
ATOM 5292 C C . TYR B 1 163 ? 7.928 -44.398 -25.547 1.00 13.08 163 TYR B C 1
ATOM 5293 O O . TYR B 1 163 ? 8.033 -43.194 -25.342 1.00 11.80 163 TYR B O 1
ATOM 5302 N N . LEU B 1 164 ? 8.963 -45.245 -25.453 1.00 12.48 164 LEU B N 1
ATOM 5303 C CA . LEU B 1 164 ? 10.328 -44.807 -25.119 1.00 12.54 164 LEU B CA 1
ATOM 5304 C C . LEU B 1 164 ? 11.269 -45.229 -26.257 1.00 12.62 164 LEU B C 1
ATOM 5305 O O . LEU B 1 164 ? 11.495 -46.425 -26.490 1.00 13.45 164 LEU B O 1
ATOM 5310 N N . ASP B 1 165 ? 11.758 -44.236 -26.990 1.00 11.92 165 ASP B N 1
ATOM 5311 C CA . ASP B 1 165 ? 12.553 -44.449 -28.204 1.00 11.01 165 ASP B CA 1
ATOM 5312 C C . ASP B 1 165 ? 14.043 -44.358 -27.843 1.00 11.85 165 ASP B C 1
ATOM 5313 O O . ASP B 1 165 ? 14.505 -43.352 -27.272 1.00 11.51 165 ASP B O 1
ATOM 5318 N N . LEU B 1 166 ? 14.795 -45.404 -28.204 1.00 11.64 166 LEU B N 1
ATOM 5319 C CA . LEU B 1 166 ? 16.231 -45.464 -27.925 1.00 13.05 166 LEU B CA 1
ATOM 5320 C C . LEU B 1 166 ? 16.967 -45.600 -29.265 1.00 13.20 166 LEU B C 1
ATOM 5321 O O . LEU B 1 166 ? 17.054 -46.697 -29.800 1.00 14.38 166 LEU B O 1
ATOM 5326 N N . PRO B 1 167 ? 17.448 -44.477 -29.829 1.00 13.88 167 PRO B N 1
ATOM 5327 C CA . PRO B 1 167 ? 18.255 -44.494 -31.060 1.00 14.00 167 PRO B CA 1
ATOM 5328 C C . PRO B 1 167 ? 19.462 -45.417 -30.861 1.00 14.70 167 PRO B C 1
ATOM 5329 O O . PRO B 1 167 ? 20.039 -45.446 -29.765 1.00 14.58 167 PRO B O 1
ATOM 5333 N N . ALA B 1 168 ? 19.823 -46.170 -31.900 1.00 15.60 168 ALA B N 1
ATOM 5334 C CA . ALA B 1 168 ? 20.949 -47.109 -31.811 1.00 16.64 168 ALA B CA 1
ATOM 5335 C C . ALA B 1 168 ? 22.176 -46.448 -31.175 1.00 17.29 168 ALA B C 1
ATOM 5336 O O . ALA B 1 168 ? 22.851 -47.054 -30.344 1.00 17.96 168 ALA B O 1
ATOM 5338 N N . ASN B 1 169 ? 22.432 -45.189 -31.533 1.00 17.90 169 ASN B N 1
ATOM 5339 C CA . ASN B 1 169 ? 23.571 -44.435 -30.999 1.00 19.20 169 ASN B CA 1
ATOM 5340 C C . ASN B 1 169 ? 23.580 -44.224 -29.491 1.00 18.99 169 ASN B C 1
ATOM 5341 O O . ASN B 1 169 ? 24.654 -44.188 -28.884 1.00 19.19 169 ASN B O 1
ATOM 5346 N N . VAL B 1 170 ? 22.406 -44.086 -28.881 1.00 18.12 170 VAL B N 1
ATOM 5347 C CA . VAL B 1 170 ? 22.352 -43.937 -27.415 1.00 17.85 170 VAL B CA 1
ATOM 5348 C C . VAL B 1 170 ? 22.725 -45.240 -26.694 1.00 17.57 170 VAL B C 1
ATOM 5349 O O . VAL B 1 170 ? 23.290 -45.216 -25.604 1.00 17.37 170 VAL B O 1
ATOM 5353 N N . LEU B 1 171 ? 22.399 -46.370 -27.311 1.00 17.74 171 LEU B N 1
ATOM 5354 C CA . LEU B 1 171 ? 22.696 -47.690 -26.751 1.00 18.72 171 LEU B CA 1
ATOM 5355 C C . LEU B 1 171 ? 24.208 -47.953 -26.779 1.00 19.53 171 LEU B C 1
ATOM 5356 O O . LEU B 1 171 ? 24.761 -48.581 -25.875 1.00 19.78 171 LEU B O 1
ATOM 5361 N N . ALA B 1 172 ? 24.861 -47.432 -27.810 1.00 19.92 172 ALA B N 1
ATOM 5362 C CA . ALA B 1 172 ? 26.310 -47.563 -27.978 1.00 21.17 172 ALA B CA 1
ATOM 5363 C C . ALA B 1 172 ? 27.109 -46.483 -27.223 1.00 21.72 172 ALA B C 1
ATOM 5364 O O . ALA B 1 172 ? 28.281 -46.697 -26.898 1.00 21.69 172 ALA B O 1
ATOM 5366 N N . ALA B 1 173 ? 26.482 -45.333 -26.938 1.00 21.40 173 ALA B N 1
ATOM 5367 C CA . ALA B 1 173 ? 27.170 -44.195 -26.318 1.00 21.50 173 ALA B CA 1
ATOM 5368 C C . ALA B 1 173 ? 27.708 -44.535 -24.932 1.00 22.23 173 ALA B C 1
ATOM 5369 O O . ALA B 1 173 ? 27.032 -45.185 -24.138 1.00 21.74 173 ALA B O 1
ATOM 5371 N N . THR B 1 174 ? 28.933 -44.092 -24.654 1.00 22.64 174 THR B N 1
ATOM 5372 C CA . THR B 1 174 ? 29.620 -44.502 -23.440 1.00 22.99 174 THR B CA 1
ATOM 5373 C C . THR B 1 174 ? 29.669 -43.368 -22.427 1.00 23.53 174 THR B C 1
ATOM 5374 O O . THR B 1 174 ? 29.607 -42.183 -22.769 1.00 23.49 174 THR B O 1
ATOM 5378 N N . MET B 1 175 ? 29.748 -43.729 -21.159 1.00 24.29 175 MET B N 1
ATOM 5379 C CA . MET B 1 175 ? 30.138 -42.754 -20.153 1.00 24.93 175 MET B CA 1
ATOM 5380 C C . MET B 1 175 ? 30.838 -43.467 -19.004 1.00 24.96 175 MET B C 1
ATOM 5381 O O . MET B 1 175 ? 30.829 -44.684 -18.935 1.00 24.65 175 MET B O 1
ATOM 5386 N N . GLU B 1 176 ? 31.461 -42.698 -18.126 1.00 26.34 176 GLU B N 1
ATOM 5387 C CA . GLU B 1 176 ? 32.152 -43.264 -16.972 1.00 27.44 176 GLU B CA 1
ATOM 5388 C C . GLU B 1 176 ? 31.114 -43.994 -16.112 1.00 27.48 176 GLU B C 1
ATOM 5389 O O . GLU B 1 176 ? 30.020 -43.471 -15.901 1.00 26.54 176 GLU B O 1
ATOM 5395 N N . LYS B 1 177 ? 31.449 -45.199 -15.645 1.00 27.77 177 LYS B N 1
ATOM 5396 C CA . LYS B 1 177 ? 30.506 -46.054 -14.907 1.00 28.70 177 LYS B CA 1
ATOM 5397 C C . LYS B 1 177 ? 29.949 -45.439 -13.612 1.00 28.03 177 LYS B C 1
ATOM 5398 O O . LYS B 1 177 ? 28.736 -45.463 -13.383 1.00 27.27 177 LYS B O 1
ATOM 5404 N N . ASP B 1 178 ? 30.822 -44.894 -12.763 1.00 28.05 178 ASP B N 1
ATOM 5405 C CA . ASP B 1 178 ? 30.365 -44.271 -11.519 1.00 28.11 178 ASP B CA 1
ATOM 5406 C C . ASP B 1 178 ? 29.421 -43.103 -11.753 1.00 27.55 178 ASP B C 1
ATOM 5407 O O . ASP B 1 178 ? 28.390 -43.006 -11.082 1.00 27.25 178 ASP B O 1
ATOM 5412 N N . GLU B 1 179 ? 29.770 -42.224 -12.694 1.00 26.48 179 GLU B N 1
ATOM 5413 C CA . GLU B 1 179 ? 28.906 -41.084 -13.029 1.00 26.82 179 GLU B CA 1
ATOM 5414 C C . GLU B 1 179 ? 27.560 -41.588 -13.585 1.00 24.80 179 GLU B C 1
ATOM 5415 O O . GLU B 1 179 ? 26.498 -41.087 -13.206 1.00 24.68 179 GLU B O 1
ATOM 5421 N N . ALA B 1 180 ? 27.623 -42.590 -14.460 1.00 23.63 180 ALA B N 1
ATOM 5422 C CA . ALA B 1 180 ? 26.423 -43.209 -15.027 1.00 22.74 180 ALA B CA 1
ATOM 5423 C C . ALA B 1 180 ? 25.465 -43.686 -13.928 1.00 22.76 180 ALA B C 1
ATOM 5424 O O . ALA B 1 180 ? 24.267 -43.428 -13.984 1.00 21.02 180 ALA B O 1
ATOM 5426 N N . LEU B 1 181 ? 25.999 -44.370 -12.914 1.00 22.17 181 LEU B N 1
ATOM 5427 C CA . LEU B 1 181 ? 25.166 -44.818 -11.801 1.00 22.65 181 LEU B CA 1
ATOM 5428 C C . LEU B 1 181 ? 24.439 -43.698 -11.074 1.00 22.09 181 LEU B C 1
ATOM 5429 O O . LEU B 1 181 ? 23.344 -43.913 -10.561 1.00 22.93 181 LEU B O 1
ATOM 5434 N N . THR B 1 182 ? 25.038 -42.511 -11.023 1.00 21.71 182 THR B N 1
ATOM 5435 C CA . THR B 1 182 ? 24.393 -41.375 -10.357 1.00 21.79 182 THR B CA 1
ATOM 5436 C C . THR B 1 182 ? 23.224 -40.821 -11.186 1.00 21.38 182 THR B C 1
ATOM 5437 O O . THR B 1 182 ? 22.470 -39.980 -10.691 1.00 21.66 182 THR B O 1
ATOM 5441 N N . THR B 1 183 ? 23.097 -41.276 -12.437 1.00 19.84 183 THR B N 1
ATOM 5442 C CA . THR B 1 183 ? 22.035 -40.749 -13.321 1.00 19.79 183 THR B CA 1
ATOM 5443 C C . THR B 1 183 ? 20.824 -41.685 -13.360 1.00 19.56 183 THR B C 1
ATOM 5444 O O . THR B 1 183 ? 19.815 -41.396 -14.013 1.00 19.80 183 THR B O 1
ATOM 5448 N N . ILE B 1 184 ? 20.908 -42.804 -12.655 1.00 20.03 184 ILE B N 1
ATOM 5449 C CA . ILE B 1 184 ? 19.786 -43.738 -12.632 1.00 20.02 184 ILE B CA 1
ATOM 5450 C C . ILE B 1 184 ? 18.784 -43.301 -11.563 1.00 20.34 184 ILE B C 1
ATOM 5451 O O . ILE B 1 184 ? 19.174 -42.852 -10.468 1.00 20.28 184 ILE B O 1
ATOM 5456 N N . VAL B 1 185 ? 17.496 -43.411 -11.894 1.00 19.94 185 VAL B N 1
ATOM 5457 C CA . VAL B 1 185 ? 16.427 -42.909 -11.021 1.00 20.29 185 VAL B CA 1
ATOM 5458 C C . VAL B 1 185 ? 15.478 -44.041 -10.617 1.00 20.73 185 VAL B C 1
ATOM 5459 O O . VAL B 1 185 ? 14.848 -44.664 -11.467 1.00 20.11 185 VAL B O 1
ATOM 5463 N N . LYS B 1 186 ? 15.394 -44.315 -9.316 1.00 21.90 186 LYS B N 1
ATOM 5464 C CA . LYS B 1 186 ? 14.411 -45.272 -8.819 1.00 22.85 186 LYS B CA 1
ATOM 5465 C C . LYS B 1 186 ? 13.182 -44.502 -8.372 1.00 23.42 186 LYS B C 1
ATOM 5466 O O . LYS B 1 186 ? 13.251 -43.653 -7.464 1.00 23.96 186 LYS B O 1
ATOM 5472 N N . VAL B 1 187 ? 12.069 -44.765 -9.039 1.00 23.93 187 VAL B N 1
ATOM 5473 C CA . VAL B 1 187 ? 10.827 -44.060 -8.756 1.00 25.45 187 VAL B CA 1
ATOM 5474 C C . VAL B 1 187 ? 10.122 -44.689 -7.549 1.00 26.54 187 VAL B C 1
ATOM 5475 O O . VAL B 1 187 ? 9.797 -45.869 -7.574 1.00 26.43 187 VAL B O 1
ATOM 5479 N N . GLU B 1 188 ? 9.885 -43.893 -6.513 1.00 27.25 188 GLU B N 1
ATOM 5480 C CA . GLU B 1 188 ? 9.096 -44.355 -5.378 1.00 29.10 188 GLU B CA 1
ATOM 5481 C C . GLU B 1 188 ? 7.683 -43.813 -5.550 1.00 28.99 188 GLU B C 1
ATOM 5482 O O . GLU B 1 188 ? 7.498 -42.623 -5.836 1.00 29.37 188 GLU B O 1
ATOM 5488 N N . ASN B 1 189 ? 6.688 -44.672 -5.380 1.00 28.93 189 ASN B N 1
ATOM 5489 C CA . ASN B 1 189 ? 5.285 -44.248 -5.474 1.00 29.12 189 ASN B CA 1
ATOM 5490 C C . ASN B 1 189 ? 4.953 -43.522 -6.799 1.00 28.77 189 ASN B C 1
ATOM 5491 O O . ASN B 1 189 ? 4.607 -42.336 -6.796 1.00 28.77 189 ASN B O 1
ATOM 5496 N N . PRO B 1 190 ? 5.057 -44.239 -7.944 1.00 28.89 190 PRO B N 1
ATOM 5497 C CA . PRO B 1 190 ? 4.878 -43.571 -9.238 1.00 28.44 190 PRO B CA 1
ATOM 5498 C C . PRO B 1 190 ? 3.476 -43.027 -9.494 1.00 27.51 190 PRO B C 1
ATOM 5499 O O . PRO B 1 190 ? 3.347 -42.095 -10.271 1.00 27.27 190 PRO B O 1
ATOM 5503 N N . SER B 1 191 ? 2.442 -43.593 -8.861 1.00 27.41 191 SER B N 1
ATOM 5504 C CA . SER B 1 191 ? 1.082 -43.019 -8.959 1.00 27.51 191 SER B CA 1
ATOM 5505 C C . SER B 1 191 ? 0.550 -42.625 -7.589 1.00 26.66 191 SER B C 1
ATOM 5506 O O . SER B 1 191 ? -0.111 -43.426 -6.916 1.00 25.47 191 SER B O 1
ATOM 5509 N N . PRO B 1 192 ? 0.864 -41.399 -7.147 1.00 26.32 192 PRO B N 1
ATOM 5510 C CA . PRO B 1 192 ? 0.375 -41.032 -5.823 1.00 25.84 192 PRO B CA 1
ATOM 5511 C C . PRO B 1 192 ? -1.158 -40.930 -5.779 1.00 24.91 192 PRO B C 1
ATOM 5512 O O . PRO B 1 192 ? -1.800 -40.628 -6.800 1.00 25.41 192 PRO B O 1
ATOM 5516 N N . ALA B 1 193 ? -1.708 -41.185 -4.598 1.00 23.75 193 ALA B N 1
ATOM 5517 C CA . ALA B 1 193 ? -3.132 -41.012 -4.326 1.00 23.02 193 ALA B CA 1
ATOM 5518 C C . ALA B 1 193 ? -3.618 -39.605 -4.649 1.00 22.33 193 ALA B C 1
ATOM 5519 O O . ALA B 1 193 ? -2.941 -38.620 -4.349 1.00 22.16 193 ALA B O 1
ATOM 5521 N N . LEU B 1 194 ? -4.803 -39.511 -5.243 1.00 21.43 194 LEU B N 1
ATOM 5522 C CA . LEU B 1 194 ? -5.467 -38.219 -5.441 1.00 21.06 194 LEU B CA 1
ATOM 5523 C C . LEU B 1 194 ? -6.877 -38.319 -4.856 1.00 20.22 194 LEU B C 1
ATOM 5524 O O . LEU B 1 194 ? -7.705 -39.095 -5.340 1.00 19.30 194 LEU B O 1
ATOM 5529 N N . LEU B 1 195 ? -7.132 -37.559 -3.794 1.00 18.96 195 LEU B N 1
ATOM 5530 C CA . LEU B 1 195 ? -8.361 -37.732 -3.021 1.00 19.47 195 LEU B CA 1
ATOM 5531 C C . LEU B 1 195 ? -9.415 -36.775 -3.572 1.00 18.29 195 LEU B C 1
ATOM 5532 O O . LEU B 1 195 ? -9.093 -35.644 -3.913 1.00 17.24 195 LEU B O 1
ATOM 5537 N N . PRO B 1 196 ? -10.688 -37.218 -3.608 1.00 18.16 196 PRO B N 1
ATOM 5538 C CA . PRO B 1 196 ? -11.761 -36.387 -4.131 1.00 17.80 196 PRO B CA 1
ATOM 5539 C C . PRO B 1 196 ? -12.139 -35.233 -3.195 1.00 18.37 196 PRO B C 1
ATOM 5540 O O . PRO B 1 196 ? -11.919 -35.309 -1.980 1.00 18.50 196 PRO B O 1
ATOM 5544 N N . CYS B 1 197 ? -12.724 -34.193 -3.772 1.00 19.88 197 CYS B N 1
ATOM 5545 C CA . CYS B 1 197 ? -13.347 -33.120 -3.015 1.00 20.64 197 CYS B CA 1
ATOM 5546 C C . CYS B 1 197 ? -14.337 -33.723 -1.982 1.00 20.82 197 CYS B C 1
ATOM 5547 O O . CYS B 1 197 ? -15.210 -34.502 -2.356 1.00 19.56 197 CYS B O 1
ATOM 5550 N N . PRO B 1 198 ? -14.165 -33.405 -0.677 1.00 20.96 198 PRO B N 1
ATOM 5551 C CA . PRO B 1 198 ? -15.075 -33.969 0.341 1.00 21.42 198 PRO B CA 1
ATOM 5552 C C . PRO B 1 198 ? -16.548 -33.658 0.070 1.00 21.31 198 PRO B C 1
ATOM 5553 O O . PRO B 1 198 ? -17.415 -34.494 0.354 1.00 21.69 198 PRO B O 1
ATOM 5557 N N . LYS B 1 199 ? -16.829 -32.481 -0.485 1.00 21.28 199 LYS B N 1
ATOM 5558 C CA . LYS B 1 199 ? -18.215 -32.088 -0.784 1.00 23.08 199 LYS B CA 1
ATOM 5559 C C . LYS B 1 199 ? -18.870 -32.987 -1.850 1.00 22.11 199 LYS B C 1
ATOM 5560 O O . LYS B 1 199 ? -20.071 -33.298 -1.772 1.00 20.85 199 LYS B O 1
ATOM 5566 N N . SER B 1 200 ? -18.076 -33.403 -2.838 1.00 21.12 200 SER B N 1
ATOM 5567 C CA . SER B 1 200 ? -18.564 -34.309 -3.869 1.00 20.41 200 SER B CA 1
ATOM 5568 C C . SER B 1 200 ? -18.906 -35.679 -3.247 1.00 20.02 200 SER B C 1
ATOM 5569 O O . SER B 1 200 ? -19.927 -36.289 -3.592 1.00 19.41 200 SER B O 1
ATOM 5572 N N . VAL B 1 201 ? -18.073 -36.152 -2.319 1.00 19.61 201 VAL B N 1
ATOM 5573 C CA . VAL B 1 201 ? -18.354 -37.394 -1.587 1.00 19.91 201 VAL B CA 1
ATOM 5574 C C . VAL B 1 201 ? -19.691 -37.284 -0.802 1.00 20.15 201 VAL B C 1
ATOM 5575 O O . VAL B 1 201 ? -20.559 -38.146 -0.926 1.00 20.09 201 VAL B O 1
ATOM 5579 N N . THR B 1 202 ? -19.857 -36.209 -0.034 1.00 20.46 202 THR B N 1
ATOM 5580 C CA . THR B 1 202 ? -21.105 -36.019 0.719 1.00 21.21 202 THR B CA 1
ATOM 5581 C C . THR B 1 202 ? -22.297 -35.943 -0.229 1.00 21.28 202 THR B C 1
ATOM 5582 O O . THR B 1 202 ? -23.321 -36.597 0.024 1.00 21.29 202 THR B O 1
ATOM 5586 N N . SER B 1 203 ? -22.151 -35.224 -1.352 1.00 21.14 203 SER B N 1
ATOM 5587 C CA . SER B 1 203 ? -23.227 -35.138 -2.349 1.00 20.74 203 SER B CA 1
ATOM 5588 C C . SER B 1 203 ? -23.588 -36.498 -2.936 1.00 20.19 203 SER B C 1
ATOM 5589 O O . SER B 1 203 ? -24.772 -36.783 -3.144 1.00 19.85 203 SER B O 1
ATOM 5592 N N . ALA B 1 204 ? -22.579 -37.331 -3.194 1.00 19.60 204 ALA B N 1
ATOM 5593 C CA . ALA B 1 204 ? -22.800 -38.645 -3.779 1.00 19.51 204 ALA B CA 1
ATOM 5594 C C . ALA B 1 204 ? -23.636 -39.525 -2.834 1.00 19.76 204 ALA B C 1
ATOM 5595 O O . ALA B 1 204 ? -24.613 -40.161 -3.253 1.00 18.75 204 ALA B O 1
ATOM 5597 N N . ILE B 1 205 ? -23.234 -39.563 -1.564 1.00 20.05 205 ILE B N 1
ATOM 5598 C CA . ILE B 1 205 ? -23.926 -40.387 -0.563 1.00 21.13 205 ILE B CA 1
ATOM 5599 C C . ILE B 1 205 ? -25.377 -39.900 -0.390 1.00 21.88 205 ILE B C 1
ATOM 5600 O O . ILE B 1 205 ? -26.315 -40.708 -0.316 1.00 22.05 205 ILE B O 1
ATOM 5605 N N . SER B 1 206 ? -25.540 -38.582 -0.353 1.00 22.11 206 SER B N 1
ATOM 5606 C CA . SER B 1 206 ? -26.845 -37.955 -0.207 1.00 23.72 206 SER B CA 1
ATOM 5607 C C . SER B 1 206 ? -27.809 -38.336 -1.340 1.00 23.63 206 SER B C 1
ATOM 5608 O O . SER B 1 206 ? -28.973 -38.661 -1.089 1.00 22.70 206 SER B O 1
ATOM 5611 N N . LEU B 1 207 ? -27.319 -38.291 -2.582 1.00 22.21 207 LEU B N 1
ATOM 5612 C CA . LEU B 1 207 ? -28.097 -38.695 -3.742 1.00 21.77 207 LEU B CA 1
ATOM 5613 C C . LEU B 1 207 ? -28.463 -40.187 -3.753 1.00 21.39 207 LEU B C 1
ATOM 5614 O O . LEU B 1 207 ? -29.594 -40.554 -4.115 1.00 21.51 207 LEU B O 1
ATOM 5619 N N . LEU B 1 208 ? -27.519 -41.038 -3.363 1.00 20.86 208 LEU B N 1
ATOM 5620 C CA . LEU B 1 208 ? -27.765 -42.473 -3.243 1.00 21.44 208 LEU B CA 1
ATOM 5621 C C . LEU B 1 208 ? -28.826 -42.771 -2.185 1.00 21.79 208 LEU B C 1
ATOM 5622 O O . LEU B 1 208 ? -29.651 -43.678 -2.356 1.00 21.30 208 LEU B O 1
ATOM 5627 N N . ALA B 1 209 ? -28.768 -42.025 -1.086 1.00 21.77 209 ALA B N 1
ATOM 5628 C CA . ALA B 1 209 ? -29.692 -42.246 0.024 1.00 22.88 209 ALA B CA 1
ATOM 5629 C C . ALA B 1 209 ? -31.128 -41.853 -0.352 1.00 23.71 209 ALA B C 1
ATOM 5630 O O . ALA B 1 209 ? -32.082 -42.430 0.185 1.00 24.27 209 ALA B O 1
ATOM 5632 N N . LYS B 1 210 ? -31.277 -40.895 -1.269 1.00 24.05 210 LYS B N 1
ATOM 5633 C CA . LYS B 1 210 ? -32.585 -40.449 -1.761 1.00 25.44 210 LYS B CA 1
ATOM 5634 C C . LYS B 1 210 ? -33.105 -41.298 -2.938 1.00 24.61 210 LYS B C 1
ATOM 5635 O O . LYS B 1 210 ? -34.271 -41.163 -3.334 1.00 24.41 210 LYS B O 1
ATOM 5641 N N . ALA B 1 211 ? -32.246 -42.139 -3.517 1.00 22.99 211 ALA B N 1
ATOM 5642 C CA . ALA B 1 211 ? -32.610 -42.940 -4.705 1.00 22.60 211 ALA B CA 1
ATOM 5643 C C . ALA B 1 211 ? -33.662 -44.026 -4.411 1.00 21.78 211 ALA B C 1
ATOM 5644 O O . ALA B 1 211 ? -33.554 -44.744 -3.416 1.00 22.41 211 ALA B O 1
ATOM 5646 N N . GLU B 1 212 ? -34.656 -44.149 -5.291 1.00 21.84 212 GLU B N 1
ATOM 5647 C CA . GLU B 1 212 ? -35.623 -45.248 -5.201 1.00 21.32 212 GLU B CA 1
ATOM 5648 C C . GLU B 1 212 ? -35.053 -46.512 -5.810 1.00 20.38 212 GLU B C 1
ATOM 5649 O O . GLU B 1 212 ? -35.361 -47.624 -5.379 1.00 19.79 212 GLU B O 1
ATOM 5655 N N . ARG B 1 213 ? -34.204 -46.348 -6.825 1.00 19.02 213 ARG B N 1
ATOM 5656 C CA . ARG B 1 213 ? -33.704 -47.496 -7.574 1.00 18.23 213 ARG B CA 1
ATOM 5657 C C . ARG B 1 213 ? -32.211 -47.338 -7.933 1.00 17.76 213 ARG B C 1
ATOM 5658 O O . ARG B 1 213 ? -31.875 -47.218 -9.114 1.00 17.91 213 ARG B O 1
ATOM 5666 N N . PRO B 1 214 ? -31.334 -47.346 -6.919 1.00 17.51 214 PRO B N 1
ATOM 5667 C CA . PRO B 1 214 ? -29.915 -47.105 -7.178 1.00 17.22 214 PRO B CA 1
ATOM 5668 C C . PRO B 1 214 ? -29.219 -48.312 -7.800 1.00 17.11 214 PRO B C 1
ATOM 5669 O O . PRO B 1 214 ? -29.572 -49.466 -7.543 1.00 16.96 214 PRO B O 1
ATOM 5673 N N . LEU B 1 215 ? -28.209 -48.041 -8.620 1.00 16.85 215 LEU B N 1
ATOM 5674 C CA . LEU B 1 215 ? -27.441 -49.098 -9.260 1.00 16.06 215 LEU B CA 1
ATOM 5675 C C . LEU B 1 215 ? -25.980 -48.645 -9.325 1.00 15.52 215 LEU B C 1
ATOM 5676 O O . LEU B 1 215 ? -25.706 -47.507 -9.699 1.00 16.04 215 LEU B O 1
ATOM 5681 N N . ILE B 1 216 ? -25.065 -49.527 -8.941 1.00 15.75 216 ILE B N 1
ATOM 5682 C CA . ILE B 1 216 ? -23.627 -49.297 -9.171 1.00 16.24 216 ILE B CA 1
ATOM 5683 C C . ILE B 1 216 ? -23.184 -50.060 -10.408 1.00 16.02 216 ILE B C 1
ATOM 5684 O O . ILE B 1 216 ? -23.566 -51.224 -10.628 1.00 15.28 216 ILE B O 1
ATOM 5689 N N . ILE B 1 217 ? -22.369 -49.414 -11.230 1.00 15.72 217 ILE B N 1
ATOM 5690 C CA . ILE B 1 217 ? -21.758 -50.127 -12.363 1.00 15.84 217 ILE B CA 1
ATOM 5691 C C . ILE B 1 217 ? -20.248 -50.148 -12.131 1.00 15.80 217 ILE B C 1
ATOM 5692 O O . ILE B 1 217 ? -19.632 -49.102 -11.931 1.00 15.58 217 ILE B O 1
ATOM 5697 N N . LEU B 1 218 ? -19.669 -51.344 -12.135 1.00 15.83 218 LEU B N 1
ATOM 5698 C CA . LEU B 1 218 ? -18.232 -51.507 -11.910 1.00 15.62 218 LEU B CA 1
ATOM 5699 C C . LEU B 1 218 ? -17.545 -51.719 -13.253 1.00 16.45 218 LEU B C 1
ATOM 5700 O O . LEU B 1 218 ? -17.857 -52.685 -13.958 1.00 16.32 218 LEU B O 1
ATOM 5705 N N . GLY B 1 219 ? -16.633 -50.810 -13.606 1.00 15.86 219 GLY B N 1
ATOM 5706 C CA . GLY B 1 219 ? -15.923 -50.914 -14.875 1.00 16.38 219 GLY B CA 1
ATOM 5707 C C . GLY B 1 219 ? -14.492 -51.400 -14.695 1.00 16.82 219 GLY B C 1
ATOM 5708 O O . GLY B 1 219 ? -14.078 -51.755 -13.579 1.00 16.10 219 GLY B O 1
ATOM 5709 N N . LYS B 1 220 ? -13.714 -51.400 -15.786 1.00 17.52 220 LYS B N 1
ATOM 5710 C CA . LYS B 1 220 ? -12.314 -51.853 -15.712 1.00 18.25 220 LYS B CA 1
ATOM 5711 C C . LYS B 1 220 ? -11.483 -51.030 -14.744 1.00 17.79 220 LYS B C 1
ATOM 5712 O O . LYS B 1 220 ? -10.533 -51.552 -14.149 1.00 17.81 220 LYS B O 1
ATOM 5718 N N . GLY B 1 221 ? -11.825 -49.748 -14.615 1.00 17.68 221 GLY B N 1
ATOM 5719 C CA . GLY B 1 221 ? -11.139 -48.847 -13.665 1.00 18.07 221 GLY B CA 1
ATOM 5720 C C . GLY B 1 221 ? -11.308 -49.339 -12.241 1.00 17.99 221 GLY B C 1
ATOM 5721 O O . GLY B 1 221 ? -10.379 -49.277 -11.440 1.00 18.59 221 GLY B O 1
ATOM 5722 N N . ALA B 1 222 ? -12.511 -49.817 -11.912 1.00 17.60 222 ALA B N 1
ATOM 5723 C CA . ALA B 1 222 ? -12.775 -50.369 -10.582 1.00 17.20 222 ALA B CA 1
ATOM 5724 C C . ALA B 1 222 ? -11.903 -51.604 -10.338 1.00 17.35 222 ALA B C 1
ATOM 5725 O O . ALA B 1 222 ? -11.277 -51.741 -9.275 1.00 16.94 222 ALA B O 1
ATOM 5727 N N . ALA B 1 223 ? -11.824 -52.478 -11.346 1.00 17.05 223 ALA B N 1
ATOM 5728 C CA . ALA B 1 223 ? -11.006 -53.683 -11.254 1.00 16.98 223 ALA B CA 1
ATOM 5729 C C . ALA B 1 223 ? -9.531 -53.332 -11.079 1.00 16.94 223 ALA B C 1
ATOM 5730 O O . ALA B 1 223 ? -8.863 -53.842 -10.186 1.00 17.16 223 ALA B O 1
ATOM 5732 N N . TYR B 1 224 ? -9.043 -52.425 -11.928 1.00 17.23 224 TYR B N 1
ATOM 5733 C CA . TYR B 1 224 ? -7.643 -52.014 -11.879 1.00 16.48 224 TYR B CA 1
ATOM 5734 C C . TYR B 1 224 ? -7.235 -51.442 -10.504 1.00 16.32 224 TYR B C 1
ATOM 5735 O O . TYR B 1 224 ? -6.111 -51.674 -10.042 1.00 15.96 224 TYR B O 1
ATOM 5744 N N . SER B 1 225 ? -8.139 -50.688 -9.871 1.00 16.18 225 SER B N 1
ATOM 5745 C CA . SER B 1 225 ? -7.868 -49.994 -8.610 1.00 17.00 225 SER B CA 1
ATOM 5746 C C . SER B 1 225 ? -7.451 -50.916 -7.450 1.00 17.19 225 SER B C 1
ATOM 5747 O O . SER B 1 225 ? -6.808 -50.460 -6.510 1.00 17.32 225 SER B O 1
ATOM 5750 N N . GLN B 1 226 ? -7.844 -52.187 -7.514 1.00 17.26 226 GLN B N 1
ATOM 5751 C CA . GLN B 1 226 ? -7.610 -53.156 -6.433 1.00 17.57 226 GLN B CA 1
ATOM 5752 C C . GLN B 1 226 ? -8.295 -52.767 -5.108 1.00 18.81 226 GLN B C 1
ATOM 5753 O O . GLN B 1 226 ? -7.909 -53.238 -4.042 1.00 20.15 226 GLN B O 1
ATOM 5759 N N . ALA B 1 227 ? -9.325 -51.934 -5.197 1.00 18.35 227 ALA B N 1
ATOM 5760 C CA . ALA B 1 227 ? -10.116 -51.555 -4.032 1.00 19.27 227 ALA B CA 1
ATOM 5761 C C . ALA B 1 227 ? -11.222 -52.594 -3.782 1.00 19.37 227 ALA B C 1
ATOM 5762 O O . ALA B 1 227 ? -12.360 -52.218 -3.482 1.00 19.64 227 ALA B O 1
ATOM 5764 N N . ASP B 1 228 ? -10.873 -53.879 -3.881 1.00 20.23 228 ASP B N 1
ATOM 5765 C CA . ASP B 1 228 ? -11.846 -54.983 -3.833 1.00 20.93 228 ASP B CA 1
ATOM 5766 C C . ASP B 1 228 ? -12.640 -54.991 -2.534 1.00 21.29 228 ASP B C 1
ATOM 5767 O O . ASP B 1 228 ? -13.869 -55.107 -2.562 1.00 22.16 228 ASP B O 1
ATOM 5772 N N . GLU B 1 229 ? -11.944 -54.888 -1.406 1.00 21.84 229 GLU B N 1
ATOM 5773 C CA . GLU B 1 229 ? -12.636 -55.015 -0.116 1.00 22.24 229 GLU B CA 1
ATOM 5774 C C . GLU B 1 229 ? -13.511 -53.810 0.179 1.00 21.68 229 GLU B C 1
ATOM 5775 O O . GLU B 1 229 ? -14.598 -53.962 0.749 1.00 21.70 229 GLU B O 1
ATOM 5781 N N . GLN B 1 230 ? -13.063 -52.620 -0.240 1.00 20.45 230 GLN B N 1
ATOM 5782 C CA . GLN B 1 230 ? -13.863 -51.390 -0.078 1.00 20.70 230 GLN B CA 1
ATOM 5783 C C . GLN B 1 230 ? -15.128 -51.423 -0.925 1.00 20.32 230 GLN B C 1
ATOM 5784 O O . GLN B 1 230 ? -16.215 -51.044 -0.466 1.00 19.73 230 GLN B O 1
ATOM 5790 N N . LEU B 1 231 ? -14.996 -51.880 -2.169 1.00 19.77 231 LEU B N 1
ATOM 5791 C CA . LEU B 1 231 ? -16.163 -51.991 -3.034 1.00 20.05 231 LEU B CA 1
ATOM 5792 C C . LEU B 1 231 ? -17.202 -52.971 -2.470 1.00 20.70 231 LEU B C 1
ATOM 5793 O O . LEU B 1 231 ? -18.406 -52.676 -2.463 1.00 20.69 231 LEU B O 1
ATOM 5798 N N . ARG B 1 232 ? -16.729 -54.127 -2.020 1.00 21.16 232 ARG B N 1
ATOM 5799 C CA . ARG B 1 232 ? -17.617 -55.137 -1.431 1.00 22.63 232 ARG B CA 1
ATOM 5800 C C . ARG B 1 232 ? -18.325 -54.601 -0.194 1.00 22.46 232 ARG B C 1
ATOM 5801 O O . ARG B 1 232 ? -19.555 -54.736 -0.068 1.00 23.45 232 ARG B O 1
ATOM 5809 N N . GLU B 1 233 ? -17.569 -53.960 0.691 1.00 22.55 233 GLU B N 1
ATOM 5810 C CA . GLU B 1 233 ? -18.135 -53.412 1.931 1.00 23.56 233 GLU B CA 1
ATOM 5811 C C . GLU B 1 233 ? -19.186 -52.346 1.661 1.00 21.58 233 GLU B C 1
ATOM 5812 O O . GLU B 1 233 ? -20.239 -52.323 2.311 1.00 20.80 233 GLU B O 1
ATOM 5818 N N . PHE B 1 234 ? -18.921 -51.482 0.682 1.00 19.85 234 PHE B N 1
ATOM 5819 C CA . PHE B 1 234 ? -19.846 -50.421 0.336 1.00 18.70 234 PHE B CA 1
ATOM 5820 C C . PHE B 1 234 ? -21.163 -51.003 -0.232 1.00 18.30 234 PHE B C 1
ATOM 5821 O O . PHE B 1 234 ? -22.263 -50.622 0.201 1.00 18.72 234 PHE B O 1
ATOM 5829 N N . ILE B 1 235 ? -21.036 -51.900 -1.205 1.00 18.21 235 ILE B N 1
ATOM 5830 C CA . ILE B 1 235 ? -22.172 -52.546 -1.862 1.00 18.97 235 ILE B CA 1
ATOM 5831 C C . ILE B 1 235 ? -23.016 -53.318 -0.833 1.00 20.06 235 ILE B C 1
ATOM 5832 O O . ILE B 1 235 ? -24.248 -53.209 -0.822 1.00 20.24 235 ILE B O 1
ATOM 5837 N N . GLU B 1 236 ? -22.339 -54.080 0.018 1.00 20.80 236 GLU B N 1
ATOM 5838 C CA . GLU B 1 236 ? -23.020 -54.899 1.004 1.00 22.36 236 GLU B CA 1
ATOM 5839 C C . GLU B 1 236 ? -23.652 -54.056 2.117 1.00 22.99 236 GLU B C 1
ATOM 5840 O O . GLU B 1 236 ? -24.761 -54.362 2.549 1.00 23.80 236 GLU B O 1
ATOM 5846 N N . SER B 1 237 ? -22.986 -52.978 2.539 1.00 23.24 237 SER B N 1
ATOM 5847 C CA . SER B 1 237 ? -23.529 -52.080 3.588 1.00 24.10 237 SER B CA 1
ATOM 5848 C C . SER B 1 237 ? -24.868 -51.463 3.245 1.00 23.65 237 SER B C 1
ATOM 5849 O O . SER B 1 237 ? -25.797 -51.496 4.064 1.00 23.13 237 SER B O 1
ATOM 5852 N N . ALA B 1 238 ? -24.957 -50.878 2.054 1.00 22.61 238 ALA B N 1
ATOM 5853 C CA . ALA B 1 238 ? -26.176 -50.217 1.609 1.00 22.38 238 ALA B CA 1
ATOM 5854 C C . ALA B 1 238 ? -27.061 -51.130 0.744 1.00 21.83 238 ALA B C 1
ATOM 5855 O O . ALA B 1 238 ? -28.113 -50.690 0.295 1.00 22.85 238 ALA B O 1
ATOM 5857 N N . GLN B 1 239 ? -26.644 -52.384 0.564 1.00 21.45 239 GLN B N 1
ATOM 5858 C CA . GLN B 1 239 ? -27.361 -53.369 -0.268 1.00 21.81 239 GLN B CA 1
ATOM 5859 C C . GLN B 1 239 ? -27.687 -52.839 -1.667 1.00 21.12 239 GLN B C 1
ATOM 5860 O O . GLN B 1 239 ? -28.835 -52.925 -2.135 1.00 20.41 239 GLN B O 1
ATOM 5866 N N . ILE B 1 240 ? -26.664 -52.290 -2.339 1.00 19.67 240 ILE B N 1
ATOM 5867 C CA . ILE B 1 240 ? -26.862 -51.646 -3.650 1.00 19.22 240 ILE B CA 1
ATOM 5868 C C . ILE B 1 240 ? -26.618 -52.667 -4.759 1.00 18.07 240 ILE B C 1
ATOM 5869 O O . ILE B 1 240 ? -25.543 -53.258 -4.822 1.00 18.32 240 ILE B O 1
ATOM 5874 N N . PRO B 1 241 ? -27.624 -52.889 -5.627 1.00 17.77 241 PRO B N 1
ATOM 5875 C CA . PRO B 1 241 ? -27.424 -53.763 -6.777 1.00 17.29 241 PRO B CA 1
ATOM 5876 C C . PRO B 1 241 ? -26.296 -53.216 -7.628 1.00 17.24 241 PRO B C 1
ATOM 5877 O O . PRO B 1 241 ? -26.158 -51.997 -7.751 1.00 17.20 241 PRO B O 1
ATOM 5881 N N . PHE B 1 242 ? -25.511 -54.122 -8.188 1.00 18.07 242 PHE B N 1
ATOM 5882 C CA . PHE B 1 242 ? -24.376 -53.739 -9.036 1.00 18.35 242 PHE B CA 1
ATOM 5883 C C . PHE B 1 242 ? -24.359 -54.524 -10.367 1.00 18.69 242 PHE B C 1
ATOM 5884 O O . PHE B 1 242 ? -24.836 -55.681 -10.452 1.00 18.14 242 PHE B O 1
ATOM 5892 N N . LEU B 1 243 ? -23.818 -53.884 -11.405 1.00 19.23 243 LEU B N 1
ATOM 5893 C CA . LEU B 1 243 ? -23.546 -54.543 -12.685 1.00 20.25 243 LEU B CA 1
ATOM 5894 C C . LEU B 1 243 ? -22.034 -54.574 -12.908 1.00 20.32 243 LEU B C 1
ATOM 5895 O O . LEU B 1 243 ? -21.407 -53.499 -12.953 1.00 20.19 243 LEU B O 1
ATOM 5900 N N . PRO B 1 244 ? -21.440 -55.778 -12.991 1.00 20.89 244 PRO B N 1
ATOM 5901 C CA . PRO B 1 244 ? -20.026 -55.848 -13.359 1.00 21.18 244 PRO B CA 1
ATOM 5902 C C . PRO B 1 244 ? -19.861 -55.821 -14.875 1.00 21.01 244 PRO B C 1
ATOM 5903 O O . PRO B 1 244 ? -20.473 -56.614 -15.591 1.00 19.70 244 PRO B O 1
ATOM 5907 N N . MET B 1 245 ? -19.060 -54.882 -15.364 1.00 20.81 245 MET B N 1
ATOM 5908 C CA . MET B 1 245 ? -18.693 -54.909 -16.771 1.00 22.46 245 MET B CA 1
ATOM 5909 C C . MET B 1 245 ? -17.687 -56.024 -16.935 1.00 19.64 245 MET B C 1
ATOM 5910 O O . MET B 1 245 ? -17.181 -56.526 -15.941 1.00 18.51 245 MET B O 1
ATOM 5915 N N . SER B 1 246 ? -17.422 -56.425 -18.179 1.00 18.61 246 SER B N 1
ATOM 5916 C CA . SER B 1 246 ? -16.648 -57.623 -18.450 1.00 18.08 246 SER B CA 1
ATOM 5917 C C . SER B 1 246 ? -15.444 -57.864 -17.545 1.00 17.86 246 SER B C 1
ATOM 5918 O O . SER B 1 246 ? -15.373 -58.880 -16.861 1.00 18.07 246 SER B O 1
ATOM 5921 N N . MET B 1 247 ? -14.478 -56.947 -17.547 1.00 16.14 247 MET B N 1
ATOM 5922 C CA . MET B 1 247 ? -13.246 -57.218 -16.819 1.00 16.41 247 MET B CA 1
ATOM 5923 C C . MET B 1 247 ? -13.325 -56.819 -15.340 1.00 15.61 247 MET B C 1
ATOM 5924 O O . MET B 1 247 ? -12.336 -56.948 -14.604 1.00 16.54 247 MET B O 1
ATOM 5929 N N . ALA B 1 248 ? -14.506 -56.348 -14.917 1.00 15.58 248 ALA B N 1
ATOM 5930 C CA . ALA B 1 248 ? -14.806 -56.153 -13.490 1.00 15.97 248 ALA B CA 1
ATOM 5931 C C . ALA B 1 248 ? -15.546 -57.351 -12.882 1.00 16.38 248 ALA B C 1
ATOM 5932 O O . ALA B 1 248 ? -15.764 -57.396 -11.663 1.00 16.02 248 ALA B O 1
ATOM 5934 N N . LYS B 1 249 ? -15.906 -58.330 -13.711 1.00 17.25 249 LYS B N 1
ATOM 5935 C CA . LYS B 1 249 ? -16.454 -59.595 -13.180 1.00 18.94 249 LYS B CA 1
ATOM 5936 C C . LYS B 1 249 ? -15.466 -60.161 -12.167 1.00 18.86 249 LYS B C 1
ATOM 5937 O O . LYS B 1 249 ? -14.233 -60.155 -12.395 1.00 18.89 249 LYS B O 1
ATOM 5943 N N . GLY B 1 250 ? -15.979 -60.625 -11.027 1.00 18.22 250 GLY B N 1
ATOM 5944 C CA . GLY B 1 250 ? -15.109 -61.213 -10.024 1.00 18.55 250 GLY B CA 1
ATOM 5945 C C . GLY B 1 250 ? -14.627 -60.321 -8.893 1.00 18.34 250 GLY B C 1
ATOM 5946 O O . GLY B 1 250 ? -14.111 -60.842 -7.900 1.00 18.61 250 GLY B O 1
ATOM 5947 N N . ILE B 1 251 ? -14.770 -58.993 -9.023 1.00 18.12 251 ILE B N 1
ATOM 5948 C CA . ILE B 1 251 ? -14.426 -58.104 -7.909 1.00 19.17 251 ILE B CA 1
ATOM 5949 C C . ILE B 1 251 ? -15.240 -58.576 -6.687 1.00 19.80 251 ILE B C 1
ATOM 5950 O O . ILE B 1 251 ? -14.671 -58.844 -5.634 1.00 20.56 251 ILE B O 1
ATOM 5955 N N . LEU B 1 252 ? -16.559 -58.657 -6.862 1.00 20.29 252 LEU B N 1
ATOM 5956 C CA . LEU B 1 252 ? -17.440 -59.515 -6.056 1.00 20.37 252 LEU B CA 1
ATOM 5957 C C . LEU B 1 252 ? -17.731 -60.727 -6.925 1.00 21.27 252 LEU B C 1
ATOM 5958 O O . LEU B 1 252 ? -17.850 -60.602 -8.152 1.00 21.20 252 LEU B O 1
ATOM 5963 N N . GLU B 1 253 ? -17.836 -61.910 -6.326 1.00 22.13 253 GLU B N 1
ATOM 5964 C CA . GLU B 1 253 ? -18.077 -63.100 -7.144 1.00 23.47 253 GLU B CA 1
ATOM 5965 C C . GLU B 1 253 ? -19.335 -62.880 -7.972 1.00 23.06 253 GLU B C 1
ATOM 5966 O O . GLU B 1 253 ? -20.259 -62.199 -7.531 1.00 23.75 253 GLU B O 1
ATOM 5972 N N . ASP B 1 254 ? -19.359 -63.407 -9.194 1.00 22.91 254 ASP B N 1
ATOM 5973 C CA . ASP B 1 254 ? -20.488 -63.166 -10.099 1.00 23.59 254 ASP B CA 1
ATOM 5974 C C . ASP B 1 254 ? -21.805 -63.765 -9.585 1.00 23.31 254 ASP B C 1
ATOM 5975 O O . ASP B 1 254 ? -22.890 -63.335 -9.986 1.00 22.97 254 ASP B O 1
ATOM 5980 N N . THR B 1 255 ? -21.699 -64.757 -8.704 1.00 23.15 255 THR B N 1
ATOM 5981 C CA . THR B 1 255 ? -22.899 -65.338 -8.081 1.00 23.07 255 THR B CA 1
ATOM 5982 C C . THR B 1 255 ? -23.413 -64.523 -6.892 1.00 22.51 255 THR B C 1
ATOM 5983 O O . THR B 1 255 ? -24.383 -64.932 -6.239 1.00 22.17 255 THR B O 1
ATOM 5987 N N . HIS B 1 256 ? -22.780 -63.384 -6.599 1.00 21.50 256 HIS B N 1
ATOM 5988 C CA . HIS B 1 256 ? -23.214 -62.527 -5.489 1.00 21.08 256 HIS B CA 1
ATOM 5989 C C . HIS B 1 256 ? -24.710 -62.180 -5.583 1.00 21.04 256 HIS B C 1
ATOM 5990 O O . HIS B 1 256 ? -25.203 -61.867 -6.665 1.00 20.62 256 HIS B O 1
ATOM 5997 N N . PRO B 1 257 ? -25.439 -62.233 -4.440 1.00 21.94 257 PRO B N 1
ATOM 5998 C CA . PRO B 1 257 ? -26.870 -61.923 -4.435 1.00 21.94 257 PRO B CA 1
ATOM 5999 C C . PRO B 1 257 ? -27.224 -60.562 -5.027 1.00 21.29 257 PRO B C 1
ATOM 6000 O O . PRO B 1 257 ? -28.327 -60.401 -5.547 1.00 21.32 257 PRO B O 1
ATOM 6004 N N . LEU B 1 258 ? -26.319 -59.587 -4.932 1.00 20.54 258 LEU B N 1
ATOM 6005 C CA . LEU B 1 258 ? -26.637 -58.236 -5.388 1.00 19.78 258 LEU B CA 1
ATOM 6006 C C . LEU B 1 258 ? -26.284 -57.964 -6.864 1.00 19.70 258 LEU B C 1
ATOM 6007 O O . LEU B 1 258 ? -26.599 -56.884 -7.375 1.00 19.08 258 LEU B O 1
ATOM 6012 N N . SER B 1 259 ? -25.688 -58.948 -7.546 1.00 19.05 259 SER B N 1
ATOM 6013 C CA . SER B 1 259 ? -25.373 -58.782 -8.966 1.00 19.31 259 SER B CA 1
ATOM 6014 C C . SER B 1 259 ? -26.623 -58.731 -9.830 1.00 19.21 259 SER B C 1
ATOM 6015 O O . SER B 1 259 ? -27.439 -59.678 -9.830 1.00 19.32 259 SER B O 1
ATOM 6018 N N . ALA B 1 260 ? -26.756 -57.642 -10.580 1.00 18.24 260 ALA B N 1
ATOM 6019 C CA . ALA B 1 260 ? -27.874 -57.486 -11.507 1.00 18.19 260 ALA B CA 1
ATOM 6020 C C . ALA B 1 260 ? -27.522 -57.889 -12.955 1.00 18.06 260 ALA B C 1
ATOM 6021 O O . ALA B 1 260 ? -28.254 -57.548 -13.889 1.00 17.74 260 ALA B O 1
ATOM 6023 N N . ALA B 1 261 ? -26.424 -58.629 -13.125 1.00 18.76 261 ALA B N 1
ATOM 6024 C CA . ALA B 1 261 ? -25.941 -59.065 -14.458 1.00 18.71 261 ALA B CA 1
ATOM 6025 C C . ALA B 1 261 ? -27.020 -59.772 -15.279 1.00 19.63 261 ALA B C 1
ATOM 6026 O O . ALA B 1 261 ? -27.130 -59.560 -16.495 1.00 19.42 261 ALA B O 1
ATOM 6028 N N . ALA B 1 262 ? -27.845 -60.584 -14.602 1.00 19.96 262 ALA B N 1
ATOM 6029 C CA . ALA B 1 262 ? -28.907 -61.355 -15.280 1.00 20.49 262 ALA B CA 1
ATOM 6030 C C . ALA B 1 262 ? -30.191 -60.571 -15.503 1.00 20.63 262 ALA B C 1
ATOM 6031 O O . ALA B 1 262 ? -31.160 -61.107 -16.043 1.00 21.88 262 ALA B O 1
ATOM 6033 N N . ALA B 1 263 ? -30.202 -59.297 -15.121 1.00 19.94 263 ALA B N 1
ATOM 6034 C CA . ALA B 1 263 ? -31.298 -58.407 -15.474 1.00 19.01 263 ALA B CA 1
ATOM 6035 C C . ALA B 1 263 ? -30.755 -57.072 -15.951 1.00 19.34 263 ALA B C 1
ATOM 6036 O O . ALA B 1 263 ? -31.242 -56.015 -15.571 1.00 18.42 263 ALA B O 1
ATOM 6038 N N . ARG B 1 264 ? -29.736 -57.132 -16.802 1.00 18.74 264 ARG B N 1
ATOM 6039 C CA . ARG B 1 264 ? -29.023 -55.926 -17.199 1.00 19.01 264 ARG B CA 1
ATOM 6040 C C . ARG B 1 264 ? -29.919 -54.889 -17.875 1.00 17.89 264 ARG B C 1
ATOM 6041 O O . ARG B 1 264 ? -29.880 -53.711 -17.519 1.00 17.37 264 ARG B O 1
ATOM 6049 N N . SER B 1 265 ? -30.721 -55.303 -18.854 1.00 18.31 265 SER B N 1
ATOM 6050 C CA . SER B 1 265 ? -31.570 -54.342 -19.565 1.00 18.39 265 SER B CA 1
ATOM 6051 C C . SER B 1 265 ? -32.592 -53.689 -18.662 1.00 18.72 265 SER B C 1
ATOM 6052 O O . SER B 1 265 ? -32.818 -52.471 -18.745 1.00 17.66 265 SER B O 1
ATOM 6055 N N . PHE B 1 266 ? -33.244 -54.511 -17.827 1.00 18.22 266 PHE B N 1
ATOM 6056 C CA . PHE B 1 266 ? -34.199 -53.963 -16.872 1.00 17.92 266 PHE B CA 1
ATOM 6057 C C . PHE B 1 266 ? -33.545 -52.943 -15.914 1.00 17.29 266 PHE B C 1
ATOM 6058 O O . PHE B 1 266 ? -34.110 -51.893 -15.627 1.00 17.21 266 PHE B O 1
ATOM 6066 N N . ALA B 1 267 ? -32.367 -53.281 -15.408 1.00 17.17 267 ALA B N 1
ATOM 6067 C CA . ALA B 1 267 ? -31.648 -52.418 -14.458 1.00 17.50 267 ALA B CA 1
ATOM 6068 C C . ALA B 1 267 ? -31.306 -51.056 -15.065 1.00 17.25 267 ALA B C 1
ATOM 6069 O O . ALA B 1 267 ? -31.560 -50.023 -14.451 1.00 17.12 267 ALA B O 1
ATOM 6071 N N . LEU B 1 268 ? -30.748 -51.048 -16.279 1.00 17.56 268 LEU B N 1
ATOM 6072 C CA . LEU B 1 268 ? -30.432 -49.770 -16.937 1.00 17.32 268 LEU B CA 1
ATOM 6073 C C . LEU B 1 268 ? -31.676 -48.983 -17.309 1.00 18.07 268 LEU B C 1
ATOM 6074 O O . LEU B 1 268 ? -31.674 -47.763 -17.210 1.00 18.39 268 LEU B O 1
ATOM 6079 N N . ALA B 1 269 ? -32.738 -49.678 -17.738 1.00 18.12 269 ALA B N 1
ATOM 6080 C CA . ALA B 1 269 ? -33.977 -49.009 -18.125 1.00 18.55 269 ALA B CA 1
ATOM 6081 C C . ALA B 1 269 ? -34.677 -48.344 -16.950 1.00 18.52 269 ALA B C 1
ATOM 6082 O O . ALA B 1 269 ? -35.424 -47.376 -17.147 1.00 18.93 269 ALA B O 1
ATOM 6084 N N . ASN B 1 270 ? -34.421 -48.854 -15.745 1.00 18.89 270 ASN B N 1
ATOM 6085 C CA . ASN B 1 270 ? -35.197 -48.470 -14.544 1.00 19.08 270 ASN B CA 1
ATOM 6086 C C . ASN B 1 270 ? -34.474 -47.768 -13.401 1.00 19.33 270 ASN B C 1
ATOM 6087 O O . ASN B 1 270 ? -35.119 -47.075 -12.592 1.00 20.27 270 ASN B O 1
ATOM 6092 N N . ALA B 1 271 ? -33.155 -47.919 -13.316 1.00 18.33 271 ALA B N 1
ATOM 6093 C CA . ALA B 1 271 ? -32.421 -47.225 -12.252 1.00 18.24 271 ALA B CA 1
ATOM 6094 C C . ALA B 1 271 ? -32.686 -45.711 -12.312 1.00 17.80 271 ALA B C 1
ATOM 6095 O O . ALA B 1 271 ? -32.806 -45.140 -13.399 1.00 17.89 271 ALA B O 1
ATOM 6097 N N . ASP B 1 272 ? -32.815 -45.058 -11.157 1.00 18.52 272 ASP B N 1
ATOM 6098 C CA . ASP B 1 272 ? -32.948 -43.596 -11.153 1.00 18.85 272 ASP B CA 1
ATOM 6099 C C . ASP B 1 272 ? -31.635 -42.871 -10.835 1.00 18.44 272 ASP B C 1
ATOM 6100 O O . ASP B 1 272 ? -31.442 -41.718 -11.247 1.00 19.31 272 ASP B O 1
ATOM 6105 N N . VAL B 1 273 ? -30.782 -43.535 -10.072 1.00 18.17 273 VAL B N 1
ATOM 6106 C CA . VAL B 1 273 ? -29.448 -43.014 -9.716 1.00 17.97 273 VAL B CA 1
ATOM 6107 C C . VAL B 1 273 ? -28.424 -44.105 -9.993 1.00 18.01 273 VAL B C 1
ATOM 6108 O O . VAL B 1 273 ? -28.536 -45.234 -9.496 1.00 17.70 273 VAL B O 1
ATOM 6112 N N . VAL B 1 274 ? -27.422 -43.776 -10.817 1.00 17.77 274 VAL B N 1
ATOM 6113 C CA . VAL B 1 274 ? -26.442 -44.768 -11.241 1.00 17.60 274 VAL B CA 1
ATOM 6114 C C . VAL B 1 274 ? -25.054 -44.273 -10.894 1.00 17.44 274 VAL B C 1
ATOM 6115 O O . VAL B 1 274 ? -24.685 -43.146 -11.250 1.00 17.25 274 VAL B O 1
ATOM 6119 N N . MET B 1 275 ? -24.315 -45.111 -10.174 1.00 16.91 275 MET B N 1
ATOM 6120 C CA . MET B 1 275 ? -22.976 -44.757 -9.694 1.00 17.15 275 MET B CA 1
ATOM 6121 C C . MET B 1 275 ? -21.975 -45.531 -10.531 1.00 15.76 275 MET B C 1
ATOM 6122 O O . MET B 1 275 ? -21.854 -46.754 -10.393 1.00 15.62 275 MET B O 1
ATOM 6127 N N . LEU B 1 276 ? -21.317 -44.811 -11.451 1.00 15.04 276 LEU B N 1
ATOM 6128 C CA . LEU B 1 276 ? -20.288 -45.378 -12.313 1.00 14.78 276 LEU B CA 1
ATOM 6129 C C . LEU B 1 276 ? -18.978 -45.376 -11.544 1.00 15.06 276 LEU B C 1
ATOM 6130 O O . LEU B 1 276 ? -18.537 -44.324 -11.059 1.00 15.18 276 LEU B O 1
ATOM 6135 N N . VAL B 1 277 ? -18.364 -46.546 -11.432 1.00 14.72 277 VAL B N 1
ATOM 6136 C CA . VAL B 1 277 ? -17.095 -46.683 -10.723 1.00 14.79 277 VAL B CA 1
ATOM 6137 C C . VAL B 1 277 ? -16.038 -47.157 -11.721 1.00 15.09 277 VAL B C 1
ATOM 6138 O O . VAL B 1 277 ? -15.967 -48.339 -12.057 1.00 14.55 277 VAL B O 1
ATOM 6142 N N . GLY B 1 278 ? -15.201 -46.230 -12.185 1.00 15.25 278 GLY B N 1
ATOM 6143 C CA . GLY B 1 278 ? -14.201 -46.571 -13.216 1.00 16.04 278 GLY B CA 1
ATOM 6144 C C . GLY B 1 278 ? -14.829 -47.221 -14.435 1.00 16.53 278 GLY B C 1
ATOM 6145 O O . GLY B 1 278 ? -14.324 -48.225 -14.956 1.00 17.20 278 GLY B O 1
ATOM 6146 N N . ALA B 1 279 ? -15.920 -46.619 -14.898 1.00 16.53 279 ALA B N 1
ATOM 6147 C CA . ALA B 1 279 ? -16.717 -47.088 -16.035 1.00 17.12 279 ALA B CA 1
ATOM 6148 C C . ALA B 1 279 ? -17.172 -45.890 -16.879 1.00 17.92 279 ALA B C 1
ATOM 6149 O O . ALA B 1 279 ? -17.920 -45.019 -16.407 1.00 18.78 279 ALA B O 1
ATOM 6151 N N . ARG B 1 280 ? -16.733 -45.842 -18.133 1.00 18.01 280 ARG B N 1
ATOM 6152 C CA . ARG B 1 280 ? -17.112 -44.742 -19.021 1.00 18.90 280 ARG B CA 1
ATOM 6153 C C . ARG B 1 280 ? -18.485 -44.995 -19.647 1.00 17.75 280 ARG B C 1
ATOM 6154 O O . ARG B 1 280 ? -18.836 -46.133 -19.959 1.00 18.47 280 ARG B O 1
ATOM 6162 N N . LEU B 1 281 ? -19.248 -43.929 -19.847 1.00 16.96 281 LEU B N 1
ATOM 6163 C CA . LEU B 1 281 ? -20.484 -43.993 -20.631 1.00 16.99 281 LEU B CA 1
ATOM 6164 C C . LEU B 1 281 ? -20.174 -44.022 -22.126 1.00 17.05 281 LEU B C 1
ATOM 6165 O O . LEU B 1 281 ? -20.644 -43.173 -22.899 1.00 17.63 281 LEU B O 1
ATOM 6170 N N . ASN B 1 282 ? -19.362 -44.997 -22.525 1.00 16.61 282 ASN B N 1
ATOM 6171 C CA . ASN B 1 282 ? -19.076 -45.198 -23.941 1.00 17.05 282 ASN B CA 1
ATOM 6172 C C . ASN B 1 282 ? -20.059 -46.173 -24.584 1.00 16.85 282 ASN B C 1
ATOM 6173 O O . ASN B 1 282 ? -21.114 -46.459 -24.010 1.00 17.03 282 ASN B O 1
ATOM 6178 N N . TRP B 1 283 ? -19.736 -46.664 -25.784 1.00 15.75 283 TRP B N 1
ATOM 6179 C CA . TRP B 1 283 ? -20.612 -47.579 -26.502 1.00 16.18 283 TRP B CA 1
ATOM 6180 C C . TRP B 1 283 ? -21.023 -48.856 -25.734 1.00 15.63 283 TRP B C 1
ATOM 6181 O O . TRP B 1 283 ? -22.104 -49.402 -25.966 1.00 15.89 283 TRP B O 1
ATOM 6192 N N . LEU B 1 284 ? -20.169 -49.320 -24.832 1.00 16.50 284 LEU B N 1
ATOM 6193 C CA . LEU B 1 284 ? -20.443 -50.518 -24.021 1.00 17.48 284 LEU B CA 1
ATOM 6194 C C . LEU B 1 284 ? -21.643 -50.335 -23.074 1.00 18.11 284 LEU B C 1
ATOM 6195 O O . LEU B 1 284 ? -22.285 -51.324 -22.648 1.00 18.10 284 LEU B O 1
ATOM 6200 N N . LEU B 1 285 ? -21.926 -49.071 -22.758 1.00 17.64 285 LEU B N 1
ATOM 6201 C CA . LEU B 1 285 ? -23.101 -48.668 -21.964 1.00 17.68 285 LEU B CA 1
ATOM 6202 C C . LEU B 1 285 ? -24.081 -47.837 -22.789 1.00 17.60 285 LEU B C 1
ATOM 6203 O O . LEU B 1 285 ? -24.919 -47.091 -22.247 1.00 18.31 285 LEU B O 1
ATOM 6208 N N . ALA B 1 286 ? -23.990 -47.989 -24.117 1.00 17.43 286 ALA B N 1
ATOM 6209 C CA . ALA B 1 286 ? -24.866 -47.288 -25.053 1.00 17.13 286 ALA B CA 1
ATOM 6210 C C . ALA B 1 286 ? -24.924 -45.771 -24.793 1.00 17.07 286 ALA B C 1
ATOM 6211 O O . ALA B 1 286 ? -25.942 -45.115 -25.075 1.00 17.36 286 ALA B O 1
ATOM 6213 N N . HIS B 1 287 ? -23.835 -45.223 -24.254 1.00 16.95 287 HIS B N 1
ATOM 6214 C CA . HIS B 1 287 ? -23.692 -43.776 -24.058 1.00 16.96 287 HIS B CA 1
ATOM 6215 C C . HIS B 1 287 ? -24.720 -43.182 -23.075 1.00 17.98 287 HIS B C 1
ATOM 6216 O O . HIS B 1 287 ? -24.988 -41.982 -23.116 1.00 17.72 287 HIS B O 1
ATOM 6223 N N . GLY B 1 288 ? -25.273 -44.022 -22.191 1.00 18.62 288 GLY B N 1
ATOM 6224 C CA . GLY B 1 288 ? -26.352 -43.600 -21.283 1.00 19.66 288 GLY B CA 1
ATOM 6225 C C . GLY B 1 288 ? -27.637 -43.160 -21.959 1.00 20.74 288 GLY B C 1
ATOM 6226 O O . GLY B 1 288 ? -28.448 -42.441 -21.358 1.00 20.80 288 GLY B O 1
ATOM 6227 N N . LYS B 1 289 ? -27.836 -43.596 -23.202 1.00 21.13 289 LYS B N 1
ATOM 6228 C CA . LYS B 1 289 ? -28.965 -43.148 -23.999 1.00 22.80 289 LYS B CA 1
ATOM 6229 C C . LYS B 1 289 ? -29.931 -44.299 -24.235 1.00 23.05 289 LYS B C 1
ATOM 6230 O O . LYS B 1 289 ? -30.812 -44.544 -23.404 1.00 22.74 289 LYS B O 1
ATOM 6236 N N . LYS B 1 290 ? -29.755 -45.013 -25.342 1.00 23.59 290 LYS B N 1
ATOM 6237 C CA . LYS B 1 290 ? -30.667 -46.099 -25.703 1.00 24.96 290 LYS B CA 1
ATOM 6238 C C . LYS B 1 290 ? -30.682 -47.162 -24.594 1.00 23.31 290 LYS B C 1
ATOM 6239 O O . LYS B 1 290 ? -29.623 -47.633 -24.151 1.00 22.35 290 LYS B O 1
ATOM 6245 N N . GLY B 1 291 ? -31.885 -47.510 -24.131 1.00 22.72 291 GLY B N 1
ATOM 6246 C CA . GLY B 1 291 ? -32.033 -48.538 -23.091 1.00 22.02 291 GLY B CA 1
ATOM 6247 C C . GLY B 1 291 ? -31.986 -47.995 -21.670 1.00 21.82 291 GLY B C 1
ATOM 6248 O O . GLY B 1 291 ? -32.128 -48.756 -20.707 1.00 21.64 291 GLY B O 1
ATOM 6249 N N . TRP B 1 292 ? -31.804 -46.682 -21.523 1.00 21.04 292 TRP B N 1
ATOM 6250 C CA . TRP B 1 292 ? -31.695 -46.076 -20.193 1.00 21.12 292 TRP B CA 1
ATOM 6251 C C . TRP B 1 292 ? -32.940 -45.263 -19.889 1.00 22.05 292 TRP B C 1
ATOM 6252 O O . TRP B 1 292 ? -33.585 -44.777 -20.818 1.00 22.61 292 TRP B O 1
ATOM 6263 N N . ALA B 1 293 ? -33.260 -45.084 -18.603 1.00 23.54 293 ALA B N 1
ATOM 6264 C CA . ALA B 1 293 ? -34.308 -44.130 -18.185 1.00 25.51 293 ALA B CA 1
ATOM 6265 C C . ALA B 1 293 ? -34.004 -42.739 -18.749 1.00 26.92 293 ALA B C 1
ATOM 6266 O O . ALA B 1 293 ? -32.839 -42.378 -18.921 1.00 27.35 293 ALA B O 1
ATOM 6268 N N . ALA B 1 294 ? -35.044 -41.957 -19.036 1.00 28.56 294 ALA B N 1
ATOM 6269 C CA . ALA B 1 294 ? -34.853 -40.645 -19.652 1.00 29.63 294 ALA B CA 1
ATOM 6270 C C . ALA B 1 294 ? -34.093 -39.662 -18.755 1.00 30.36 294 ALA B C 1
ATOM 6271 O O . ALA B 1 294 ? -33.398 -38.758 -19.244 1.00 31.06 294 ALA B O 1
ATOM 6273 N N . ASP B 1 295 ? -34.192 -39.863 -17.450 1.00 29.95 295 ASP B N 1
ATOM 6274 C CA . ASP B 1 295 ? -33.668 -38.877 -16.504 1.00 30.12 295 ASP B CA 1
ATOM 6275 C C . ASP B 1 295 ? -32.839 -39.517 -15.399 1.00 28.13 295 ASP B C 1
ATOM 6276 O O . ASP B 1 295 ? -32.875 -39.073 -14.248 1.00 28.41 295 ASP B O 1
ATOM 6281 N N . THR B 1 296 ? -32.085 -40.555 -15.748 1.00 25.73 296 THR B N 1
ATOM 6282 C CA . THR B 1 296 ? -31.083 -41.106 -14.848 1.00 23.57 296 THR B CA 1
ATOM 6283 C C . THR B 1 296 ? -30.204 -39.974 -14.299 1.00 22.51 296 THR B C 1
ATOM 6284 O O . THR B 1 296 ? -29.811 -39.075 -15.043 1.00 22.80 296 THR B O 1
ATOM 6288 N N . GLN B 1 297 ? -29.884 -40.032 -13.013 1.00 21.42 297 GLN B N 1
ATOM 6289 C CA . GLN B 1 297 ? -28.882 -39.139 -12.456 1.00 21.43 297 GLN B CA 1
ATOM 6290 C C . GLN B 1 297 ? -27.638 -39.953 -12.173 1.00 20.32 297 GLN B C 1
ATOM 6291 O O . GLN B 1 297 ? -27.709 -41.065 -11.634 1.00 20.38 297 GLN B O 1
ATOM 6297 N N . PHE B 1 298 ? -26.482 -39.385 -12.531 1.00 18.98 298 PHE B N 1
ATOM 6298 C CA . PHE B 1 298 ? -25.236 -40.104 -12.449 1.00 17.09 298 PHE B CA 1
ATOM 6299 C C . PHE B 1 298 ? -24.331 -39.564 -11.356 1.00 16.85 298 PHE B C 1
ATOM 6300 O O . PHE B 1 298 ? -24.163 -38.357 -11.200 1.00 17.12 298 PHE B O 1
ATOM 6308 N N . ILE B 1 299 ? -23.745 -40.492 -10.619 1.00 16.67 299 ILE B N 1
ATOM 6309 C CA . ILE B 1 299 ? -22.552 -40.262 -9.819 1.00 16.45 299 ILE B CA 1
ATOM 6310 C C . ILE B 1 299 ? -21.426 -40.934 -10.619 1.00 16.05 299 ILE B C 1
ATOM 6311 O O . ILE B 1 299 ? -21.589 -42.071 -11.076 1.00 16.36 299 ILE B O 1
ATOM 6316 N N . GLN B 1 300 ? -20.287 -40.257 -10.789 1.00 15.49 300 GLN B N 1
ATOM 6317 C CA . GLN B 1 300 ? -19.194 -40.885 -11.512 1.00 14.31 300 GLN B CA 1
ATOM 6318 C C . GLN B 1 300 ? -17.866 -40.761 -10.781 1.00 14.78 300 GLN B C 1
ATOM 6319 O O . GLN B 1 300 ? -17.354 -39.648 -10.584 1.00 14.97 300 GLN B O 1
ATOM 6325 N N . LEU B 1 301 ? -17.363 -41.909 -10.334 1.00 14.50 301 LEU B N 1
ATOM 6326 C CA . LEU B 1 301 ? -16.018 -42.008 -9.782 1.00 15.56 301 LEU B CA 1
ATOM 6327 C C . LEU B 1 301 ? -15.068 -42.278 -10.939 1.00 15.55 301 LEU B C 1
ATOM 6328 O O . LEU B 1 301 ? -15.094 -43.362 -11.542 1.00 15.35 301 LEU B O 1
ATOM 6333 N N . ASP B 1 302 ? -14.245 -41.281 -11.251 1.00 15.49 302 ASP B N 1
ATOM 6334 C CA . ASP B 1 302 ? -13.215 -41.433 -12.290 1.00 16.33 302 ASP B CA 1
ATOM 6335 C C . ASP B 1 302 ? -12.012 -40.587 -11.907 1.00 16.25 302 ASP B C 1
ATOM 6336 O O . ASP B 1 302 ? -12.157 -39.533 -11.288 1.00 15.40 302 ASP B O 1
ATOM 6341 N N . ILE B 1 303 ? -10.827 -41.052 -12.279 1.00 16.47 303 ILE B N 1
ATOM 6342 C CA . ILE B 1 303 ? -9.594 -40.310 -12.013 1.00 17.61 303 ILE B CA 1
ATOM 6343 C C . ILE B 1 303 ? -9.420 -39.163 -13.017 1.00 17.46 303 ILE B C 1
ATOM 6344 O O . ILE B 1 303 ? -8.673 -38.215 -12.766 1.00 16.77 303 ILE B O 1
ATOM 6349 N N . GLU B 1 304 ? -10.112 -39.246 -14.149 1.00 17.40 304 GLU B N 1
ATOM 6350 C CA . GLU B 1 304 ? -9.898 -38.289 -15.244 1.00 18.06 304 GLU B CA 1
ATOM 6351 C C . GLU B 1 304 ? -11.022 -37.251 -15.320 1.00 17.80 304 GLU B C 1
ATOM 6352 O O . GLU B 1 304 ? -12.127 -37.568 -15.792 1.00 17.86 304 GLU B O 1
ATOM 6358 N N . PRO B 1 305 ? -10.755 -36.014 -14.862 1.00 17.66 305 PRO B N 1
ATOM 6359 C CA . PRO B 1 305 ? -11.799 -34.980 -14.978 1.00 17.79 305 PRO B CA 1
ATOM 6360 C C . PRO B 1 305 ? -12.221 -34.709 -16.421 1.00 17.55 305 PRO B C 1
ATOM 6361 O O . PRO B 1 305 ? -13.364 -34.257 -16.656 1.00 17.41 305 PRO B O 1
ATOM 6365 N N . GLN B 1 306 ? -11.329 -34.989 -17.380 1.00 17.65 306 GLN B N 1
ATOM 6366 C CA . GLN B 1 306 ? -11.682 -34.826 -18.808 1.00 17.78 306 GLN B CA 1
ATOM 6367 C C . GLN B 1 306 ? -12.788 -35.773 -19.298 1.00 17.33 306 GLN B C 1
ATOM 6368 O O . GLN B 1 306 ? -13.394 -35.513 -20.347 1.00 17.85 306 GLN B O 1
ATOM 6374 N N . GLU B 1 307 ? -13.045 -36.854 -18.554 1.00 16.85 307 GLU B N 1
ATOM 6375 C CA . GLU B 1 307 ? -14.111 -37.808 -18.896 1.00 17.05 307 GLU B CA 1
ATOM 6376 C C . GLU B 1 307 ? -15.535 -37.378 -18.460 1.00 16.31 307 GLU B C 1
ATOM 6377 O O . GLU B 1 307 ? -16.530 -37.882 -19.003 1.00 16.12 307 GLU B O 1
ATOM 6383 N N . ILE B 1 308 ? -15.626 -36.496 -17.467 1.00 16.04 308 ILE B N 1
ATOM 6384 C CA . ILE B 1 308 ? -16.927 -36.050 -16.941 1.00 15.87 308 ILE B CA 1
ATOM 6385 C C . ILE B 1 308 ? -17.684 -35.248 -18.004 1.00 16.41 308 ILE B C 1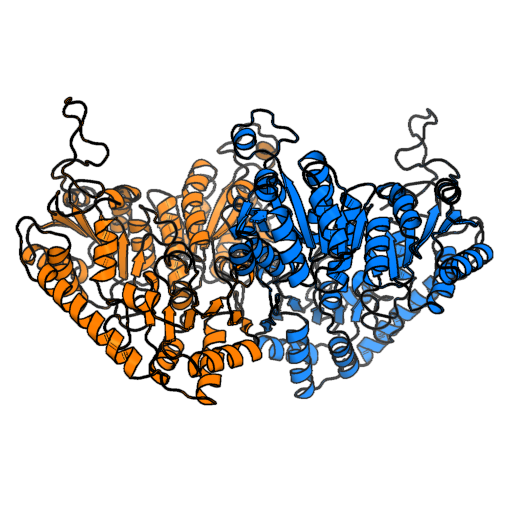
ATOM 6386 O O . ILE B 1 308 ? -17.091 -34.392 -18.673 1.00 15.64 308 ILE B O 1
ATOM 6391 N N . ASP B 1 309 ? -18.983 -35.536 -18.169 1.00 16.03 309 ASP B N 1
ATOM 6392 C CA . ASP B 1 309 ? -19.833 -34.859 -19.150 1.00 17.18 309 ASP B CA 1
ATOM 6393 C C . ASP B 1 309 ? -19.422 -35.157 -20.596 1.00 16.90 309 ASP B C 1
ATOM 6394 O O . ASP B 1 309 ? -19.694 -34.373 -21.510 1.00 17.63 309 ASP B O 1
ATOM 6399 N N . SER B 1 310 ? -18.770 -36.291 -20.815 1.00 16.91 310 SER B N 1
ATOM 6400 C CA . SER B 1 310 ? -18.413 -36.711 -22.171 1.00 17.37 310 SER B CA 1
ATOM 6401 C C . SER B 1 310 ? -19.642 -37.103 -22.994 1.00 17.76 310 SER B C 1
ATOM 6402 O O . SER B 1 310 ? -19.674 -36.898 -24.212 1.00 17.98 310 SER B O 1
ATOM 6405 N N . ASN B 1 311 ? -20.661 -37.644 -22.316 1.00 17.07 311 ASN B N 1
ATOM 6406 C CA . ASN B 1 311 ? -21.818 -38.224 -22.987 1.00 16.56 311 ASN B CA 1
ATOM 6407 C C . ASN B 1 311 ? -23.148 -37.731 -22.411 1.00 16.69 311 ASN B C 1
ATOM 6408 O O . ASN B 1 311 ? -23.956 -37.147 -23.129 1.00 17.34 311 ASN B O 1
ATOM 6413 N N . ARG B 1 312 ? -23.371 -37.988 -21.126 1.00 17.40 312 ARG B N 1
ATOM 6414 C CA . ARG B 1 312 ? -24.558 -37.456 -20.423 1.00 17.44 312 ARG B CA 1
ATOM 6415 C C . ARG B 1 312 ? -24.070 -36.506 -19.337 1.00 17.17 312 ARG B C 1
ATOM 6416 O O . ARG B 1 312 ? -22.991 -36.713 -18.772 1.00 16.94 312 ARG B O 1
ATOM 6424 N N . PRO B 1 313 ? -24.859 -35.470 -19.023 1.00 17.20 313 PRO B N 1
ATOM 6425 C CA . PRO B 1 313 ? -24.480 -34.615 -17.882 1.00 16.80 313 PRO B CA 1
ATOM 6426 C C . PRO B 1 313 ? -24.378 -35.478 -16.628 1.00 16.05 313 PRO B C 1
ATOM 6427 O O . PRO B 1 313 ? -25.214 -36.365 -16.429 1.00 16.23 313 PRO B O 1
ATOM 6431 N N . ILE B 1 314 ? -23.345 -35.242 -15.823 1.00 15.46 314 ILE B N 1
ATOM 6432 C CA . ILE B 1 314 ? -23.088 -36.001 -14.599 1.00 15.70 314 ILE B CA 1
ATOM 6433 C C . ILE B 1 314 ? -23.436 -35.123 -13.400 1.00 16.67 314 ILE B C 1
ATOM 6434 O O . ILE B 1 314 ? -22.796 -34.085 -13.168 1.00 16.46 314 ILE B O 1
ATOM 6439 N N . ALA B 1 315 ? -24.449 -35.545 -12.641 1.00 17.03 315 ALA B N 1
ATOM 6440 C CA . ALA B 1 315 ? -24.916 -34.790 -11.474 1.00 17.81 315 ALA B CA 1
ATOM 6441 C C . ALA B 1 315 ? -23.859 -34.660 -10.380 1.00 17.34 315 ALA B C 1
ATOM 6442 O O . ALA B 1 315 ? -23.698 -33.587 -9.775 1.00 17.32 315 ALA B O 1
ATOM 6444 N N . VAL B 1 316 ? -23.160 -35.760 -10.093 1.00 16.42 316 VAL B N 1
ATOM 6445 C CA . VAL B 1 316 ? -22.167 -35.770 -9.019 1.00 16.67 316 VAL B CA 1
ATOM 6446 C C . VAL B 1 316 ? -20.875 -36.433 -9.488 1.00 16.00 316 VAL B C 1
ATOM 6447 O O . VAL B 1 316 ? -20.656 -37.629 -9.276 1.00 15.61 316 VAL B O 1
ATOM 6451 N N . PRO B 1 317 ? -19.996 -35.637 -10.113 1.00 16.76 317 PRO B N 1
ATOM 6452 C CA . PRO B 1 317 ? -18.641 -36.128 -10.345 1.00 16.37 317 PRO B CA 1
ATOM 6453 C C . PRO B 1 317 ? -17.919 -36.375 -9.016 1.00 16.21 317 PRO B C 1
ATOM 6454 O O . PRO B 1 317 ? -18.040 -35.568 -8.056 1.00 15.95 317 PRO B O 1
ATOM 6458 N N . VAL B 1 318 ? -17.198 -37.492 -8.941 1.00 15.30 318 VAL B N 1
ATOM 6459 C CA . VAL B 1 318 ? -16.332 -37.774 -7.794 1.00 15.33 318 VAL B CA 1
ATOM 6460 C C . VAL B 1 318 ? -14.966 -38.090 -8.380 1.00 15.51 318 VAL B C 1
ATOM 6461 O O . VAL B 1 318 ? -14.634 -39.243 -8.665 1.00 15.54 318 VAL B O 1
ATOM 6465 N N . VAL B 1 319 ? -14.187 -37.027 -8.563 1.00 15.47 319 VAL B N 1
ATOM 6466 C CA . VAL B 1 319 ? -12.920 -37.095 -9.288 1.00 15.18 319 VAL B CA 1
ATOM 6467 C C . VAL B 1 319 ? -11.750 -37.375 -8.337 1.00 14.45 319 VAL B C 1
ATOM 6468 O O . VAL B 1 319 ? -11.541 -36.655 -7.382 1.00 14.34 319 VAL B O 1
ATOM 6472 N N . GLY B 1 320 ? -10.970 -38.408 -8.643 1.00 14.57 320 GLY B N 1
ATOM 6473 C CA . GLY B 1 320 ? -9.871 -38.856 -7.795 1.00 15.14 320 GLY B CA 1
ATOM 6474 C C . GLY B 1 320 ? -9.587 -40.317 -8.107 1.00 15.65 320 GLY B C 1
ATOM 6475 O O . GLY B 1 320 ? -10.314 -40.945 -8.907 1.00 15.67 320 GLY B O 1
ATOM 6476 N N . ASP B 1 321 ? -8.538 -40.874 -7.511 1.00 15.44 321 ASP B N 1
ATOM 6477 C CA . ASP B 1 321 ? -8.237 -42.288 -7.770 1.00 16.78 321 ASP B CA 1
ATOM 6478 C C . ASP B 1 321 ? -9.283 -43.148 -7.066 1.00 16.94 321 ASP B C 1
ATOM 6479 O O . ASP B 1 321 ? -9.767 -42.774 -5.984 1.00 16.49 321 ASP B O 1
ATOM 6484 N N . ILE B 1 322 ? -9.657 -44.271 -7.679 1.00 16.79 322 ILE B N 1
ATOM 6485 C CA . ILE B 1 322 ? -10.868 -44.995 -7.245 1.00 18.06 322 ILE B CA 1
ATOM 6486 C C . ILE B 1 322 ? -10.748 -45.529 -5.802 1.00 18.21 322 ILE B C 1
ATOM 6487 O O . ILE B 1 322 ? -11.684 -45.409 -5.010 1.00 18.60 322 ILE B O 1
ATOM 6492 N N . ALA B 1 323 ? -9.591 -46.088 -5.456 1.00 18.21 323 ALA B N 1
ATOM 6493 C CA . ALA B 1 323 ? -9.334 -46.513 -4.068 1.00 18.92 323 ALA B CA 1
ATOM 6494 C C . ALA B 1 323 ? -9.558 -45.378 -3.065 1.00 18.92 323 ALA B C 1
ATOM 6495 O O . ALA B 1 323 ? -10.224 -45.563 -2.028 1.00 18.51 323 ALA B O 1
ATOM 6497 N N . SER B 1 324 ? -9.001 -44.198 -3.356 1.00 18.45 324 SER B N 1
ATOM 6498 C CA . SER B 1 324 ? -9.165 -43.052 -2.450 1.00 18.65 324 SER B CA 1
ATOM 6499 C C . SER B 1 324 ? -10.615 -42.619 -2.351 1.00 18.89 324 SER B C 1
ATOM 6500 O O . SER B 1 324 ? -11.109 -42.308 -1.253 1.00 19.48 324 SER B O 1
ATOM 6503 N N . SER B 1 325 ? -11.285 -42.559 -3.500 1.00 17.86 325 SER B N 1
ATOM 6504 C CA . SER B 1 325 ? -12.679 -42.163 -3.529 1.00 18.72 325 SER B CA 1
ATOM 6505 C C . SER B 1 325 ? -13.542 -43.133 -2.703 1.00 19.17 325 SER B C 1
ATOM 6506 O O . SER B 1 325 ? -14.371 -42.699 -1.897 1.00 19.14 325 SER B O 1
ATOM 6509 N N . MET B 1 326 ? -13.289 -44.436 -2.867 1.00 21.35 326 MET B N 1
ATOM 6510 C CA . MET B 1 326 ? -14.066 -45.467 -2.174 1.00 22.55 326 MET B CA 1
ATOM 6511 C C . MET B 1 326 ? -13.814 -45.492 -0.676 1.00 23.71 326 MET B C 1
ATOM 6512 O O . MET B 1 326 ? -14.730 -45.773 0.108 1.00 23.99 326 MET B O 1
ATOM 6517 N N . GLN B 1 327 ? -12.583 -45.195 -0.270 1.00 24.57 327 GLN B N 1
ATOM 6518 C CA . GLN B 1 327 ? -12.285 -44.952 1.143 1.00 26.05 327 GLN B CA 1
ATOM 6519 C C . GLN B 1 327 ? -13.124 -43.787 1.704 1.00 25.19 327 GLN B C 1
ATOM 6520 O O . GLN B 1 327 ? -13.737 -43.911 2.768 1.00 24.86 327 GLN B O 1
ATOM 6526 N N . GLY B 1 328 ? -13.185 -42.669 0.982 1.00 24.15 328 GLY B N 1
ATOM 6527 C CA . GLY B 1 328 ? -14.041 -41.547 1.392 1.00 23.25 328 GLY B CA 1
ATOM 6528 C C . GLY B 1 328 ? -15.534 -41.865 1.375 1.00 23.15 328 GLY B C 1
ATOM 6529 O O . GLY B 1 328 ? -16.277 -41.490 2.303 1.00 23.04 328 GLY B O 1
ATOM 6530 N N . MET B 1 329 ? -15.992 -42.514 0.304 1.00 22.48 329 MET B N 1
ATOM 6531 C CA . MET B 1 329 ? -17.394 -42.906 0.172 1.00 22.73 329 MET B CA 1
ATOM 6532 C C . MET B 1 329 ? -17.816 -43.821 1.320 1.00 22.53 329 MET B C 1
ATOM 6533 O O . MET B 1 329 ? -18.906 -43.659 1.871 1.00 22.26 329 MET B O 1
ATOM 6538 N N . LEU B 1 3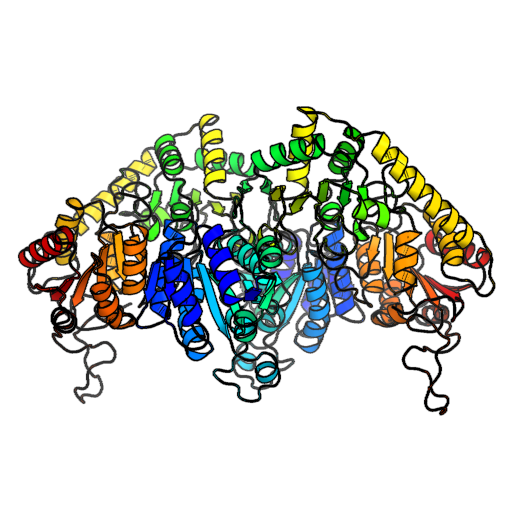30 ? -16.955 -44.779 1.647 1.00 23.72 330 LEU B N 1
ATOM 6539 C CA . LEU B 1 330 ? -17.179 -45.707 2.770 1.00 25.74 330 LEU B CA 1
ATOM 6540 C C . LEU B 1 330 ? -17.277 -44.980 4.115 1.00 26.24 330 LEU B C 1
ATOM 6541 O O . LEU B 1 330 ? -18.210 -45.218 4.898 1.00 26.35 330 LEU B O 1
ATOM 6546 N N . ALA B 1 331 ? -16.317 -44.096 4.379 1.00 26.47 331 ALA B N 1
ATOM 6547 C CA . ALA B 1 331 ? -16.332 -43.276 5.586 1.00 27.23 331 ALA B CA 1
ATOM 6548 C C . ALA B 1 331 ? -17.599 -42.432 5.712 1.00 27.27 331 ALA B C 1
ATOM 6549 O O . ALA B 1 331 ? -18.159 -42.336 6.806 1.00 27.97 331 ALA B O 1
ATOM 6551 N N . GLU B 1 332 ? -18.038 -41.807 4.615 1.00 26.91 332 GLU B N 1
ATOM 6552 C CA . GLU B 1 332 ? -19.241 -40.961 4.613 1.00 26.96 332 GLU B CA 1
ATOM 6553 C C . GLU B 1 332 ? -20.534 -41.771 4.797 1.00 27.25 332 GLU B C 1
ATOM 6554 O O . GLU B 1 332 ? -21.455 -41.329 5.502 1.00 27.46 332 GLU B O 1
ATOM 6560 N N . LEU B 1 333 ? -20.599 -42.944 4.167 1.00 27.21 333 LEU B N 1
ATOM 6561 C CA . LEU B 1 333 ? -21.730 -43.859 4.343 1.00 27.74 333 LEU B CA 1
ATOM 6562 C C . LEU B 1 333 ? -21.863 -44.250 5.821 1.00 29.42 333 LEU B C 1
ATOM 6563 O O . LEU B 1 333 ? -22.968 -44.290 6.353 1.00 28.39 333 LEU B O 1
ATOM 6568 N N . LYS B 1 334 ? -20.731 -44.516 6.476 1.00 31.28 334 LYS B N 1
ATOM 6569 C CA . LYS B 1 334 ? -20.712 -44.888 7.904 1.00 34.04 334 LYS B CA 1
ATOM 6570 C C . LYS B 1 334 ? -21.356 -43.830 8.785 1.00 34.98 334 LYS B C 1
ATOM 6571 O O . LYS B 1 334 ? -22.014 -44.155 9.776 1.00 36.03 334 LYS B O 1
ATOM 6577 N N . GLN B 1 335 ? -21.163 -42.569 8.423 1.00 35.95 335 GLN B N 1
ATOM 6578 C CA . GLN B 1 335 ? -21.726 -41.451 9.168 1.00 37.14 335 GLN B CA 1
ATOM 6579 C C . GLN B 1 335 ? -23.168 -41.160 8.772 1.00 36.73 335 GLN B C 1
ATOM 6580 O O . GLN B 1 335 ? -23.864 -40.411 9.463 1.00 36.75 335 GLN B O 1
ATOM 6586 N N . ASN B 1 336 ? -23.597 -41.732 7.647 1.00 35.92 336 ASN B N 1
ATOM 6587 C CA . ASN B 1 336 ? -24.884 -41.422 7.049 1.00 35.63 336 ASN B CA 1
ATOM 6588 C C . ASN B 1 336 ? -25.438 -42.655 6.342 1.00 34.79 336 ASN B C 1
ATOM 6589 O O . ASN B 1 336 ? -25.694 -42.623 5.129 1.00 34.82 336 ASN B O 1
ATOM 6594 N N . THR B 1 337 ? -25.602 -43.738 7.109 1.00 33.15 337 THR B N 1
ATOM 6595 C CA . THR B 1 337 ? -25.987 -45.039 6.561 1.00 31.98 337 THR B CA 1
ATOM 6596 C C . THR B 1 337 ? -27.370 -44.990 5.918 1.00 30.79 337 THR B C 1
ATOM 6597 O O . THR B 1 337 ? -28.232 -44.195 6.312 1.00 30.00 337 THR B O 1
ATOM 6601 N N . PHE B 1 338 ? -27.554 -45.819 4.894 1.00 28.82 338 PHE B N 1
ATOM 6602 C CA . PHE B 1 338 ? -28.869 -46.031 4.301 1.00 27.48 338 PHE B CA 1
ATOM 6603 C C . PHE B 1 338 ? -28.951 -47.457 3.799 1.00 26.76 338 PHE B C 1
ATOM 6604 O O . PHE B 1 338 ? -27.932 -48.137 3.682 1.00 25.69 338 PHE B O 1
ATOM 6612 N N . THR B 1 339 ? -30.175 -47.898 3.502 1.00 26.27 339 THR B N 1
ATOM 6613 C CA . THR B 1 339 ? -30.411 -49.197 2.890 1.00 26.03 339 THR B CA 1
ATOM 6614 C C . THR B 1 339 ? -31.206 -48.966 1.621 1.00 24.87 339 THR B C 1
ATOM 6615 O O . THR B 1 339 ? -32.217 -48.261 1.622 1.00 24.40 339 THR B O 1
ATOM 6619 N N . THR B 1 340 ? -30.707 -49.529 0.524 1.00 24.18 340 THR B N 1
ATOM 6620 C CA . THR B 1 340 ? -31.382 -49.492 -0.761 1.00 23.46 340 THR B CA 1
ATOM 6621 C C . THR B 1 340 ? -32.802 -50.078 -0.593 1.00 23.10 340 THR B C 1
ATOM 6622 O O . THR B 1 340 ? -32.963 -51.075 0.112 1.00 23.16 340 THR B O 1
ATOM 6626 N N . PRO B 1 341 ? -33.824 -49.436 -1.197 1.00 22.96 341 PRO B N 1
ATOM 6627 C CA . PRO B 1 341 ? -35.192 -49.979 -1.073 1.00 22.86 341 PRO B CA 1
ATOM 6628 C C . PRO B 1 341 ? -35.296 -51.473 -1.383 1.00 22.69 341 PRO B C 1
ATOM 6629 O O . PRO B 1 341 ? -34.902 -51.920 -2.455 1.00 21.98 341 PRO B O 1
ATOM 6633 N N . LEU B 1 342 ? -35.830 -52.245 -0.442 1.00 22.34 342 LEU B N 1
ATOM 6634 C CA . LEU B 1 342 ? -36.130 -53.642 -0.703 1.00 22.34 342 LEU B CA 1
ATOM 6635 C C . LEU B 1 342 ? -36.987 -53.876 -1.951 1.00 20.64 342 LEU B C 1
ATOM 6636 O O . LEU B 1 342 ? -36.774 -54.875 -2.651 1.00 20.09 342 LEU B O 1
ATOM 6641 N N . VAL B 1 343 ? -37.964 -53.003 -2.226 1.00 20.02 343 VAL B N 1
ATOM 6642 C CA . VAL B 1 343 ? -38.830 -53.216 -3.398 1.00 19.68 343 VAL B CA 1
ATOM 6643 C C . VAL B 1 343 ? -37.997 -53.275 -4.699 1.00 19.59 343 VAL B C 1
ATOM 6644 O O . VAL B 1 343 ? -38.256 -54.090 -5.575 1.00 18.62 343 VAL B O 1
ATOM 6648 N N . TRP B 1 344 ? -37.009 -52.386 -4.802 1.00 18.86 344 TRP B N 1
ATOM 6649 C CA . TRP B 1 344 ? -36.085 -52.371 -5.963 1.00 18.36 344 TRP B CA 1
ATOM 6650 C C . TRP B 1 344 ? -35.298 -53.671 -6.108 1.00 18.35 344 TRP B C 1
ATOM 6651 O O . TRP B 1 344 ? -35.265 -54.267 -7.194 1.00 18.67 344 TRP B O 1
ATOM 6662 N N . ARG B 1 345 ? -34.683 -54.133 -5.023 1.00 17.71 345 ARG B N 1
ATOM 6663 C CA . ARG B 1 345 ? -33.941 -55.394 -5.032 1.00 18.26 345 ARG B CA 1
ATOM 6664 C C . ARG B 1 345 ? -34.830 -56.583 -5.394 1.00 18.56 345 ARG B C 1
ATOM 6665 O O . ARG B 1 345 ? -34.414 -57.488 -6.128 1.00 17.64 345 ARG B O 1
ATOM 6673 N N . ASP B 1 346 ? -36.060 -56.564 -4.870 1.00 18.27 346 ASP B N 1
ATOM 6674 C CA . ASP B 1 346 ? -37.040 -57.628 -5.154 1.00 19.36 346 ASP B CA 1
ATOM 6675 C C . ASP B 1 346 ? -37.413 -57.684 -6.636 1.00 18.90 346 ASP B C 1
ATOM 6676 O O . ASP B 1 346 ? -37.433 -58.771 -7.236 1.00 19.31 346 ASP B O 1
ATOM 6681 N N . ILE B 1 347 ? -37.708 -56.526 -7.223 1.00 18.96 347 ILE B N 1
ATOM 6682 C CA . ILE B 1 347 ? -38.080 -56.478 -8.640 1.00 20.06 347 ILE B CA 1
ATOM 6683 C C . ILE B 1 347 ? -36.919 -56.953 -9.529 1.00 19.41 347 ILE B C 1
ATOM 6684 O O . ILE B 1 347 ? -37.126 -57.711 -10.476 1.00 18.76 347 ILE B O 1
ATOM 6689 N N . LEU B 1 348 ? -35.697 -56.536 -9.189 1.00 19.27 348 LEU B N 1
ATOM 6690 C CA . LEU B 1 348 ? -34.521 -57.015 -9.927 1.00 18.52 348 LEU B CA 1
ATOM 6691 C C . LEU B 1 348 ? -34.426 -58.540 -9.875 1.00 18.37 348 LEU B C 1
ATOM 6692 O O . LEU B 1 348 ? -34.200 -59.197 -10.907 1.00 17.84 348 LEU B O 1
ATOM 6697 N N . ASN B 1 349 ? -34.609 -59.093 -8.672 1.00 17.66 349 ASN B N 1
ATOM 6698 C CA . ASN B 1 349 ? -34.536 -60.526 -8.453 1.00 17.69 349 ASN B CA 1
ATOM 6699 C C . ASN B 1 349 ? -35.597 -61.308 -9.256 1.00 17.75 349 ASN B C 1
ATOM 6700 O O . ASN B 1 349 ? -35.319 -62.401 -9.753 1.00 18.52 349 ASN B O 1
ATOM 6705 N N . ILE B 1 350 ? -36.794 -60.742 -9.398 1.00 17.78 350 ILE B N 1
ATOM 6706 C CA . ILE B 1 350 ? -37.823 -61.362 -10.244 1.00 18.68 350 ILE B CA 1
ATOM 6707 C C . ILE B 1 350 ? -37.306 -61.514 -11.690 1.00 19.34 350 ILE B C 1
ATOM 6708 O O . ILE B 1 350 ? -37.362 -62.595 -12.286 1.00 18.68 350 ILE B O 1
ATOM 6713 N N . HIS B 1 351 ? -36.799 -60.418 -12.236 1.00 20.20 351 HIS B N 1
ATOM 6714 C CA . HIS B 1 351 ? -36.202 -60.439 -13.580 1.00 21.13 351 HIS B CA 1
ATOM 6715 C C . HIS B 1 351 ? -34.980 -61.352 -13.706 1.00 21.40 351 HIS B C 1
ATOM 6716 O O . HIS B 1 351 ? -34.853 -62.105 -14.690 1.00 22.04 351 HIS B O 1
ATOM 6723 N N . LYS B 1 352 ? -34.099 -61.309 -12.716 1.00 21.20 352 LYS B N 1
ATOM 6724 C CA . LYS B 1 352 ? -32.926 -62.177 -12.710 1.00 21.83 352 LYS B CA 1
ATOM 6725 C C . LYS B 1 352 ? -33.303 -63.653 -12.786 1.00 23.44 352 LYS B C 1
ATOM 6726 O O . LYS B 1 352 ? -32.721 -64.409 -13.576 1.00 22.26 352 LYS B O 1
ATOM 6732 N N . GLN B 1 353 ? -34.270 -64.063 -11.963 1.00 24.49 353 GLN B N 1
ATOM 6733 C CA . GLN B 1 353 ? -34.716 -65.469 -11.976 1.00 26.77 353 GLN B CA 1
ATOM 6734 C C . GLN B 1 353 ? -35.287 -65.958 -13.301 1.00 26.50 353 GLN B C 1
ATOM 6735 O O . GLN B 1 353 ? -35.056 -67.107 -13.696 1.00 27.42 353 GLN B O 1
ATOM 6741 N N . GLN B 1 354 ? -36.030 -65.099 -13.979 1.00 27.25 354 GLN B N 1
ATOM 6742 C CA . GLN B 1 354 ? -36.594 -65.433 -15.272 1.00 28.04 354 GLN B CA 1
ATOM 6743 C C . GLN B 1 354 ? -35.507 -65.650 -16.322 1.00 28.01 354 GLN B C 1
ATOM 6744 O O . GLN B 1 354 ? -35.543 -66.639 -17.063 1.00 27.24 354 GLN B O 1
ATOM 6750 N N . ASN B 1 355 ? -34.537 -64.732 -16.377 1.00 27.45 355 ASN B N 1
ATOM 6751 C CA . ASN B 1 355 ? -33.392 -64.918 -17.260 1.00 27.29 355 ASN B CA 1
ATOM 6752 C C . ASN B 1 355 ? -32.544 -66.125 -16.877 1.00 27.00 355 ASN B C 1
ATOM 6753 O O . ASN B 1 355 ? -32.074 -66.852 -17.749 1.00 26.86 355 ASN B O 1
ATOM 6758 N N . ALA B 1 356 ? -32.353 -66.348 -15.578 1.00 26.76 356 ALA B N 1
ATOM 6759 C CA . ALA B 1 356 ? -31.614 -67.518 -15.122 1.00 27.15 356 ALA B CA 1
ATOM 6760 C C . ALA B 1 356 ? -32.311 -68.826 -15.555 1.00 28.17 356 ALA B C 1
ATOM 6761 O O . ALA B 1 356 ? -31.648 -69.799 -15.938 1.00 28.08 356 ALA B O 1
ATOM 6763 N N . GLN B 1 357 ? -33.639 -68.831 -15.513 1.00 29.45 357 GLN B N 1
ATOM 6764 C CA . GLN B 1 357 ? -34.407 -70.010 -15.930 1.00 31.32 357 GLN B CA 1
ATOM 6765 C C . GLN B 1 357 ? -34.233 -70.276 -17.432 1.00 31.40 357 GLN B C 1
ATOM 6766 O O . GLN B 1 357 ? -33.917 -71.403 -17.834 1.00 31.61 357 GLN B O 1
ATOM 6772 N N . LYS B 1 358 ? -34.398 -69.233 -18.241 1.00 31.49 358 LYS B N 1
ATOM 6773 C CA . LYS B 1 358 ? -34.134 -69.303 -19.689 1.00 32.19 358 LYS B CA 1
ATOM 6774 C C . LYS B 1 358 ? -32.698 -69.748 -20.019 1.00 31.79 358 LYS B C 1
ATOM 6775 O O . LYS B 1 358 ? -32.486 -70.544 -20.932 1.00 31.90 358 LYS B O 1
ATOM 6781 N N . MET B 1 359 ? -31.725 -69.232 -19.272 1.00 31.09 359 MET B N 1
ATOM 6782 C CA . MET B 1 359 ? -30.335 -69.639 -19.420 1.00 31.10 359 MET B CA 1
ATOM 6783 C C . MET B 1 359 ? -30.163 -71.141 -19.141 1.00 30.91 359 MET B C 1
ATOM 6784 O O . MET B 1 359 ? -29.557 -71.859 -19.948 1.00 30.27 359 MET B O 1
ATOM 6789 N N . HIS B 1 360 ? -30.706 -71.602 -18.010 1.00 30.79 360 HIS B N 1
ATOM 6790 C CA . HIS B 1 360 ? -30.547 -72.995 -17.569 1.00 31.32 360 HIS B CA 1
ATOM 6791 C C . HIS B 1 360 ? -31.012 -73.987 -18.644 1.00 30.84 360 HIS B C 1
ATOM 6792 O O . HIS B 1 360 ? -30.350 -74.990 -18.901 1.00 30.76 360 HIS B O 1
ATOM 6799 N N . GLU B 1 361 ? -32.156 -73.700 -19.249 1.00 31.45 361 GLU B N 1
ATOM 6800 C CA . GLU B 1 361 ? -32.702 -74.524 -20.328 1.00 32.24 361 GLU B CA 1
ATOM 6801 C C . GLU B 1 361 ? -31.719 -74.669 -21.499 1.00 31.96 361 GLU B C 1
ATOM 6802 O O . GLU B 1 361 ? -31.498 -75.773 -22.000 1.00 31.85 361 GLU B O 1
ATOM 6808 N N . LYS B 1 362 ? -31.124 -73.555 -21.928 1.00 31.06 362 LYS B N 1
ATOM 6809 C CA . LYS B 1 362 ? -30.151 -73.595 -23.029 1.00 30.39 362 LYS B CA 1
ATOM 6810 C C . LYS B 1 362 ? -28.892 -74.334 -22.610 1.00 29.10 362 LYS B C 1
ATOM 6811 O O . LYS B 1 362 ? -28.340 -75.107 -23.382 1.00 28.62 362 LYS B O 1
ATOM 6817 N N . LEU B 1 363 ? -28.448 -74.085 -21.379 1.00 28.42 363 LEU B N 1
ATOM 6818 C CA . LEU B 1 363 ? -27.233 -74.677 -20.834 1.00 28.33 363 LEU B CA 1
ATOM 6819 C C . LEU B 1 363 ? -27.328 -76.200 -20.665 1.00 28.66 363 LEU B C 1
ATOM 6820 O O . LEU B 1 363 ? -26.358 -76.910 -20.863 1.00 27.66 363 LEU B O 1
ATOM 6825 N N . SER B 1 364 ? -28.507 -76.680 -20.276 1.00 29.69 364 SER B N 1
ATOM 6826 C CA . SER B 1 364 ? -28.655 -78.087 -19.847 1.00 31.09 364 SER B CA 1
ATOM 6827 C C . SER B 1 364 ? -29.174 -79.025 -20.943 1.00 31.91 364 SER B C 1
ATOM 6828 O O . SER B 1 364 ? -29.282 -80.244 -20.723 1.00 32.70 364 SER B O 1
ATOM 6831 N N . THR B 1 365 ? -29.510 -78.465 -22.103 1.00 32.41 365 THR B N 1
ATOM 6832 C CA . THR B 1 365 ? -30.021 -79.244 -23.223 1.00 33.06 365 THR B CA 1
ATOM 6833 C C . THR B 1 365 ? -28.883 -79.692 -24.141 1.00 33.94 365 THR B C 1
ATOM 6834 O O . THR B 1 365 ? -28.259 -78.868 -24.831 1.00 33.58 365 THR B O 1
ATOM 6838 N N . ASP B 1 366 ? -28.611 -80.997 -24.142 1.00 34.14 366 ASP B N 1
ATOM 6839 C CA . ASP B 1 366 ? -27.548 -81.553 -24.978 1.00 34.96 366 ASP B CA 1
ATOM 6840 C C . ASP B 1 366 ? -27.959 -81.500 -26.445 1.00 34.37 366 ASP B C 1
ATOM 6841 O O . ASP B 1 366 ? -29.140 -81.637 -26.771 1.00 34.06 366 ASP B O 1
ATOM 6846 N N . THR B 1 367 ? -26.988 -81.251 -27.321 1.00 33.83 367 THR B N 1
ATOM 6847 C CA . THR B 1 367 ? -27.227 -81.264 -28.765 1.00 33.20 367 THR B CA 1
ATOM 6848 C C . THR B 1 367 ? -26.049 -81.893 -29.480 1.00 32.62 367 THR B C 1
ATOM 6849 O O . THR B 1 367 ? -24.963 -82.032 -28.916 1.00 32.14 367 THR B O 1
ATOM 6853 N N . GLN B 1 368 ? -26.287 -82.296 -30.724 1.00 32.49 368 GLN B N 1
ATOM 6854 C CA . GLN B 1 368 ? -25.219 -82.728 -31.619 1.00 32.42 368 GLN B CA 1
ATOM 6855 C C . GLN B 1 368 ? -25.448 -82.094 -32.994 1.00 31.60 368 GLN B C 1
ATOM 6856 O O . GLN B 1 368 ? -26.510 -82.284 -33.602 1.00 31.98 368 GLN B O 1
ATOM 6862 N N . PRO B 1 369 ? -24.470 -81.294 -33.469 1.00 30.49 369 PRO B N 1
ATOM 6863 C CA . PRO B 1 369 ? -23.239 -80.930 -32.747 1.00 29.69 369 PRO B CA 1
ATOM 6864 C C . PRO B 1 369 ? -23.502 -79.994 -31.542 1.00 28.71 369 PRO B C 1
ATOM 6865 O O . PRO B 1 369 ? -24.624 -79.510 -31.356 1.00 28.17 369 PRO B O 1
ATOM 6869 N N . LEU B 1 370 ? -22.466 -79.777 -30.734 1.00 27.84 370 LEU B N 1
ATOM 6870 C CA . LEU B 1 370 ? -22.516 -78.816 -29.630 1.00 26.87 370 LEU B CA 1
ATOM 6871 C C . LEU B 1 370 ? -22.926 -77.417 -30.103 1.00 26.27 370 LEU B C 1
ATOM 6872 O O . LEU B 1 370 ? -22.684 -77.047 -31.253 1.00 25.36 370 LEU B O 1
ATOM 6877 N N . ASN B 1 371 ? -23.589 -76.669 -29.219 1.00 25.72 371 ASN B N 1
ATOM 6878 C CA . ASN B 1 371 ? -23.814 -75.242 -29.424 1.00 25.02 371 ASN B CA 1
ATOM 6879 C C . ASN B 1 371 ? -23.008 -74.462 -28.374 1.00 24.83 371 ASN B C 1
ATOM 6880 O O . ASN B 1 371 ? -22.230 -75.066 -27.617 1.00 23.69 371 ASN B O 1
ATOM 6885 N N . TYR B 1 372 ? -23.167 -73.141 -28.350 1.00 24.11 372 TYR B N 1
ATOM 6886 C CA . TYR B 1 372 ? -22.407 -72.296 -27.421 1.00 24.30 372 TYR B CA 1
ATOM 6887 C C . TYR B 1 372 ? -22.812 -72.537 -25.976 1.00 24.07 372 TYR B C 1
ATOM 6888 O O . TYR B 1 372 ? -21.981 -72.504 -25.077 1.00 24.26 372 TYR B O 1
ATOM 6897 N N . PHE B 1 373 ? -24.085 -72.829 -25.770 1.00 24.22 373 PHE B N 1
ATOM 6898 C CA . PHE B 1 373 ? -24.616 -72.943 -24.416 1.00 24.53 373 PHE B CA 1
ATOM 6899 C C . PHE B 1 373 ? -24.216 -74.224 -23.726 1.00 24.35 373 PHE B C 1
ATOM 6900 O O . PHE B 1 373 ? -23.636 -74.177 -22.646 1.00 23.40 373 PHE B O 1
ATOM 6908 N N . ASN B 1 374 ? -24.472 -75.376 -24.356 1.00 24.24 374 ASN B N 1
ATOM 6909 C CA . ASN B 1 374 ? -24.042 -76.639 -23.735 1.00 24.23 374 ASN B CA 1
ATOM 6910 C C . ASN B 1 374 ? -22.525 -76.838 -23.645 1.00 23.65 374 ASN B C 1
ATOM 6911 O O . ASN B 1 374 ? -22.034 -77.384 -22.659 1.00 23.76 374 ASN B O 1
ATOM 6916 N N . ALA B 1 375 ? -21.776 -76.364 -24.651 1.00 23.34 375 ALA B N 1
ATOM 6917 C CA . ALA B 1 375 ? -20.317 -76.350 -24.580 1.00 22.62 375 ALA B CA 1
ATOM 6918 C C . ALA B 1 375 ? -19.825 -75.501 -23.410 1.00 22.20 375 ALA B C 1
ATOM 6919 O O . ALA B 1 375 ? -18.978 -75.936 -22.634 1.00 22.36 375 ALA B O 1
ATOM 6921 N N . LEU B 1 376 ? -20.353 -74.289 -23.284 1.00 22.74 376 LEU B N 1
ATOM 6922 C CA . LEU B 1 376 ? -19.912 -73.389 -22.201 1.00 22.98 376 LEU B CA 1
ATOM 6923 C C . LEU B 1 376 ? -20.376 -73.871 -20.825 1.00 23.17 376 LEU B C 1
ATOM 6924 O O . LEU B 1 376 ? -19.716 -73.622 -19.816 1.00 22.81 376 LEU B O 1
ATOM 6929 N N . SER B 1 377 ? -21.508 -74.574 -20.800 1.00 24.32 377 SER B N 1
ATOM 6930 C CA . SER B 1 377 ? -21.958 -75.197 -19.556 1.00 24.74 377 SER B CA 1
ATOM 6931 C C . SER B 1 377 ? -20.947 -76.226 -19.098 1.00 24.67 377 SER B C 1
ATOM 6932 O O . SER B 1 377 ? -20.638 -76.296 -17.912 1.00 24.81 377 SER B O 1
ATOM 6935 N N . ALA B 1 378 ? -20.409 -77.011 -20.042 1.00 24.91 378 ALA B N 1
ATOM 6936 C CA . ALA B 1 378 ? -19.334 -77.965 -19.740 1.00 24.62 378 ALA B CA 1
ATOM 6937 C C . ALA B 1 378 ? -18.081 -77.276 -19.227 1.00 24.48 378 ALA B C 1
ATOM 6938 O O . ALA B 1 378 ? -17.457 -77.738 -18.279 1.00 23.98 378 ALA B O 1
ATOM 6940 N N . VAL B 1 379 ? -17.702 -76.174 -19.880 1.00 24.42 379 VAL B N 1
ATOM 6941 C CA . VAL B 1 379 ? -16.555 -75.381 -19.432 1.00 24.37 379 VAL B CA 1
ATOM 6942 C C . VAL B 1 379 ? -16.754 -74.893 -17.989 1.00 24.70 379 VAL B C 1
ATOM 6943 O O . VAL B 1 379 ? -15.843 -75.004 -17.163 1.00 25.65 379 VAL B O 1
ATOM 6947 N N . ARG B 1 380 ? -17.935 -74.352 -17.698 1.00 25.12 380 ARG B N 1
ATOM 6948 C CA . ARG B 1 380 ? -18.259 -73.862 -16.352 1.00 25.35 380 ARG B CA 1
ATOM 6949 C C . ARG B 1 380 ? -18.171 -74.987 -15.301 1.00 25.70 380 ARG B C 1
ATOM 6950 O O . ARG B 1 380 ? -17.697 -74.754 -14.200 1.00 25.30 380 ARG B O 1
ATOM 6958 N N . ASP B 1 381 ? -18.616 -76.196 -15.663 1.00 26.39 381 ASP B N 1
ATOM 6959 C CA . ASP B 1 381 ? -18.474 -77.387 -14.794 1.00 26.79 381 ASP B CA 1
ATOM 6960 C C . ASP B 1 381 ? -17.039 -77.558 -14.305 1.00 26.70 381 ASP B C 1
ATOM 6961 O O . ASP B 1 381 ? -16.788 -77.760 -13.111 1.00 26.58 381 ASP B O 1
ATOM 6966 N N . VAL B 1 382 ? -16.092 -77.454 -15.238 1.00 26.09 382 VAL B N 1
ATOM 6967 C CA . VAL B 1 382 ? -14.680 -77.587 -14.932 1.00 25.67 382 VAL B CA 1
ATOM 6968 C C . VAL B 1 382 ? -14.125 -76.368 -14.187 1.00 25.39 382 VAL B C 1
ATOM 6969 O O . VAL B 1 382 ? -13.389 -76.518 -13.212 1.00 24.81 382 VAL B O 1
ATOM 6973 N N . LEU B 1 383 ? -14.470 -75.164 -14.639 1.00 25.64 383 LEU B N 1
ATOM 6974 C CA . LEU B 1 383 ? -13.902 -73.973 -14.002 1.00 26.20 383 LEU B CA 1
ATOM 6975 C C . LEU B 1 383 ? -14.387 -73.795 -12.561 1.00 26.66 383 LEU B C 1
ATOM 6976 O O . LEU B 1 383 ? -13.633 -73.315 -11.715 1.00 26.26 383 LEU B O 1
ATOM 6981 N N . ARG B 1 384 ? -15.642 -74.183 -12.302 1.00 27.38 384 ARG B N 1
ATOM 6982 C CA . ARG B 1 384 ? -16.180 -74.227 -10.932 1.00 28.49 384 ARG B CA 1
ATOM 6983 C C . ARG B 1 384 ? -15.268 -75.017 -9.985 1.00 29.44 384 ARG B C 1
ATOM 6984 O O . ARG B 1 384 ? -15.147 -74.667 -8.811 1.00 29.63 384 ARG B O 1
ATOM 6992 N N . GLU B 1 385 ? -14.619 -76.059 -10.510 1.00 30.52 385 GLU B N 1
ATOM 6993 C CA . GLU B 1 385 ? -13.732 -76.939 -9.738 1.00 32.83 385 GLU B CA 1
ATOM 6994 C C . GLU B 1 385 ? -12.264 -76.521 -9.811 1.00 32.75 385 GLU B C 1
ATOM 6995 O O . GLU B 1 385 ? -11.404 -77.153 -9.196 1.00 33.05 385 GLU B O 1
ATOM 7001 N N . ASN B 1 386 ? -11.972 -75.465 -10.571 1.00 33.23 386 ASN B N 1
ATOM 7002 C CA . ASN B 1 386 ? -10.592 -75.032 -10.813 1.00 33.46 386 ASN B CA 1
ATOM 7003 C C . ASN B 1 386 ? -10.515 -73.511 -10.811 1.00 33.76 386 ASN B C 1
ATOM 7004 O O . ASN B 1 386 ? -10.243 -72.880 -11.844 1.00 33.72 386 ASN B O 1
ATOM 7009 N N . GLN B 1 387 ? -10.757 -72.936 -9.637 1.00 33.32 387 GLN B N 1
ATOM 7010 C CA . GLN B 1 387 ? -11.024 -71.516 -9.500 1.00 33.36 387 GLN B CA 1
ATOM 7011 C C . GLN B 1 387 ? -9.784 -70.616 -9.475 1.00 33.56 387 GLN B C 1
ATOM 7012 O O . GLN B 1 387 ? -9.908 -69.393 -9.567 1.00 33.87 387 GLN B O 1
ATOM 7018 N N . ASP B 1 388 ? -8.595 -71.201 -9.378 1.00 33.15 388 ASP B N 1
ATOM 7019 C CA . ASP B 1 388 ? -7.396 -70.370 -9.358 1.00 33.64 388 ASP B CA 1
ATOM 7020 C C . ASP B 1 388 ? -6.761 -70.237 -10.747 1.00 32.09 388 ASP B C 1
ATOM 7021 O O . ASP B 1 388 ? -5.548 -70.314 -10.889 1.00 33.50 388 ASP B O 1
ATOM 7026 N N . ILE B 1 389 ? -7.589 -70.042 -11.764 1.00 29.98 389 ILE B N 1
ATOM 7027 C CA . ILE B 1 389 ? -7.097 -69.868 -13.134 1.00 27.53 389 ILE B CA 1
ATOM 7028 C C . ILE B 1 389 ? -7.308 -68.420 -13.572 1.00 25.83 389 ILE B C 1
ATOM 7029 O O . ILE B 1 389 ? -8.040 -67.677 -12.915 1.00 24.72 389 ILE B O 1
ATOM 7034 N N . TYR B 1 390 ? -6.659 -68.061 -14.679 1.00 23.16 390 TYR B N 1
ATOM 7035 C CA . TYR B 1 390 ? -6.970 -66.861 -15.455 1.00 22.08 390 TYR B CA 1
ATOM 7036 C C . TYR B 1 390 ? -7.770 -67.249 -16.695 1.00 21.43 390 TYR B C 1
ATOM 7037 O O . TYR B 1 390 ? -7.498 -68.286 -17.330 1.00 20.65 390 TYR B O 1
ATOM 7046 N N . LEU B 1 391 ? -8.768 -66.428 -17.017 1.00 20.04 391 LEU B N 1
ATOM 7047 C CA . LEU B 1 391 ? -9.599 -66.630 -18.178 1.00 19.72 391 LEU B CA 1
ATOM 7048 C C . LEU B 1 391 ? -9.330 -65.560 -19.227 1.00 19.05 391 LEU B C 1
ATOM 7049 O O . LEU B 1 391 ? -9.554 -64.380 -18.969 1.00 19.12 391 LEU B O 1
ATOM 7054 N N . VAL B 1 392 ? -8.856 -65.990 -20.390 1.00 18.14 392 VAL B N 1
ATOM 7055 C CA . VAL B 1 392 ? -8.727 -65.111 -21.565 1.00 18.09 392 VAL B CA 1
ATOM 7056 C C . VAL B 1 392 ? -9.858 -65.478 -22.537 1.00 18.30 392 VAL B C 1
ATOM 7057 O O . VAL B 1 392 ? -10.233 -66.656 -22.657 1.00 18.26 392 VAL B O 1
ATOM 7061 N N . ASN B 1 393 ? -10.417 -64.493 -23.238 1.00 17.84 393 ASN B N 1
ATOM 7062 C CA . ASN B 1 393 ? -11.636 -64.702 -24.021 1.00 17.98 393 ASN B CA 1
ATOM 7063 C C . ASN B 1 393 ? -11.709 -63.710 -25.191 1.00 18.48 393 ASN B C 1
ATOM 7064 O O . ASN B 1 393 ? -11.549 -62.496 -25.004 1.00 17.57 393 ASN B O 1
ATOM 7069 N N . GLU B 1 394 ? -11.949 -64.230 -26.391 1.00 17.61 394 GLU B N 1
ATOM 7070 C CA . GLU B 1 394 ? -12.153 -63.387 -27.568 1.00 17.73 394 GLU B CA 1
ATOM 7071 C C . GLU B 1 394 ? -12.933 -64.138 -28.634 1.00 17.79 394 GLU B C 1
ATOM 7072 O O . GLU B 1 394 ? -12.928 -65.368 -28.658 1.00 19.16 394 GLU B O 1
ATOM 7078 N N . GLY B 1 395 ? -13.584 -63.391 -29.513 1.00 18.56 395 GLY B N 1
ATOM 7079 C CA . GLY B 1 395 ? -14.502 -63.938 -30.504 1.00 19.01 3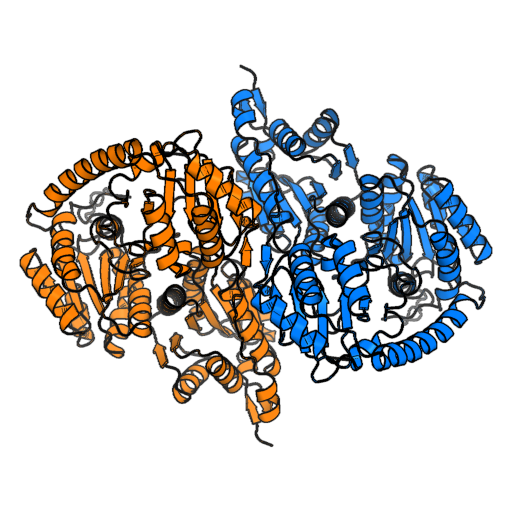95 GLY B CA 1
ATOM 7080 C C . GLY B 1 395 ? -15.710 -63.040 -30.608 1.00 19.53 395 GLY B C 1
ATOM 7081 O O . GLY B 1 395 ? -15.687 -61.877 -30.148 1.00 19.93 395 GLY B O 1
ATOM 7082 N N . ALA B 1 396 ? -16.759 -63.531 -31.254 1.00 18.99 396 ALA B N 1
ATOM 7083 C CA . ALA B 1 396 ? -18.005 -62.801 -31.256 1.00 18.42 396 ALA B CA 1
ATOM 7084 C C . ALA B 1 396 ? -18.977 -63.584 -30.363 1.00 19.29 396 ALA B C 1
ATOM 7085 O O . ALA B 1 396 ? -19.099 -63.307 -29.163 1.00 18.44 396 ALA B O 1
ATOM 7087 N N . ASN B 1 397 ? -19.644 -64.582 -30.935 1.00 18.69 397 ASN B N 1
ATOM 7088 C CA . ASN B 1 397 ? -20.444 -65.505 -30.119 1.00 18.69 397 ASN B CA 1
ATOM 7089 C C . ASN B 1 397 ? -19.663 -66.114 -28.956 1.00 18.93 397 ASN B C 1
ATOM 7090 O O . ASN B 1 397 ? -20.197 -66.212 -27.836 1.00 20.10 397 ASN B O 1
ATOM 7095 N N . THR B 1 398 ? -18.411 -66.517 -29.206 1.00 18.04 398 THR B N 1
ATOM 7096 C CA . THR B 1 398 ? -17.540 -67.134 -28.213 1.00 18.03 398 THR B CA 1
ATOM 7097 C C . THR B 1 398 ? -17.284 -66.172 -27.058 1.00 17.87 398 THR B C 1
ATOM 7098 O O . THR B 1 398 ? -17.161 -66.593 -25.916 1.00 17.23 398 THR B O 1
ATOM 7102 N N . LEU B 1 399 ? -17.203 -64.878 -27.379 1.00 17.83 399 LEU B N 1
ATOM 7103 C CA . LEU B 1 399 ? -17.009 -63.826 -26.370 1.00 17.82 399 LEU B CA 1
ATOM 7104 C C . LEU B 1 399 ? -18.289 -63.528 -25.577 1.00 18.11 399 LEU B C 1
ATOM 7105 O O . LEU B 1 399 ? -18.278 -63.614 -24.360 1.00 18.21 399 LEU B O 1
ATOM 7110 N N . ASP B 1 400 ? -19.364 -63.134 -26.257 1.00 18.22 400 ASP B N 1
ATOM 7111 C CA . ASP B 1 400 ? -20.584 -62.706 -25.546 1.00 19.53 400 ASP B CA 1
ATOM 7112 C C . ASP B 1 400 ? -21.141 -63.820 -24.660 1.00 19.59 400 ASP B C 1
ATOM 7113 O O . ASP B 1 400 ? -21.480 -63.583 -23.497 1.00 18.89 400 ASP B O 1
ATOM 7118 N N . ASN B 1 401 ? -21.188 -65.035 -25.198 1.00 20.26 401 ASN B N 1
ATOM 7119 C CA . ASN B 1 401 ? -21.678 -66.187 -24.415 1.00 20.88 401 ASN B CA 1
ATOM 7120 C C . ASN B 1 401 ? -20.758 -66.587 -23.264 1.00 20.51 401 ASN B C 1
ATOM 7121 O O . ASN B 1 401 ? -21.235 -66.923 -22.164 1.00 20.89 401 ASN B O 1
ATOM 7126 N N . ALA B 1 402 ? -19.444 -66.560 -23.467 1.00 20.04 402 ALA B N 1
ATOM 7127 C CA . ALA B 1 402 ? -18.556 -66.909 -22.366 1.00 19.40 402 ALA B CA 1
ATOM 7128 C C . ALA B 1 402 ? -18.603 -65.846 -21.259 1.00 19.52 402 ALA B C 1
ATOM 7129 O O . ALA B 1 402 ? -18.575 -66.175 -20.063 1.00 19.26 402 ALA B O 1
ATOM 7131 N N . ARG B 1 403 ? -18.671 -64.572 -21.655 1.00 19.26 403 ARG B N 1
ATOM 7132 C CA . ARG B 1 403 ? -18.823 -63.476 -20.683 1.00 19.01 403 ARG B CA 1
ATOM 7133 C C . ARG B 1 403 ? -20.051 -63.717 -19.781 1.00 19.82 403 ARG B C 1
ATOM 7134 O O . ARG B 1 403 ? -19.955 -63.570 -18.552 1.00 19.79 403 ARG B O 1
ATOM 7142 N N . ASN B 1 404 ? -21.177 -64.110 -20.387 1.00 18.97 404 ASN B N 1
ATOM 7143 C CA . ASN B 1 404 ? -22.426 -64.321 -19.633 1.00 20.03 404 ASN B CA 1
ATOM 7144 C C . ASN B 1 404 ? -22.357 -65.549 -18.740 1.00 20.24 404 ASN B C 1
ATOM 7145 O O . ASN B 1 404 ? -22.776 -65.513 -17.576 1.00 20.92 404 ASN B O 1
ATOM 7150 N N . ILE B 1 405 ? -21.822 -66.630 -19.291 1.00 19.64 405 ILE B N 1
ATOM 7151 C CA . ILE B 1 405 ? -21.941 -67.963 -18.676 1.00 20.55 405 ILE B CA 1
ATOM 7152 C C . ILE B 1 405 ? -20.802 -68.323 -17.699 1.00 20.93 405 ILE B C 1
ATOM 7153 O O . ILE B 1 405 ? -21.034 -69.004 -16.696 1.00 21.32 405 ILE B O 1
ATOM 7158 N N . ILE B 1 406 ? -19.569 -67.876 -17.974 1.00 21.37 406 ILE B N 1
ATOM 7159 C CA . ILE B 1 406 ? -18.455 -68.213 -17.096 1.00 22.09 406 ILE B CA 1
ATOM 7160 C C . ILE B 1 406 ? -18.369 -67.218 -15.943 1.00 23.08 406 ILE B C 1
ATOM 7161 O O . ILE B 1 406 ? -17.959 -66.053 -16.111 1.00 23.11 406 ILE B O 1
ATOM 7166 N N . ASP B 1 407 ? -18.765 -67.687 -14.769 1.00 22.62 407 ASP B N 1
ATOM 7167 C CA . ASP B 1 407 ? -18.697 -66.891 -13.561 1.00 23.26 407 ASP B CA 1
ATOM 7168 C C . ASP B 1 407 ? -17.242 -66.723 -13.147 1.00 23.17 407 ASP B C 1
ATOM 7169 O O . ASP B 1 407 ? -16.448 -67.664 -13.225 1.00 23.38 407 ASP B O 1
ATOM 7174 N N . MET B 1 408 ? -16.903 -65.520 -12.700 1.00 23.36 408 MET B N 1
ATOM 7175 C CA . MET B 1 408 ? -15.612 -65.242 -12.091 1.00 23.51 408 MET B CA 1
ATOM 7176 C C . MET B 1 408 ? -15.808 -65.178 -10.572 1.00 23.80 408 MET B C 1
ATOM 7177 O O . MET B 1 408 ? -16.804 -64.627 -10.094 1.00 23.96 408 MET B O 1
ATOM 7182 N N . TYR B 1 409 ? -14.854 -65.732 -9.835 1.00 23.92 409 TYR B N 1
ATOM 7183 C CA . TYR B 1 409 ? -14.930 -65.834 -8.376 1.00 24.88 409 TYR B CA 1
ATOM 7184 C C . TYR B 1 409 ? -13.960 -64.885 -7.664 1.00 24.60 409 TYR B C 1
ATOM 7185 O O . TYR B 1 409 ? -14.121 -64.593 -6.472 1.00 23.58 409 TYR B O 1
ATOM 7194 N N . LYS B 1 410 ? -12.943 -64.422 -8.399 1.00 23.71 410 LYS B N 1
ATOM 7195 C CA . LYS B 1 410 ? -11.876 -63.573 -7.851 1.00 23.47 410 LYS B CA 1
ATOM 7196 C C . LYS B 1 410 ? -11.637 -62.408 -8.840 1.00 22.06 410 LYS B C 1
ATOM 7197 O O . LYS B 1 410 ? -11.896 -62.583 -10.027 1.00 21.23 410 LYS B O 1
ATOM 7203 N N . PRO B 1 411 ? -11.142 -61.247 -8.354 1.00 21.40 411 PRO B N 1
ATOM 7204 C CA . PRO B 1 411 ? -10.972 -60.072 -9.227 1.00 21.01 411 PRO B CA 1
ATOM 7205 C C . PRO B 1 411 ? -9.762 -60.202 -10.150 1.00 19.89 411 PRO B C 1
ATOM 7206 O O . PRO B 1 411 ? -8.826 -60.939 -9.847 1.00 19.76 411 PRO B O 1
ATOM 7210 N N . ARG B 1 412 ? -9.777 -59.455 -11.252 1.00 19.45 412 ARG B N 1
ATOM 7211 C CA . ARG B 1 412 ? -8.659 -59.392 -12.195 1.00 18.15 412 ARG B CA 1
ATOM 7212 C C . ARG B 1 412 ? -8.204 -60.770 -12.689 1.00 18.68 412 ARG B C 1
ATOM 7213 O O . ARG B 1 412 ? -7.004 -61.053 -12.725 1.00 19.76 412 ARG B O 1
ATOM 7221 N N . ARG B 1 413 ? -9.176 -61.612 -13.057 1.00 17.71 413 ARG B N 1
ATOM 7222 C CA . ARG B 1 413 ? -8.915 -62.932 -13.635 1.00 18.73 413 ARG B CA 1
ATOM 7223 C C . ARG B 1 413 ? -9.437 -63.062 -15.069 1.00 18.38 413 ARG B C 1
ATOM 7224 O O . ARG B 1 413 ? -9.158 -64.060 -15.742 1.00 19.95 413 ARG B O 1
ATOM 7232 N N . ARG B 1 414 ? -10.205 -62.078 -15.535 1.00 17.75 414 ARG B N 1
ATOM 7233 C CA . ARG B 1 414 ? -10.756 -62.129 -16.888 1.00 17.49 414 ARG B CA 1
ATOM 7234 C C . ARG B 1 414 ? -10.075 -61.092 -17.785 1.00 17.73 414 ARG B C 1
ATOM 7235 O O . ARG B 1 414 ? -10.054 -59.906 -17.448 1.00 17.91 414 ARG B O 1
ATOM 7243 N N . LEU B 1 415 ? -9.535 -61.540 -18.918 1.00 17.37 415 LEU B N 1
ATOM 7244 C CA . LEU B 1 415 ? -8.957 -60.599 -19.892 1.00 17.98 415 LEU B CA 1
ATOM 7245 C C . LEU B 1 415 ? -9.540 -60.853 -21.271 1.00 17.25 415 LEU B C 1
ATOM 7246 O O . LEU B 1 415 ? -9.543 -61.999 -21.753 1.00 17.83 415 LEU B O 1
ATOM 7251 N N . ASP B 1 416 ? -10.066 -59.805 -21.908 1.00 16.63 416 ASP B N 1
ATOM 7252 C CA . ASP B 1 416 ? -10.731 -60.000 -23.192 1.00 16.45 416 ASP B CA 1
ATOM 7253 C C . ASP B 1 416 ? -10.491 -58.860 -24.209 1.00 16.36 416 ASP B C 1
ATOM 7254 O O . ASP B 1 416 ? -9.621 -58.004 -23.999 1.00 15.54 416 ASP B O 1
ATOM 7259 N N . CYS B 1 417 ? -11.283 -58.877 -25.274 1.00 16.62 417 CYS B N 1
ATOM 7260 C CA . CYS B 1 417 ? -11.152 -57.943 -26.428 1.00 17.42 417 CYS B CA 1
ATOM 7261 C C . CYS B 1 417 ? -11.180 -56.452 -26.053 1.00 16.83 417 CYS B C 1
ATOM 7262 O O . CYS B 1 417 ? -10.670 -55.620 -26.800 1.00 16.85 417 CYS B O 1
ATOM 7265 N N . GLY B 1 418 ? -11.845 -56.122 -24.951 1.00 16.83 418 GLY B N 1
ATOM 7266 C CA . GLY B 1 418 ? -11.831 -54.751 -24.410 1.00 16.14 418 GLY B CA 1
ATOM 7267 C C . GLY B 1 418 ? -12.560 -53.698 -25.227 1.00 16.42 418 GLY B C 1
ATOM 7268 O O . GLY B 1 418 ? -13.407 -53.998 -26.070 1.00 16.19 418 GLY B O 1
ATOM 7269 N N . THR B 1 419 ? -12.225 -52.436 -24.960 1.00 16.66 419 THR B N 1
ATOM 7270 C CA . THR B 1 419 ? -12.981 -51.285 -25.454 1.00 16.58 419 THR B CA 1
ATOM 7271 C C . THR B 1 419 ? -13.002 -51.159 -26.983 1.00 16.48 419 THR B C 1
ATOM 7272 O O . THR B 1 419 ? -13.976 -50.665 -27.557 1.00 16.92 419 THR B O 1
ATOM 7276 N N . TRP B 1 420 ? -11.919 -51.581 -27.631 1.00 15.27 420 TRP B N 1
ATOM 7277 C CA . TRP B 1 420 ? -11.856 -51.547 -29.092 1.00 15.89 420 TRP B CA 1
ATOM 7278 C C . TRP B 1 420 ? -12.306 -52.841 -29.758 1.00 16.29 420 TRP B C 1
ATOM 7279 O O . TRP B 1 420 ? -12.246 -52.958 -30.980 1.00 16.75 420 TRP B O 1
ATOM 7290 N N . GLY B 1 421 ? -12.725 -53.830 -28.962 1.00 16.39 421 GLY B N 1
ATOM 7291 C CA . GLY B 1 421 ? -13.170 -55.127 -29.480 1.00 17.18 421 GLY B CA 1
ATOM 7292 C C . GLY B 1 421 ? -12.155 -55.808 -30.397 1.00 18.01 421 GLY B C 1
ATOM 7293 O O . GLY B 1 421 ? -12.531 -56.381 -31.440 1.00 19.22 421 GLY B O 1
ATOM 7294 N N . VAL B 1 422 ? -10.888 -55.769 -30.004 1.00 17.94 422 VAL B N 1
ATOM 7295 C CA . VAL B 1 422 ? -9.785 -56.291 -30.827 1.00 18.69 422 VAL B CA 1
ATOM 7296 C C . VAL B 1 422 ? -9.803 -57.823 -30.842 1.00 18.48 422 VAL B C 1
ATOM 7297 O O . VAL B 1 422 ? -9.818 -58.441 -29.779 1.00 18.78 422 VAL B O 1
ATOM 7301 N N . MET B 1 423 ? -9.810 -58.423 -32.037 1.00 18.47 423 MET B N 1
ATOM 7302 C CA . MET B 1 423 ? -9.417 -59.840 -32.187 1.00 18.43 423 MET B CA 1
ATOM 7303 C C . MET B 1 423 ? -7.900 -59.900 -32.287 1.00 18.39 423 MET B C 1
ATOM 7304 O O . MET B 1 423 ? -7.277 -59.135 -33.052 1.00 18.31 423 MET B O 1
ATOM 7309 N N . GLY B 1 424 ? -7.301 -60.788 -31.516 1.00 17.01 424 GLY B N 1
ATOM 7310 C CA . GLY B 1 424 ? -5.848 -60.989 -31.548 1.00 17.26 424 GLY B CA 1
ATOM 7311 C C . GLY B 1 424 ? -5.148 -60.769 -30.235 1.00 16.45 424 GLY B C 1
ATOM 7312 O O . GLY B 1 424 ? -3.910 -60.842 -30.163 1.00 17.41 424 GLY B O 1
ATOM 7313 N N . ILE B 1 425 ? -5.918 -60.512 -29.176 1.00 16.26 425 ILE B N 1
ATOM 7314 C CA . ILE B 1 425 ? -5.306 -60.345 -27.854 1.00 16.24 425 ILE B CA 1
ATOM 7315 C C . ILE B 1 425 ? -5.135 -61.659 -27.089 1.00 16.33 425 ILE B C 1
ATOM 7316 O O . ILE B 1 425 ? -4.505 -61.690 -26.062 1.00 17.11 425 ILE B O 1
ATOM 7321 N N . GLY B 1 426 ? -5.681 -62.747 -27.609 1.00 16.62 426 GLY B N 1
ATOM 7322 C CA . GLY B 1 426 ? -5.779 -63.971 -26.812 1.00 16.86 426 GLY B CA 1
ATOM 7323 C C . GLY B 1 426 ? -4.455 -64.590 -26.409 1.00 17.25 426 GLY B C 1
ATOM 7324 O O . GLY B 1 426 ? -4.223 -64.845 -25.231 1.00 17.74 426 GLY B O 1
ATOM 7325 N N . MET B 1 427 ? -3.557 -64.832 -27.366 1.00 17.28 427 MET B N 1
ATOM 7326 C CA . MET B 1 427 ? -2.309 -65.507 -26.998 1.00 16.87 427 MET B CA 1
ATOM 7327 C C . MET B 1 427 ? -1.403 -64.627 -26.149 1.00 16.92 427 MET B C 1
ATOM 7328 O O . MET B 1 427 ? -0.826 -65.110 -25.182 1.00 15.39 427 MET B O 1
ATOM 7333 N N . GLY B 1 428 ? -1.326 -63.329 -26.478 1.00 15.88 428 GLY B N 1
ATOM 7334 C CA . GLY B 1 428 ? -0.541 -62.393 -25.689 1.00 14.85 428 GLY B CA 1
ATOM 7335 C C . GLY B 1 428 ? -1.045 -62.205 -24.259 1.00 15.39 428 GLY B C 1
ATOM 7336 O O . GLY B 1 428 ? -0.262 -62.191 -23.308 1.00 14.70 428 GLY B O 1
ATOM 7337 N N . TYR B 1 429 ? -2.349 -62.053 -24.099 1.00 15.70 429 TYR B N 1
ATOM 7338 C CA . TYR B 1 429 ? -2.929 -61.925 -22.750 1.00 15.71 429 TYR B CA 1
ATOM 7339 C C . TYR B 1 429 ? -2.699 -63.223 -21.964 1.00 15.90 429 TYR B C 1
ATOM 7340 O O . TYR B 1 429 ? -2.351 -63.178 -20.784 1.00 15.98 429 TYR B O 1
ATOM 7349 N N . ALA B 1 430 ? -2.837 -64.362 -22.643 1.00 16.49 430 ALA B N 1
ATOM 7350 C CA . ALA B 1 430 ? -2.549 -65.662 -21.993 1.00 16.77 430 ALA B CA 1
ATOM 7351 C C . ALA B 1 430 ? -1.099 -65.790 -21.501 1.00 17.02 430 ALA B C 1
ATOM 7352 O O . ALA B 1 430 ? -0.856 -66.188 -20.355 1.00 17.28 430 ALA B O 1
ATOM 7354 N N . ILE B 1 431 ? -0.127 -65.438 -22.352 1.00 17.09 431 ILE B N 1
ATOM 7355 C CA . ILE B 1 431 ? 1.275 -65.442 -21.952 1.00 17.52 431 ILE B CA 1
ATOM 7356 C C . ILE B 1 431 ? 1.533 -64.441 -20.827 1.00 17.68 431 ILE B C 1
ATOM 7357 O O . ILE B 1 431 ? 2.143 -64.780 -19.814 1.00 17.53 431 ILE B O 1
ATOM 7362 N N . GLY B 1 432 ? 1.075 -63.200 -20.994 1.00 17.70 432 GLY B N 1
ATOM 7363 C CA . GLY B 1 432 ? 1.249 -62.201 -19.940 1.00 18.13 432 GLY B CA 1
ATOM 7364 C C . GLY B 1 432 ? 0.666 -62.616 -18.589 1.00 17.58 432 GLY B C 1
ATOM 7365 O O . GLY B 1 432 ? 1.307 -62.450 -17.564 1.00 17.96 432 GLY B O 1
ATOM 7366 N N . ALA B 1 433 ? -0.550 -63.140 -18.603 1.00 18.73 433 ALA B N 1
ATOM 7367 C CA . ALA B 1 433 ? -1.226 -63.617 -17.374 1.00 18.93 433 ALA B CA 1
ATOM 7368 C C . ALA B 1 433 ? -0.453 -64.782 -16.732 1.00 19.78 433 ALA B C 1
ATOM 7369 O O . ALA B 1 433 ? -0.169 -64.751 -15.530 1.00 19.33 433 ALA B O 1
ATOM 7371 N N . SER B 1 434 ? -0.082 -65.787 -17.526 1.00 20.43 434 SER B N 1
ATOM 7372 C CA . SER B 1 434 ? 0.684 -66.911 -16.963 1.00 21.86 434 SER B CA 1
ATOM 7373 C C . SER B 1 434 ? 2.072 -66.553 -16.459 1.00 21.71 434 SER B C 1
ATOM 7374 O O . SER B 1 434 ? 2.465 -67.001 -15.393 1.00 21.03 434 SER B O 1
ATOM 7377 N N . VAL B 1 435 ? 2.811 -65.726 -17.205 1.00 21.07 435 VAL B N 1
ATOM 7378 C CA . VAL B 1 435 ? 4.132 -65.309 -16.765 1.00 20.73 435 VAL B CA 1
ATOM 7379 C C . VAL B 1 435 ? 4.031 -64.460 -15.495 1.00 21.09 435 VAL B C 1
ATOM 7380 O O . VAL B 1 435 ? 4.824 -64.624 -14.558 1.00 20.66 435 VAL B O 1
ATOM 7384 N N . THR B 1 436 ? 3.047 -63.565 -15.458 1.00 21.25 436 THR B N 1
ATOM 7385 C CA . THR B 1 436 ? 2.894 -62.665 -14.319 1.00 22.13 436 THR B CA 1
ATOM 7386 C C . THR B 1 436 ? 2.514 -63.410 -13.047 1.00 22.52 436 THR B C 1
ATOM 7387 O O . THR B 1 436 ? 3.105 -63.169 -11.994 1.00 22.63 436 THR B O 1
ATOM 7391 N N . SER B 1 437 ? 1.559 -64.322 -13.174 1.00 22.59 437 SER B N 1
ATOM 7392 C CA . SER B 1 437 ? 0.900 -64.943 -12.018 1.00 23.91 437 SER B CA 1
ATOM 7393 C C . SER B 1 437 ? 1.523 -66.272 -11.582 1.00 24.26 437 SER B C 1
ATOM 7394 O O . SER B 1 437 ? 1.446 -66.632 -10.399 1.00 24.07 437 SER B O 1
ATOM 7397 N N . GLY B 1 438 ? 2.127 -66.988 -12.531 1.00 24.29 438 GLY B N 1
ATOM 7398 C CA . GLY B 1 438 ? 2.533 -68.379 -12.308 1.00 25.10 438 GLY B CA 1
ATOM 7399 C C . GLY B 1 438 ? 1.372 -69.373 -12.299 1.00 25.29 438 GLY B C 1
ATOM 7400 O O . GLY B 1 438 ? 1.569 -70.562 -11.993 1.00 25.71 438 GLY B O 1
ATOM 7401 N N . SER B 1 439 ? 0.168 -68.906 -12.639 1.00 24.81 439 SER B N 1
ATOM 7402 C CA . SER B 1 439 ? -1.047 -69.721 -12.625 1.00 25.07 439 SER B CA 1
ATOM 7403 C C . SER B 1 439 ? -1.461 -70.237 -14.005 1.00 25.08 439 SER B C 1
ATOM 7404 O O . SER B 1 439 ? -1.055 -69.673 -15.031 1.00 25.62 439 SER B O 1
ATOM 7407 N N . PRO B 1 440 ? -2.278 -71.310 -14.048 1.00 24.75 440 PRO B N 1
ATOM 7408 C CA . PRO B 1 440 ? -2.809 -71.749 -15.340 1.00 24.34 440 PRO B CA 1
ATOM 7409 C C . PRO B 1 440 ? -3.750 -70.722 -15.961 1.00 23.84 440 PRO B C 1
ATOM 7410 O O . PRO B 1 440 ? -4.389 -69.936 -15.241 1.00 24.52 440 PRO B O 1
ATOM 7414 N N . VAL B 1 441 ? -3.817 -70.741 -17.292 1.00 22.78 441 VAL B N 1
ATOM 7415 C CA . VAL B 1 441 ? -4.728 -69.911 -18.059 1.00 21.75 441 VAL B CA 1
ATOM 7416 C C . VAL B 1 441 ? -5.598 -70.797 -18.916 1.00 20.98 441 VAL B C 1
ATOM 7417 O O . VAL B 1 441 ? -5.129 -71.804 -19.470 1.00 20.69 441 VAL B O 1
ATOM 7421 N N . VAL B 1 442 ? -6.865 -70.436 -18.994 1.00 20.43 442 VAL B N 1
ATOM 7422 C CA . VAL B 1 442 ? -7.782 -70.991 -19.966 1.00 20.79 442 VAL B CA 1
ATOM 7423 C C . VAL B 1 442 ? -8.142 -69.875 -20.944 1.00 20.74 442 VAL B C 1
ATOM 7424 O O . VAL B 1 442 ? -8.689 -68.837 -20.560 1.00 20.36 442 VAL B O 1
ATOM 7428 N N . ALA B 1 443 ? -7.817 -70.095 -22.213 1.00 20.49 443 ALA B N 1
ATOM 7429 C CA . ALA B 1 443 ? -8.173 -69.151 -23.262 1.00 20.22 443 ALA B CA 1
ATOM 7430 C C . ALA B 1 443 ? -9.337 -69.686 -24.079 1.00 20.67 443 ALA B C 1
ATOM 7431 O O . ALA B 1 443 ? -9.171 -70.648 -24.861 1.00 21.54 443 ALA B O 1
ATOM 7433 N N . ILE B 1 444 ? -10.505 -69.076 -23.909 1.00 19.55 444 ILE B N 1
ATOM 7434 C CA . ILE B 1 444 ? -11.676 -69.447 -24.695 1.00 19.64 444 ILE B CA 1
ATOM 7435 C C . ILE B 1 444 ? -11.750 -68.592 -25.961 1.00 19.90 444 ILE B C 1
ATOM 7436 O O . ILE B 1 444 ? -12.055 -67.396 -25.888 1.00 19.24 444 ILE B O 1
ATOM 7441 N N . GLU B 1 445 ? -11.472 -69.232 -27.103 1.00 19.44 445 GLU B N 1
ATOM 7442 C CA . GLU B 1 445 ? -11.152 -68.551 -28.360 1.00 19.73 445 GLU B CA 1
ATOM 7443 C C . GLU B 1 445 ? -12.142 -68.907 -29.446 1.00 20.12 445 GLU B C 1
ATOM 7444 O O . GLU B 1 445 ? -12.399 -70.088 -29.695 1.00 21.20 445 GLU B O 1
ATOM 7450 N N . GLY B 1 446 ? -12.704 -67.894 -30.102 1.00 19.50 446 GLY B N 1
ATOM 7451 C CA . GLY B 1 446 ? -13.340 -68.092 -31.400 1.00 19.01 446 GLY B CA 1
ATOM 7452 C C . GLY B 1 446 ? -12.295 -68.593 -32.390 1.00 19.13 446 GLY B C 1
ATOM 7453 O O . GLY B 1 446 ? -11.098 -68.349 -32.214 1.00 18.60 446 GLY B O 1
ATOM 7454 N N . ASP B 1 447 ? -12.721 -69.322 -33.414 1.00 19.08 447 ASP B N 1
ATOM 7455 C CA . ASP B 1 447 ? -11.741 -69.830 -34.401 1.00 19.63 447 ASP B CA 1
ATOM 7456 C C . ASP B 1 447 ? -11.132 -68.707 -35.270 1.00 18.56 447 ASP B C 1
ATOM 7457 O O . ASP B 1 447 ? -9.935 -68.696 -35.494 1.00 19.18 447 ASP B O 1
ATOM 7462 N N . SER B 1 448 ? -11.947 -67.756 -35.713 1.00 18.65 448 SER B N 1
ATOM 7463 C CA . SER B 1 448 ? -11.400 -66.557 -36.356 1.00 18.48 448 SER B CA 1
ATOM 7464 C C . SER B 1 448 ? -10.479 -65.786 -35.394 1.00 18.51 448 SER B C 1
ATOM 7465 O O . SER B 1 448 ? -9.339 -65.478 -35.729 1.00 18.78 448 SER B O 1
ATOM 7468 N N . ALA B 1 449 ? -10.964 -65.479 -34.192 1.00 18.31 449 ALA B N 1
ATOM 7469 C CA . ALA B 1 449 ? -10.145 -64.757 -33.218 1.00 17.69 449 ALA B CA 1
ATOM 7470 C C . ALA B 1 449 ? -8.776 -65.395 -33.020 1.00 17.89 449 ALA B C 1
ATOM 7471 O O . ALA B 1 449 ? -7.775 -64.711 -33.057 1.00 17.37 449 ALA B O 1
ATOM 7473 N N . PHE B 1 450 ? -8.741 -66.716 -32.804 1.00 17.69 450 PHE B N 1
ATOM 7474 C CA . PHE B 1 450 ? -7.493 -67.427 -32.596 1.00 18.11 450 PHE B CA 1
ATOM 7475 C C . PHE B 1 450 ? -6.485 -67.177 -33.737 1.00 17.55 450 PHE B C 1
ATOM 7476 O O . PHE B 1 450 ? -5.284 -67.045 -33.486 1.00 18.95 450 PHE B O 1
ATOM 7484 N N . GLY B 1 451 ? -6.974 -67.144 -34.973 1.00 17.68 451 GLY B N 1
ATOM 7485 C CA . GLY B 1 451 ? -6.118 -66.938 -36.154 1.00 17.57 451 GLY B CA 1
ATOM 7486 C C . GLY B 1 451 ? -5.276 -65.659 -36.129 1.00 18.23 451 GLY B C 1
ATOM 7487 O O . GLY B 1 451 ? -4.228 -65.577 -36.804 1.00 17.59 451 GLY B O 1
ATOM 7488 N N . PHE B 1 452 ? -5.718 -64.656 -35.362 1.00 17.64 452 PHE B N 1
ATOM 7489 C CA . PHE B 1 452 ? -4.984 -63.371 -35.277 1.00 17.89 452 PHE B CA 1
ATOM 7490 C C . PHE B 1 452 ? -3.671 -63.427 -34.484 1.00 18.46 452 PHE B C 1
ATOM 7491 O O . PHE B 1 452 ? -2.798 -62.579 -34.683 1.00 18.84 452 PHE B O 1
ATOM 7499 N N . SER B 1 453 ? -3.508 -64.424 -33.609 1.00 17.92 453 SER B N 1
ATOM 7500 C CA . SER B 1 453 ? -2.271 -64.576 -32.832 1.00 18.40 453 SER B CA 1
ATOM 7501 C C . SER B 1 453 ? -1.806 -66.036 -32.707 1.00 18.55 453 SER B C 1
ATOM 7502 O O . SER B 1 453 ? -0.956 -66.341 -31.873 1.00 18.85 453 SER B O 1
ATOM 7505 N N . GLY B 1 454 ? -2.342 -66.908 -33.555 1.00 18.74 454 GLY B N 1
ATOM 7506 C CA . GLY B 1 454 ? -2.176 -68.362 -33.353 1.00 19.69 454 GLY B CA 1
ATOM 7507 C C . GLY B 1 454 ? -0.742 -68.876 -33.322 1.00 20.07 454 GLY B C 1
ATOM 7508 O O . GLY B 1 454 ? -0.460 -69.881 -32.653 1.00 19.63 454 GLY B O 1
ATOM 7509 N N . MET B 1 455 ? 0.181 -68.196 -34.017 1.00 18.74 455 MET B N 1
ATOM 7510 C CA . MET B 1 455 ? 1.579 -68.654 -34.018 1.00 18.78 455 MET B CA 1
ATOM 7511 C C . MET B 1 455 ? 2.234 -68.621 -32.636 1.00 17.93 455 MET B C 1
ATOM 7512 O O . MET B 1 455 ? 3.201 -69.339 -32.384 1.00 17.52 455 MET B O 1
ATOM 7517 N N . GLU B 1 456 ? 1.691 -67.813 -31.721 1.00 17.34 456 GLU B N 1
ATOM 7518 C CA . GLU B 1 456 ? 2.224 -67.748 -30.371 1.00 17.55 456 GLU B CA 1
ATOM 7519 C C . GLU B 1 456 ? 2.076 -69.037 -29.557 1.00 17.90 456 GLU B C 1
ATOM 7520 O O . GLU B 1 456 ? 2.584 -69.128 -28.446 1.00 16.61 456 GLU B O 1
ATOM 7526 N N . ILE B 1 457 ? 1.349 -70.014 -30.090 1.00 18.60 457 ILE B N 1
ATOM 7527 C CA . ILE B 1 457 ? 1.347 -71.333 -29.435 1.00 20.04 457 ILE B CA 1
ATOM 7528 C C . ILE B 1 457 ? 2.772 -71.903 -29.343 1.00 19.84 457 ILE B C 1
ATOM 7529 O O . ILE B 1 457 ? 3.084 -72.622 -28.397 1.00 20.84 457 ILE B O 1
ATOM 7534 N N . GLU B 1 458 ? 3.647 -71.553 -30.292 1.00 19.99 458 GLU B N 1
ATOM 7535 C CA . GLU B 1 458 ? 5.047 -71.974 -30.205 1.00 19.61 458 GLU B CA 1
ATOM 7536 C C . GLU B 1 458 ? 5.731 -71.309 -29.016 1.00 19.96 458 GLU B C 1
ATOM 7537 O O . GLU B 1 458 ? 6.511 -71.940 -28.313 1.00 19.35 458 GLU B O 1
ATOM 7543 N N . THR B 1 459 ? 5.403 -70.031 -28.776 1.00 19.24 459 THR B N 1
ATOM 7544 C CA . THR B 1 459 ? 5.936 -69.297 -27.642 1.00 19.41 459 THR B CA 1
ATOM 7545 C C . THR B 1 459 ? 5.512 -69.978 -26.327 1.00 19.24 459 THR B C 1
ATOM 7546 O O . THR B 1 459 ? 6.330 -70.159 -25.427 1.00 19.44 459 THR B O 1
ATOM 7550 N N . ILE B 1 460 ? 4.230 -70.325 -26.244 1.00 19.42 460 ILE B N 1
ATOM 7551 C CA . ILE B 1 460 ? 3.657 -71.032 -25.092 1.00 19.73 460 ILE B CA 1
ATOM 7552 C C . ILE B 1 460 ? 4.433 -72.340 -24.832 1.00 20.02 460 ILE B C 1
ATOM 7553 O O . ILE B 1 460 ? 4.837 -72.627 -23.693 1.00 19.72 460 ILE B O 1
ATOM 7558 N N . CYS B 1 461 ? 4.682 -73.091 -25.904 1.00 20.30 461 CYS B N 1
ATOM 7559 C CA . CYS B 1 461 ? 5.488 -74.323 -25.809 1.00 21.21 461 CYS B CA 1
ATOM 7560 C C . CYS B 1 461 ? 6.942 -74.085 -25.421 1.00 21.34 461 CYS B C 1
ATOM 7561 O O . CYS B 1 461 ? 7.489 -74.800 -24.574 1.00 21.28 461 CYS B O 1
ATOM 7564 N N . ARG B 1 462 ? 7.566 -73.057 -26.007 1.00 20.90 462 ARG B N 1
ATOM 7565 C CA . ARG B 1 462 ? 8.970 -72.750 -25.751 1.00 21.18 462 ARG B CA 1
ATOM 7566 C C . ARG B 1 462 ? 9.236 -72.458 -24.280 1.00 21.05 462 ARG B C 1
ATOM 7567 O O . ARG B 1 462 ? 10.273 -72.834 -23.751 1.00 20.50 462 ARG B O 1
ATOM 7575 N N . TYR B 1 463 ? 8.290 -71.784 -23.623 1.00 21.34 463 TYR B N 1
ATOM 7576 C CA . TYR B 1 463 ? 8.443 -71.439 -22.215 1.00 21.46 463 TYR B CA 1
ATOM 7577 C C . TYR B 1 463 ? 7.674 -72.372 -21.290 1.00 21.97 463 TYR B C 1
ATOM 7578 O O . TYR B 1 463 ? 7.660 -72.166 -20.068 1.00 22.17 463 TYR B O 1
ATOM 7587 N N . ASN B 1 464 ? 7.055 -73.392 -21.884 1.00 22.42 464 ASN B N 1
ATOM 7588 C CA . ASN B 1 464 ? 6.300 -74.433 -21.159 1.00 22.87 464 ASN B CA 1
ATOM 7589 C C . ASN B 1 464 ? 5.243 -73.858 -20.214 1.00 22.76 464 ASN B C 1
ATOM 7590 O O . ASN B 1 464 ? 5.170 -74.229 -19.020 1.00 22.23 464 ASN B O 1
ATOM 7595 N N . LEU B 1 465 ? 4.450 -72.921 -20.740 1.00 21.88 465 LEU B N 1
ATOM 7596 C CA . LEU B 1 465 ? 3.477 -72.201 -19.929 1.00 21.71 465 LEU B CA 1
ATOM 7597 C C . LEU B 1 465 ? 2.171 -72.971 -19.859 1.00 21.56 465 LEU B C 1
ATOM 7598 O O . LEU B 1 465 ? 1.743 -73.557 -20.872 1.00 21.72 465 LEU B O 1
ATOM 7603 N N . PRO B 1 466 ? 1.536 -72.988 -18.665 1.00 21.75 466 PRO B N 1
ATOM 7604 C CA . PRO B 1 466 ? 0.298 -73.750 -18.472 1.00 22.41 466 PRO B CA 1
ATOM 7605 C C . PRO B 1 466 ? -0.934 -73.090 -19.065 1.00 22.43 466 PRO B C 1
ATOM 7606 O O . PRO B 1 466 ? -1.796 -72.628 -18.323 1.00 22.89 466 PRO B O 1
ATOM 7610 N N . VAL B 1 467 ? -1.012 -73.054 -20.393 1.00 22.08 467 VAL B N 1
ATOM 7611 C CA . VAL B 1 467 ? -2.136 -72.462 -21.082 1.00 21.98 467 VAL B CA 1
ATOM 7612 C C . VAL B 1 467 ? -2.900 -73.543 -21.807 1.00 21.97 467 VAL B C 1
ATOM 7613 O O . VAL B 1 467 ? -2.310 -74.336 -22.560 1.00 22.54 467 VAL B O 1
ATOM 7617 N N . THR B 1 468 ? -4.206 -73.573 -21.563 1.00 21.43 468 THR B N 1
ATOM 7618 C CA . THR B 1 468 ? -5.129 -74.408 -22.303 1.00 21.77 468 THR B CA 1
ATOM 7619 C C . THR B 1 468 ? -5.988 -73.546 -23.203 1.00 21.62 468 THR B C 1
ATOM 7620 O O . THR B 1 468 ? -6.782 -72.720 -22.736 1.00 21.73 468 THR B O 1
ATOM 7624 N N . ILE B 1 469 ? -5.812 -73.738 -24.507 1.00 21.84 469 ILE B N 1
ATOM 7625 C CA . ILE B 1 469 ? -6.540 -72.979 -25.512 1.00 21.95 469 ILE B CA 1
ATOM 7626 C C . ILE B 1 469 ? -7.767 -73.768 -25.972 1.00 22.23 469 ILE B C 1
ATOM 7627 O O . ILE B 1 469 ? -7.638 -74.844 -26.588 1.00 23.13 469 ILE B O 1
ATOM 7632 N N . VAL B 1 470 ? -8.951 -73.249 -25.665 1.00 21.46 470 VAL B N 1
ATOM 7633 C CA . VAL B 1 470 ? -10.216 -73.891 -26.036 1.00 21.79 470 VAL B CA 1
ATOM 7634 C C . VAL B 1 470 ? -10.808 -73.148 -27.224 1.00 21.77 470 VAL B C 1
ATOM 7635 O O . VAL B 1 470 ? -11.329 -72.041 -27.081 1.00 22.32 470 VAL B O 1
ATOM 7639 N N . ILE B 1 471 ? -10.717 -73.757 -28.404 1.00 21.33 471 ILE B N 1
ATOM 7640 C CA . ILE B 1 471 ? -11.170 -73.105 -29.622 1.00 20.67 471 ILE B CA 1
ATOM 7641 C C . ILE B 1 471 ? -12.564 -73.570 -29.963 1.00 21.58 471 ILE B C 1
ATOM 7642 O O . ILE B 1 471 ? -12.806 -74.768 -30.171 1.00 22.49 471 ILE B O 1
ATOM 7647 N N . PHE B 1 472 ? -13.486 -72.616 -30.014 1.00 21.05 472 PHE B N 1
ATOM 7648 C CA . PHE B 1 472 ? -14.848 -72.859 -30.447 1.00 21.42 472 PHE B CA 1
ATOM 7649 C C . PHE B 1 472 ? -14.928 -72.886 -31.971 1.00 22.26 472 PHE B C 1
ATOM 7650 O O . PHE B 1 472 ? -15.124 -71.858 -32.643 1.00 22.65 472 PHE B O 1
ATOM 7658 N N . ASN B 1 473 ? -14.774 -74.090 -32.527 1.00 22.05 473 ASN B N 1
ATOM 7659 C CA . ASN B 1 473 ? -14.611 -74.216 -33.956 1.00 21.86 473 ASN B CA 1
ATOM 7660 C C . ASN B 1 473 ? -15.949 -74.404 -34.632 1.00 22.10 473 ASN B C 1
ATOM 7661 O O . ASN B 1 473 ? -16.431 -75.547 -34.777 1.00 22.62 473 ASN B O 1
ATOM 7666 N N . ASN B 1 474 ? -16.546 -73.288 -35.030 1.00 20.70 474 ASN B N 1
ATOM 7667 C CA . ASN B 1 474 ? -17.795 -73.271 -35.777 1.00 20.66 474 ASN B CA 1
ATOM 7668 C C . ASN B 1 474 ? -17.572 -73.091 -37.277 1.00 20.68 474 ASN B C 1
ATOM 7669 O O . ASN B 1 474 ? -18.534 -72.947 -38.027 1.00 22.17 474 ASN B O 1
ATOM 7674 N N . GLY B 1 475 ? -16.309 -73.082 -37.696 1.00 20.66 475 GLY B N 1
ATOM 7675 C CA . GLY B 1 475 ? -15.965 -72.993 -39.128 1.00 20.93 475 GLY B CA 1
ATOM 7676 C C . GLY B 1 475 ? -16.065 -71.607 -39.739 1.00 20.93 475 GLY B C 1
ATOM 7677 O O . GLY B 1 475 ? -16.183 -71.456 -40.968 1.00 20.76 475 GLY B O 1
ATOM 7678 N N . GLY B 1 476 ? -16.007 -70.572 -38.895 1.00 21.06 476 GLY B N 1
ATOM 7679 C CA . GLY B 1 476 ? -15.918 -69.233 -39.448 1.00 20.93 476 GLY B CA 1
ATOM 7680 C C . GLY B 1 476 ? -16.212 -68.078 -38.525 1.00 20.95 476 GLY B C 1
ATOM 7681 O O . GLY B 1 476 ? -16.301 -68.236 -37.301 1.00 20.59 476 GLY B O 1
ATOM 7682 N N . ILE B 1 477 ? -16.358 -66.915 -39.152 1.00 20.65 477 ILE B N 1
ATOM 7683 C CA . ILE B 1 477 ? -16.641 -65.648 -38.471 1.00 20.42 477 ILE B CA 1
ATOM 7684 C C . ILE B 1 477 ? -18.141 -65.558 -38.240 1.00 20.63 477 ILE B C 1
ATOM 7685 O O . ILE B 1 477 ? -18.916 -65.375 -39.203 1.00 20.33 477 ILE B O 1
ATOM 7690 N N . TYR B 1 478 ? -18.528 -65.680 -36.960 1.00 21.96 478 TYR B N 1
ATOM 7691 C CA . TYR B 1 478 ? -19.934 -65.720 -36.493 1.00 22.69 478 TYR B CA 1
ATOM 7692 C C . TYR B 1 478 ? -20.574 -67.089 -36.742 1.00 24.00 478 TYR B C 1
ATOM 7693 O O . TYR B 1 478 ? -21.131 -67.689 -35.825 1.00 24.21 478 TYR B O 1
ATOM 7702 N N . ARG B 1 479 ? -20.508 -67.546 -37.994 1.00 24.01 479 ARG B N 1
ATOM 7703 C CA . ARG B 1 479 ? -21.102 -68.824 -38.428 1.00 25.01 479 ARG B CA 1
ATOM 7704 C C . ARG B 1 479 ? -20.196 -69.510 -39.459 1.00 25.10 479 ARG B C 1
ATOM 7705 O O . ARG B 1 479 ? -19.270 -68.896 -39.996 1.00 24.31 479 ARG B O 1
ATOM 7713 N N . GLY B 1 480 ? -20.457 -70.784 -39.726 1.00 25.94 480 GLY B N 1
ATOM 7714 C CA . GLY B 1 480 ? -19.654 -71.532 -40.691 1.00 26.97 480 GLY B CA 1
ATOM 7715 C C . GLY B 1 480 ? -20.477 -72.079 -41.841 1.00 27.68 480 GLY B C 1
ATOM 7716 O O . GLY B 1 480 ? -20.027 -72.981 -42.546 1.00 28.54 480 GLY B O 1
ATOM 7717 N N . ASP B 1 481 ? -21.672 -71.528 -42.042 1.00 28.31 481 ASP B N 1
ATOM 7718 C CA . ASP B 1 481 ? -22.577 -72.018 -43.079 1.00 29.37 481 ASP B CA 1
ATOM 7719 C C . ASP B 1 481 ? -22.855 -70.980 -44.175 1.00 29.33 481 ASP B C 1
ATOM 7720 O O . ASP B 1 481 ? -23.926 -70.972 -44.802 1.00 29.10 481 ASP B O 1
ATOM 7725 N N . GLY B 1 482 ? -21.871 -70.114 -44.424 1.00 29.20 482 GLY B N 1
ATOM 7726 C CA . GLY B 1 482 ? -22.011 -69.077 -45.449 1.00 29.08 482 GLY B CA 1
ATOM 7727 C C . GLY B 1 482 ? -21.995 -69.666 -46.845 1.00 28.67 482 GLY B C 1
ATOM 7728 O O . GLY B 1 482 ? -21.469 -70.765 -47.058 1.00 29.27 482 GLY B O 1
ATOM 7729 N N . VAL B 1 483 ? -22.588 -68.951 -47.791 1.00 28.23 483 VAL B N 1
ATOM 7730 C CA . VAL B 1 483 ? -22.579 -69.388 -49.190 1.00 28.34 483 VAL B CA 1
ATOM 7731 C C . VAL B 1 483 ? -22.140 -68.254 -50.108 1.00 27.56 483 VAL B C 1
ATOM 7732 O O . VAL B 1 483 ? -22.452 -67.082 -49.868 1.00 27.27 483 VAL B O 1
ATOM 7736 N N . ASP B 1 484 ? -21.409 -68.627 -51.152 1.00 27.23 484 ASP B N 1
ATOM 7737 C CA . ASP B 1 484 ? -20.987 -67.700 -52.191 1.00 26.58 484 ASP B CA 1
ATOM 7738 C C . ASP B 1 484 ? -22.218 -67.382 -53.034 1.00 27.06 484 ASP B C 1
ATOM 7739 O O . ASP B 1 484 ? -22.722 -68.229 -53.795 1.00 27.05 484 ASP B O 1
ATOM 7744 N N . LEU B 1 485 ? -22.696 -66.148 -52.887 1.00 26.15 485 LEU B N 1
ATOM 7745 C CA . LEU B 1 485 ? -23.895 -65.667 -53.550 1.00 26.72 485 LEU B CA 1
ATOM 7746 C C . LEU B 1 485 ? -23.777 -65.541 -55.070 1.00 26.33 485 LEU B C 1
ATOM 7747 O O . LEU B 1 485 ? -24.783 -65.313 -55.747 1.00 27.04 485 LEU B O 1
ATOM 7752 N N . SER B 1 486 ? -22.574 -65.689 -55.610 1.00 26.31 486 SER B N 1
ATOM 7753 C CA . SER B 1 486 ? -22.418 -65.673 -57.074 1.00 26.76 486 SER B CA 1
ATOM 7754 C C . SER B 1 486 ? -22.829 -67.004 -57.730 1.00 27.83 486 SER B C 1
ATOM 7755 O O . SER B 1 486 ? -23.072 -67.050 -58.929 1.00 27.70 486 SER B O 1
ATOM 7758 N N . GLY B 1 487 ? -22.867 -68.075 -56.947 1.00 28.75 487 GLY B N 1
ATOM 7759 C CA . GLY B 1 487 ? -23.052 -69.421 -57.513 1.00 29.63 487 GLY B CA 1
ATOM 7760 C C . GLY B 1 487 ? -21.760 -70.158 -57.828 1.00 30.12 487 GLY B C 1
ATOM 7761 O O . GLY B 1 487 ? -21.787 -71.340 -58.196 1.00 31.06 487 GLY B O 1
ATOM 7762 N N . ALA B 1 488 ? -20.621 -69.481 -57.670 1.00 29.91 488 ALA B N 1
ATOM 7763 C CA . ALA B 1 488 ? -19.311 -70.053 -57.996 1.00 28.96 488 ALA B CA 1
ATOM 7764 C C . ALA B 1 488 ? -18.751 -71.063 -56.987 1.00 28.63 488 ALA B C 1
ATOM 7765 O O . ALA B 1 488 ? -17.733 -71.710 -57.259 1.00 29.09 488 ALA B O 1
ATOM 7767 N N . GLY B 1 489 ? -19.379 -71.186 -55.821 1.00 27.63 489 GLY B N 1
ATOM 7768 C CA . GLY B 1 489 ? -18.948 -72.170 -54.825 1.00 26.89 489 GLY B CA 1
ATOM 7769 C C . GLY B 1 489 ? -17.662 -71.874 -54.060 1.00 26.84 489 GLY B C 1
ATOM 7770 O O . GLY B 1 489 ? -17.109 -72.770 -53.404 1.00 26.81 489 GLY B O 1
ATOM 7771 N N . ALA B 1 490 ? -17.180 -70.624 -54.124 1.00 25.39 490 ALA B N 1
ATOM 7772 C CA . ALA B 1 490 ? -16.038 -70.211 -53.313 1.00 24.52 490 ALA B CA 1
ATOM 7773 C C . ALA B 1 490 ? -16.453 -70.104 -51.834 1.00 23.92 490 ALA B C 1
ATOM 7774 O O . ALA B 1 490 ? -17.653 -69.927 -51.537 1.00 23.69 490 ALA B O 1
ATOM 7776 N N . PRO B 1 491 ? -15.478 -70.224 -50.900 1.00 23.16 491 PRO B N 1
ATOM 7777 C CA . PRO B 1 491 ? -15.808 -69.920 -49.497 1.00 22.63 491 PRO B CA 1
ATOM 7778 C C . PRO B 1 491 ? -16.424 -68.511 -49.393 1.00 22.33 491 PRO B C 1
ATOM 7779 O O . PRO B 1 491 ? -15.976 -67.581 -50.111 1.00 23.28 491 PRO B O 1
ATOM 7783 N N . SER B 1 492 ? -17.460 -68.341 -48.566 1.00 21.19 492 SER B N 1
ATOM 7784 C CA . SER B 1 492 ? -18.069 -67.012 -48.387 1.00 20.65 492 SER B CA 1
ATOM 7785 C C . SER B 1 492 ? -17.098 -66.151 -47.571 1.00 19.55 492 SER B C 1
ATOM 7786 O O . SER B 1 492 ? -16.157 -66.692 -46.971 1.00 19.08 492 SER B O 1
ATOM 7789 N N . PRO B 1 493 ? -17.312 -64.815 -47.536 1.00 19.33 493 PRO B N 1
ATOM 7790 C CA . PRO B 1 493 ? -16.331 -63.994 -46.800 1.00 19.89 493 PRO B CA 1
ATOM 7791 C C . PRO B 1 493 ? -16.150 -64.339 -45.308 1.00 20.47 493 PRO B C 1
ATOM 7792 O O . PRO B 1 493 ? -15.123 -63.977 -44.723 1.00 20.70 493 PRO B O 1
ATOM 7796 N N . THR B 1 494 ? -17.139 -65.008 -44.700 1.00 20.45 494 THR B N 1
ATOM 7797 C CA . THR B 1 494 ? -17.055 -65.396 -43.276 1.00 20.53 494 THR B CA 1
ATOM 7798 C C . THR B 1 494 ? -16.655 -66.853 -43.008 1.00 21.68 494 THR B C 1
ATOM 7799 O O . THR B 1 494 ? -16.462 -67.255 -41.845 1.00 20.72 494 THR B O 1
ATOM 7803 N N . ASP B 1 495 ? -16.539 -67.650 -44.069 1.00 21.85 495 ASP B N 1
ATOM 7804 C CA . ASP B 1 495 ? -16.149 -69.055 -43.914 1.00 23.23 495 ASP B CA 1
ATOM 7805 C C . ASP B 1 495 ? -14.667 -69.248 -43.678 1.00 23.38 495 ASP B C 1
ATOM 7806 O O . ASP B 1 495 ? -13.819 -68.631 -44.339 1.00 24.16 495 ASP B O 1
ATOM 7811 N N . LEU B 1 496 ? -14.353 -70.110 -42.727 1.00 22.37 496 LEU B N 1
ATOM 7812 C CA . LEU B 1 496 ? -13.005 -70.638 -42.614 1.00 22.43 496 LEU B CA 1
ATOM 7813 C C . LEU B 1 496 ? -13.021 -72.089 -43.151 1.00 23.11 496 LEU B C 1
ATOM 7814 O O . LEU B 1 496 ? -14.070 -72.570 -43.583 1.00 23.68 496 LEU B O 1
ATOM 7819 N N . LEU B 1 497 ? -11.884 -72.769 -43.145 1.00 24.31 497 LEU B N 1
ATOM 7820 C CA . LEU B 1 497 ? -11.848 -74.141 -43.674 1.00 25.61 497 LEU B CA 1
ATOM 7821 C C . LEU B 1 497 ? -12.834 -75.033 -42.909 1.00 27.05 497 LEU B C 1
ATOM 7822 O O . LEU B 1 497 ? -12.859 -75.001 -41.678 1.00 27.52 497 LEU B O 1
ATOM 7827 N N . HIS B 1 498 ? -13.658 -75.786 -43.642 1.00 28.30 498 HIS B N 1
ATOM 7828 C CA . HIS B 1 498 ? -14.603 -76.734 -43.038 1.00 30.20 498 HIS B CA 1
ATOM 7829 C C . HIS B 1 498 ? -13.815 -77.768 -42.247 1.00 29.43 498 HIS B C 1
ATOM 7830 O O . HIS B 1 498 ? -12.902 -78.399 -42.790 1.00 29.39 498 HIS B O 1
ATOM 7837 N N . HIS B 1 499 ? -14.144 -77.906 -40.964 1.00 29.20 499 HIS B N 1
ATOM 7838 C CA . HIS B 1 499 ? -13.570 -78.942 -40.080 1.00 29.11 499 HIS B CA 1
ATOM 7839 C C . HIS B 1 499 ? -12.045 -78.979 -39.938 1.00 28.31 499 HIS B C 1
ATOM 7840 O O . HIS B 1 499 ? -11.427 -80.052 -39.848 1.00 28.06 499 HIS B O 1
ATOM 7847 N N . ALA B 1 500 ? -11.444 -77.792 -39.883 1.00 26.40 500 ALA B N 1
ATOM 7848 C CA . ALA B 1 500 ? -10.048 -77.656 -39.525 1.00 25.45 500 ALA B CA 1
ATOM 7849 C C . ALA B 1 500 ? -9.844 -78.296 -38.162 1.00 24.81 500 ALA B C 1
ATOM 7850 O O . ALA B 1 500 ? -10.738 -78.241 -37.308 1.00 25.05 500 ALA B O 1
ATOM 7852 N N . ARG B 1 501 ? -8.669 -78.889 -37.967 1.00 24.09 501 ARG B N 1
ATOM 7853 C CA . ARG B 1 501 ? -8.306 -79.512 -36.698 1.00 23.40 501 ARG B CA 1
ATOM 7854 C C . ARG B 1 501 ? -7.180 -78.746 -36.006 1.00 22.84 501 ARG B C 1
ATOM 7855 O O . ARG B 1 501 ? -6.006 -79.131 -36.062 1.00 22.17 501 ARG B O 1
ATOM 7863 N N . TYR B 1 502 ? -7.556 -77.663 -35.310 1.00 22.33 502 TYR B N 1
ATOM 7864 C CA . TYR B 1 502 ? -6.577 -76.793 -34.657 1.00 22.06 502 TYR B CA 1
ATOM 7865 C C . TYR B 1 502 ? -5.739 -77.494 -33.597 1.00 22.18 502 TYR B C 1
ATOM 7866 O O . TYR B 1 502 ? -4.616 -77.094 -33.315 1.00 21.91 502 TYR B O 1
ATOM 7875 N N . ASP B 1 503 ? -6.281 -78.555 -33.009 1.00 22.71 503 ASP B N 1
ATOM 7876 C CA . ASP B 1 503 ? -5.533 -79.338 -32.025 1.00 23.36 503 ASP B CA 1
ATOM 7877 C C . ASP B 1 503 ? -4.214 -79.897 -32.592 1.00 23.19 503 ASP B C 1
ATOM 7878 O O . ASP B 1 503 ? -3.202 -80.008 -31.883 1.00 23.44 503 ASP B O 1
ATOM 7883 N N . LYS B 1 504 ? -4.221 -80.201 -33.886 1.00 24.05 504 LYS B N 1
ATOM 7884 C CA . LYS B 1 504 ? -3.039 -80.767 -34.556 1.00 24.30 504 LYS B CA 1
ATOM 7885 C C . LYS B 1 504 ? -1.871 -79.784 -34.672 1.00 24.08 504 LYS B C 1
ATOM 7886 O O . LYS B 1 504 ? -0.715 -80.199 -34.776 1.00 23.41 504 LYS B O 1
ATOM 7892 N N . LEU B 1 505 ? -2.164 -78.479 -34.601 1.00 23.86 505 LEU B N 1
ATOM 7893 C CA . LEU B 1 505 ? -1.104 -77.462 -34.602 1.00 23.70 505 LEU B CA 1
ATOM 7894 C C . LEU B 1 505 ? -0.078 -77.720 -33.534 1.00 23.55 505 LEU B C 1
ATOM 7895 O O . LEU B 1 505 ? 1.104 -77.534 -33.754 1.00 23.76 505 LEU B O 1
ATOM 7900 N N . MET B 1 506 ? -0.534 -78.175 -32.373 1.00 24.34 506 MET B N 1
ATOM 7901 C CA . MET B 1 506 ? 0.368 -78.461 -31.270 1.00 24.53 506 MET B CA 1
ATOM 7902 C C . MET B 1 506 ? 1.414 -79.534 -31.565 1.00 24.87 506 MET B C 1
ATOM 7903 O O . MET B 1 506 ? 2.475 -79.542 -30.937 1.00 24.57 506 MET B O 1
ATOM 7908 N N . ASP B 1 507 ? 1.127 -80.418 -32.522 1.00 25.39 507 ASP B N 1
ATOM 7909 C CA . ASP B 1 507 ? 2.078 -81.476 -32.902 1.00 26.16 507 ASP B CA 1
ATOM 7910 C C . ASP B 1 507 ? 3.418 -80.887 -33.339 1.00 25.94 507 ASP B C 1
ATOM 7911 O O . ASP B 1 507 ? 4.476 -81.437 -33.005 1.00 26.18 507 ASP B O 1
ATOM 7916 N N . ALA B 1 508 ? 3.372 -79.748 -34.042 1.00 25.24 508 ALA B N 1
ATOM 7917 C CA . ALA B 1 508 ? 4.585 -79.059 -34.511 1.00 24.68 508 ALA B CA 1
ATOM 7918 C C . ALA B 1 508 ? 5.518 -78.660 -33.386 1.00 24.04 508 ALA B C 1
ATOM 7919 O O . ALA B 1 508 ? 6.734 -78.575 -33.578 1.00 24.01 508 ALA B O 1
ATOM 7921 N N . PHE B 1 509 ? 4.957 -78.430 -32.205 1.00 24.15 509 PHE B N 1
ATOM 7922 C CA . PHE B 1 509 ? 5.721 -77.864 -31.103 1.00 23.98 509 PHE B CA 1
ATOM 7923 C C . PHE B 1 509 ? 5.755 -78.736 -29.846 1.00 24.76 509 PHE B C 1
ATOM 7924 O O . PHE B 1 509 ? 6.150 -78.279 -28.763 1.00 24.51 509 PHE B O 1
ATOM 7932 N N . ARG B 1 510 ? 5.375 -80.000 -30.016 1.00 26.11 510 ARG B N 1
ATOM 7933 C CA . ARG B 1 510 ? 5.395 -81.002 -28.936 1.00 26.86 510 ARG B CA 1
ATOM 7934 C C . ARG B 1 510 ? 4.449 -80.635 -27.768 1.00 26.91 510 ARG B C 1
ATOM 7935 O O . ARG B 1 510 ? 4.713 -80.940 -26.592 1.00 26.74 510 ARG B O 1
ATOM 7943 N N . GLY B 1 511 ? 3.344 -79.987 -28.122 1.00 27.33 511 GLY B N 1
ATOM 7944 C CA . GLY B 1 511 ? 2.293 -79.634 -27.174 1.00 27.58 511 GLY B CA 1
ATOM 7945 C C . GLY B 1 511 ? 1.224 -80.705 -27.246 1.00 27.97 511 GLY B C 1
ATOM 7946 O O . GLY B 1 511 ? 1.369 -81.697 -27.972 1.00 28.00 511 GLY B O 1
ATOM 7947 N N . VAL B 1 512 ? 0.145 -80.502 -26.503 1.00 27.80 512 VAL B N 1
ATOM 7948 C CA . VAL B 1 512 ? -0.958 -81.461 -26.425 1.00 27.84 512 VAL B CA 1
ATOM 7949 C C . VAL B 1 512 ? -2.168 -80.954 -27.190 1.00 27.84 512 VAL B C 1
ATOM 7950 O O . VAL B 1 512 ? -2.510 -79.763 -27.125 1.00 27.67 512 VAL B O 1
ATOM 7954 N N . GLY B 1 513 ? -2.817 -81.857 -27.917 1.00 27.64 513 GLY B N 1
ATOM 7955 C CA . GLY B 1 513 ? -4.049 -81.546 -28.641 1.00 28.04 513 GLY B CA 1
ATOM 7956 C C . GLY B 1 513 ? -5.177 -82.512 -28.333 1.00 28.96 513 GLY B C 1
ATOM 7957 O O . GLY B 1 513 ? -4.947 -83.721 -28.222 1.00 29.43 513 GLY B O 1
ATOM 7958 N N . TYR B 1 514 ? -6.386 -81.969 -28.184 1.00 28.89 514 TYR B N 1
ATOM 7959 C CA . TYR B 1 514 ? -7.627 -82.737 -28.060 1.00 29.23 514 TYR B CA 1
ATOM 7960 C C . TYR B 1 514 ? -8.657 -82.263 -29.051 1.00 28.92 514 TYR B C 1
ATOM 7961 O O . TYR B 1 514 ? -8.848 -81.057 -29.243 1.00 28.81 514 TYR B O 1
ATOM 7970 N N . ASN B 1 515 ? -9.346 -83.208 -29.672 1.00 28.41 515 ASN B N 1
ATOM 7971 C CA . ASN B 1 515 ? -10.514 -82.897 -30.468 1.00 28.61 515 ASN B CA 1
ATOM 7972 C C . ASN B 1 515 ? -11.740 -83.356 -29.691 1.00 29.12 515 ASN B C 1
ATOM 7973 O O . ASN B 1 515 ? -11.797 -84.513 -29.242 1.00 29.54 515 ASN B O 1
ATOM 7978 N N . VAL B 1 516 ? -12.703 -82.456 -29.499 1.00 28.96 516 VAL B N 1
ATOM 7979 C CA . VAL B 1 516 ? -13.898 -82.775 -28.698 1.00 28.42 516 VAL B CA 1
ATOM 7980 C C . VAL B 1 516 ? -15.194 -82.452 -29.440 1.00 28.25 516 VAL B C 1
ATOM 7981 O O . VAL B 1 516 ? -15.312 -81.405 -30.091 1.00 27.19 516 VAL B O 1
ATOM 7985 N N . THR B 1 517 ? -16.159 -83.377 -29.358 1.00 27.47 517 THR B N 1
ATOM 7986 C CA . THR B 1 517 ? -17.452 -83.217 -30.010 1.00 27.51 517 THR B CA 1
ATOM 7987 C C . THR B 1 517 ? -18.627 -83.310 -29.029 1.00 27.23 517 THR B C 1
ATOM 7988 O O . THR B 1 517 ? -19.763 -83.020 -29.394 1.00 27.66 517 THR B O 1
ATOM 7992 N N . THR B 1 518 ? -18.356 -83.711 -27.793 1.00 27.42 518 THR B N 1
ATOM 7993 C CA . THR B 1 518 ? -19.412 -83.841 -26.781 1.00 28.05 518 THR B CA 1
ATOM 7994 C C . THR B 1 518 ? -19.020 -83.149 -25.481 1.00 28.45 518 THR B C 1
ATOM 7995 O O . THR B 1 518 ? -17.823 -82.928 -25.215 1.00 28.16 518 THR B O 1
ATOM 7999 N N . THR B 1 519 ? -20.021 -82.838 -24.659 1.00 29.09 519 THR B N 1
ATOM 8000 C CA . THR B 1 519 ? -19.764 -82.211 -23.359 1.00 29.91 519 THR B CA 1
ATOM 8001 C C . THR B 1 519 ? -18.868 -83.050 -22.452 1.00 29.72 519 THR B C 1
ATOM 8002 O O . THR B 1 519 ? -18.021 -82.507 -21.753 1.00 29.52 519 THR B O 1
ATOM 8006 N N . ASP B 1 520 ? -19.059 -84.374 -22.455 1.00 30.28 520 ASP B N 1
ATOM 8007 C CA . ASP B 1 520 ? -18.197 -85.281 -21.687 1.00 30.24 520 ASP B CA 1
ATOM 8008 C C . ASP B 1 520 ? -16.742 -85.201 -22.145 1.00 29.65 520 ASP B C 1
ATOM 8009 O O . ASP B 1 520 ? -15.835 -85.097 -21.323 1.00 29.26 520 ASP B O 1
ATOM 8014 N N . GLU B 1 521 ? -16.520 -85.270 -23.457 1.00 29.11 521 GLU B N 1
ATOM 8015 C CA . GLU B 1 521 ? -15.165 -85.142 -23.994 1.00 29.50 521 GLU B CA 1
ATOM 8016 C C . GLU B 1 521 ? -14.564 -83.790 -23.615 1.00 28.50 521 GLU B C 1
ATOM 8017 O O . GLU B 1 521 ? -13.406 -83.719 -23.193 1.00 28.45 521 GLU B O 1
ATOM 8023 N N . LEU B 1 522 ? -15.365 -82.734 -23.771 1.00 28.37 522 LEU B N 1
ATOM 8024 C CA . LEU B 1 522 ? -14.936 -81.368 -23.406 1.00 28.26 522 LEU B CA 1
ATOM 8025 C C . LEU B 1 522 ? -14.547 -81.264 -21.929 1.00 28.19 522 LEU B C 1
ATOM 8026 O O . LEU B 1 522 ? -13.476 -80.765 -21.611 1.00 28.31 522 LEU B O 1
ATOM 8031 N N . ARG B 1 523 ? -15.404 -81.747 -21.027 1.00 28.66 523 ARG B N 1
ATOM 8032 C CA . ARG B 1 523 ? -15.075 -81.737 -19.596 1.00 29.07 523 ARG B CA 1
ATOM 8033 C C . ARG B 1 523 ? -13.766 -82.457 -19.292 1.00 29.01 523 ARG B C 1
ATOM 8034 O O . ARG B 1 523 ? -12.928 -81.949 -18.545 1.00 28.69 523 ARG B O 1
ATOM 8042 N N . HIS B 1 524 ? -13.580 -83.650 -19.858 1.00 29.42 524 HIS B N 1
ATOM 8043 C CA . HIS B 1 524 ? -12.362 -84.405 -19.584 1.00 29.45 524 HIS B CA 1
ATOM 8044 C C . HIS B 1 524 ? -11.103 -83.694 -20.108 1.00 28.73 524 HIS B C 1
ATOM 8045 O O . HIS B 1 524 ? -10.072 -83.632 -19.417 1.00 28.55 524 HIS B O 1
ATOM 8052 N N . ALA B 1 525 ? -11.196 -83.174 -21.331 1.00 27.81 525 ALA B N 1
ATOM 8053 C CA . ALA B 1 525 ? -10.048 -82.558 -21.992 1.00 26.73 525 ALA B CA 1
ATOM 8054 C C . ALA B 1 525 ? -9.599 -81.298 -21.239 1.00 25.94 525 ALA B C 1
ATOM 8055 O O . ALA B 1 525 ? -8.408 -81.127 -20.996 1.00 25.96 525 ALA B O 1
ATOM 8057 N N . LEU B 1 526 ? -10.558 -80.462 -20.841 1.00 25.00 526 LEU B N 1
ATOM 8058 C CA . LEU B 1 526 ? -10.278 -79.212 -20.118 1.00 24.93 526 LEU B CA 1
ATOM 8059 C C . LEU B 1 526 ? -9.737 -79.457 -18.704 1.00 25.02 526 LEU B C 1
ATOM 8060 O O . LEU B 1 526 ? -8.765 -78.835 -18.289 1.00 24.64 526 LEU B O 1
ATOM 8065 N N . THR B 1 527 ? -10.358 -80.379 -17.968 1.00 25.51 527 THR B N 1
ATOM 8066 C CA . THR B 1 527 ? -9.812 -80.771 -16.667 1.00 25.82 527 THR B CA 1
ATOM 8067 C C . THR B 1 527 ? -8.347 -81.217 -16.780 1.00 25.85 527 THR B C 1
ATOM 8068 O O . THR B 1 527 ? -7.490 -80.787 -16.009 1.00 26.12 527 THR B O 1
ATOM 8072 N N . THR B 1 528 ? -8.067 -82.077 -17.759 1.00 26.82 528 THR B N 1
ATOM 8073 C CA . THR B 1 528 ? -6.722 -82.616 -17.946 1.00 27.51 528 THR B CA 1
ATOM 8074 C C . THR B 1 528 ? -5.730 -81.504 -18.312 1.00 27.43 528 THR B C 1
ATOM 8075 O O . THR B 1 528 ? -4.651 -81.400 -17.718 1.00 27.59 528 THR B O 1
ATOM 8079 N N . GLY B 1 529 ? -6.126 -80.656 -19.262 1.00 27.73 529 GLY B N 1
ATOM 8080 C CA . GLY B 1 529 ? -5.316 -79.488 -19.638 1.00 26.96 529 GLY B CA 1
ATOM 8081 C C . GLY B 1 529 ? -4.878 -78.633 -18.468 1.00 26.41 529 GLY B C 1
ATOM 8082 O O . GLY B 1 529 ? -3.681 -78.401 -18.276 1.00 26.70 529 GLY B O 1
ATOM 8083 N N . ILE B 1 530 ? -5.845 -78.171 -17.673 1.00 25.76 530 ILE B N 1
ATOM 8084 C CA . ILE B 1 530 ? -5.555 -77.346 -16.505 1.00 25.82 530 ILE B CA 1
ATOM 8085 C C . ILE B 1 530 ? -4.651 -78.078 -15.515 1.00 26.07 530 ILE B C 1
ATOM 8086 O O . ILE B 1 530 ? -3.642 -77.540 -15.070 1.00 25.59 530 ILE B O 1
ATOM 8091 N N . GLN B 1 531 ? -5.017 -79.312 -15.167 1.00 26.99 531 GLN B N 1
ATOM 8092 C CA . GLN B 1 531 ? -4.288 -80.031 -14.130 1.00 27.82 531 GLN B CA 1
ATOM 8093 C C . GLN B 1 531 ? -2.887 -80.513 -14.552 1.00 27.23 531 GLN B C 1
ATOM 8094 O O . GLN B 1 531 ? -1.983 -80.564 -13.720 1.00 26.79 531 GLN B O 1
ATOM 8100 N N . SER B 1 532 ? -2.705 -80.814 -15.841 1.00 27.21 532 SER B N 1
ATOM 8101 C CA . SER B 1 532 ? -1.390 -81.187 -16.403 1.00 27.02 532 SER B CA 1
ATOM 8102 C C . SER B 1 532 ? -0.394 -80.033 -16.438 1.00 26.99 532 SER B C 1
ATOM 8103 O O . SER B 1 532 ? 0.820 -80.254 -16.418 1.00 26.51 532 SER B O 1
ATOM 8106 N N . ARG B 1 533 ? -0.921 -78.806 -16.519 1.00 26.92 533 ARG B N 1
ATOM 8107 C CA . ARG B 1 533 ? -0.119 -77.596 -16.711 1.00 26.64 533 ARG B CA 1
ATOM 8108 C C . ARG B 1 533 ? 0.715 -77.644 -18.008 1.00 26.08 533 ARG B C 1
ATOM 8109 O O . ARG B 1 533 ? 1.725 -76.951 -18.141 1.00 25.21 533 ARG B O 1
ATOM 8117 N N . LYS B 1 534 ? 0.275 -78.476 -18.950 1.00 25.26 534 LYS B N 1
ATOM 8118 C CA . LYS B 1 534 ? 0.919 -78.572 -20.255 1.00 25.33 534 LYS B CA 1
ATOM 8119 C C . LYS B 1 534 ? 0.218 -77.661 -21.260 1.00 24.30 534 LYS B C 1
ATOM 8120 O O . LYS B 1 534 ? -1.013 -77.564 -21.248 1.00 24.59 534 LYS B O 1
ATOM 8126 N N . PRO B 1 535 ? 0.997 -77.009 -22.153 1.00 24.08 535 PRO B N 1
ATOM 8127 C CA . PRO B 1 535 ? 0.401 -76.278 -23.282 1.00 23.49 535 PRO B CA 1
ATOM 8128 C C . PRO B 1 535 ? -0.537 -77.195 -24.054 1.00 23.48 535 PRO B C 1
ATOM 8129 O O . PRO B 1 535 ? -0.111 -78.274 -24.521 1.00 23.58 535 PRO B O 1
ATOM 8133 N N . THR B 1 536 ? -1.793 -76.778 -24.181 1.00 22.98 536 THR B N 1
ATOM 8134 C CA . THR B 1 536 ? -2.836 -77.615 -24.764 1.00 23.81 536 THR B CA 1
ATOM 8135 C C . THR B 1 536 ? -3.777 -76.816 -25.648 1.00 23.95 536 THR B C 1
ATOM 8136 O O . THR B 1 536 ? -4.158 -75.693 -25.297 1.00 23.64 536 THR B O 1
ATOM 8140 N N . ILE B 1 537 ? -4.133 -77.396 -26.796 1.00 23.51 537 ILE B N 1
ATOM 8141 C CA . ILE B 1 537 ? -5.253 -76.934 -27.597 1.00 23.77 537 ILE B CA 1
ATOM 8142 C C . ILE B 1 537 ? -6.380 -77.953 -27.581 1.00 24.26 537 ILE B C 1
ATOM 8143 O O . ILE B 1 537 ? -6.174 -79.156 -27.848 1.00 24.37 537 ILE B O 1
ATOM 8148 N N . ILE B 1 538 ? -7.565 -77.451 -27.273 1.00 23.92 538 ILE B N 1
ATOM 8149 C CA . ILE B 1 538 ? -8.785 -78.219 -27.372 1.00 24.42 538 ILE B CA 1
ATOM 8150 C C . ILE B 1 538 ? -9.611 -77.669 -28.528 1.00 24.36 538 ILE B C 1
ATOM 8151 O O . ILE B 1 538 ? -10.137 -76.538 -28.480 1.00 23.90 538 ILE B O 1
ATOM 8156 N N . ASN B 1 539 ? -9.687 -78.460 -29.593 1.00 23.78 539 ASN B N 1
ATOM 8157 C CA . ASN B 1 539 ? -10.557 -78.153 -30.714 1.00 23.95 539 ASN B CA 1
ATOM 8158 C C . ASN B 1 539 ? -11.986 -78.609 -30.406 1.00 24.56 539 ASN B C 1
ATOM 8159 O O . ASN B 1 539 ? -12.267 -79.818 -30.355 1.00 24.31 539 ASN B O 1
ATOM 8164 N N . VAL B 1 540 ? -12.877 -77.639 -30.192 1.00 24.13 540 VAL B N 1
ATOM 8165 C CA . VAL B 1 540 ? -14.285 -77.917 -29.892 1.00 24.66 540 VAL B CA 1
ATOM 8166 C C . VAL B 1 540 ? -15.146 -77.756 -31.135 1.00 25.09 540 VAL B C 1
ATOM 8167 O O . VAL B 1 540 ? -15.260 -76.663 -31.695 1.00 23.85 540 VAL B O 1
ATOM 8171 N N . VAL B 1 541 ? -15.765 -78.856 -31.567 1.00 24.83 541 VAL B N 1
ATOM 8172 C CA . VAL B 1 541 ? -16.612 -78.834 -32.747 1.00 25.28 541 VAL B CA 1
ATOM 8173 C C . VAL B 1 541 ? -17.982 -78.231 -32.434 1.00 25.64 541 VAL B C 1
ATOM 8174 O O . VAL B 1 541 ? -18.816 -78.838 -31.734 1.00 26.27 541 VAL B O 1
ATOM 8178 N N . ILE B 1 542 ? -18.208 -77.023 -32.948 1.00 25.43 542 ILE B N 1
ATOM 8179 C CA . ILE B 1 542 ? -19.410 -76.275 -32.664 1.00 25.22 542 ILE B CA 1
ATOM 8180 C C . ILE B 1 542 ? -20.256 -76.258 -33.911 1.00 25.50 542 ILE B C 1
ATOM 8181 O O . ILE B 1 542 ? -19.721 -76.174 -35.018 1.00 25.56 542 ILE B O 1
ATOM 8186 N N . ASP B 1 543 ? -21.574 -76.357 -33.722 1.00 26.10 543 ASP B N 1
ATOM 8187 C CA . ASP B 1 543 ? -22.547 -76.301 -34.796 1.00 27.00 543 ASP B CA 1
ATOM 8188 C C . ASP B 1 543 ? -22.285 -75.036 -35.615 1.00 27.80 543 ASP B C 1
ATOM 8189 O O . ASP B 1 543 ? -22.355 -73.928 -35.068 1.00 27.60 543 ASP B O 1
ATOM 8194 N N . PRO B 1 544 ? -21.968 -75.191 -36.918 1.00 28.28 544 PRO B N 1
ATOM 8195 C CA . PRO B 1 544 ? -21.732 -74.009 -37.775 1.00 28.34 544 PRO B CA 1
ATOM 8196 C C . PRO B 1 544 ? -22.907 -73.040 -37.863 1.00 28.01 544 PRO B C 1
ATOM 8197 O O . PRO B 1 544 ? -22.713 -71.879 -38.226 1.00 28.18 544 PRO B O 1
ATOM 8201 N N . ALA B 1 545 ? -24.115 -73.501 -37.522 1.00 28.15 545 ALA B N 1
ATOM 8202 C CA . ALA B 1 545 ? -25.319 -72.676 -37.623 1.00 27.89 545 ALA B CA 1
ATOM 8203 C C . ALA B 1 545 ? -25.790 -72.094 -36.278 1.00 28.04 545 ALA B C 1
ATOM 8204 O O . ALA B 1 545 ? -26.771 -71.365 -36.242 1.00 28.65 545 ALA B O 1
ATOM 8206 N N . ALA B 1 546 ? -25.094 -72.421 -35.192 1.00 27.82 546 ALA B N 1
ATOM 8207 C CA . ALA B 1 546 ? -25.458 -71.959 -33.844 1.00 28.14 546 ALA B CA 1
ATOM 8208 C C . ALA B 1 546 ? -25.275 -70.450 -33.642 1.00 28.75 546 ALA B C 1
ATOM 8209 O O . ALA B 1 546 ? -26.142 -69.786 -33.071 1.00 28.34 546 ALA B O 1
ATOM 8211 N N . GLY B 1 547 ? -24.160 -69.902 -34.115 1.00 29.26 547 GLY B N 1
ATOM 8212 C CA . GLY B 1 547 ? -23.877 -68.483 -33.881 1.00 30.50 547 GLY B CA 1
ATOM 8213 C C . GLY B 1 547 ? -24.831 -67.536 -34.584 1.00 31.34 547 GLY B C 1
ATOM 8214 O O . GLY B 1 547 ? -25.506 -67.915 -35.547 1.00 30.96 547 GLY B O 1
ATOM 8215 N N . THR B 1 548 ? -24.901 -66.301 -34.089 1.00 32.08 548 THR B N 1
ATOM 8216 C CA . THR B 1 548 ? -25.620 -65.237 -34.780 1.00 33.36 548 THR B CA 1
ATOM 8217 C C . THR B 1 548 ? -24.621 -64.181 -35.246 1.00 34.52 548 THR B C 1
ATOM 8218 O O . THR B 1 548 ? -23.498 -64.103 -34.736 1.00 33.15 548 THR B O 1
ATOM 8222 N N . GLU B 1 549 ? -25.039 -63.367 -36.208 1.00 36.48 549 GLU B N 1
ATOM 8223 C CA . GLU B 1 549 ? -24.163 -62.359 -36.788 1.00 39.08 549 GLU B CA 1
ATOM 8224 C C . GLU B 1 549 ? -24.255 -60.993 -36.094 1.00 40.64 549 GLU B C 1
ATOM 8225 O O . GLU B 1 549 ? -25.346 -60.513 -35.760 1.00 41.01 549 GLU B O 1
ATOM 8231 N N . SER B 1 550 ? -23.073 -60.405 -35.887 1.00 42.34 550 SER B N 1
ATOM 8232 C CA . SER B 1 550 ? -22.839 -59.031 -35.398 1.00 43.57 550 SER B CA 1
ATOM 8233 C C . SER B 1 550 ? -22.578 -58.976 -33.898 1.00 44.18 550 SER B C 1
ATOM 8234 O O . SER B 1 550 ? -21.529 -59.445 -33.441 1.00 44.87 550 SER B O 1
#

InterPro domains:
  IPR011766 Thiamine pyrophosphate enzyme, TPP-binding [PF02775] (403-540)
  IPR012000 Thiamine pyrophosphate enzyme, central domain [PF00205] (202-327)
  IPR012001 Thiamine pyrophosphate enzyme, N-terminal TPP-binding domain [PF02776] (9-125)
  IPR017660 Oxalyl-CoA decarboxylase [TIGR03254] (6-559)
  IPR029035 DHS-like NAD/FAD-binding domain superfamily [SSF52467] (165-339)
  IPR029061 Thiamin diphosphate-binding fold [SSF52518] (7-184)
  IPR029061 Thiamin diphosphate-binding fold [SSF52518] (369-547)
  IPR045025 TPP-binding domain containing protein HACL1-like [PTHR43710] (6-557)

B-factor: mean 19.67, std 6.92, range [8.08, 51.79]

Sequence (1092 aa):
LQMTDGMHIIVEALKQNNIDTIYGVVGIPVTDMARHAQAEGIRYIGFRHEQSAGYAAAASGFLTQKPGICLTVSAPGFLNGLTALANATVNGFPMIMISGSSDRAIVDLQQGDYEELDQMNAAKPYAKAAFRVNQPQDLGIALARAIRVSVSGRPGGVYLDLPANVLAATMEKDEALTTIVKVENPSPALLPCPKSVTSAISLLAKAERPLIILGKGAAYSQADEQLREFIESAQIPFLPMSMAKGILEDTHPLSAAAARSFALANADVVMLVGARLNWLLAHGKKGWAADTQFIQLDIEPQEIDSNRPIAVPVV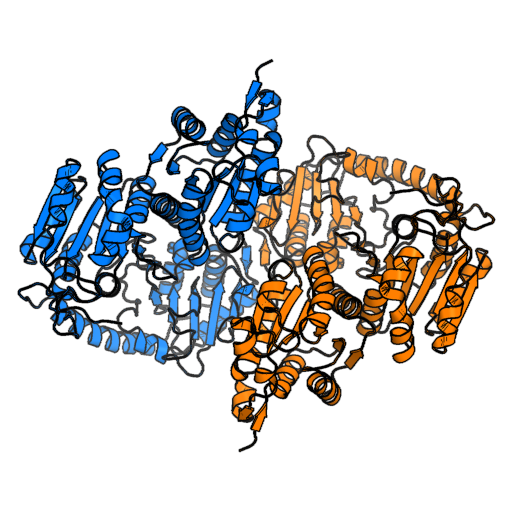GDIASSMQGMLAELKQNTFTTPLVWRDILNIHKQQNAQKMHEKLSTDTQPLNYFNALSAVRDVLRENQDIYLVNEGANTLDNARNIIDMYKPRRRLDCGTWGVMGIGMGYAIGASVTSGSPVVAIEGDSAFGFSGMEIETICRYNLPVTIVIFNNGGIYRGDGVDLSGAGAPSPTDLLHHARYDKLMDAFRGVGYNVTTTDELRHALTTGIQSRKPTIINVVIDPAAGTESLQMTDGMHIIVEALKQNNIDTIYGVVGIPVTDMARHAQAEGIRYIGFRHEQSAGYAAAASGFLTQKPGICLTVSAPGFLNGLTALANATVNGFPMIMISGSSDRAIVDLQQGDYEELDQMNAAKPYAKAAFRVNQPQDLGIALARAIRVSVSGRPGGVYLDLPANVLAATMEKDEALTTIVKVENPSPALLPCPKSVTSAISLLAKAERPLIILGKGAAYSQADEQLREFIESAQIPFLPMSMAKGILEDTHPLSAAAARSFALANADVVMLVGARLNWLLAHGKKGWAADTQFIQLDIEPQEIDSNRPIAVPVVGDIASSMQGMLAELKQNTFTTPLVWRDILNIHKQQNAQKMHEKLSTDTQPLNYFNALSAVRDVLRENQDIYLVNEGANTLDNARNIIDMYKPRRRLDCGTWGVMGIGMGYAIGASVTSGSPVVAIEGDSAFGFSGMEIETICRYNLPVTIVIFNNGGIYRGDGVDLSGAGAPSPTDLLHHARYDKLMDAFRGVGYNVTTTDELRHALTTGIQSRKPTIINVVIDPAAGTES

Foldseek 3Di:
DAKDALLVLLLVLCVLQVQQEEQEADDPPCPVSQVVNVVVRRHYFYFPAQLLSLLLQQLLQLQPVFGREYEYEAQVRLVRNLVSLLVQAVFLGFYEYEYEYEDPVCLVVVVDTDRRDPSQVVNDVRWLHGDEDDASLCSQVLVLVSRLSQREARHGYYYYYYYSCRRGHMDHPVSSVVSHDHDDCSYDWWAWDLVLLLVLLVVQQPWQAEEEEEESLNLSLPLLVLVVCLCVQQVHAYEYDQQFFQSAWCPDLRYLPLVVLVSQQDGQEYEYQQDALPVSVPLSPPSHHPHRAYEYEHQDPVRAPPRHHHNRYGHIRRNNSSVSNSVSCVVPPHHHDPVNSVVSVVSSVVSVVVLVCQCPDDDFQAALRVQVNLVQVLCVVVLQEAEEEAADSRRVSNSSRRIHNHHSRYHYCGDVRDQQSQLSSQNSVCVSRVAAYEYRYEPVSCVNRVVCLLSCLVVQALYEYEYAPQQFRQFAPDADVVPPGDRDPTGHDPPDQSQCVCVVRVFGGAEDRGSVSSNVQVNCSRVVSGSGYYYYHHHRPNGDDD/DAKDALLVLLLVLCVLQPQQEEQEADDPPCPVSQVVNVVVRRHYFYFPAQLLSLLLQQLLQLQPLFGREYEYEAQVRLVRNLVSQLVQAVFLGFHEYEYEYEDCVCLVVVVDTDRRDPSQVVNVVRALHGEEDDASLCSQVLVLVSRLSQNEASHGYYYYYYYSCRRGGMDHPVSSVVSHDHDDCSYDWWAWDLVLLLVLLVVQQPWQAEEEEEESLNLSLPLLVLVVCLCVQQVHAYEYDQQQFASAWCPDLRYLPLVVLVSQQDGQEYEYQQDACDVSVPLSPPSHHPHREYEYEHQDPVRAPPRHHHPRYGHIRRNNSSVSNSVSCVVVPHHHDPVNSVVSVVSSVVSVVVLCVQCVDWDFQAALRVLLNLVLVQCVVVQQEAEEFAADSLHVSNSSRRIHNHHSRYHYCGDVRDQQSQLSSQVSCCVSPVAAYEYREEPVSCVNRVVRLLSCLVVFALYEYEYAPQFFHQFAPDADPVPPGDRDPTGHDPPDQSQCVCVVRVFGGAEDRGSVSSNVQVNCSRVVSTSGYYHYHHHRPNGDDD

GO terms:
  GO:0000287 magnesium ion binding (F, IDA)
  GO:0033611 oxalate catabolic process (P, IDA)
  GO:0042802 identical protein binding (F, IPI)
  GO:0030976 thiamine pyrophosphate binding (F, IDA)
  GO:0043531 ADP binding (F, IDA)
  GO:0008949 oxalyl-CoA decarboxylase activity (F, IDA)
  GO:0071468 cellular response to acidic pH (P, IMP)

Solvent-accessible surface area: 41309 Å² total; per-residue (Å²): 191,131,103,21,34,0,23,74,4,0,1,49,0,0,78,58,17,90,10,86,21,1,3,0,35,58,26,113,32,0,38,96,1,5,162,36,0,107,81,65,64,6,108,31,0,10,11,120,72,14,38,1,0,0,7,0,0,2,0,10,0,0,18,57,68,75,6,5,1,0,0,0,15,1,12,75,3,0,88,51,0,13,68,0,0,6,2,1,32,36,2,8,2,0,0,0,0,0,0,0,6,14,52,41,67,59,10,98,126,152,126,60,27,114,46,55,54,53,1,41,86,25,0,91,102,91,15,52,18,8,39,54,5,89,90,12,76,42,0,0,27,11,0,0,56,0,9,6,0,0,6,3,24,43,15,0,0,0,0,0,0,0,4,35,103,1,13,71,32,89,18,45,89,101,98,2,80,112,31,19,14,103,15,117,93,35,49,16,32,10,44,9,18,77,163,16,9,57,55,0,4,46,24,1,51,153,7,106,87,0,0,1,0,0,0,34,23,0,0,28,17,81,2,22,124,53,1,62,78,0,0,68,54,0,58,0,3,0,8,19,34,26,6,1,15,1,6,2,42,22,76,14,102,12,7,0,58,42,2,100,90,44,0,9,45,55,0,34,4,0,0,0,0,10,4,52,5,29,148,63,2,38,69,5,107,185,55,20,26,102,116,20,83,5,0,3,0,10,39,57,18,59,26,0,4,20,32,80,60,14,55,16,22,0,3,0,26,15,40,20,0,0,111,26,0,8,59,41,0,104,148,80,104,28,87,1,41,110,99,2,37,71,64,3,65,100,54,31,114,93,70,30,102,130,50,98,98,107,12,93,79,98,48,112,57,0,34,8,38,4,0,0,18,1,0,54,47,5,10,85,138,24,71,71,10,24,0,0,0,0,6,35,20,3,24,65,20,0,71,85,5,1,29,8,56,82,32,29,42,0,0,7,3,17,15,139,34,28,59,1,0,0,0,0,2,0,0,0,0,3,13,52,42,51,24,7,1,0,0,0,0,7,3,23,1,4,59,116,10,11,115,4,3,29,0,0,24,109,63,103,7,16,0,3,0,0,0,1,11,6,9,3,66,64,80,9,67,33,101,35,170,93,69,86,70,53,112,8,136,38,21,63,140,136,142,19,96,38,8,116,80,0,103,74,53,223,18,44,32,62,53,4,52,43,26,102,79,0,84,120,1,0,40,44,1,10,129,38,113,112,9,0,0,0,1,0,31,2,39,49,48,38,1,98,123,129,182,124,95,21,33,0,25,73,4,0,0,49,0,0,78,59,17,84,10,90,22,0,4,0,35,58,27,112,32,0,34,90,2,5,158,36,0,110,81,64,66,4,109,32,0,9,12,121,75,15,49,4,0,0,8,0,0,1,0,11,0,0,19,60,68,83,5,4,2,0,1,0,14,1,13,74,3,0,89,50,0,13,66,0,0,6,2,1,38,35,7,7,2,0,0,0,0,0,0,0,4,14,52,41,68,58,11,98,125,152,123,62,26,113,46,56,57,54,1,40,85,26,0,95,103,90,14,51,18,7,38,56,4,89,90,13,75,42,0,0,26,11,0,0,56,0,10,6,0,0,5,4,29,50,14,0,0,0,0,0,0,0,4,36,104,1,12,72,33,87,21,45,76,98,96,1,81,111,29,19,13,102,15,118,92,37,52,14,31,12,36,8,15,76,162,18,9,57,52,0,3,46,25,1,50,160,7,106,84,0,0,0,0,0,0,32,22,0,0,27,18,79,1,25,129,55,1,61,72,0,0,69,56,0,60,0,3,0,8,19,32,24,3,1,16,1,8,2,45,18,93,13,100,12,6,0,57,41,3,102,90,48,0,10,46,53,1,32,5,0,0,0,0,5,4,50,4,30,145,63,2,38,71,5,106,180,49,21,28,100,117,20,84,3,0,4,0,2,28,46,13,53,25,0,4,20,31,76,61,13,56,15,22,0,2,0,34,13,32,10,0,0,112,23,0,17,60,38,1,109,148,75,108,26,90,0,44,109,118,3,39,70,58,4,66,99,54,30,121,94,67,45,95,129,48,94,93,102,10,69,74,95,49,114,56,0,34,9,42,4,0,0,16,0,0,43,46,2,3,111,141,19,72,84,12,24,0,0,0,0,6,30,20,4,25,61,20,0,70,84,5,2,24,8,50,70,31,30,38,0,0,8,2,17,15,136,34,30,60,3,0,0,0,0,2,0,0,0,0,3,14,52,42,48,17,16,1,0,0,0,0,7,4,25,2,4,59,122,10,12,115,3,3,28,0,0,24,108,60,104,8,17,0,2,0,0,0,1,10,6,8,3,66,63,81,8,67,33,107,34,173,92,71,86,69,53,112,9,135,39,20,61,139,132,142,19,94,38,7,115,78,0,106,76,52,224,16,44,34,58,55,2,52,44,19,101,78,0,74,116,1,0,39,48,2,10,120,44,110,114,9,1,0,0,1,0,30,2,38,52,47,36,0,96,119,117

Organism: Escherichia coli (strain K12) (NCBI:txid83333)

Radius of gyration: 32.5 Å; Cα contacts (8 Å, |Δi|>4): 2645; chains: 2; bounding box: 82×99×72 Å

Nearest PDB structures (foldseek):
  2q28-assembly1_A  TM=1.001E+00  e=0.000E+00  unclassified
  7ayg-assembly1_C  TM=9.929E-01  e=6.699E-86  Methylorubrum extorquens AM1
  7b2e-assembly1_F  TM=9.928E-01  e=1.687E-85  Methylorubrum extorquens AM1
  8vza-assembly1_C  TM=9.667E-01  e=5.570E-62  Alphaproteobacteria bacterium
  8vzf-assembly1_D  TM=9.659E-01  e=8.960E-60  Alphaproteobacteria bacterium